Protein AF-0000000077545174 (afdb_homodimer)

Secondary structure (DSSP, 8-state):
------------------------S-GGGGSPBPPTTSTT-SSBS--S-PPPSSEEEEEEEEEEEBTTBPPPTT--HHHHHHHHHHHHHHHHHHHTTTSEEEEEEE--S-PEEPSS-TGGG-GGG---HHHHHHHHHHHHHHHHTTTTSPPPPPEEEEEEEE-GGGGGGT--S-EEE-SPEE-TT--EEEEEEEE--TIIIIITGGGTTHHHHHHHHHHTTPPP-S-SSSS-TTTTTTTS-TTT-TTSS--SPPHHHHHHTTSS-GGGEEEE-SSEEEEEEEPPTTS---TT-B-EEEEE-SSSEEEEEEEE-SBTTBTT--S-EEEEEEEETTSPTTS-SEEE--SSTTS--B-SS--BGGGG--B-PPGGGEEEEEE-SS-EEEEEEE--/------------------------S-GGGGSPBPPTTSTT-SSBS--S-PPPSSEEEEEEEEEEEBTTBPPPTT--HHHHHHHHHHHHHHHHHHHTTTSEEEEEEE--S-PEEPSS-TGGG-GGG---HHHHHHHHHHHHHHHHTTTTSPPPPPEEEEEEEE-GGGGGGT--S-EEE-SPEE-TTS-EEEEEEEE--TIIIIITGGGTTHHHHHHHHHHTTPPP-S-SSSS-TTTTTTTS-TTT-TTSS--SPPHHHHHHTTSS-GGGEEEE-SSEEEEEEEPPTTS---TT-B-EEEEE-SSSEEEEEEEE-S-GGGTT--S-EEEEEEEETTSPTTS-SEEEE-SSTTS--B-SS--BGGGG--B-PPGGGEEEEEE-SS-EEEEEEE--

Radius of gyration: 35.72 Å; Cα contacts (8 Å, |Δi|>4): 1935; chains: 2; bounding box: 97×108×103 Å

Foldseek 3Di:
DPPDPPPPPPPDPPPPPPPQPDFDPDCPLQQFAFDPPFALQLGAPDDQLFAALFDEFEEEEAEAEEPQGDADVPDFLVVVCVLAPVVLQVVSCQLLVNRYGYHYHYDRPHHQYFPHGLLVLPQQVHDDLVSVLVRLQSRQCSVQVNPVRDGPAAGQEYEYHYHQRSVVSRQAAKAKNSPFHDHPVGHGHHRIYIYDGNQCRPVQPSLSSLSVVLRSVVSRSHFAQAAPDPDDLCQFPAQQDCSRPSNRLHNRDDPSNSDSSVSDDSLQEREAEDDDDHDDDADASSDDDDPNHHAKYWYNPDNFKIKIWGWHDQHDSNVSQPATAIWIWMAGSNHHGNGRNIGTAACQAPPQADTDRDTDSRSNRHDDQDPQRKAFDDDDPVDTDIDGDHPD/DPPPPPPPPPPDPPPPPPPQPDQDPDCVLQQFAFDPPFQLQLGAPDDQLFAALFDEFEEEEEEAEEPQGDADVPDFLVVVCVLAPVVLQVVSCQLLVNRYGYHYHYDRPHHQYFPHGLLVLPQQVHDDLVSVLVRLQSRQCSVQVNPVRDGPAAGAEYEYHYHQRSVVSRQAAKAKNSPFHDHPVGHGHHRIYIYDGNQCRPVQPSLSSLSVVLRSVVSRSHFAQAAPDPDDLCQFPAQQDCSRPSNRLHNRHDPSNSPSSVSDDSLQEREAEDDDDHDDDADASSDDDDPNHHAKYWYNPDNFKIKIWGWHDQHDSNVSQPATAIWIWMAGSNHHGNGRNIGTAACQAPPQADTDRDTDSRSNRHDDQDPQQKAFDDDDPVDTDIDGDHPD

Nearest PDB structures (foldseek):
  4u6b-assembly1_C  TM=4.214E-01  e=2.962E+00  Zobellia galactanivorans
  4u6b-assembly1_D  TM=3.180E-01  e=1.945E+00  Zobellia galactanivorans
  3qlu-assembly1_C  TM=2.893E-01  e=2.193E+00  Rattus norvegicus
  7yth-assembly1_A  TM=4.571E-01  e=5.088E+00  Nostoc flagelliforme CCNUN1
  7vm2-assembly1_D  TM=3.150E-01  e=2.962E+00  Rattus norvegicus

Solvent-accessible surface area (backbone atoms only — not comparable to full-atom values): 40435 Å² total; per-residue (Å²): 135,84,78,77,79,77,77,78,76,72,79,77,77,76,75,75,70,75,75,70,78,70,70,67,80,72,52,64,66,48,58,35,48,31,36,86,96,31,54,46,15,76,23,43,85,56,91,63,78,50,36,61,55,45,54,64,34,40,29,34,35,43,32,31,31,22,85,75,15,56,64,52,92,89,61,42,46,56,58,57,46,64,62,30,50,61,62,36,32,52,48,44,27,58,73,23,71,62,38,23,42,63,44,71,48,67,56,59,85,50,65,34,59,34,88,54,44,47,53,74,69,42,47,74,81,56,68,52,73,66,56,46,49,48,54,54,33,38,48,45,30,37,68,7,61,72,68,78,39,74,71,69,74,73,26,43,29,34,35,44,36,56,30,66,45,26,28,86,36,32,40,40,65,59,46,64,41,75,55,65,41,46,42,90,89,63,49,74,34,18,42,21,32,37,42,48,25,33,30,34,65,54,70,56,50,95,51,8,27,40,47,53,45,38,41,51,39,42,42,50,50,48,45,44,28,22,48,75,53,103,54,58,55,36,70,29,40,11,20,50,17,29,48,31,24,56,66,25,27,22,27,39,71,46,62,68,54,33,36,69,44,62,46,41,55,72,79,26,44,45,35,42,74,60,63,48,78,49,77,48,61,26,27,33,63,65,50,82,84,52,92,82,38,20,38,30,41,32,33,34,72,52,81,45,32,31,43,37,39,31,26,46,44,57,31,80,74,15,55,49,38,70,38,60,26,38,39,39,29,38,40,29,12,78,31,29,48,22,66,46,24,40,32,52,49,48,73,42,74,79,25,58,22,40,54,85,80,43,68,26,43,46,37,41,14,34,46,57,62,40,80,79,40,45,40,51,77,42,73,58,100,69,34,40,28,33,37,40,40,39,86,110,136,87,78,78,78,77,77,78,78,70,77,77,77,76,75,77,70,74,74,69,79,69,67,68,78,71,51,64,69,48,58,35,47,32,36,86,95,29,56,46,16,75,23,42,86,56,90,63,80,52,37,63,55,46,55,65,33,40,30,33,34,42,33,31,30,22,84,76,16,53,63,53,91,89,61,43,44,56,57,59,46,64,62,30,50,62,63,37,30,52,47,43,26,59,73,24,71,61,37,24,41,62,44,70,49,67,55,59,87,50,65,34,59,35,89,54,42,48,52,75,69,41,47,74,80,54,68,52,74,66,56,48,50,48,53,54,32,39,48,45,28,39,67,8,60,70,68,77,38,76,71,70,73,72,26,42,29,34,35,43,36,57,30,64,45,25,29,84,37,35,41,40,65,58,47,63,40,75,55,65,40,45,40,91,88,64,49,73,34,18,44,19,32,38,41,48,24,33,29,34,65,54,70,55,50,94,51,8,27,40,46,54,46,37,42,53,39,42,43,49,50,49,44,41,27,22,48,75,54,102,54,57,56,38,68,30,40,11,20,50,17,28,48,30,24,56,65,24,27,21,27,40,72,47,62,69,54,33,37,69,44,61,46,40,58,72,79,26,45,44,38,44,73,61,62,47,77,50,78,47,62,26,29,33,63,64,49,83,81,53,93,81,39,21,37,31,40,32,35,34,72,53,80,44,33,32,42,38,40,32,26,45,45,56,31,82,73,16,56,49,38,71,40,57,25,38,38,38,30,37,41,29,12,77,31,30,48,22,65,46,24,41,34,53,48,48,74,41,74,79,25,57,22,41,56,86,81,44,69,26,44,45,38,41,15,33,47,58,64,40,80,80,40,44,39,52,78,42,71,58,98,70,33,39,28,33,38,39,43,39,85,111

Sequence (784 aa):
MKALFLSILWPAVASAAACKPEPPKSKTACKLAAVDNVDLSVGFNYNGDCAPSTGTLNGFMMFVDFSDAEPSQGETPQSLYDAVVPQTTEWYKQASQGALSFNVTADLSKFYRMPASAASYGWERGLTWAEHQDYIQDALDAYTAKGTRPPPPESDVLYVVPVNNAGARGISRSITFVTRANTRQGDYVARKTVTVATDAFTTWGPKSWIALAHETGHTMCLADFYPFEDLGLGYYVGGWSAMGDVSGVGPDFFAWDKWRLGWINDESIDCVSERGTTEHTLTPLELKTSDNDIKAVVVAVNQTSALVAEARIPGGLDSGVCAPGVLLYTVDTSVKSGYGPVRVLDVTPGSGGCGTDTVYDKNDGTLSLAPGGVTVVKQTEKSYTIQVDAEFMKALFLSILWPAVASAAACKPEPPKSKTACKLAAVDNVDLSVGFNYNGDCAPSTGTLNGFMMFVDFSDAEPSQGETPQSLYDAVVPQTTEWYKQASQGALSFNVTADLSKFYRMPASAASYGWERGLTWAEHQDYIQDALDAYTAKGTRPPPPESDVLYVVPVNNAGARGISRSITFVTRANTRQGDYVARKTVTVATDAFTTWGPKSWIALAHETGHTMCLADFYPFEDLGLGYYVGGWSAMGDVSGVGPDFFAWDKWRLGWINDESIDCVSERGTTEHTLTPLELKTSDNDIKAVVVAVNQTSALVAEARIPGGLDSGVCAPGVLLYTVDTSVKSGYGPVRVLDVTPGSGGCGTDTVYDKNDGTLSLAPGGVTVVKQTEKSYTIQVDAEF

Structure (mmCIF, N/CA/C/O backbone):
data_AF-0000000077545174-model_v1
#
loop_
_entity.id
_entity.type
_entity.pdbx_description
1 polymer 'Secreted protein'
#
loop_
_atom_site.group_PDB
_atom_site.id
_atom_site.type_symbol
_atom_site.label_atom_id
_atom_site.label_alt_id
_atom_site.label_comp_id
_atom_site.label_asym_id
_atom_site.label_entity_id
_atom_site.label_seq_id
_atom_site.pdbx_PDB_ins_code
_atom_site.Cartn_x
_atom_site.Cartn_y
_atom_site.Cartn_z
_atom_site.occupancy
_atom_site.B_iso_or_equiv
_atom_site.auth_seq_id
_atom_site.auth_comp_id
_atom_site.auth_asym_id
_atom_site.auth_atom_id
_atom_site.pdbx_PDB_model_num
ATOM 1 N N . MET A 1 1 ? -67.438 10.797 14.688 1 21.48 1 MET A N 1
ATOM 2 C CA . MET A 1 1 ? -67.062 11.281 13.359 1 21.48 1 MET A CA 1
ATOM 3 C C . MET A 1 1 ? -66 10.414 12.758 1 21.48 1 MET A C 1
ATOM 5 O O . MET A 1 1 ? -64.938 10.133 13.414 1 21.48 1 MET A O 1
ATOM 9 N N . LYS A 1 2 ? -66.438 9.609 11.664 1 24.25 2 LYS A N 1
ATOM 10 C CA . LYS A 1 2 ? -65.938 8.602 10.719 1 24.25 2 LYS A CA 1
ATOM 11 C C . LYS A 1 2 ? -64.812 9.148 9.844 1 24.25 2 LYS A C 1
ATOM 13 O O . LYS A 1 2 ? -65.125 9.82 8.844 1 24.25 2 LYS A O 1
ATOM 18 N N . ALA A 1 3 ? -63.812 9.875 10.508 1 27.67 3 ALA A N 1
ATOM 19 C CA . ALA A 1 3 ? -62.875 10.555 9.641 1 27.67 3 ALA A CA 1
ATOM 20 C C . ALA A 1 3 ? -62.344 9.609 8.555 1 27.67 3 ALA A C 1
ATOM 22 O O . ALA A 1 3 ? -61.938 8.492 8.852 1 27.67 3 ALA A O 1
ATOM 23 N N . LEU A 1 4 ? -62.812 9.773 7.305 1 24.48 4 LEU A N 1
ATOM 24 C CA . LEU A 1 4 ? -62.562 9.164 6.004 1 24.48 4 LEU A CA 1
ATOM 25 C C . LEU A 1 4 ? -61.094 9.328 5.621 1 24.48 4 LEU A C 1
ATOM 27 O O . LEU A 1 4 ? -60.594 10.453 5.523 1 24.48 4 LEU A O 1
ATOM 31 N N . PHE A 1 5 ? -60.188 8.312 5.934 1 27.28 5 PHE A N 1
ATOM 32 C CA . PHE A 1 5 ? -58.781 8.164 5.695 1 27.28 5 PHE A CA 1
ATOM 33 C C . PHE A 1 5 ? -58.469 8.109 4.199 1 27.28 5 PHE A C 1
ATOM 35 O O . PHE A 1 5 ? -58.844 7.148 3.523 1 27.28 5 PHE A O 1
ATOM 42 N N . LEU A 1 6 ? -58.656 9.305 3.506 1 27.78 6 LEU A N 1
ATOM 43 C CA . LEU A 1 6 ? -58.375 9.289 2.07 1 27.78 6 LEU A CA 1
ATOM 44 C C . LEU A 1 6 ? -56.969 8.836 1.784 1 27.78 6 LEU A C 1
ATOM 46 O O . LEU A 1 6 ? -56 9.453 2.256 1 27.78 6 LEU A O 1
ATOM 50 N N . SER A 1 7 ? -56.75 7.547 1.403 1 25.89 7 SER A N 1
ATOM 51 C CA . SER A 1 7 ? -55.562 6.812 1.034 1 25.89 7 SER A CA 1
ATOM 52 C C . SER A 1 7 ? -54.938 7.359 -0.251 1 25.89 7 SER A C 1
ATOM 54 O O . SER A 1 7 ? -55.562 7.324 -1.31 1 25.89 7 SER A O 1
ATOM 56 N N . ILE A 1 8 ? -54.281 8.578 -0.164 1 28.52 8 ILE A N 1
ATOM 57 C CA . ILE A 1 8 ? -53.719 9.078 -1.401 1 28.52 8 ILE A CA 1
ATOM 58 C C . ILE A 1 8 ? -52.75 8.031 -1.977 1 28.52 8 ILE A C 1
ATOM 60 O O . ILE A 1 8 ? -51.875 7.531 -1.271 1 28.52 8 ILE A O 1
ATOM 64 N N . LEU A 1 9 ? -53.125 7.367 -3.076 1 27.66 9 LEU A N 1
ATOM 65 C CA . LEU A 1 9 ? -52.438 6.398 -3.912 1 27.66 9 LEU A CA 1
ATOM 66 C C . LEU A 1 9 ? -51.188 7.016 -4.551 1 27.66 9 LEU A C 1
ATOM 68 O O . LEU A 1 9 ? -51.312 7.969 -5.324 1 27.66 9 LEU A O 1
ATOM 72 N N . TRP A 1 10 ? -50.125 7.168 -3.777 1 29.09 10 TRP A N 1
ATOM 73 C CA . TRP A 1 10 ? -48.938 7.699 -4.418 1 29.09 10 TRP A CA 1
ATOM 74 C C . TRP A 1 10 ? -48.531 6.832 -5.598 1 29.09 10 TRP A C 1
ATOM 76 O O . TRP A 1 10 ? -48.469 5.605 -5.48 1 29.09 10 TRP A O 1
ATOM 86 N N . PRO A 1 11 ? -48.719 7.402 -6.848 1 30.84 11 PRO A N 1
ATOM 87 C CA . PRO A 1 11 ? -48.281 6.586 -7.977 1 30.84 11 PRO A CA 1
ATOM 88 C C . PRO A 1 11 ? -46.812 6.125 -7.836 1 30.84 11 PRO A C 1
ATOM 90 O O . PRO A 1 11 ? -46 6.812 -7.211 1 30.84 11 PRO A O 1
ATOM 93 N N . ALA A 1 12 ? -46.594 4.812 -7.945 1 28.95 12 ALA A N 1
ATOM 94 C CA . ALA A 1 12 ? -45.375 4.035 -7.984 1 28.95 12 ALA A CA 1
ATOM 95 C C . ALA A 1 12 ? -44.469 4.504 -9.117 1 28.95 12 ALA A C 1
ATOM 97 O O . ALA A 1 12 ? -44.844 4.438 -10.289 1 28.95 12 ALA A O 1
ATOM 98 N N . VAL A 1 13 ? -43.75 5.609 -8.75 1 30.14 13 VAL A N 1
ATOM 99 C CA . VAL A 1 13 ? -42.75 5.977 -9.742 1 30.14 13 VAL A CA 1
ATOM 100 C C . VAL A 1 13 ? -41.938 4.75 -10.117 1 30.14 13 VAL A C 1
ATOM 102 O O . VAL A 1 13 ? -41.312 4.113 -9.258 1 30.14 13 VAL A O 1
ATOM 105 N N . ALA A 1 14 ? -42.219 4.109 -11.305 1 31.41 14 ALA A N 1
ATOM 106 C CA . ALA A 1 14 ? -41.469 3.033 -11.945 1 31.41 14 ALA A CA 1
ATOM 107 C C . ALA A 1 14 ? -39.969 3.383 -12.047 1 31.41 14 ALA A C 1
ATOM 109 O O . ALA A 1 14 ? -39.594 4.375 -12.68 1 31.41 14 ALA A O 1
ATOM 110 N N . SER A 1 15 ? -39.219 3.029 -11.039 1 27.44 15 SER A N 1
ATOM 111 C CA . SER A 1 15 ? -37.781 3.035 -11.125 1 27.44 15 SER A CA 1
ATOM 112 C C . SER A 1 15 ? -37.281 2.375 -12.414 1 27.44 15 SER A C 1
ATOM 114 O O . SER A 1 15 ? -37.469 1.173 -12.609 1 27.44 15 SER A O 1
ATOM 116 N N . ALA A 1 16 ? -37.25 3.135 -13.531 1 28.09 16 ALA A N 1
ATOM 117 C CA . ALA A 1 16 ? -36.562 2.533 -14.68 1 28.09 16 ALA A CA 1
ATOM 118 C C . ALA A 1 16 ? -35.219 1.949 -14.273 1 28.09 16 ALA A C 1
ATOM 120 O O . ALA A 1 16 ? -34.344 2.672 -13.805 1 28.09 16 ALA A O 1
ATOM 121 N N . ALA A 1 17 ? -35.219 0.747 -14.148 1 30.47 17 ALA A N 1
ATOM 122 C CA . ALA A 1 17 ? -34.031 -0.091 -13.984 1 30.47 17 ALA A CA 1
ATOM 123 C C . ALA A 1 17 ? -33 0.226 -15.055 1 30.47 17 ALA A C 1
ATOM 125 O O . ALA A 1 17 ? -33.219 -0.015 -16.25 1 30.47 17 ALA A O 1
ATOM 126 N N . ALA A 1 18 ? -32.188 1.284 -14.867 1 33.69 18 ALA A N 1
ATOM 127 C CA . ALA A 1 18 ? -31.094 1.415 -15.82 1 33.69 18 ALA A CA 1
ATOM 128 C C . ALA A 1 18 ? -30.562 0.046 -16.234 1 33.69 18 ALA A C 1
ATOM 130 O O . ALA A 1 18 ? -30.234 -0.782 -15.383 1 33.69 18 ALA A O 1
ATOM 131 N N . CYS A 1 19 ? -30.781 -0.408 -17.422 1 29.05 19 CYS A N 1
ATOM 132 C CA . CYS A 1 19 ? -30.344 -1.636 -18.062 1 29.05 19 CYS A CA 1
ATOM 133 C C . CYS A 1 19 ? -28.844 -1.839 -17.875 1 29.05 19 CYS A C 1
ATOM 135 O O . CYS A 1 19 ? -28.031 -0.993 -18.266 1 29.05 19 CYS A O 1
ATOM 137 N N . LYS A 1 20 ? -28.438 -2.557 -16.859 1 38.31 20 LYS A N 1
ATOM 138 C CA . LYS A 1 20 ? -27.078 -3.094 -16.734 1 38.31 20 LYS A CA 1
ATOM 139 C C . LYS A 1 20 ? -26.562 -3.588 -18.094 1 38.31 20 LYS A C 1
ATOM 141 O O . LYS A 1 20 ? -27.141 -4.5 -18.688 1 38.31 20 LYS A O 1
ATOM 146 N N . PRO A 1 21 ? -25.828 -2.709 -18.859 1 36.56 21 PRO A N 1
ATOM 147 C CA . PRO A 1 21 ? -25.406 -3.385 -20.094 1 36.56 21 PRO A CA 1
ATOM 148 C C . PRO A 1 21 ? -24.828 -4.773 -19.844 1 36.56 21 PRO A C 1
ATOM 150 O O . PRO A 1 21 ? -24.125 -4.98 -18.844 1 36.56 21 PRO A O 1
ATOM 153 N N . GLU A 1 22 ? -25.406 -5.77 -20.422 1 42.47 22 GLU A N 1
ATOM 154 C CA . GLU A 1 22 ? -24.938 -7.152 -20.422 1 42.47 22 GLU A CA 1
ATOM 155 C C . GLU A 1 22 ? -23.516 -7.254 -20.953 1 42.47 22 GLU A C 1
ATOM 157 O O . GLU A 1 22 ? -23.188 -6.656 -21.984 1 42.47 22 GLU A O 1
ATOM 162 N N . PRO A 1 23 ? -22.562 -7.613 -20.25 1 47.09 23 PRO A N 1
ATOM 163 C CA . PRO A 1 23 ? -21.234 -7.82 -20.797 1 47.09 23 PRO A CA 1
ATOM 164 C C . PRO A 1 23 ? -21.25 -8.5 -22.156 1 47.09 23 PRO A C 1
ATOM 166 O O . PRO A 1 23 ? -22.156 -9.305 -22.438 1 47.09 23 PRO A O 1
ATOM 169 N N . PRO A 1 24 ? -20.688 -7.902 -23.219 1 44.34 24 PRO A N 1
ATOM 170 C CA . PRO A 1 24 ? -20.719 -8.547 -24.531 1 44.34 24 PRO A CA 1
ATOM 171 C C . PRO A 1 24 ? -20.422 -10.047 -24.453 1 44.34 24 PRO A C 1
ATOM 173 O O . PRO A 1 24 ? -19.609 -10.484 -23.641 1 44.34 24 PRO A O 1
ATOM 176 N N . LYS A 1 25 ? -21.203 -10.875 -25.141 1 48.19 25 LYS A N 1
ATOM 177 C CA . LYS A 1 25 ? -21.375 -12.32 -25.156 1 48.19 25 LYS A CA 1
ATOM 178 C C . LYS A 1 25 ? -20.156 -13 -25.781 1 48.19 25 LYS A C 1
ATOM 180 O O . LYS A 1 25 ? -19.922 -14.188 -25.562 1 48.19 25 LYS A O 1
ATOM 185 N N . SER A 1 26 ? -19.453 -12.5 -26.734 1 58.91 26 SER A N 1
ATOM 186 C CA . SER A 1 26 ? -18.5 -13.43 -27.312 1 58.91 26 SER A CA 1
ATOM 187 C C . SER A 1 26 ? -17.172 -13.414 -26.562 1 58.91 26 SER A C 1
ATOM 189 O O . SER A 1 26 ? -16.484 -12.391 -26.531 1 58.91 26 SER A O 1
ATOM 191 N N . LYS A 1 27 ? -16.875 -14.32 -25.688 1 73 27 LYS A N 1
ATOM 192 C CA . LYS A 1 27 ? -15.672 -14.531 -24.875 1 73 27 LYS A CA 1
ATOM 193 C C . LYS A 1 27 ? -14.461 -14.82 -25.75 1 73 27 LYS A C 1
ATOM 195 O O . LYS A 1 27 ? -13.328 -14.852 -25.25 1 73 27 LYS A O 1
ATOM 200 N N . THR A 1 28 ? -14.641 -14.883 -27.047 1 80.06 28 THR A N 1
ATOM 201 C CA . THR A 1 28 ? -13.586 -15.273 -27.969 1 80.06 28 THR A CA 1
ATOM 202 C C . THR A 1 28 ? -12.5 -14.203 -28.031 1 80.06 28 THR A C 1
ATOM 204 O O . THR A 1 28 ? -11.305 -14.523 -28.125 1 80.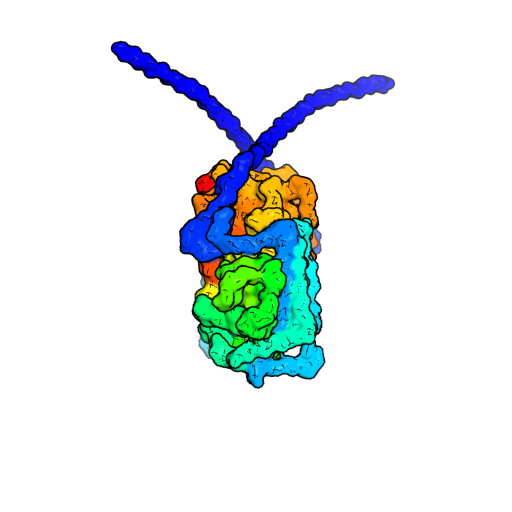06 28 THR A O 1
ATOM 207 N N . ALA A 1 29 ? -12.906 -12.938 -27.891 1 86.94 29 ALA A N 1
ATOM 208 C CA . ALA A 1 29 ? -11.938 -11.844 -27.969 1 86.94 29 ALA A CA 1
ATOM 209 C C . ALA A 1 29 ? -10.953 -11.891 -26.812 1 86.94 29 ALA A C 1
ATOM 211 O O . ALA A 1 29 ? -9.812 -11.438 -26.938 1 86.94 29 ALA A O 1
ATOM 212 N N . CYS A 1 30 ? -11.344 -12.547 -25.766 1 94.25 30 CYS A N 1
ATOM 213 C CA . CYS A 1 30 ? -10.516 -12.555 -24.562 1 94.25 30 CYS A CA 1
ATOM 214 C C . CYS A 1 30 ? -9.656 -13.805 -24.5 1 94.25 30 CYS A C 1
ATOM 216 O O . CYS A 1 30 ? -8.695 -13.867 -23.734 1 94.25 30 CYS A O 1
ATOM 218 N N . LYS A 1 31 ? -9.953 -14.773 -25.328 1 95.81 31 LYS A N 1
ATOM 219 C CA . LYS A 1 31 ? -9.148 -15.992 -25.375 1 95.81 31 LYS A CA 1
ATOM 220 C C . LYS A 1 31 ? -7.957 -15.82 -26.312 1 95.81 31 LYS A C 1
ATOM 222 O O . LYS A 1 31 ? -7.93 -16.391 -27.406 1 95.81 31 LYS A O 1
ATOM 227 N N . LEU A 1 32 ? -7.012 -15.125 -25.922 1 96.56 32 LEU A N 1
ATOM 228 C CA . LEU A 1 32 ? -5.844 -14.836 -26.75 1 96.56 32 LEU A CA 1
ATOM 229 C C . LEU A 1 32 ? -5.148 -16.125 -27.156 1 96.56 32 LEU A C 1
ATOM 231 O O . LEU A 1 32 ? -4.902 -17 -26.328 1 96.56 32 LEU A O 1
ATOM 235 N N . ALA A 1 33 ? -4.84 -16.203 -28.391 1 96.12 33 ALA A N 1
ATOM 236 C CA . ALA A 1 33 ? -4.188 -17.391 -28.938 1 96.12 33 ALA A CA 1
ATOM 237 C C . ALA A 1 33 ? -2.701 -17.406 -28.594 1 96.12 33 ALA A C 1
ATOM 239 O O . ALA A 1 33 ? -2.072 -16.344 -28.5 1 96.12 33 ALA A O 1
ATOM 240 N N . ALA A 1 34 ? -2.189 -18.625 -28.438 1 97.69 34 ALA A N 1
ATOM 241 C CA . ALA A 1 34 ? -0.739 -18.766 -28.344 1 97.69 34 ALA A CA 1
ATOM 242 C C . ALA A 1 34 ? -0.067 -18.328 -29.656 1 97.69 34 ALA A C 1
ATOM 244 O O . ALA A 1 34 ? -0.628 -18.5 -30.734 1 97.69 34 ALA A O 1
ATOM 245 N N . VAL A 1 35 ? 1.037 -17.734 -29.484 1 95.5 35 VAL A N 1
ATOM 246 C CA . VAL A 1 35 ? 1.809 -17.297 -30.641 1 95.5 35 VAL A CA 1
ATOM 247 C C . VAL A 1 35 ? 2.832 -18.359 -31.016 1 95.5 35 VAL A C 1
ATOM 249 O O . VAL A 1 35 ? 3.611 -18.812 -30.172 1 95.5 35 VAL A O 1
ATOM 252 N N . ASP A 1 36 ? 2.916 -18.656 -32.312 1 92.56 36 ASP A N 1
ATOM 253 C CA . ASP A 1 36 ? 3.846 -19.672 -32.781 1 92.56 36 ASP A CA 1
ATOM 254 C C . ASP A 1 36 ? 5.293 -19.234 -32.594 1 92.56 36 ASP A C 1
ATOM 256 O O . ASP A 1 36 ? 5.625 -18.062 -32.75 1 92.56 36 ASP A O 1
ATOM 260 N N . ASN A 1 37 ? 6.148 -20.172 -32.219 1 91.38 37 ASN A N 1
ATOM 261 C CA . ASN A 1 37 ? 7.586 -20 -32.094 1 91.38 37 ASN A CA 1
ATOM 262 C C . ASN A 1 37 ? 7.926 -19.172 -30.844 1 91.38 37 ASN A C 1
ATOM 264 O O . ASN A 1 37 ? 9.055 -18.688 -30.703 1 91.38 37 ASN A O 1
ATOM 268 N N . VAL A 1 38 ? 6.914 -18.797 -30.094 1 95.25 38 VAL A N 1
ATOM 269 C CA . VAL A 1 38 ? 7.172 -18.219 -28.766 1 95.25 38 VAL A CA 1
ATOM 270 C C . VAL A 1 38 ? 7.203 -19.328 -27.719 1 95.25 38 VAL A C 1
ATOM 272 O O . VAL A 1 38 ? 6.211 -20.031 -27.516 1 95.25 38 VAL A O 1
ATOM 275 N N . ASP A 1 39 ? 8.359 -19.484 -27.078 1 95.88 39 ASP A N 1
ATOM 276 C CA . ASP A 1 39 ? 8.57 -20.562 -26.109 1 95.88 39 ASP A CA 1
ATOM 277 C C . ASP A 1 39 ? 7.574 -20.484 -24.953 1 95.88 39 ASP A C 1
ATOM 279 O O . ASP A 1 39 ? 7.562 -19.5 -24.219 1 95.88 39 ASP A O 1
ATOM 283 N N . LEU A 1 40 ? 6.742 -21.484 -24.891 1 97.38 40 LEU A N 1
ATOM 284 C CA . LEU A 1 40 ? 5.715 -21.594 -23.859 1 97.38 40 LEU A CA 1
ATOM 285 C C . LEU A 1 40 ? 4.836 -20.359 -23.828 1 97.38 40 LEU A C 1
ATOM 287 O O . LEU A 1 40 ? 4.598 -19.781 -22.766 1 97.38 40 LEU A O 1
ATOM 291 N N . SER A 1 41 ? 4.402 -19.922 -25.016 1 98 41 SER A N 1
ATOM 292 C CA . SER A 1 41 ? 3.441 -18.844 -25.156 1 98 41 SER A CA 1
ATOM 293 C C . SER A 1 41 ? 2.234 -19.047 -24.25 1 98 41 SER A C 1
ATOM 295 O O . SER A 1 41 ? 1.647 -20.141 -24.234 1 98 41 SER A O 1
ATOM 297 N N . VAL A 1 42 ? 1.852 -18.016 -23.516 1 98.5 42 VAL A N 1
ATOM 298 C CA . VAL A 1 42 ? 0.82 -18.156 -22.484 1 98.5 42 VAL A CA 1
ATOM 299 C C . VAL A 1 42 ? -0.554 -17.906 -23.109 1 98.5 42 VAL A C 1
ATOM 301 O O . VAL A 1 42 ? -1.396 -17.234 -22.484 1 98.5 42 VAL A O 1
ATOM 304 N N . GLY A 1 43 ? -0.794 -18.359 -24.281 1 98 43 GLY A N 1
ATOM 305 C CA . GLY A 1 43 ? -2.084 -18.266 -24.953 1 98 43 GLY A CA 1
ATOM 306 C C . GLY A 1 43 ? -2.766 -19.609 -25.109 1 98 43 GLY A C 1
ATOM 307 O O . GLY A 1 43 ? -2.205 -20.656 -24.75 1 98 43 GLY A O 1
ATOM 308 N N . PHE A 1 44 ? -4.023 -19.609 -25.594 1 97.31 44 PHE A N 1
ATOM 309 C CA . PHE A 1 44 ? -4.816 -20.812 -25.828 1 97.31 44 PHE A CA 1
ATOM 310 C C . PHE A 1 44 ? -4.32 -21.562 -27.062 1 97.31 44 PHE A C 1
ATOM 312 O O . PHE A 1 44 ? -3.771 -20.953 -27.984 1 97.31 44 PHE A O 1
ATOM 319 N N . ASN A 1 45 ? -4.508 -22.859 -27.031 1 95 45 ASN A N 1
ATOM 320 C CA . ASN A 1 45 ? -4.172 -23.75 -28.125 1 95 45 ASN A CA 1
ATOM 321 C C . ASN A 1 45 ? -2.674 -23.75 -28.422 1 95 45 ASN A C 1
ATOM 323 O O . ASN A 1 45 ? -2.26 -23.688 -29.578 1 95 45 ASN A O 1
ATOM 327 N N . TYR A 1 46 ? -1.92 -23.688 -27.406 1 96.5 46 TYR A N 1
ATOM 328 C CA . TYR A 1 46 ? -0.475 -23.828 -27.562 1 96.5 46 TYR A CA 1
ATOM 329 C C . TYR A 1 46 ? -0.113 -25.203 -28.125 1 96.5 46 TYR A C 1
ATOM 331 O O . TYR A 1 46 ? -0.573 -26.219 -27.625 1 96.5 46 TYR A O 1
ATOM 339 N N . ASN A 1 47 ? 0.71 -25.172 -29.172 1 92.94 47 ASN A N 1
ATOM 340 C CA . ASN A 1 47 ? 1.104 -26.406 -29.828 1 92.94 47 ASN A CA 1
ATOM 341 C C . ASN A 1 47 ? 2.434 -26.938 -29.297 1 92.94 47 ASN A C 1
ATOM 343 O O . ASN A 1 47 ? 3.459 -26.844 -29.969 1 92.94 47 ASN A O 1
ATOM 347 N N . GLY A 1 48 ? 2.441 -27.625 -28.094 1 93.94 48 GLY A N 1
ATOM 348 C CA . GLY A 1 48 ? 3.686 -28.078 -27.484 1 93.94 48 GLY A CA 1
ATOM 349 C C . GLY A 1 48 ? 3.619 -29.5 -26.969 1 93.94 48 GLY A C 1
ATOM 350 O O . GLY A 1 48 ? 4.375 -29.875 -26.062 1 93.94 48 GLY A O 1
ATOM 351 N N . ASP A 1 49 ? 2.711 -30.359 -27.5 1 96.19 49 ASP A N 1
ATOM 352 C CA . ASP A 1 49 ? 2.533 -31.734 -27.047 1 96.19 49 ASP A CA 1
ATOM 353 C C . ASP A 1 49 ? 2.379 -31.781 -25.531 1 96.19 49 ASP A C 1
ATOM 355 O O . ASP A 1 49 ? 3.078 -32.562 -24.859 1 96.19 49 ASP A O 1
ATOM 359 N N . CYS A 1 50 ? 1.512 -30.984 -25 1 97.75 50 CYS A N 1
ATOM 360 C CA . CYS A 1 50 ? 1.318 -30.844 -23.562 1 97.75 50 CYS A CA 1
ATOM 361 C C . CYS A 1 50 ? 0.752 -32.125 -22.953 1 97.75 50 CYS A C 1
ATOM 363 O O . CYS A 1 50 ? -0.052 -32.812 -23.578 1 97.75 50 CYS A O 1
ATOM 365 N N . ALA A 1 51 ? 1.186 -32.438 -21.734 1 98.38 51 ALA A N 1
ATOM 366 C CA . ALA A 1 51 ? 0.52 -33.5 -20.953 1 98.38 51 ALA A CA 1
ATOM 367 C C . ALA A 1 51 ? -0.929 -33.125 -20.656 1 98.38 51 ALA A C 1
ATOM 369 O O . ALA A 1 51 ? -1.289 -31.938 -20.672 1 98.38 51 ALA A O 1
ATOM 370 N N . PRO A 1 52 ? -1.774 -34.125 -20.438 1 98.19 52 PRO A N 1
ATOM 371 C CA . PRO A 1 52 ? -3.17 -33.812 -20.125 1 98.19 52 PRO A CA 1
ATOM 372 C C . PRO A 1 52 ? -3.311 -32.938 -18.875 1 98.19 52 PRO A C 1
ATOM 374 O O . PRO A 1 52 ? -2.666 -33.219 -17.859 1 98.19 52 PRO A O 1
ATOM 377 N N . SER A 1 53 ? -4.145 -31.922 -19 1 98.25 53 SER A N 1
ATOM 378 C CA . SER A 1 53 ? -4.375 -31.047 -17.844 1 98.25 53 SER A CA 1
ATOM 379 C C . SER A 1 53 ? -5.75 -31.297 -17.234 1 98.25 53 SER A C 1
ATOM 381 O O . SER A 1 53 ? -6.094 -30.703 -16.219 1 98.25 53 SER A O 1
ATOM 383 N N . THR A 1 54 ? -6.637 -32.062 -17.797 1 98.31 54 THR A N 1
ATOM 384 C CA . THR A 1 54 ? -7.898 -32.562 -17.25 1 98.31 54 THR A CA 1
ATOM 385 C C . THR A 1 54 ? -7.969 -34.062 -17.312 1 98.31 54 THR A C 1
ATOM 387 O O . THR A 1 54 ? -7.176 -34.719 -18.016 1 98.31 54 THR A O 1
ATOM 390 N N . GLY A 1 55 ? -8.914 -34.594 -16.578 1 98.19 55 GLY A N 1
ATOM 391 C CA . GLY A 1 55 ? -8.898 -36.031 -16.469 1 98.19 55 GLY A CA 1
ATOM 392 C C . GLY A 1 55 ? -7.766 -36.562 -15.609 1 98.19 55 GLY A C 1
ATOM 393 O O . GLY A 1 55 ? -7.582 -36.094 -14.477 1 98.19 55 GLY A O 1
ATOM 394 N N . THR A 1 56 ? -7.027 -37.531 -16.141 1 98.44 56 THR A N 1
ATOM 395 C CA . THR A 1 56 ? -5.941 -38.125 -15.367 1 98.44 56 THR A CA 1
ATOM 396 C C . THR A 1 56 ? -4.598 -37.906 -16.047 1 98.44 56 THR A C 1
ATOM 398 O O . THR A 1 56 ? -4.445 -38.125 -17.25 1 98.44 56 THR A O 1
ATOM 401 N N . LEU A 1 57 ? -3.715 -37.344 -15.406 1 98.69 57 LEU A N 1
ATOM 402 C CA . LEU A 1 57 ? -2.312 -37.312 -15.805 1 98.69 57 LEU A CA 1
ATOM 403 C C . LEU A 1 57 ? -1.565 -38.5 -15.195 1 98.69 57 LEU A C 1
ATOM 405 O O . LEU A 1 57 ? -1.448 -38.625 -13.977 1 98.69 57 LEU A O 1
ATOM 409 N N . ASN A 1 58 ? -1.142 -39.406 -16.016 1 98.75 58 ASN A N 1
ATOM 410 C CA . ASN A 1 58 ? -0.438 -40.625 -15.578 1 98.75 58 ASN A CA 1
ATOM 411 C C . ASN A 1 58 ? 1.075 -40.438 -15.625 1 98.75 58 ASN A C 1
ATOM 413 O O . ASN A 1 58 ? 1.642 -40.156 -16.688 1 98.75 58 ASN A O 1
ATOM 417 N N . GLY A 1 59 ? 1.656 -40.562 -14.461 1 98.69 59 GLY A N 1
ATOM 418 C CA . GLY A 1 59 ? 3.105 -40.5 -14.352 1 98.69 59 GLY A CA 1
ATOM 419 C C . GLY A 1 59 ? 3.725 -41.812 -13.922 1 98.69 59 GLY A C 1
ATOM 420 O O . GLY A 1 59 ? 3.049 -42.656 -13.344 1 98.69 59 GLY A O 1
ATOM 421 N N . PHE A 1 60 ? 4.969 -42 -14.281 1 98.81 60 PHE A N 1
ATOM 422 C CA . PHE A 1 60 ? 5.781 -43.094 -13.773 1 98.81 60 PHE A CA 1
ATOM 423 C C . PHE A 1 60 ? 7.078 -42.562 -13.172 1 98.81 60 PHE A C 1
ATOM 425 O O . PHE A 1 60 ? 7.762 -41.75 -13.773 1 98.81 60 PHE A O 1
ATOM 432 N N . MET A 1 61 ? 7.355 -43.094 -11.977 1 98.81 61 MET A N 1
ATOM 433 C CA . MET A 1 61 ? 8.523 -42.594 -11.25 1 98.81 61 MET A CA 1
ATOM 434 C C . MET A 1 61 ? 9.547 -43.719 -11.062 1 98.81 61 MET A C 1
ATOM 436 O O . MET A 1 61 ? 9.195 -44.844 -10.695 1 98.81 61 MET A O 1
ATOM 440 N N . MET A 1 62 ? 10.797 -43.406 -11.398 1 98.81 62 MET A N 1
ATOM 441 C CA . MET A 1 62 ? 11.93 -44.281 -11.141 1 98.81 62 MET A CA 1
ATOM 442 C C . MET A 1 62 ? 13.016 -43.562 -10.352 1 98.81 62 MET A C 1
ATOM 444 O O . MET A 1 62 ? 13.055 -42.344 -10.328 1 98.81 62 MET A O 1
ATOM 448 N N . PHE A 1 63 ? 13.875 -44.344 -9.688 1 98.75 63 PHE A N 1
ATOM 449 C CA . PHE A 1 63 ? 14.867 -43.812 -8.766 1 98.75 63 PHE A CA 1
ATOM 450 C C . PHE A 1 63 ? 16.266 -44.25 -9.164 1 98.75 63 PHE A C 1
ATOM 452 O O . PHE A 1 63 ? 16.469 -45.406 -9.57 1 98.75 63 PHE A O 1
ATOM 459 N N . VAL A 1 64 ? 17.188 -43.281 -9.07 1 98.69 64 VAL A N 1
ATOM 460 C CA . VAL A 1 64 ? 18.531 -43.594 -9.555 1 98.69 64 VAL A CA 1
ATOM 461 C C . VAL A 1 64 ? 19.562 -43.219 -8.508 1 98.69 64 VAL A C 1
ATOM 463 O O . VAL A 1 64 ? 19.312 -42.312 -7.68 1 98.69 64 VAL A O 1
ATOM 466 N N . ASP A 1 65 ? 20.688 -43.844 -8.445 1 98.5 65 ASP A N 1
ATOM 467 C CA . ASP A 1 65 ? 21.875 -43.469 -7.703 1 98.5 65 ASP A CA 1
ATOM 468 C C . ASP A 1 65 ? 23.109 -43.469 -8.609 1 98.5 65 ASP A C 1
ATOM 470 O O . ASP A 1 65 ? 23 -43.625 -9.82 1 98.5 65 ASP A O 1
ATOM 474 N N . PHE A 1 66 ? 24.219 -43.062 -8.023 1 98.5 66 PHE A N 1
ATOM 475 C CA . PHE A 1 66 ? 25.469 -42.875 -8.758 1 98.5 66 PHE A CA 1
ATOM 476 C C . PHE A 1 66 ? 26.656 -43.438 -7.996 1 98.5 66 PHE A C 1
ATOM 478 O O . PHE A 1 66 ? 26.578 -43.625 -6.781 1 98.5 66 PHE A O 1
ATOM 485 N N . SER A 1 67 ? 27.734 -43.688 -8.75 1 98.25 67 SER A N 1
ATOM 486 C CA . SER A 1 67 ? 28.938 -44.188 -8.133 1 98.25 67 SER A CA 1
ATOM 487 C C . SER A 1 67 ? 29.484 -43.219 -7.078 1 98.25 67 SER A C 1
ATOM 489 O O . SER A 1 67 ? 30.094 -43.656 -6.094 1 98.25 67 SER A O 1
ATOM 491 N N . ASP A 1 68 ? 29.188 -41.969 -7.246 1 98.31 68 ASP A N 1
ATOM 492 C CA . ASP A 1 68 ? 29.719 -40.969 -6.332 1 98.31 68 ASP A CA 1
ATOM 493 C C . ASP A 1 68 ? 28.609 -40.375 -5.461 1 98.31 68 ASP A C 1
ATOM 495 O O . ASP A 1 68 ? 28.812 -39.344 -4.805 1 98.31 68 ASP A O 1
ATOM 499 N N . ALA A 1 69 ? 27.438 -40.906 -5.535 1 97.62 69 ALA A N 1
ATOM 500 C CA . ALA A 1 69 ? 26.297 -40.5 -4.723 1 97.62 69 ALA A CA 1
ATOM 501 C C . ALA A 1 69 ? 25.391 -41.688 -4.41 1 97.62 69 ALA A C 1
ATOM 503 O O . ALA A 1 69 ? 24.422 -41.938 -5.141 1 97.62 69 ALA A O 1
ATOM 504 N N . GLU A 1 70 ? 25.656 -42.281 -3.303 1 96.62 70 GLU A N 1
ATOM 505 C CA . GLU A 1 70 ? 24.859 -43.438 -2.852 1 96.62 70 GLU A CA 1
ATOM 506 C C . GLU A 1 70 ? 23.766 -43 -1.879 1 96.62 70 GLU A C 1
ATOM 508 O O . GLU A 1 70 ? 23.812 -41.906 -1.333 1 96.62 70 GLU A O 1
ATOM 513 N N . PRO A 1 71 ? 22.75 -43.844 -1.779 1 96.5 71 PRO A N 1
ATOM 514 C CA . PRO A 1 71 ? 21.688 -43.469 -0.844 1 96.5 71 PRO A CA 1
ATOM 515 C C . PRO A 1 71 ? 22.188 -43.312 0.591 1 96.5 71 PRO A C 1
ATOM 517 O O . PRO A 1 71 ? 23.047 -44.094 1.029 1 96.5 71 PRO A O 1
ATOM 520 N N . SER A 1 72 ? 21.672 -42.312 1.237 1 93.75 72 SER A N 1
ATOM 521 C CA . SER A 1 72 ? 21.953 -42.188 2.664 1 93.75 72 SER A CA 1
ATOM 522 C C . SER A 1 72 ? 21.297 -43.312 3.461 1 93.75 72 SER A C 1
ATOM 524 O O . SER A 1 72 ? 20.438 -44.031 2.941 1 93.75 72 SER A O 1
ATOM 526 N N . GLN A 1 73 ? 21.781 -43.344 4.75 1 92.62 73 GLN A N 1
ATOM 527 C CA . GLN A 1 73 ? 21.172 -44.344 5.625 1 92.62 73 GLN A CA 1
ATOM 528 C C . GLN A 1 73 ? 19.672 -44.125 5.758 1 92.62 73 GLN A C 1
ATOM 530 O O . GLN A 1 73 ? 19.219 -43.031 6.066 1 92.62 73 GLN A O 1
ATOM 535 N N . GLY A 1 74 ? 18.953 -45.156 5.492 1 94.12 74 GLY A N 1
ATOM 536 C CA . GLY A 1 74 ? 17.516 -45.125 5.648 1 94.12 74 GLY A CA 1
ATOM 537 C C . GLY A 1 74 ? 16.797 -44.562 4.43 1 94.12 74 GLY A C 1
ATOM 538 O O . GLY A 1 74 ? 15.57 -44.594 4.363 1 94.12 74 GLY A O 1
ATOM 539 N N . GLU A 1 75 ? 17.516 -44.062 3.436 1 96.44 75 GLU A N 1
ATOM 540 C CA . GLU A 1 75 ? 16.906 -43.531 2.209 1 96.44 75 GLU A CA 1
ATOM 541 C C . GLU A 1 75 ? 16.5 -44.688 1.275 1 96.44 75 GLU A C 1
ATOM 543 O O . GLU A 1 75 ? 17.297 -45.562 0.97 1 96.44 75 GLU A O 1
ATOM 548 N N . THR A 1 76 ? 15.203 -44.719 0.87 1 97.94 76 THR A N 1
ATOM 549 C CA . THR A 1 76 ? 14.648 -45.719 -0.048 1 97.94 76 THR A CA 1
ATOM 550 C C . THR A 1 76 ? 13.805 -45.031 -1.127 1 97.94 76 THR A C 1
ATOM 552 O O . THR A 1 76 ? 13.383 -43.875 -0.965 1 97.94 76 THR A O 1
ATOM 555 N N . PRO A 1 77 ? 13.625 -45.75 -2.252 1 98.06 77 PRO A N 1
ATOM 556 C CA . PRO A 1 77 ? 12.68 -45.219 -3.234 1 98.06 77 PRO A CA 1
ATOM 557 C C . PRO A 1 77 ? 11.328 -44.844 -2.623 1 98.06 77 PRO A C 1
ATOM 559 O O . PRO A 1 77 ? 10.758 -43.812 -2.941 1 98.06 77 PRO A O 1
ATOM 562 N N . GLN A 1 78 ? 10.891 -45.656 -1.673 1 98.19 78 GLN A N 1
ATOM 563 C CA . GLN A 1 78 ? 9.609 -45.406 -1.018 1 98.19 78 GLN A CA 1
ATOM 564 C C . GLN A 1 78 ? 9.633 -44.094 -0.249 1 98.19 78 GLN A C 1
ATOM 566 O O . GLN A 1 78 ? 8.672 -43.312 -0.302 1 98.19 78 GLN A O 1
ATOM 571 N N . SER A 1 79 ? 10.703 -43.875 0.474 1 96.94 79 SER A N 1
ATOM 572 C CA . SER A 1 79 ? 10.781 -42.656 1.266 1 96.94 79 SER A CA 1
ATOM 573 C C . SER A 1 79 ? 10.812 -41.438 0.373 1 96.94 79 SER A C 1
ATOM 575 O O . SER A 1 79 ? 10.234 -40.375 0.718 1 96.94 79 SER A O 1
ATOM 577 N N . LEU A 1 80 ? 11.508 -41.5 -0.747 1 97.31 80 LEU A N 1
ATOM 578 C CA . LEU A 1 80 ? 11.555 -40.375 -1.682 1 97.31 80 LEU A CA 1
ATOM 579 C C . LEU A 1 80 ? 10.195 -40.156 -2.33 1 97.31 80 LEU A C 1
ATOM 581 O O . LEU A 1 80 ? 9.75 -39 -2.479 1 97.31 80 LEU A O 1
ATOM 585 N N . TYR A 1 81 ? 9.531 -41.25 -2.705 1 98 81 TYR A N 1
ATOM 586 C CA . TYR A 1 81 ? 8.18 -41.188 -3.26 1 98 81 TYR A CA 1
ATOM 587 C C . TYR A 1 81 ? 7.227 -40.5 -2.283 1 98 81 TYR A C 1
ATOM 589 O O . TYR A 1 81 ? 6.5 -39.594 -2.656 1 98 81 TYR A O 1
ATOM 597 N N . ASP A 1 82 ? 7.293 -40.906 -1.027 1 97.12 82 ASP A N 1
ATOM 598 C CA . ASP A 1 82 ? 6.383 -40.406 0.01 1 97.12 82 ASP A CA 1
ATOM 599 C C . ASP A 1 82 ? 6.617 -38.938 0.313 1 97.12 82 ASP A C 1
ATOM 601 O O . ASP A 1 82 ? 5.707 -38.25 0.751 1 97.12 82 ASP A O 1
ATOM 605 N N . ALA A 1 83 ? 7.777 -38.5 0.019 1 95.69 83 ALA A N 1
ATOM 606 C CA . ALA A 1 83 ? 8.164 -37.125 0.368 1 95.69 83 ALA A CA 1
ATOM 607 C C . ALA A 1 83 ? 7.559 -36.125 -0.605 1 95.69 83 ALA A C 1
ATOM 609 O O . ALA A 1 83 ? 7.438 -34.938 -0.285 1 95.69 83 ALA A O 1
ATOM 610 N N . VAL A 1 84 ? 7.102 -36.562 -1.779 1 97.31 84 VAL A N 1
ATOM 611 C CA . VAL A 1 84 ? 6.746 -35.531 -2.748 1 97.31 84 VAL A CA 1
ATOM 612 C C . VAL A 1 84 ? 5.41 -35.875 -3.404 1 97.31 84 VAL A C 1
ATOM 614 O O . VAL A 1 84 ? 4.617 -35 -3.715 1 97.31 84 VAL A O 1
ATOM 617 N N . VAL A 1 85 ? 5.043 -37.125 -3.615 1 97.88 85 VAL A N 1
ATOM 618 C CA . VAL A 1 85 ? 3.959 -37.5 -4.523 1 97.88 85 VAL A CA 1
ATOM 619 C C . VAL A 1 85 ? 2.613 -37.281 -3.844 1 97.88 85 VAL A C 1
ATOM 621 O O . VAL A 1 85 ? 1.723 -36.625 -4.418 1 97.88 85 VAL A O 1
ATOM 624 N N . PRO A 1 86 ? 2.406 -37.75 -2.561 1 97.31 86 PRO A N 1
ATOM 625 C CA . PRO A 1 86 ? 1.089 -37.531 -1.952 1 97.31 86 PRO A CA 1
ATOM 626 C C . PRO A 1 86 ? 0.702 -36.062 -1.853 1 97.31 86 PRO A C 1
ATOM 628 O O . PRO A 1 86 ? -0.429 -35.688 -2.18 1 97.31 86 PRO A O 1
ATOM 631 N N . GLN A 1 87 ? 1.612 -35.219 -1.442 1 96.12 87 GLN A N 1
ATOM 632 C CA . GLN A 1 87 ? 1.329 -33.812 -1.315 1 96.12 87 GLN A CA 1
ATOM 633 C C . GLN A 1 87 ? 1.053 -33.188 -2.678 1 96.12 87 GLN A C 1
ATOM 635 O O . GLN A 1 87 ? 0.166 -32.312 -2.807 1 96.12 87 GLN A O 1
ATOM 640 N N . THR A 1 88 ? 1.812 -33.594 -3.66 1 97.88 88 THR A N 1
ATOM 641 C CA . THR A 1 88 ? 1.617 -33.062 -5.004 1 97.88 88 THR A CA 1
ATOM 642 C C . THR A 1 88 ? 0.262 -33.469 -5.562 1 97.88 88 THR A C 1
ATOM 644 O O . THR A 1 88 ? -0.413 -32.688 -6.234 1 97.88 88 THR A O 1
ATOM 647 N N . THR A 1 89 ? -0.115 -34.688 -5.301 1 98 89 THR A N 1
ATOM 648 C CA . THR A 1 89 ? -1.419 -35.219 -5.715 1 98 89 THR A CA 1
ATOM 649 C C . THR A 1 89 ? -2.541 -34.344 -5.125 1 98 89 THR A C 1
ATOM 651 O O . THR A 1 89 ? -3.445 -33.938 -5.848 1 98 89 THR A O 1
ATOM 654 N N . GLU A 1 90 ? -2.461 -34.125 -3.859 1 97.19 90 GLU A N 1
ATOM 655 C CA . GLU A 1 90 ? -3.473 -33.312 -3.199 1 97.19 90 GLU A CA 1
ATOM 656 C C . GLU A 1 90 ? -3.449 -31.875 -3.721 1 97.19 90 GLU A C 1
ATOM 658 O O . GLU A 1 90 ? -4.5 -31.25 -3.879 1 97.19 90 GLU A O 1
ATOM 663 N N . TRP A 1 91 ? -2.289 -31.328 -3.961 1 96.94 91 TRP A N 1
ATOM 664 C CA . TRP A 1 91 ? -2.125 -29.969 -4.477 1 96.94 91 TRP A CA 1
ATOM 665 C C . TRP A 1 91 ? -2.857 -29.797 -5.801 1 96.94 91 TRP A C 1
ATOM 667 O O . TRP A 1 91 ? -3.635 -28.859 -5.973 1 96.94 91 TRP A O 1
ATOM 677 N N . TYR A 1 92 ? -2.682 -30.703 -6.746 1 98.19 92 TYR A N 1
ATOM 678 C CA . TYR A 1 92 ? -3.305 -30.594 -8.062 1 98.19 92 TYR A CA 1
ATOM 679 C C . TYR A 1 92 ? -4.809 -30.828 -7.973 1 98.19 92 TYR A C 1
ATOM 681 O O . TYR A 1 92 ? -5.582 -30.219 -8.727 1 98.19 92 TYR A O 1
ATOM 689 N N . LYS A 1 93 ? -5.211 -31.703 -7.066 1 97.5 93 LYS A N 1
ATOM 690 C CA . LYS A 1 93 ? -6.645 -31.875 -6.84 1 97.5 93 LYS A CA 1
ATOM 691 C C . LYS A 1 93 ? -7.289 -30.547 -6.406 1 97.5 93 LYS A C 1
ATOM 693 O O . LYS A 1 93 ? -8.32 -30.156 -6.945 1 97.5 93 LYS A O 1
ATOM 698 N N . GLN A 1 94 ? -6.656 -29.875 -5.516 1 96 94 GLN A N 1
ATOM 699 C CA . GLN A 1 94 ? -7.172 -28.594 -5.02 1 96 94 GLN A CA 1
ATOM 700 C C . GLN A 1 94 ? -7.07 -27.516 -6.082 1 96 94 GLN A C 1
ATOM 702 O O . GLN A 1 94 ? -8.047 -26.812 -6.352 1 96 94 GLN A O 1
ATOM 707 N N . ALA A 1 95 ? -5.91 -27.391 -6.688 1 96.94 95 ALA A N 1
ATOM 708 C CA . ALA A 1 95 ? -5.66 -26.328 -7.668 1 96.94 95 ALA A CA 1
ATOM 709 C C . ALA A 1 95 ? -6.633 -26.422 -8.836 1 96.94 95 ALA A C 1
ATOM 711 O O . ALA A 1 95 ? -7.086 -25.406 -9.359 1 96.94 95 ALA A O 1
ATOM 712 N N . SER A 1 96 ? -7.023 -27.656 -9.227 1 97.25 96 SER A N 1
ATOM 713 C CA . SER A 1 96 ? -7.871 -27.875 -10.398 1 97.25 96 SER A CA 1
ATOM 714 C C . SER A 1 96 ? -9.336 -28.016 -10 1 97.25 96 SER A C 1
ATOM 716 O O . SER A 1 96 ? -10.195 -28.219 -10.859 1 97.25 96 SER A O 1
ATOM 718 N N . GLN A 1 97 ? -9.555 -27.969 -8.664 1 93.5 97 GLN A N 1
ATOM 719 C CA . GLN A 1 97 ? -10.883 -28.203 -8.117 1 93.5 97 GLN A CA 1
ATOM 720 C C . GLN A 1 97 ? -11.477 -29.516 -8.625 1 93.5 97 GLN A C 1
ATOM 722 O O . GLN A 1 97 ? -12.641 -29.562 -9.023 1 93.5 97 GLN A O 1
ATOM 727 N N . GLY A 1 98 ? -10.594 -30.484 -8.797 1 95.44 98 GLY A N 1
ATOM 728 C CA . GLY A 1 98 ? -11.008 -31.828 -9.133 1 95.44 98 GLY A CA 1
ATOM 729 C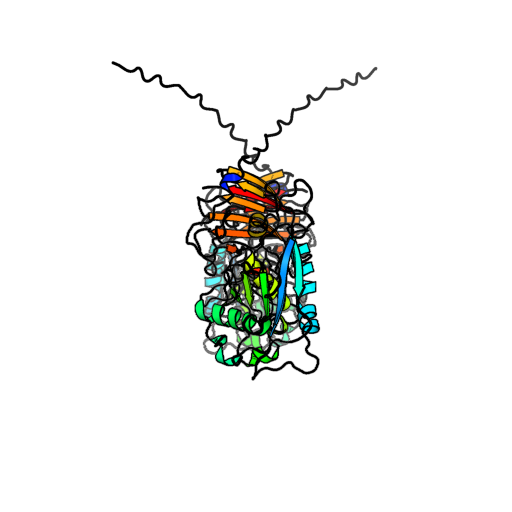 C . GLY A 1 98 ? -10.953 -32.125 -10.617 1 95.44 98 GLY A C 1
ATOM 730 O O . GLY A 1 98 ? -11.195 -33.25 -11.047 1 95.44 98 GLY A O 1
ATOM 731 N N . ALA A 1 99 ? -10.578 -31.156 -11.43 1 96.5 99 ALA A N 1
ATOM 732 C CA . ALA A 1 99 ? -10.555 -31.344 -12.875 1 96.5 99 ALA A CA 1
ATOM 733 C C . ALA A 1 99 ? -9.406 -32.25 -13.297 1 96.5 99 ALA A C 1
ATOM 735 O O . ALA A 1 99 ? -9.43 -32.844 -14.375 1 96.5 99 ALA A O 1
ATOM 736 N N . LEU A 1 100 ? -8.352 -32.312 -12.492 1 98.19 100 LEU A N 1
ATOM 737 C CA . LEU A 1 100 ? -7.18 -33.125 -12.805 1 98.19 100 LEU A CA 1
ATOM 738 C C . LEU A 1 100 ? -6.898 -34.125 -11.688 1 98.19 100 LEU A C 1
ATOM 740 O O . LEU A 1 100 ? -6.844 -33.75 -10.516 1 98.19 100 LEU A O 1
ATOM 744 N N . SER A 1 101 ? -6.82 -35.344 -12.031 1 98 101 SER A N 1
ATOM 745 C CA . SER A 1 101 ? -6.289 -36.375 -11.148 1 98 101 SER A CA 1
ATOM 746 C C . SER A 1 101 ? -4.828 -36.688 -11.469 1 98 101 SER A C 1
ATOM 748 O O . SER A 1 101 ? -4.5 -37.062 -12.594 1 98 101 SER A O 1
ATOM 750 N N . PHE A 1 102 ? -3.977 -36.469 -10.516 1 97.69 102 PHE A N 1
ATOM 751 C CA . PHE A 1 102 ? -2.547 -36.75 -10.633 1 97.69 102 PHE A CA 1
ATOM 752 C C . PHE A 1 102 ? -2.217 -38.125 -10.125 1 97.69 102 PHE A C 1
ATOM 754 O O . PHE A 1 102 ? -2.254 -38.406 -8.922 1 97.69 102 PHE A O 1
ATOM 761 N N . ASN A 1 103 ? -1.943 -39.031 -11.016 1 98.19 103 ASN A N 1
ATOM 762 C CA . ASN A 1 103 ? -1.67 -40.438 -10.703 1 98.19 103 ASN A CA 1
ATOM 763 C C . ASN A 1 103 ? -0.243 -40.812 -11.07 1 98.19 103 ASN A C 1
ATOM 765 O O . ASN A 1 103 ? 0.073 -41 -12.25 1 98.19 103 ASN A O 1
ATOM 769 N N . VAL A 1 104 ? 0.586 -41.062 -10.062 1 98.38 104 VAL A N 1
ATOM 770 C CA . VAL A 1 104 ? 1.977 -41.438 -10.32 1 98.38 104 VAL A CA 1
ATOM 771 C C . VAL A 1 104 ? 2.254 -42.844 -9.773 1 98.38 104 VAL A C 1
ATOM 773 O O . VAL A 1 104 ? 2.209 -43.062 -8.562 1 98.38 104 VAL A O 1
ATOM 776 N N . THR A 1 105 ? 2.488 -43.812 -10.656 1 98.38 105 THR A N 1
ATOM 777 C CA . THR A 1 105 ? 3.02 -45.125 -10.266 1 98.38 105 THR A CA 1
ATOM 778 C C . THR A 1 105 ? 4.547 -45.094 -10.227 1 98.38 105 THR A C 1
ATOM 780 O O . THR A 1 105 ? 5.164 -44.125 -10.688 1 98.38 105 THR A O 1
ATOM 783 N N . ALA A 1 106 ? 5.148 -46.125 -9.539 1 98.62 106 ALA A N 1
ATOM 784 C CA . ALA A 1 106 ? 6.602 -46.094 -9.383 1 98.62 106 ALA A CA 1
ATOM 785 C C . ALA A 1 106 ? 7.184 -47.5 -9.281 1 98.62 106 ALA A C 1
ATOM 787 O O . ALA A 1 106 ? 6.477 -48.438 -8.922 1 98.62 106 ALA A O 1
ATOM 788 N N . ASP A 1 107 ? 8.383 -47.594 -9.758 1 98.5 107 ASP A N 1
ATOM 789 C CA . ASP A 1 107 ? 9.195 -48.75 -9.352 1 98.5 107 ASP A CA 1
ATOM 790 C C . ASP A 1 107 ? 9.938 -48.469 -8.055 1 98.5 107 ASP A C 1
ATOM 792 O O . ASP A 1 107 ? 10.93 -47.719 -8.047 1 98.5 107 ASP A O 1
ATOM 796 N N . LEU A 1 108 ? 9.414 -49.094 -6.969 1 98.38 108 LEU A N 1
ATOM 797 C CA . LEU A 1 108 ? 9.945 -48.781 -5.645 1 98.38 108 LEU A CA 1
ATOM 798 C C . LEU A 1 108 ? 10.953 -49.844 -5.207 1 98.38 108 LEU A C 1
ATOM 800 O O . LEU A 1 108 ? 11.398 -49.844 -4.059 1 98.38 108 LEU A O 1
ATOM 804 N N . SER A 1 109 ? 11.359 -50.719 -6.082 1 97.5 109 SER A N 1
ATOM 805 C CA . SER A 1 109 ? 12.109 -51.906 -5.703 1 97.5 109 SER A CA 1
ATOM 806 C C . SER A 1 109 ? 13.578 -51.562 -5.43 1 97.5 109 SER A C 1
ATOM 808 O O . SER A 1 109 ? 14.227 -52.219 -4.617 1 97.5 109 SER A O 1
ATOM 810 N N . LYS A 1 110 ? 14.188 -50.594 -6.145 1 97.62 110 LYS A N 1
ATOM 811 C CA . LYS A 1 110 ? 15.602 -50.281 -5.977 1 97.62 110 LYS A CA 1
ATOM 812 C C . LYS A 1 110 ? 15.953 -48.938 -6.613 1 97.62 110 LYS A C 1
ATOM 814 O O . LYS A 1 110 ? 15.133 -48.344 -7.316 1 97.62 110 L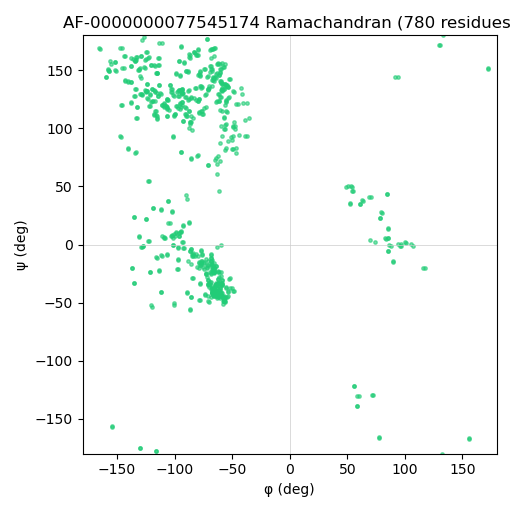YS A O 1
ATOM 819 N N . PHE A 1 111 ? 17.141 -48.5 -6.289 1 98.56 111 PHE A N 1
ATOM 820 C CA . PHE A 1 111 ? 17.781 -47.438 -7.066 1 98.56 111 PHE A CA 1
ATOM 821 C C . PHE A 1 111 ? 18.531 -48.031 -8.266 1 98.56 111 PHE A C 1
ATOM 823 O O . PHE A 1 111 ? 19.328 -48.938 -8.117 1 98.56 111 PHE A O 1
ATOM 830 N N . TYR A 1 112 ? 18.25 -47.531 -9.43 1 98.62 112 TYR A N 1
ATOM 831 C CA . TYR A 1 112 ? 18.984 -47.969 -10.609 1 98.62 112 TYR A CA 1
ATOM 832 C C . TYR A 1 112 ? 20.312 -47.25 -10.742 1 98.62 112 TYR A C 1
ATOM 834 O O . TYR A 1 112 ? 20.344 -46 -10.781 1 98.62 112 TYR A O 1
ATOM 842 N N . ARG A 1 113 ? 21.406 -47.938 -10.82 1 98.44 113 ARG A N 1
ATOM 843 C CA . ARG A 1 113 ? 22.734 -47.344 -10.883 1 98.44 113 ARG A CA 1
ATOM 844 C C . ARG A 1 113 ? 22.984 -46.719 -12.242 1 98.44 113 ARG A C 1
ATOM 846 O O . ARG A 1 113 ? 22.984 -47.406 -13.266 1 98.44 113 ARG A O 1
ATOM 853 N N . MET A 1 114 ? 23.203 -45.406 -12.227 1 98.56 114 MET A N 1
ATOM 854 C CA . MET A 1 114 ? 23.547 -44.688 -13.445 1 98.56 114 MET A CA 1
ATOM 855 C C . MET A 1 114 ? 24.938 -45.062 -13.93 1 98.56 114 MET A C 1
ATOM 857 O O . MET A 1 114 ? 25.812 -45.375 -13.125 1 98.56 114 MET A O 1
ATOM 861 N N . PRO A 1 115 ? 25.141 -45.031 -15.25 1 97.88 115 PRO A N 1
ATOM 862 C CA . PRO A 1 115 ? 26.438 -45.469 -15.781 1 97.88 115 PRO A CA 1
ATOM 863 C C . PRO A 1 115 ? 27.547 -44.438 -15.492 1 97.88 115 PRO A C 1
ATOM 865 O O . PRO A 1 115 ? 28.719 -44.812 -15.469 1 97.88 115 PRO A O 1
ATOM 868 N N . ALA A 1 116 ? 27.203 -43.188 -15.328 1 97.69 116 ALA A N 1
ATOM 869 C CA . ALA A 1 116 ? 28.188 -42.156 -15.055 1 97.69 116 ALA A CA 1
ATOM 870 C C . ALA A 1 116 ? 27.984 -41.562 -13.664 1 97.69 116 ALA A C 1
ATOM 872 O O . ALA A 1 116 ? 26.938 -41.75 -13.047 1 97.69 116 ALA A O 1
ATOM 873 N N . SER A 1 117 ? 29.078 -40.906 -13.141 1 98.06 117 SER A N 1
ATOM 874 C CA . SER A 1 117 ? 28.969 -40.25 -11.836 1 98.06 117 SER A CA 1
ATOM 875 C C . SER A 1 117 ? 28.031 -39.062 -11.898 1 98.06 117 SER A C 1
ATOM 877 O O . SER A 1 117 ? 27.797 -38.469 -12.969 1 98.06 117 SER A O 1
ATOM 879 N N . ALA A 1 118 ? 27.406 -38.781 -10.781 1 97.69 118 ALA A N 1
ATOM 880 C CA . ALA A 1 118 ? 26.5 -37.625 -10.719 1 97.69 118 ALA A CA 1
ATOM 881 C C . ALA A 1 118 ? 27.203 -36.344 -11.18 1 97.69 118 ALA A C 1
ATOM 883 O O . ALA A 1 118 ? 26.656 -35.594 -11.977 1 97.69 118 ALA A O 1
ATOM 884 N N . ALA A 1 119 ? 28.391 -36.125 -10.742 1 96.75 119 ALA A N 1
ATOM 885 C CA . ALA A 1 119 ? 29.156 -34.938 -11.039 1 96.75 119 ALA A CA 1
ATOM 886 C C . ALA A 1 119 ? 29.406 -34.781 -12.539 1 96.75 119 ALA A C 1
ATOM 888 O O . ALA A 1 119 ? 29.453 -33.688 -13.07 1 96.75 119 ALA A O 1
ATOM 889 N N . SER A 1 120 ? 29.547 -35.906 -13.18 1 96.62 120 SER A N 1
ATOM 890 C CA . SER A 1 120 ? 29.953 -35.906 -14.578 1 96.62 120 SER A CA 1
ATOM 891 C C . SER A 1 120 ? 28.828 -35.406 -15.477 1 96.62 120 SER A C 1
ATOM 893 O O . SER A 1 120 ? 29.062 -35.031 -16.625 1 96.62 120 SER A O 1
ATOM 895 N N . TYR A 1 121 ? 27.594 -35.375 -15.008 1 96.38 121 TYR A N 1
ATOM 896 C CA . TYR A 1 121 ? 26.469 -34.906 -15.82 1 96.38 121 TYR A CA 1
ATOM 897 C C . TYR A 1 121 ? 26.438 -33.375 -15.914 1 96.38 121 TYR A C 1
ATOM 899 O O . TYR A 1 121 ? 25.734 -32.812 -16.766 1 96.38 121 TYR A O 1
ATOM 907 N N . GLY A 1 122 ? 27.141 -32.656 -15.062 1 92.75 122 GLY A N 1
ATOM 908 C CA . GLY A 1 122 ? 27.359 -31.219 -15.211 1 92.75 122 GLY A CA 1
ATOM 909 C C . GLY A 1 122 ? 26.109 -30.406 -14.969 1 92.75 122 GLY A C 1
ATOM 910 O O . GLY A 1 122 ? 25.875 -29.391 -15.641 1 92.75 122 GLY A O 1
ATOM 911 N N . TRP A 1 123 ? 25.328 -30.703 -14.031 1 90.06 123 TRP A N 1
ATOM 912 C CA . TRP A 1 123 ? 24.031 -30.125 -13.742 1 90.06 123 TRP A CA 1
ATOM 913 C C . TRP A 1 123 ? 24.156 -28.656 -13.367 1 90.06 123 TRP A C 1
ATOM 915 O O . TRP A 1 123 ? 23.328 -27.828 -13.758 1 90.06 123 TRP A O 1
ATOM 925 N N . GLU A 1 124 ? 25.188 -28.203 -12.695 1 86.69 124 GLU A N 1
ATOM 926 C CA . GLU A 1 124 ? 25.359 -26.891 -12.102 1 86.69 124 GLU A CA 1
ATOM 927 C C . GLU A 1 124 ? 25.5 -25.812 -13.18 1 86.69 124 GLU A C 1
ATOM 929 O O . GLU A 1 124 ? 25.078 -24.672 -12.992 1 86.69 124 GLU A O 1
ATOM 934 N N . ARG A 1 125 ? 26.047 -26.141 -14.234 1 84.81 125 ARG A N 1
ATOM 935 C CA . ARG A 1 125 ? 26.281 -25.156 -15.289 1 84.81 125 ARG A CA 1
ATOM 936 C C . ARG A 1 125 ? 25.047 -24.984 -16.172 1 84.81 125 ARG A C 1
ATOM 938 O O . ARG A 1 125 ? 24.984 -24.078 -17 1 84.81 125 ARG A O 1
ATOM 945 N N . GLY A 1 126 ? 24.062 -25.812 -15.969 1 86.81 126 GLY A N 1
ATOM 946 C CA . GLY A 1 126 ? 22.953 -25.906 -16.906 1 86.81 126 GLY A CA 1
ATOM 947 C C . GLY A 1 126 ? 23.156 -26.953 -17.969 1 86.81 126 GLY A C 1
ATOM 948 O O . GLY A 1 126 ? 24.281 -27.203 -18.406 1 86.81 126 GLY A O 1
ATOM 949 N N . LEU A 1 127 ? 22.078 -27.609 -18.344 1 92.25 127 LEU A N 1
ATOM 950 C CA . LEU A 1 127 ? 22.156 -28.688 -19.312 1 92.25 127 LEU A CA 1
ATOM 951 C C . LEU A 1 127 ? 21.688 -28.219 -20.688 1 92.25 127 LEU A C 1
ATOM 953 O O . LEU A 1 127 ? 20.703 -27.5 -20.797 1 92.25 127 LEU A O 1
ATOM 957 N N . THR A 1 128 ? 22.484 -28.578 -21.688 1 91.81 128 THR A N 1
ATOM 958 C CA . THR A 1 128 ? 21.938 -28.484 -23.031 1 91.81 128 THR A CA 1
ATOM 959 C C . THR A 1 128 ? 20.828 -29.531 -23.234 1 91.81 128 THR A C 1
ATOM 961 O O . THR A 1 128 ? 20.672 -30.453 -22.422 1 91.81 128 THR A O 1
ATOM 964 N N . TRP A 1 129 ? 20.141 -29.328 -24.328 1 92.88 129 TRP A N 1
ATOM 965 C CA . TRP A 1 129 ? 19.109 -30.297 -24.688 1 92.88 129 TRP A CA 1
ATOM 966 C C . TRP A 1 129 ? 19.688 -31.703 -24.797 1 92.88 129 TRP A C 1
ATOM 968 O O . TRP A 1 129 ? 19.141 -32.656 -24.234 1 92.88 129 TRP A O 1
ATOM 978 N N . ALA A 1 130 ? 20.844 -31.844 -25.469 1 94.62 130 ALA A N 1
ATOM 979 C CA . ALA A 1 130 ? 21.469 -33.125 -25.719 1 94.62 130 ALA A CA 1
ATOM 980 C C . ALA A 1 130 ? 21.938 -33.781 -24.422 1 94.62 130 ALA A C 1
ATOM 982 O O . ALA A 1 130 ? 21.797 -34.969 -24.219 1 94.62 130 ALA A O 1
ATOM 983 N N . GLU A 1 131 ? 22.484 -32.938 -23.562 1 94.69 131 GLU A N 1
ATOM 984 C CA . GLU A 1 131 ? 22.969 -33.438 -22.297 1 94.69 131 GLU A CA 1
ATOM 985 C C . GLU A 1 131 ? 21.828 -33.938 -21.406 1 94.69 131 GLU A C 1
ATOM 987 O O . GLU A 1 131 ? 21.969 -34.938 -20.719 1 94.69 131 GLU A O 1
ATOM 992 N N . HIS A 1 132 ? 20.75 -33.219 -21.469 1 96.94 132 HIS A N 1
ATOM 993 C CA . HIS A 1 132 ? 19.578 -33.625 -20.719 1 96.94 132 HIS A CA 1
ATOM 994 C C . HIS A 1 132 ? 19 -34.938 -21.25 1 96.94 132 HIS A C 1
ATOM 996 O O . HIS A 1 132 ? 18.656 -35.844 -20.484 1 96.94 132 HIS A O 1
ATOM 1002 N N . GLN A 1 133 ? 18.938 -35.031 -22.531 1 96.5 133 GLN A N 1
ATOM 1003 C CA . GLN A 1 133 ? 18.484 -36.281 -23.156 1 96.5 133 GLN A CA 1
ATOM 1004 C C . GLN A 1 133 ? 19.375 -37.438 -22.781 1 96.5 133 GLN A C 1
ATOM 1006 O O . GLN A 1 133 ? 18.891 -38.531 -22.5 1 96.5 133 GLN A O 1
ATOM 1011 N N . ASP A 1 134 ? 20.719 -37.188 -22.75 1 96.94 134 ASP A N 1
ATOM 1012 C CA . ASP A 1 134 ? 21.672 -38.219 -22.359 1 96.94 134 ASP A CA 1
ATOM 1013 C C . ASP A 1 134 ? 21.406 -38.719 -20.938 1 96.94 134 ASP A C 1
ATOM 1015 O O . ASP A 1 134 ? 21.453 -39.906 -20.672 1 96.94 134 ASP A O 1
ATOM 1019 N N . TYR A 1 135 ? 21.172 -37.844 -20.047 1 97.94 135 TYR A N 1
ATOM 1020 C CA . TYR A 1 135 ? 20.859 -38.188 -18.656 1 97.94 135 TYR A CA 1
ATOM 1021 C C . TYR A 1 135 ? 19.641 -39.094 -18.594 1 97.94 135 TYR A C 1
ATOM 1023 O O . TYR A 1 135 ? 19.656 -40.125 -17.906 1 97.94 135 TYR A O 1
ATOM 1031 N N . ILE A 1 136 ? 18.578 -38.75 -19.328 1 98.5 136 ILE A N 1
ATOM 1032 C CA . ILE A 1 136 ? 17.312 -39.469 -19.328 1 98.5 136 ILE A CA 1
ATOM 1033 C C . ILE A 1 136 ? 17.531 -40.844 -19.953 1 98.5 136 ILE A C 1
ATOM 1035 O O . ILE A 1 136 ? 17.078 -41.875 -19.406 1 98.5 136 ILE A O 1
ATOM 1039 N N . GLN A 1 137 ? 18.297 -40.906 -21.031 1 98.12 137 GLN A N 1
ATOM 1040 C CA . GLN A 1 137 ? 18.547 -42.156 -21.719 1 98.12 137 GLN A CA 1
ATOM 1041 C C . GLN A 1 137 ? 19.438 -43.062 -20.875 1 98.12 137 GLN A C 1
ATOM 1043 O O . GLN A 1 137 ? 19.297 -44.281 -20.906 1 98.12 137 GLN A O 1
ATOM 1048 N N . ASP A 1 138 ? 20.375 -42.469 -20.172 1 98.56 138 ASP A N 1
ATOM 1049 C CA . ASP A 1 138 ? 21.188 -43.25 -19.234 1 98.56 138 ASP A CA 1
ATOM 1050 C C . ASP A 1 138 ? 20.328 -43.875 -18.141 1 98.56 138 ASP A C 1
ATOM 1052 O O . ASP A 1 138 ? 20.531 -45.031 -17.766 1 98.56 138 ASP A O 1
ATOM 1056 N N . ALA A 1 139 ? 19.406 -43.125 -17.609 1 98.69 139 ALA A N 1
ATOM 1057 C CA . ALA A 1 139 ? 18.484 -43.656 -16.609 1 98.69 139 ALA A CA 1
ATOM 1058 C C . ALA A 1 139 ? 17.672 -44.812 -17.172 1 98.69 139 ALA A C 1
ATOM 1060 O O . ALA A 1 139 ? 17.5 -45.844 -16.5 1 98.69 139 ALA A O 1
ATOM 1061 N N . LEU A 1 140 ? 17.188 -44.656 -18.391 1 98.62 140 LEU A N 1
ATOM 1062 C CA . LEU A 1 140 ? 16.391 -45.688 -19.031 1 98.62 140 LEU A CA 1
ATOM 1063 C C . LEU A 1 140 ? 17.234 -46.906 -19.328 1 98.62 140 LEU A C 1
ATOM 1065 O O . LEU A 1 140 ? 16.766 -48.062 -19.234 1 98.62 140 LEU A O 1
ATOM 1069 N N . ASP A 1 141 ? 18.531 -46.688 -19.734 1 98.38 141 ASP A N 1
ATOM 1070 C CA . ASP A 1 141 ? 19.453 -47.812 -19.922 1 98.38 141 ASP A CA 1
ATOM 1071 C C . ASP A 1 141 ? 19.641 -48.562 -18.625 1 98.38 141 ASP A C 1
ATOM 1073 O O . ASP A 1 141 ? 19.672 -49.812 -18.625 1 98.38 141 ASP A O 1
ATOM 1077 N N . ALA A 1 142 ? 19.781 -47.844 -17.578 1 98.44 142 ALA A N 1
ATOM 1078 C CA . ALA A 1 142 ? 19.922 -48.5 -16.281 1 98.44 142 ALA A CA 1
ATOM 1079 C C . ALA A 1 142 ? 18.672 -49.312 -15.93 1 98.44 142 ALA A C 1
ATOM 1081 O O . ALA A 1 142 ? 18.766 -50.438 -15.477 1 98.44 142 ALA A O 1
ATOM 1082 N N . TYR A 1 143 ? 17.516 -48.75 -16.156 1 98.31 143 TYR A N 1
ATOM 1083 C CA . TYR A 1 143 ? 16.234 -49.375 -15.844 1 98.31 143 TYR A CA 1
ATOM 1084 C C . TYR A 1 143 ? 16.031 -50.625 -16.672 1 98.31 143 TYR A C 1
ATOM 1086 O O . TYR A 1 143 ? 15.555 -51.656 -16.172 1 98.31 143 TYR A O 1
ATOM 1094 N N . THR A 1 144 ? 16.5 -50.625 -17.938 1 97.81 144 THR A N 1
ATOM 1095 C CA . THR A 1 144 ? 16.219 -51.719 -18.875 1 97.81 144 THR A CA 1
ATOM 1096 C C . THR A 1 144 ? 17.406 -52.656 -19 1 97.81 144 THR A C 1
ATOM 1098 O O . THR A 1 144 ? 17.359 -53.625 -19.766 1 97.81 144 THR A O 1
ATOM 1101 N N . ALA A 1 145 ? 18.406 -52.375 -18.328 1 95.69 145 ALA A N 1
ATOM 1102 C CA . ALA A 1 145 ? 19.641 -53.094 -18.516 1 95.69 145 ALA A CA 1
ATOM 1103 C C . ALA A 1 145 ? 20.078 -53.094 -19.984 1 95.69 145 ALA A C 1
ATOM 1105 O O . ALA A 1 145 ? 20.312 -54.156 -20.578 1 95.69 145 ALA A O 1
ATOM 1106 N N . LYS A 1 146 ? 20.062 -51.938 -20.469 1 94.56 146 LYS A N 1
ATOM 1107 C CA . LYS A 1 146 ? 20.484 -51.656 -21.828 1 94.56 146 LYS A CA 1
ATOM 1108 C C . LYS A 1 146 ? 19.609 -52.406 -22.844 1 94.56 146 LYS A C 1
ATOM 1110 O O . LYS A 1 146 ? 20.125 -53 -23.781 1 94.56 146 LYS A O 1
ATOM 1115 N N . GLY A 1 147 ? 18.375 -52.531 -22.5 1 90.5 147 GLY A N 1
ATOM 1116 C CA . GLY A 1 147 ? 17.406 -53.031 -23.453 1 90.5 147 GLY A CA 1
ATOM 1117 C C . GLY A 1 147 ? 17.078 -54.5 -23.219 1 90.5 147 GLY A C 1
ATOM 1118 O O . GLY A 1 147 ? 16.25 -55.062 -23.938 1 90.5 147 GLY A O 1
ATOM 1119 N N . THR A 1 148 ? 17.641 -55.094 -22.234 1 94.44 148 THR A N 1
ATOM 1120 C CA . THR A 1 148 ? 17.391 -56.5 -22 1 94.44 148 THR A CA 1
ATOM 1121 C C . THR A 1 148 ? 16.125 -56.688 -21.172 1 94.44 148 THR A C 1
ATOM 1123 O O . THR A 1 148 ? 15.609 -57.812 -21.078 1 94.44 148 THR A O 1
ATOM 1126 N N . ARG A 1 149 ? 15.672 -55.656 -20.547 1 95.44 149 ARG A N 1
ATOM 1127 C CA . ARG A 1 149 ? 14.398 -55.625 -19.812 1 95.44 149 ARG A CA 1
ATOM 1128 C C . ARG A 1 149 ? 13.43 -54.625 -20.438 1 95.44 149 ARG A C 1
ATOM 1130 O O . ARG A 1 149 ? 13.852 -53.719 -21.141 1 95.44 149 ARG A O 1
ATOM 1137 N N . PRO A 1 150 ? 12.148 -54.875 -20.25 1 95.94 150 PRO A N 1
ATOM 1138 C CA . PRO A 1 150 ? 11.172 -53.938 -20.812 1 95.94 150 PRO A CA 1
ATOM 1139 C C . PRO A 1 150 ? 11.32 -52.531 -20.25 1 95.94 150 PRO A C 1
ATOM 1141 O O . PRO A 1 150 ? 11.766 -52.375 -19.109 1 95.94 150 PRO A O 1
ATOM 1144 N N . PRO A 1 151 ? 11.008 -51.562 -21.078 1 96.94 151 PRO A N 1
ATOM 1145 C CA . PRO A 1 151 ? 10.984 -50.188 -20.562 1 96.94 151 PRO A CA 1
ATOM 1146 C C . PRO A 1 151 ? 9.891 -49.969 -19.516 1 96.94 151 PRO A C 1
ATOM 1148 O O . PRO A 1 151 ? 9.031 -50.844 -19.328 1 96.94 151 PRO A O 1
ATOM 1151 N N . PRO A 1 152 ? 9.945 -48.781 -18.812 1 97.25 152 PRO A N 1
ATOM 1152 C CA . PRO A 1 152 ? 8.82 -48.469 -17.938 1 97.25 152 PRO A CA 1
ATOM 1153 C C . PRO A 1 152 ? 7.484 -48.406 -18.672 1 97.25 152 PRO A C 1
ATOM 1155 O O . PRO A 1 152 ? 7.461 -48.25 -19.906 1 97.25 152 PRO A O 1
ATOM 1158 N N . PRO A 1 153 ? 6.387 -48.625 -17.906 1 96.88 153 PRO A N 1
ATOM 1159 C CA . PRO A 1 153 ? 5.094 -48.438 -18.562 1 96.88 153 PRO A CA 1
ATOM 1160 C C . PRO A 1 153 ? 4.961 -47.031 -19.188 1 96.88 153 PRO A C 1
ATOM 1162 O O . PRO A 1 153 ? 5.43 -46.062 -18.625 1 96.88 153 PRO A O 1
ATOM 1165 N N . GLU A 1 154 ? 4.383 -47.031 -20.438 1 97.81 154 GLU A N 1
ATOM 1166 C CA . GLU A 1 154 ? 4.141 -45.75 -21.078 1 97.81 154 GLU A CA 1
ATOM 1167 C C . GLU A 1 154 ? 3.34 -44.812 -20.172 1 97.81 154 GLU A C 1
ATOM 1169 O O . GLU A 1 154 ? 2.4 -45.25 -19.5 1 97.81 154 GLU A O 1
ATOM 1174 N N . SER A 1 155 ? 3.729 -43.594 -20.078 1 98.5 155 SER A N 1
ATOM 1175 C CA . SER A 1 155 ? 3.098 -42.594 -19.219 1 98.5 155 SER A CA 1
ATOM 1176 C C . SER A 1 155 ? 3.098 -41.219 -19.875 1 98.5 155 SER A C 1
ATOM 1178 O O . SER A 1 155 ? 3.727 -41.031 -20.922 1 98.5 155 SER A O 1
ATOM 1180 N N . ASP A 1 156 ? 2.281 -40.344 -19.406 1 98.75 156 ASP A N 1
ATOM 1181 C CA . ASP A 1 156 ? 2.332 -38.938 -19.844 1 98.75 156 ASP A CA 1
ATOM 1182 C C . ASP A 1 156 ? 3.641 -38.281 -19.422 1 98.75 156 ASP A C 1
ATOM 1184 O O . ASP A 1 156 ? 4.227 -37.531 -20.188 1 98.75 156 ASP A O 1
ATOM 1188 N N . VAL A 1 157 ? 4.043 -38.594 -18.188 1 98.88 157 VAL A N 1
ATOM 1189 C CA . VAL A 1 157 ? 5.25 -37.969 -17.656 1 98.88 157 VAL A CA 1
ATOM 1190 C C . VAL A 1 157 ? 6.117 -39 -16.969 1 98.88 157 VAL A C 1
ATOM 1192 O O . VAL A 1 157 ? 5.625 -39.781 -16.141 1 98.88 157 VAL A O 1
ATOM 1195 N N . LEU A 1 158 ? 7.402 -39.062 -17.359 1 98.88 158 LEU A N 1
ATOM 1196 C CA . LEU A 1 158 ? 8.414 -39.812 -16.641 1 98.88 158 LEU A CA 1
ATOM 1197 C C . LEU A 1 158 ? 9.109 -38.969 -15.586 1 98.88 158 LEU A C 1
ATOM 1199 O O . LEU A 1 158 ? 9.508 -37.844 -15.867 1 98.88 158 LEU A O 1
ATOM 1203 N N . TYR A 1 159 ? 9.148 -39.438 -14.344 1 98.81 159 TYR A N 1
ATOM 1204 C CA . TYR A 1 159 ? 9.898 -38.781 -13.273 1 98.81 159 TYR A CA 1
ATOM 1205 C C . TYR A 1 159 ? 11.148 -39.594 -12.922 1 98.81 159 TYR A C 1
ATOM 1207 O O . TYR A 1 159 ? 11.07 -40.781 -12.578 1 98.81 159 TYR A O 1
ATOM 1215 N N . VAL A 1 160 ? 12.312 -38.969 -13.094 1 98.81 160 VAL A N 1
ATOM 1216 C CA . VAL A 1 160 ? 13.578 -39.562 -12.688 1 98.81 160 VAL A CA 1
ATOM 1217 C C . VAL A 1 160 ? 14.094 -38.906 -11.422 1 98.81 160 VAL A C 1
ATOM 1219 O O . VAL A 1 160 ? 14.422 -37.719 -11.43 1 98.81 160 VAL A O 1
ATOM 1222 N N . VAL A 1 161 ? 14.195 -39.656 -10.305 1 98.56 161 VAL A N 1
ATOM 1223 C CA . VAL A 1 161 ? 14.508 -39.094 -8.992 1 98.56 161 VAL A CA 1
ATOM 1224 C C . VAL A 1 161 ? 15.836 -39.656 -8.492 1 98.56 161 VAL A C 1
ATOM 1226 O O . VAL A 1 161 ? 15.953 -40.875 -8.258 1 98.56 161 VAL A O 1
ATOM 1229 N N . PRO A 1 162 ? 16.828 -38.812 -8.344 1 98.12 162 PRO A N 1
ATOM 1230 C CA . PRO A 1 162 ? 18.094 -39.281 -7.785 1 98.12 162 PRO A CA 1
ATOM 1231 C C . PRO A 1 162 ? 18.078 -39.344 -6.258 1 98.12 162 PRO A C 1
ATOM 1233 O O . PRO A 1 162 ? 17.203 -38.75 -5.625 1 98.12 162 PRO A O 1
ATOM 1236 N N . VAL A 1 163 ? 19.031 -40.031 -5.727 1 97.25 163 VAL A N 1
ATOM 1237 C CA . VAL A 1 163 ? 19.281 -40.031 -4.289 1 97.25 163 VAL A CA 1
ATOM 1238 C C . VAL A 1 163 ? 19.641 -38.594 -3.852 1 97.25 163 VAL A C 1
ATOM 1240 O O . VAL A 1 163 ? 20.141 -37.812 -4.648 1 97.25 163 VAL A O 1
ATOM 1243 N N . ASN A 1 164 ? 19.391 -38.375 -2.547 1 95.12 164 ASN A N 1
ATOM 1244 C CA . ASN A 1 164 ? 19.609 -37.031 -2.004 1 95.12 164 ASN A CA 1
ATOM 1245 C C . ASN A 1 164 ? 21.078 -36.625 -2.121 1 95.12 164 ASN A C 1
ATOM 1247 O O . ASN A 1 164 ? 21.359 -35.438 -2.35 1 95.12 164 ASN A O 1
ATOM 1251 N N . ASN A 1 165 ? 22.016 -37.531 -2.01 1 95.81 165 ASN A N 1
ATOM 1252 C CA . ASN A 1 165 ? 23.453 -37.219 -2.037 1 95.81 165 ASN A CA 1
ATOM 1253 C C . ASN A 1 165 ? 23.891 -36.719 -3.404 1 95.81 165 ASN A C 1
ATOM 1255 O O . ASN A 1 165 ? 24.984 -36.156 -3.543 1 95.81 165 ASN A O 1
ATOM 1259 N N . ALA A 1 166 ? 23.016 -36.906 -4.414 1 96.62 166 ALA A N 1
ATOM 1260 C CA . ALA A 1 166 ? 23.344 -36.406 -5.75 1 96.62 166 ALA A CA 1
ATOM 1261 C C . ALA A 1 166 ? 23.375 -34.875 -5.766 1 96.62 166 ALA A C 1
ATOM 1263 O O . ALA A 1 166 ? 24.016 -34.281 -6.625 1 96.62 166 ALA A O 1
ATOM 1264 N N . GLY A 1 167 ? 22.656 -34.281 -4.797 1 95.38 167 GLY A N 1
ATOM 1265 C CA . GLY A 1 167 ? 22.656 -32.844 -4.703 1 95.38 167 GLY A CA 1
ATOM 1266 C C . GLY A 1 167 ? 24.031 -32.25 -4.48 1 95.38 167 GLY A C 1
ATOM 1267 O O . GLY A 1 167 ? 24.391 -31.25 -5.109 1 95.38 167 GLY A O 1
ATOM 1268 N N . ALA A 1 168 ? 24.781 -32.844 -3.641 1 94.06 168 ALA A N 1
ATOM 1269 C CA . ALA A 1 168 ? 26.125 -32.375 -3.328 1 94.06 168 ALA A CA 1
ATOM 1270 C C . ALA A 1 168 ? 27.062 -32.562 -4.523 1 94.06 168 ALA A C 1
ATOM 1272 O O . ALA A 1 168 ? 28.156 -32 -4.559 1 94.06 168 ALA A O 1
ATOM 1273 N N . ARG A 1 169 ? 26.578 -33.344 -5.457 1 95.38 169 ARG A N 1
ATOM 1274 C CA . ARG A 1 169 ? 27.391 -33.594 -6.656 1 95.38 169 ARG A CA 1
ATOM 1275 C C . ARG A 1 169 ? 26.875 -32.75 -7.824 1 95.38 169 ARG A C 1
ATOM 1277 O O . ARG A 1 169 ? 27.281 -32.969 -8.969 1 95.38 169 ARG A O 1
ATOM 1284 N N . GLY A 1 170 ? 25.953 -31.875 -7.551 1 94.31 170 GLY A N 1
ATOM 1285 C CA . GLY A 1 170 ? 25.562 -30.906 -8.555 1 94.31 170 GLY A CA 1
ATOM 1286 C C . GLY A 1 170 ? 24.125 -31.062 -9.008 1 94.31 170 GLY A C 1
ATOM 1287 O O . GLY A 1 170 ? 23.547 -30.141 -9.586 1 94.31 170 GLY A O 1
ATOM 1288 N N . ILE A 1 171 ? 23.438 -32.188 -8.844 1 95.81 171 ILE A N 1
ATOM 1289 C CA . ILE A 1 171 ? 22.062 -32.375 -9.266 1 95.81 171 ILE A CA 1
ATOM 1290 C C . ILE A 1 171 ? 21.109 -31.75 -8.242 1 95.81 171 ILE A C 1
ATOM 1292 O O . ILE A 1 171 ? 20.5 -32.469 -7.438 1 95.81 171 ILE A O 1
ATOM 1296 N N . SER A 1 172 ? 21 -30.391 -8.281 1 93.69 172 SER A N 1
ATOM 1297 C CA . SER A 1 172 ? 20.391 -29.656 -7.188 1 93.69 172 SER A CA 1
ATOM 1298 C C . SER A 1 172 ? 19.109 -28.938 -7.648 1 93.69 172 SER A C 1
ATOM 1300 O O . SER A 1 172 ? 18.328 -28.469 -6.828 1 93.69 172 SER A O 1
ATOM 1302 N N . ARG A 1 173 ? 18.859 -28.891 -8.953 1 94 173 ARG A N 1
ATOM 1303 C CA . ARG A 1 173 ? 17.672 -28.203 -9.477 1 94 173 ARG A CA 1
ATOM 1304 C C . ARG A 1 173 ? 16.891 -29.125 -10.414 1 94 173 ARG A C 1
ATOM 1306 O O . ARG A 1 173 ? 17.453 -29.719 -11.328 1 94 173 ARG A O 1
ATOM 1313 N N . SER A 1 174 ? 15.625 -29.219 -10.172 1 96.38 174 SER A N 1
ATOM 1314 C CA . SER A 1 174 ? 14.742 -30 -11.031 1 96.38 174 SER A CA 1
ATOM 1315 C C . SER A 1 174 ? 14.531 -29.297 -12.375 1 96.38 174 SER A C 1
ATOM 1317 O O . SER A 1 174 ? 14.492 -28.078 -12.445 1 96.38 174 SER A O 1
ATOM 1319 N N . ILE A 1 175 ? 14.43 -30.094 -13.406 1 96.06 175 ILE A N 1
ATOM 1320 C CA . ILE A 1 175 ? 14.266 -29.562 -14.758 1 96.06 175 ILE A CA 1
ATOM 1321 C C . ILE A 1 175 ? 13.266 -30.422 -15.531 1 96.06 175 ILE A C 1
ATOM 1323 O O . ILE A 1 175 ? 13.273 -31.656 -15.414 1 96.06 175 ILE A O 1
ATOM 1327 N N . THR A 1 176 ? 12.43 -29.781 -16.312 1 97.31 176 THR A N 1
ATOM 1328 C CA . THR A 1 176 ? 11.508 -30.484 -17.188 1 97.31 176 THR A CA 1
ATOM 1329 C C . THR A 1 176 ? 12.07 -30.609 -18.609 1 97.31 176 THR A C 1
ATOM 1331 O O . THR A 1 176 ? 12.578 -29.625 -19.156 1 97.31 176 THR A O 1
ATOM 1334 N N . PHE A 1 177 ? 12.078 -31.781 -19.109 1 96.94 177 PHE A N 1
ATOM 1335 C CA . PHE A 1 177 ? 12.422 -32.062 -20.5 1 96.94 177 PHE A CA 1
ATOM 1336 C C . PHE A 1 177 ? 11.164 -32.188 -21.344 1 96.94 177 PHE A C 1
ATOM 1338 O O . PHE A 1 177 ? 10.367 -33.125 -21.172 1 96.94 177 PHE A O 1
ATOM 1345 N N . VAL A 1 178 ? 11 -31.312 -22.328 1 94.31 178 VAL A N 1
ATOM 1346 C CA . VAL A 1 178 ? 9.703 -31.141 -22.969 1 94.31 178 VAL A CA 1
ATOM 1347 C C . VAL A 1 178 ? 9.633 -32.031 -24.219 1 94.31 178 VAL A C 1
ATOM 1349 O O . VAL A 1 178 ? 8.609 -32.062 -24.906 1 94.31 178 VAL A O 1
ATOM 1352 N N . THR A 1 179 ? 10.672 -32.781 -24.453 1 94.5 179 THR A N 1
ATOM 1353 C CA . THR A 1 179 ? 10.711 -33.719 -25.594 1 94.5 179 THR A CA 1
ATOM 1354 C C . THR A 1 179 ? 10.297 -35.125 -25.156 1 94.5 179 THR A C 1
ATOM 1356 O O . THR A 1 179 ? 10.57 -35.531 -24.031 1 94.5 179 THR A O 1
ATOM 1359 N N . ARG A 1 180 ? 9.617 -35.844 -26.047 1 97.31 180 ARG A N 1
ATOM 1360 C CA . ARG A 1 180 ? 9.203 -37.188 -25.75 1 97.31 180 ARG A CA 1
ATOM 1361 C C . ARG A 1 180 ? 10.398 -38.062 -25.406 1 97.31 180 ARG A C 1
ATOM 1363 O O . ARG A 1 180 ? 11.453 -37.969 -26.047 1 97.31 180 ARG A O 1
ATOM 1370 N N . ALA A 1 181 ? 10.266 -38.875 -24.438 1 97.62 181 ALA A N 1
ATOM 1371 C CA . ALA A 1 181 ? 11.32 -39.781 -23.984 1 97.62 181 ALA A CA 1
ATOM 1372 C C . ALA A 1 181 ? 11.211 -41.125 -24.641 1 97.62 181 ALA A C 1
ATOM 1374 O O . ALA A 1 181 ? 10.141 -41.75 -24.656 1 97.62 181 ALA A O 1
ATOM 1375 N N . ASN A 1 182 ? 12.297 -41.594 -25.172 1 97.31 182 ASN A N 1
ATOM 1376 C CA . ASN A 1 182 ? 12.461 -42.938 -25.75 1 97.31 182 ASN A CA 1
ATOM 1377 C C . ASN A 1 182 ? 13.719 -43.625 -25.234 1 97.31 182 ASN A C 1
ATOM 1379 O O . ASN A 1 182 ? 14.695 -42.938 -24.875 1 97.31 182 ASN A O 1
ATOM 1383 N N . THR A 1 183 ? 13.68 -44.938 -25.156 1 97.31 183 THR A N 1
ATOM 1384 C CA . THR A 1 183 ? 14.93 -45.656 -24.953 1 97.31 183 THR A CA 1
ATOM 1385 C C . THR A 1 183 ? 15.844 -45.5 -26.156 1 97.31 183 THR A C 1
ATOM 1387 O O . THR A 1 183 ? 15.406 -45.094 -27.234 1 97.31 183 THR A O 1
ATOM 1390 N N . ARG A 1 184 ? 17.094 -45.781 -25.922 1 96.44 184 ARG A N 1
ATOM 1391 C CA . ARG A 1 184 ? 18.031 -45.719 -27.031 1 96.44 184 ARG A CA 1
ATOM 1392 C C . ARG A 1 184 ? 17.641 -46.75 -28.109 1 96.44 184 ARG A C 1
ATOM 1394 O O . ARG A 1 184 ? 18 -46.594 -29.281 1 96.44 184 ARG A O 1
ATOM 1401 N N . GLN A 1 185 ? 16.906 -47.781 -27.766 1 94.81 185 GLN A N 1
ATOM 1402 C CA . GLN A 1 185 ? 16.453 -48.812 -28.703 1 94.81 185 GLN A CA 1
ATOM 1403 C C . GLN A 1 185 ? 15.227 -48.375 -29.469 1 94.81 185 GLN A C 1
ATOM 1405 O O . GLN A 1 185 ? 14.766 -49.062 -30.391 1 94.81 185 GLN A O 1
ATOM 1410 N N . GLY A 1 186 ? 14.633 -47.219 -29.078 1 95.06 186 GLY A N 1
ATOM 1411 C CA . GLY A 1 186 ? 13.562 -46.625 -29.875 1 95.06 186 GLY A CA 1
ATOM 1412 C C . GLY A 1 186 ? 12.195 -46.812 -29.25 1 95.06 186 GLY A C 1
ATOM 1413 O O . GLY A 1 186 ? 11.188 -46.375 -29.812 1 95.06 186 GLY A O 1
ATOM 1414 N N . ASP A 1 187 ? 12.117 -47.469 -28.062 1 96.81 187 ASP A N 1
ATOM 1415 C CA . ASP A 1 187 ? 10.828 -47.656 -27.406 1 96.81 187 ASP A CA 1
ATOM 1416 C C . ASP A 1 187 ? 10.328 -46.344 -26.781 1 96.81 187 ASP A C 1
ATOM 1418 O O . ASP A 1 187 ? 11.07 -45.656 -26.078 1 96.81 187 ASP A O 1
ATOM 1422 N N . TYR A 1 188 ? 9.062 -46 -27.125 1 97.69 188 TYR A N 1
ATOM 1423 C CA . TYR A 1 188 ? 8.438 -44.844 -26.531 1 97.69 188 TYR A CA 1
ATOM 1424 C C . TYR A 1 188 ? 8.18 -45.031 -25.047 1 97.69 188 TYR A C 1
ATOM 1426 O O . TYR A 1 188 ? 7.727 -46.125 -24.625 1 97.69 188 TYR A O 1
ATOM 1434 N N . VAL A 1 189 ? 8.469 -44 -24.188 1 98.31 189 VAL A N 1
ATOM 1435 C CA . VAL A 1 189 ? 8.32 -44.156 -22.75 1 98.31 189 VAL A CA 1
ATOM 1436 C C . VAL A 1 189 ? 7.324 -43.125 -22.219 1 98.31 189 VAL A C 1
ATOM 1438 O O . VAL A 1 189 ? 6.348 -43.469 -21.562 1 98.31 189 VAL A O 1
ATOM 1441 N N . ALA A 1 190 ? 7.508 -41.844 -22.531 1 98.56 190 ALA A N 1
ATOM 1442 C CA . ALA A 1 190 ? 6.66 -40.781 -21.969 1 98.56 190 ALA A CA 1
ATOM 1443 C C . ALA A 1 190 ? 6.652 -39.562 -22.859 1 98.56 190 ALA A C 1
ATOM 1445 O O . ALA A 1 190 ? 7.582 -39.344 -23.625 1 98.56 190 ALA A O 1
ATOM 1446 N N . ARG A 1 191 ? 5.609 -38.75 -22.719 1 97.94 191 ARG A N 1
ATOM 1447 C CA . ARG A 1 191 ? 5.469 -37.531 -23.484 1 97.94 191 ARG A CA 1
ATOM 1448 C C . ARG A 1 191 ? 6.477 -36.469 -23.031 1 97.94 191 ARG A C 1
ATOM 1450 O O . ARG A 1 191 ? 7.012 -35.719 -23.844 1 97.94 191 ARG A O 1
ATOM 1457 N N . LYS A 1 192 ? 6.656 -36.281 -21.766 1 98.5 192 LYS A N 1
ATOM 1458 C CA . LYS A 1 192 ? 7.594 -35.375 -21.109 1 98.5 192 LYS A CA 1
ATOM 1459 C C . LYS A 1 192 ? 8.336 -36.094 -19.984 1 98.5 192 LYS A C 1
ATOM 1461 O O . LYS A 1 192 ? 7.938 -37.156 -19.547 1 98.5 192 LYS A O 1
ATOM 1466 N N . THR A 1 193 ? 9.484 -35.5 -19.562 1 98.75 193 THR A N 1
ATOM 1467 C CA . THR A 1 193 ? 10.234 -36.031 -18.422 1 98.75 193 THR A CA 1
ATOM 1468 C C . THR A 1 193 ? 10.555 -34.906 -17.422 1 98.75 193 THR A C 1
ATOM 1470 O O . THR A 1 193 ? 10.938 -33.812 -17.828 1 98.75 193 THR A O 1
ATOM 1473 N N . VAL A 1 194 ? 10.25 -35.156 -16.188 1 98.75 194 VAL A N 1
ATOM 1474 C CA . VAL A 1 194 ? 10.758 -34.312 -15.102 1 98.75 194 VAL A CA 1
ATOM 1475 C C . VAL A 1 194 ? 11.953 -35 -14.43 1 98.75 194 VAL A C 1
ATOM 1477 O O . VAL A 1 194 ? 11.797 -36.062 -13.82 1 98.75 194 VAL A O 1
ATOM 1480 N N . THR A 1 195 ? 13.125 -34.406 -14.641 1 98.5 195 THR A N 1
ATOM 1481 C CA . THR A 1 195 ? 14.273 -34.844 -13.852 1 98.5 195 THR A CA 1
ATOM 1482 C C . THR A 1 195 ? 14.32 -34.094 -12.516 1 98.5 195 THR A C 1
ATOM 1484 O O . THR A 1 195 ? 14.664 -32.906 -12.477 1 98.5 195 THR A O 1
ATOM 1487 N N . VAL A 1 196 ? 13.953 -34.812 -11.484 1 97.69 196 VAL A N 1
ATOM 1488 C CA . VAL A 1 196 ? 13.844 -34.25 -10.141 1 97.69 196 VAL A CA 1
ATOM 1489 C C . VAL A 1 196 ? 15.234 -34.125 -9.523 1 97.69 196 VAL A C 1
ATOM 1491 O O . VAL A 1 196 ? 16.125 -34.906 -9.82 1 97.69 196 VAL A O 1
ATOM 1494 N N . ALA A 1 197 ? 15.406 -33.094 -8.742 1 95.56 197 ALA A N 1
ATOM 1495 C CA . ALA A 1 197 ? 16.656 -32.906 -8.016 1 95.56 197 ALA A CA 1
ATOM 1496 C C . ALA A 1 197 ? 16.391 -32.625 -6.539 1 95.56 197 ALA A C 1
ATOM 1498 O O . ALA A 1 197 ? 15.266 -32.812 -6.059 1 95.56 197 ALA A O 1
ATOM 1499 N N . THR A 1 198 ? 17.438 -32.344 -5.855 1 91.06 198 THR A N 1
ATOM 1500 C CA . THR A 1 198 ? 17.328 -32.281 -4.398 1 91.06 198 THR A CA 1
ATOM 1501 C C . THR A 1 198 ? 16.547 -31.062 -3.953 1 91.06 198 THR A C 1
ATOM 1503 O O . THR A 1 198 ? 16.094 -30.984 -2.809 1 91.06 198 THR A O 1
ATOM 1506 N N . ASP A 1 199 ? 16.312 -30.078 -4.805 1 92.62 199 ASP A N 1
ATOM 1507 C CA . ASP A 1 199 ? 15.492 -28.922 -4.461 1 92.62 199 ASP A CA 1
ATOM 1508 C C . ASP A 1 199 ? 14.078 -29.359 -4.055 1 92.62 199 ASP A C 1
ATOM 1510 O O . ASP A 1 199 ? 13.484 -28.766 -3.148 1 92.62 199 ASP A O 1
ATOM 1514 N N . ALA A 1 200 ? 13.578 -30.406 -4.637 1 94.5 200 ALA A N 1
ATOM 1515 C CA . ALA A 1 200 ? 12.234 -30.906 -4.355 1 94.5 200 ALA A CA 1
ATOM 1516 C C . ALA A 1 200 ? 12.141 -31.484 -2.945 1 94.5 200 ALA A C 1
ATOM 1518 O O . ALA A 1 200 ? 11.047 -31.734 -2.441 1 94.5 200 ALA A O 1
ATOM 1519 N N . PHE A 1 201 ? 13.336 -31.594 -2.295 1 92.75 201 PHE A N 1
ATOM 1520 C CA . PHE A 1 201 ? 13.336 -32.281 -1.001 1 92.75 201 PHE A CA 1
ATOM 1521 C C . PHE A 1 201 ? 13.859 -31.344 0.09 1 92.75 201 PHE A C 1
ATOM 1523 O O . PHE A 1 201 ? 13.5 -31.484 1.26 1 92.75 201 PHE A O 1
ATOM 1530 N N . THR A 1 202 ? 14.68 -30.297 -0.274 1 86.75 202 THR A N 1
ATOM 1531 C CA . THR A 1 202 ? 15.383 -29.656 0.83 1 86.75 202 THR A CA 1
ATOM 1532 C C . THR A 1 202 ? 15.359 -28.141 0.68 1 86.75 202 THR A C 1
ATOM 1534 O O . THR A 1 202 ? 15.5 -27.406 1.664 1 86.75 202 THR A O 1
ATOM 1537 N N . THR A 1 203 ? 15.148 -27.594 -0.419 1 83 203 THR A N 1
ATOM 1538 C CA . THR A 1 203 ? 15.5 -26.203 -0.69 1 83 203 THR A CA 1
ATOM 1539 C C . THR A 1 203 ? 14.539 -25.25 0.028 1 83 203 THR A C 1
ATOM 1541 O O . THR A 1 203 ? 14.961 -24.234 0.577 1 83 203 THR A O 1
ATOM 1544 N N . TRP A 1 204 ? 13.258 -25.516 0.034 1 82.56 204 TRP A N 1
ATOM 1545 C CA . TRP A 1 204 ? 12.266 -24.609 0.602 1 82.56 204 TRP A CA 1
ATOM 1546 C C . TRP A 1 204 ? 11.641 -25.203 1.858 1 82.56 204 TRP A C 1
ATOM 1548 O O . TRP A 1 204 ? 10.445 -25.016 2.111 1 82.56 204 TRP A O 1
ATOM 1558 N N . GLY A 1 205 ? 12.469 -26 2.527 1 83.06 205 GLY A N 1
ATOM 1559 C CA . GLY A 1 205 ? 11.969 -26.625 3.746 1 83.06 205 GLY A CA 1
ATOM 1560 C C . GLY A 1 205 ? 10.742 -27.484 3.516 1 83.06 205 GLY A C 1
ATOM 1561 O O . GLY A 1 205 ? 10.742 -28.344 2.623 1 83.06 205 GLY A O 1
ATOM 1562 N N . PRO A 1 206 ? 9.75 -27.219 4.355 1 84.06 206 PRO A N 1
ATOM 1563 C CA . PRO A 1 206 ? 8.578 -28.094 4.273 1 84.06 206 PRO A CA 1
ATOM 1564 C C . PRO A 1 206 ? 7.801 -27.906 2.971 1 84.06 206 PRO A C 1
ATOM 1566 O O . PRO A 1 206 ? 6.938 -28.734 2.641 1 84.06 206 PRO A O 1
ATOM 1569 N N . LYS A 1 207 ? 8.094 -26.844 2.184 1 86.31 207 LYS A N 1
ATOM 1570 C CA . LYS A 1 207 ? 7.363 -26.562 0.953 1 86.31 207 LYS A CA 1
ATOM 1571 C C . LYS A 1 207 ? 8.141 -27.047 -0.271 1 86.31 207 LYS A C 1
ATOM 1573 O O . LYS A 1 207 ? 7.719 -26.828 -1.407 1 86.31 207 LYS A O 1
ATOM 1578 N N . SER A 1 208 ? 9.266 -27.781 -0.05 1 90.56 208 SER A N 1
ATOM 1579 C CA . SER A 1 208 ? 10.164 -28.141 -1.145 1 90.56 208 SER A CA 1
ATOM 1580 C C . SER A 1 208 ? 9.445 -29.016 -2.18 1 90.56 208 SER A C 1
ATOM 1582 O O . SER A 1 208 ? 9.727 -28.906 -3.377 1 90.56 208 SER A O 1
ATOM 1584 N N . TRP A 1 209 ? 8.461 -29.781 -1.705 1 93.5 209 TRP A N 1
ATOM 1585 C CA . TRP A 1 209 ? 7.746 -30.688 -2.596 1 93.5 209 TRP A CA 1
ATOM 1586 C C . TRP A 1 209 ? 6.996 -29.906 -3.674 1 93.5 209 TRP A C 1
ATOM 1588 O O . TRP A 1 209 ? 6.684 -30.453 -4.734 1 93.5 209 TRP A O 1
ATOM 1598 N N . ILE A 1 210 ? 6.754 -28.641 -3.516 1 94.88 210 ILE A N 1
ATOM 1599 C CA . ILE A 1 210 ? 6.016 -27.828 -4.484 1 94.88 210 ILE A CA 1
ATOM 1600 C C . ILE A 1 210 ? 6.844 -27.672 -5.758 1 94.88 210 ILE A C 1
ATOM 1602 O O . ILE A 1 210 ? 6.305 -27.359 -6.824 1 94.88 210 ILE A O 1
ATOM 1606 N N . ALA A 1 211 ? 8.125 -27.969 -5.641 1 95.62 211 ALA A N 1
ATOM 1607 C CA . ALA A 1 211 ? 8.969 -28 -6.836 1 95.62 211 ALA A CA 1
ATOM 1608 C C . ALA A 1 211 ? 8.477 -29.047 -7.832 1 95.62 211 ALA A C 1
ATOM 1610 O O . ALA A 1 211 ? 8.539 -28.828 -9.047 1 95.62 211 ALA A O 1
ATOM 1611 N N . LEU A 1 212 ? 8.039 -30.203 -7.312 1 97.62 212 LEU A N 1
ATOM 1612 C CA . LEU A 1 212 ? 7.488 -31.203 -8.211 1 97.62 212 LEU A CA 1
ATOM 1613 C C . LEU A 1 212 ? 6.227 -30.703 -8.898 1 97.62 212 LEU A C 1
ATOM 1615 O O . LEU A 1 212 ? 6.023 -30.938 -10.086 1 97.62 212 LEU A O 1
ATOM 1619 N N . ALA A 1 213 ? 5.387 -29.984 -8.141 1 97.44 213 ALA A N 1
ATOM 1620 C CA . ALA A 1 213 ? 4.184 -29.406 -8.734 1 97.44 213 ALA A CA 1
ATOM 1621 C C . ALA A 1 213 ? 4.547 -28.391 -9.812 1 97.44 213 ALA A C 1
ATOM 1623 O O . ALA A 1 213 ? 3.953 -28.391 -10.898 1 97.44 213 ALA A O 1
ATOM 1624 N N . HIS A 1 214 ? 5.535 -27.531 -9.531 1 97.81 214 HIS A N 1
ATOM 1625 C CA . HIS A 1 214 ? 6.035 -26.562 -10.492 1 97.81 214 HIS A CA 1
ATOM 1626 C C . HIS A 1 214 ? 6.5 -27.234 -11.773 1 97.81 214 HIS A C 1
ATOM 1628 O O . HIS A 1 214 ? 6.047 -26.875 -12.867 1 97.81 214 HIS A O 1
ATOM 1634 N N . GLU A 1 215 ? 7.332 -28.297 -11.656 1 98.38 215 GLU A N 1
ATOM 1635 C CA . GLU A 1 215 ? 7.867 -28.984 -12.82 1 98.38 215 GLU A CA 1
ATOM 1636 C C . GLU A 1 215 ? 6.766 -29.703 -13.586 1 98.38 215 GLU A C 1
ATOM 1638 O O . GLU A 1 215 ? 6.785 -29.766 -14.82 1 98.38 215 GLU A O 1
ATOM 1643 N N . THR A 1 216 ? 5.863 -30.281 -12.852 1 98.62 216 THR A N 1
ATOM 1644 C CA . THR A 1 216 ? 4.738 -30.938 -13.516 1 98.62 216 THR A CA 1
ATOM 1645 C C . THR A 1 216 ? 3.914 -29.922 -14.297 1 98.62 216 THR A C 1
ATOM 1647 O O . THR A 1 216 ? 3.395 -30.219 -15.375 1 98.62 216 THR A O 1
ATOM 1650 N N . GLY A 1 217 ? 3.779 -28.672 -13.773 1 98.56 217 GLY A N 1
ATOM 1651 C CA . GLY A 1 217 ? 3.137 -27.594 -14.508 1 98.56 217 GLY A CA 1
ATOM 1652 C C . GLY A 1 217 ? 3.744 -27.375 -15.883 1 98.56 217 GLY A C 1
ATOM 1653 O O . GLY A 1 217 ? 3.021 -27.156 -16.859 1 98.56 217 GLY A O 1
ATOM 1654 N N . HIS A 1 218 ? 5.043 -27.453 -15.969 1 98.38 218 HIS A N 1
ATOM 1655 C CA . HIS A 1 218 ? 5.719 -27.297 -17.25 1 98.38 218 HIS A CA 1
ATOM 1656 C C . HIS A 1 218 ? 5.312 -28.406 -18.219 1 98.38 218 HIS A C 1
ATOM 1658 O O . HIS A 1 218 ? 5.23 -28.172 -19.438 1 98.38 218 HIS A O 1
ATOM 1664 N N . THR A 1 219 ? 5.055 -29.609 -17.75 1 98.69 219 THR A N 1
ATOM 1665 C CA . THR A 1 219 ? 4.656 -30.688 -18.625 1 98.69 219 THR A CA 1
ATOM 1666 C C . THR A 1 219 ? 3.289 -30.406 -19.25 1 98.69 219 THR A C 1
ATOM 1668 O O . THR A 1 219 ? 2.953 -30.969 -20.297 1 98.69 219 THR A O 1
ATOM 1671 N N . MET A 1 220 ? 2.547 -29.594 -18.578 1 98.5 220 MET A N 1
ATOM 1672 C CA . MET A 1 220 ? 1.256 -29.156 -19.094 1 98.5 220 MET A CA 1
ATOM 1673 C C . MET A 1 220 ? 1.393 -27.828 -19.844 1 98.5 220 MET A C 1
ATOM 1675 O O . MET A 1 220 ? 0.397 -27.156 -20.109 1 98.5 220 MET A O 1
ATOM 1679 N N . CYS A 1 221 ? 2.596 -27.391 -20.109 1 98.12 221 CYS A N 1
ATOM 1680 C CA . CYS A 1 221 ? 2.965 -26.297 -21 1 98.12 221 CYS A CA 1
ATOM 1681 C C . CYS A 1 221 ? 2.771 -24.953 -20.312 1 98.12 221 CYS A C 1
ATOM 1683 O O . CYS A 1 221 ? 2.482 -23.953 -20.969 1 98.12 221 CYS A O 1
ATOM 1685 N N . LEU A 1 222 ? 2.855 -24.906 -19 1 98.56 222 LEU A N 1
ATOM 1686 C CA . LEU A 1 222 ? 2.887 -23.625 -18.281 1 98.56 222 LEU A CA 1
ATOM 1687 C C . LEU A 1 222 ? 4.277 -23 -18.359 1 98.56 222 LEU A C 1
ATOM 1689 O O . LEU A 1 222 ? 5.285 -23.703 -18.344 1 98.56 222 LEU A O 1
ATOM 1693 N N . ALA A 1 223 ? 4.301 -21.719 -18.422 1 98.5 223 ALA A N 1
ATOM 1694 C CA . ALA A 1 223 ? 5.547 -20.953 -18.5 1 98.5 223 ALA A CA 1
ATOM 1695 C C . ALA A 1 223 ? 6.094 -20.672 -17.094 1 98.5 223 ALA A C 1
ATOM 1697 O O . ALA A 1 223 ? 5.359 -20.734 -16.109 1 98.5 223 ALA A O 1
ATOM 1698 N N . ASP A 1 224 ? 7.398 -20.359 -17.078 1 98.12 224 ASP A N 1
ATOM 1699 C CA . ASP A 1 224 ? 7.996 -19.75 -15.898 1 98.12 224 ASP A CA 1
ATOM 1700 C C . ASP A 1 224 ? 7.637 -18.266 -15.797 1 98.12 224 ASP A C 1
ATOM 1702 O O . ASP A 1 224 ? 7.695 -17.547 -16.781 1 98.12 224 ASP A O 1
ATOM 1706 N N . PHE A 1 225 ? 7.293 -17.875 -14.562 1 98.06 225 PHE A N 1
ATOM 1707 C CA . PHE A 1 225 ? 6.957 -16.469 -14.359 1 98.06 225 PHE A CA 1
ATOM 1708 C C . PHE A 1 225 ? 8.047 -15.773 -13.555 1 98.06 225 PHE A C 1
ATOM 1710 O O . PHE A 1 225 ? 7.871 -14.625 -13.133 1 98.06 225 PHE A O 1
ATOM 1717 N N . TYR A 1 226 ? 9.211 -16.422 -13.211 1 95.5 226 TYR A N 1
ATOM 1718 C CA . TYR A 1 226 ? 10.398 -15.758 -12.672 1 95.5 226 TYR A CA 1
ATOM 1719 C C . TYR A 1 226 ? 11.359 -15.367 -13.789 1 95.5 226 TYR A C 1
ATOM 1721 O O . TYR A 1 226 ? 11.359 -15.984 -14.859 1 95.5 226 TYR A O 1
ATOM 1729 N N . PRO A 1 227 ? 12.18 -14.398 -13.555 1 95.25 227 PRO A N 1
ATOM 1730 C CA . PRO A 1 227 ? 13.07 -13.914 -14.617 1 95.25 227 PRO A CA 1
ATOM 1731 C C . PRO A 1 227 ? 14.25 -14.844 -14.867 1 95.25 227 PRO A C 1
ATOM 1733 O O . PRO A 1 227 ? 14.852 -15.359 -13.922 1 95.25 227 PRO A O 1
ATOM 1736 N N . PHE A 1 228 ? 14.5 -15.07 -16.109 1 93.06 228 PHE A N 1
ATOM 1737 C CA . PHE A 1 228 ? 15.734 -15.75 -16.484 1 93.06 228 PHE A CA 1
ATOM 1738 C C . PHE A 1 228 ? 16.906 -14.773 -16.484 1 93.06 228 PHE A C 1
ATOM 1740 O O . PHE A 1 228 ? 18.062 -15.18 -16.375 1 93.06 228 PHE A O 1
ATOM 1747 N N . GLU A 1 229 ? 16.516 -13.531 -16.547 1 88.81 229 GLU A N 1
ATOM 1748 C CA . GLU A 1 229 ? 17.516 -12.477 -16.406 1 88.81 229 GLU A CA 1
ATOM 1749 C C . GLU A 1 229 ? 17.859 -12.234 -14.938 1 88.81 229 GLU A C 1
ATOM 1751 O O . GLU A 1 229 ? 17.219 -12.781 -14.047 1 88.81 229 GLU A O 1
ATOM 1756 N N . ASP A 1 230 ? 18.969 -11.57 -14.727 1 90.62 230 ASP A N 1
ATOM 1757 C CA . ASP A 1 230 ? 19.438 -11.273 -13.375 1 90.62 230 ASP A CA 1
ATOM 1758 C C . ASP A 1 230 ? 18.562 -10.219 -12.711 1 90.62 230 ASP A C 1
ATOM 1760 O O . ASP A 1 230 ? 18.969 -9.078 -12.531 1 90.62 230 ASP A O 1
ATOM 1764 N N . LEU A 1 231 ? 17.359 -10.664 -12.453 1 87.31 231 LEU A N 1
ATOM 1765 C CA . LEU A 1 231 ? 16.375 -9.883 -11.711 1 87.31 231 LEU A CA 1
ATOM 1766 C C . LEU A 1 231 ? 15.906 -10.641 -10.477 1 87.31 231 LEU A C 1
ATOM 1768 O O . LEU A 1 231 ? 16.188 -11.828 -10.328 1 87.31 231 LEU A O 1
ATOM 1772 N N . GLY A 1 232 ? 15.359 -10.078 -9.547 1 89.5 232 GLY A N 1
ATOM 1773 C CA . GLY A 1 232 ? 14.82 -10.75 -8.375 1 89.5 232 GLY A CA 1
ATOM 1774 C C . GLY A 1 232 ? 13.734 -11.75 -8.711 1 89.5 232 GLY A C 1
ATOM 1775 O O . GLY A 1 232 ? 12.93 -11.523 -9.617 1 89.5 232 GLY A O 1
ATOM 1776 N N . LEU A 1 233 ? 13.633 -12.922 -8.086 1 89.94 233 LEU A N 1
ATOM 1777 C CA . LEU A 1 233 ? 12.727 -14.031 -8.336 1 89.94 233 LEU A CA 1
ATOM 1778 C C . LEU A 1 233 ? 11.289 -13.539 -8.445 1 89.94 233 LEU A C 1
ATOM 1780 O O . LEU A 1 233 ? 10.547 -13.977 -9.328 1 89.94 233 LEU A O 1
ATOM 1784 N N . GLY A 1 234 ? 10.914 -12.594 -7.602 1 92.44 234 GLY A N 1
ATOM 1785 C CA . GLY A 1 234 ? 9.547 -12.102 -7.551 1 92.44 234 GLY A CA 1
ATOM 1786 C C . GLY A 1 234 ? 9.312 -10.891 -8.438 1 92.44 234 GLY A C 1
ATOM 1787 O O . GLY A 1 234 ? 8.266 -10.25 -8.352 1 92.44 234 GLY A O 1
ATOM 1788 N N . TYR A 1 235 ? 10.195 -10.609 -9.375 1 91.44 235 TYR A N 1
ATOM 1789 C CA . TYR A 1 235 ? 10.195 -9.367 -10.148 1 91.44 235 TYR A CA 1
ATOM 1790 C C . TYR A 1 235 ? 8.914 -9.227 -10.961 1 91.44 235 TYR A C 1
ATOM 1792 O O . TYR A 1 235 ? 8.297 -8.164 -10.984 1 91.44 235 TYR A O 1
ATOM 1800 N N . TYR A 1 236 ? 8.43 -10.305 -11.641 1 94.06 236 TYR A N 1
ATOM 1801 C CA . TYR A 1 236 ? 7.293 -10.188 -12.539 1 94.06 236 TYR A CA 1
ATOM 1802 C C . TYR A 1 236 ? 5.98 -10.414 -11.797 1 94.06 236 TYR A C 1
ATOM 1804 O O . TYR A 1 236 ? 5.004 -9.695 -12.016 1 94.06 236 TYR A O 1
ATOM 1812 N N . VAL A 1 237 ? 5.949 -11.461 -10.844 1 96.69 237 VAL A N 1
ATOM 1813 C CA . VAL A 1 237 ? 4.625 -11.844 -10.375 1 96.69 237 VAL A CA 1
ATOM 1814 C C . VAL A 1 237 ? 4.621 -11.906 -8.844 1 96.69 237 VAL A C 1
ATOM 1816 O O . VAL A 1 237 ? 3.625 -12.305 -8.234 1 96.69 237 VAL A O 1
ATOM 1819 N N . GLY A 1 238 ? 5.695 -11.492 -8.148 1 94.62 238 GLY A N 1
ATOM 1820 C CA . GLY A 1 238 ? 5.77 -11.656 -6.707 1 94.62 238 GLY A CA 1
ATOM 1821 C C . GLY A 1 238 ? 5.637 -13.102 -6.262 1 94.62 238 GLY A C 1
ATOM 1822 O O . GLY A 1 238 ? 6.289 -13.992 -6.816 1 94.62 238 GLY A O 1
ATOM 1823 N N . GLY A 1 239 ? 4.922 -13.352 -5.23 1 95 239 GLY A N 1
ATOM 1824 C CA . GLY A 1 239 ? 4.707 -14.695 -4.719 1 95 239 GLY A CA 1
ATOM 1825 C C . GLY A 1 239 ? 3.348 -15.266 -5.082 1 95 239 GLY A C 1
ATOM 1826 O O . GLY A 1 239 ? 2.82 -16.125 -4.375 1 95 239 GLY A O 1
ATOM 1827 N N . TRP A 1 240 ? 2.77 -14.812 -6.254 1 97 240 TRP A N 1
ATOM 1828 C CA . TRP A 1 240 ? 1.35 -15.039 -6.5 1 97 240 TRP A CA 1
ATOM 1829 C C . TRP A 1 240 ? 1.138 -16.281 -7.363 1 97 240 TRP A C 1
ATOM 1831 O O . TRP A 1 240 ? 0.024 -16.531 -7.828 1 97 240 TRP A O 1
ATOM 1841 N N . SER A 1 241 ? 2.197 -17.078 -7.648 1 97.75 241 SER A N 1
ATOM 1842 C CA . SER A 1 241 ? 2.082 -18.328 -8.391 1 97.75 241 SER A CA 1
ATOM 1843 C C . SER A 1 241 ? 3.287 -19.234 -8.148 1 97.75 241 SER A C 1
ATOM 1845 O O . SER A 1 241 ? 4.426 -18.75 -8.117 1 97.75 241 SER A O 1
ATOM 1847 N N . ALA A 1 242 ? 3.033 -20.469 -8.109 1 96.62 242 ALA A N 1
ATOM 1848 C CA . ALA A 1 242 ? 4.113 -21.453 -7.973 1 96.62 242 ALA A CA 1
ATOM 1849 C C . ALA A 1 242 ? 5.004 -21.453 -9.211 1 96.62 242 ALA A C 1
ATOM 1851 O O . ALA A 1 242 ? 6.145 -21.922 -9.164 1 96.62 242 ALA A O 1
ATOM 1852 N N . MET A 1 243 ? 4.496 -20.922 -10.367 1 98.06 243 MET A N 1
ATOM 1853 C CA . MET A 1 243 ? 5.32 -20.859 -11.57 1 98.06 243 MET A CA 1
ATOM 1854 C C . MET A 1 243 ? 6.324 -19.719 -11.477 1 98.06 243 MET A C 1
ATOM 1856 O O . MET A 1 243 ? 7.262 -19.641 -12.273 1 98.06 243 MET A O 1
ATOM 1860 N N . GLY A 1 244 ? 6.098 -18.844 -10.531 1 96.19 244 GLY A N 1
ATOM 1861 C CA . GLY A 1 244 ? 7.043 -17.781 -10.234 1 96.19 244 GLY A CA 1
ATOM 1862 C C . GLY A 1 244 ? 7.906 -18.062 -9.023 1 96.19 244 GLY A C 1
ATOM 1863 O O . GLY A 1 244 ? 9.133 -17.984 -9.102 1 96.19 244 GLY A O 1
ATOM 1864 N N . ASP A 1 245 ? 7.234 -18.422 -7.949 1 92.94 245 ASP A N 1
ATOM 1865 C CA . ASP A 1 245 ? 7.906 -18.75 -6.695 1 92.94 245 ASP A CA 1
ATOM 1866 C C . ASP A 1 245 ? 7.145 -19.844 -5.938 1 92.94 245 ASP A C 1
ATOM 1868 O O . ASP A 1 245 ? 6.051 -19.594 -5.422 1 92.94 245 ASP A O 1
ATOM 1872 N N . VAL A 1 246 ? 7.801 -20.891 -5.727 1 90.88 246 VAL A N 1
ATOM 1873 C CA . VAL A 1 246 ? 7.191 -22.062 -5.098 1 90.88 246 VAL A CA 1
ATOM 1874 C C . VAL A 1 246 ? 6.875 -21.75 -3.635 1 90.88 246 VAL A C 1
ATOM 1876 O O . VAL A 1 246 ? 5.938 -22.312 -3.062 1 90.88 246 VAL A O 1
ATOM 1879 N N . SER A 1 247 ? 7.555 -20.844 -3.053 1 87.62 247 SER A N 1
ATOM 1880 C CA . SER A 1 247 ? 7.395 -20.531 -1.639 1 87.62 247 SER A CA 1
ATOM 1881 C C . SER A 1 247 ? 6.641 -19.219 -1.449 1 87.62 247 SER A C 1
ATOM 1883 O O . SER A 1 247 ? 6.707 -18.609 -0.379 1 87.62 247 SER A O 1
ATOM 1885 N N . GLY A 1 248 ? 5.953 -18.797 -2.467 1 90.62 248 GLY A N 1
ATOM 1886 C CA . GLY A 1 248 ? 5.293 -17.5 -2.434 1 90.62 248 GLY A CA 1
ATOM 1887 C C . GLY A 1 248 ? 4.09 -17.469 -1.509 1 90.62 248 GLY A C 1
ATOM 1888 O O . GLY A 1 248 ? 3.709 -18.484 -0.939 1 90.62 248 GLY A O 1
ATOM 1889 N N . VAL A 1 249 ? 3.451 -16.281 -1.36 1 91.5 249 VAL A N 1
ATOM 1890 C CA . VAL A 1 249 ? 2.326 -16.047 -0.462 1 91.5 249 VAL A CA 1
ATOM 1891 C C . VAL A 1 249 ? 1.081 -16.75 -0.997 1 91.5 249 VAL A C 1
ATOM 1893 O O . VAL A 1 249 ? 0.199 -17.125 -0.227 1 91.5 249 VAL A O 1
ATOM 1896 N N . GLY A 1 250 ? 0.932 -16.906 -2.248 1 94.31 250 GLY A N 1
ATOM 1897 C CA . GLY A 1 250 ? -0.172 -17.547 -2.945 1 94.31 250 GLY A CA 1
ATOM 1898 C C . GLY A 1 250 ? 0.276 -18.391 -4.121 1 94.31 250 GLY A C 1
ATOM 1899 O O . GLY A 1 250 ? 0.19 -17.969 -5.273 1 94.31 250 GLY A O 1
ATOM 1900 N N . PRO A 1 251 ? 0.689 -19.578 -3.838 1 95.06 251 PRO A N 1
ATOM 1901 C CA . PRO A 1 251 ? 1.325 -20.391 -4.875 1 95.06 251 PRO A CA 1
ATOM 1902 C C . PRO A 1 251 ? 0.318 -21 -5.848 1 95.06 251 PRO A C 1
ATOM 1904 O O . PRO A 1 251 ? 0.709 -21.625 -6.84 1 95.06 251 PRO A O 1
ATOM 1907 N N . ASP A 1 252 ? -1.013 -20.844 -5.633 1 96.81 252 ASP A N 1
ATOM 1908 C CA . ASP A 1 252 ? -1.966 -21.328 -6.629 1 96.81 252 ASP A CA 1
ATOM 1909 C C . ASP A 1 252 ? -1.704 -20.688 -7.992 1 96.81 252 ASP A C 1
ATOM 1911 O O . ASP A 1 252 ? -1.107 -19.609 -8.07 1 96.81 252 ASP A O 1
ATOM 1915 N N . PHE A 1 253 ? -2.064 -21.375 -9.086 1 98.31 253 PHE A N 1
ATOM 1916 C CA . PHE A 1 253 ? -1.888 -20.812 -10.422 1 98.31 253 PHE A CA 1
ATOM 1917 C C . PHE A 1 253 ? -2.838 -19.641 -10.656 1 98.31 253 PHE A C 1
ATOM 1919 O O . PHE A 1 253 ? -3.889 -19.562 -10.016 1 98.31 253 PHE A O 1
ATOM 1926 N N . PHE A 1 254 ? -2.49 -18.75 -11.492 1 98.44 254 PHE A N 1
ATOM 1927 C CA . PHE A 1 254 ? -3.361 -17.656 -11.883 1 98.44 254 PHE A CA 1
ATOM 1928 C C . PHE A 1 254 ? -4.645 -18.172 -12.516 1 98.44 254 PHE A C 1
ATOM 1930 O O . PHE A 1 254 ? -4.641 -19.234 -13.148 1 98.44 254 PHE A O 1
ATOM 1937 N N . ALA A 1 255 ? -5.727 -17.406 -12.383 1 98.25 255 ALA A N 1
ATOM 1938 C CA . ALA A 1 255 ? -6.977 -17.75 -13.047 1 98.25 255 ALA A CA 1
ATOM 1939 C C . ALA A 1 255 ? -6.766 -17.922 -14.547 1 98.25 255 ALA A C 1
ATOM 1941 O O . ALA A 1 255 ? -7.371 -18.812 -15.164 1 98.25 255 ALA A O 1
ATOM 1942 N N . TRP A 1 256 ? -5.922 -17.109 -15.156 1 98.5 256 TRP A N 1
ATOM 1943 C CA . TRP A 1 256 ? -5.609 -17.219 -16.578 1 98.5 256 TRP A CA 1
ATOM 1944 C C . TRP A 1 256 ? -5.086 -18.609 -16.906 1 98.5 256 TRP A C 1
ATOM 1946 O O . TRP A 1 256 ? -5.551 -19.25 -17.859 1 98.5 256 TRP A O 1
ATOM 1956 N N . ASP A 1 257 ? -4.148 -19.078 -16.125 1 98.69 257 ASP A N 1
ATOM 1957 C CA . ASP A 1 257 ? -3.57 -20.391 -16.359 1 98.69 257 ASP A CA 1
ATOM 1958 C C . ASP A 1 257 ? -4.609 -21.484 -16.125 1 98.69 257 ASP A C 1
ATOM 1960 O O . ASP A 1 257 ? -4.688 -22.438 -16.906 1 98.69 257 ASP A O 1
ATOM 1964 N N . LYS A 1 258 ? -5.355 -21.344 -15.07 1 98.12 258 LYS A N 1
ATOM 1965 C CA . LYS A 1 258 ? -6.387 -22.328 -14.781 1 98.12 258 LYS A CA 1
ATOM 1966 C C . LYS A 1 258 ? -7.418 -22.391 -15.906 1 98.12 258 LYS A C 1
ATOM 1968 O O . LYS A 1 258 ? -7.949 -23.469 -16.203 1 98.12 258 LYS A O 1
ATOM 1973 N N . TRP A 1 259 ? -7.711 -21.234 -16.453 1 97.44 259 TRP A N 1
ATOM 1974 C CA . TRP A 1 259 ? -8.594 -21.188 -17.609 1 97.44 259 TRP A CA 1
ATOM 1975 C C . TRP A 1 259 ? -7.988 -21.906 -18.797 1 97.44 259 TRP A C 1
ATOM 1977 O O . TRP A 1 259 ? -8.641 -22.75 -19.422 1 97.44 259 TRP A O 1
ATOM 1987 N N . ARG A 1 260 ? -6.75 -21.719 -19.094 1 97.88 260 ARG A N 1
ATOM 1988 C CA . ARG A 1 260 ? -6.051 -22.359 -20.203 1 97.88 260 ARG A CA 1
ATOM 1989 C C . ARG A 1 260 ? -5.988 -23.875 -20 1 97.88 260 ARG A C 1
ATOM 1991 O O . ARG A 1 260 ? -6.039 -24.641 -20.984 1 97.88 260 ARG A O 1
ATOM 1998 N N . LEU A 1 261 ? -5.895 -24.297 -18.766 1 98.25 261 LEU A N 1
ATOM 1999 C CA . LEU A 1 261 ? -5.746 -25.703 -18.438 1 98.25 261 LEU A CA 1
ATOM 2000 C C . LEU A 1 261 ? -7.102 -26.406 -18.406 1 98.25 261 LEU A C 1
ATOM 2002 O O . LEU A 1 261 ? -7.176 -27.625 -18.281 1 98.25 261 LEU A O 1
ATOM 2006 N N . GLY A 1 262 ? -8.195 -25.609 -18.484 1 96.62 262 GLY A N 1
ATOM 2007 C CA . GLY A 1 262 ? -9.539 -26.188 -18.438 1 96.62 262 GLY A CA 1
ATOM 2008 C C . GLY A 1 262 ? -10.039 -26.406 -17.016 1 96.62 262 GLY A C 1
ATOM 2009 O O . GLY A 1 262 ? -11.008 -27.141 -16.797 1 96.62 262 GLY A O 1
ATOM 2010 N N . TRP A 1 263 ? -9.367 -25.812 -16.062 1 97.12 263 TRP A N 1
ATOM 2011 C CA . TRP A 1 263 ? -9.766 -25.953 -14.664 1 97.12 263 TRP A CA 1
ATOM 2012 C C . TRP A 1 263 ? -10.844 -24.938 -14.305 1 97.12 263 TRP A C 1
ATOM 2014 O O . TRP A 1 263 ? -11.609 -25.141 -13.359 1 97.12 263 TRP A O 1
ATOM 2024 N N . ILE A 1 264 ? -10.859 -23.766 -14.984 1 95.56 264 ILE A N 1
ATOM 2025 C CA . ILE A 1 264 ? -11.93 -22.781 -14.945 1 95.56 264 ILE A CA 1
ATOM 2026 C C . ILE A 1 264 ? -12.625 -22.719 -16.312 1 95.56 264 ILE A C 1
ATOM 2028 O O . ILE A 1 264 ? -11.969 -22.656 -17.344 1 95.56 264 ILE A O 1
ATOM 2032 N N . ASN A 1 265 ? -13.961 -22.797 -16.312 1 93.81 265 ASN A N 1
ATOM 2033 C CA . ASN A 1 265 ? -14.719 -22.812 -17.547 1 93.81 265 ASN A CA 1
ATOM 2034 C C . ASN A 1 265 ? -14.961 -21.406 -18.078 1 93.81 265 ASN A C 1
ATOM 2036 O O . ASN A 1 265 ? -14.859 -20.438 -17.328 1 93.81 265 ASN A O 1
ATOM 2040 N N . ASP A 1 266 ? -15.375 -21.344 -19.312 1 93.94 266 ASP A N 1
ATOM 2041 C CA . ASP A 1 266 ? -15.641 -20.062 -19.969 1 93.94 266 ASP A CA 1
ATOM 2042 C C . ASP A 1 266 ? -16.719 -19.281 -19.219 1 93.94 266 ASP A C 1
ATOM 2044 O O . ASP A 1 266 ? -16.656 -18.047 -19.172 1 93.94 266 ASP A O 1
ATOM 2048 N N . GLU A 1 267 ? -17.656 -19.953 -18.656 1 92.94 267 GLU A N 1
ATOM 2049 C CA . GLU A 1 267 ? -18.797 -19.312 -18 1 92.94 267 GLU A CA 1
ATOM 2050 C C . GLU A 1 267 ? -18.344 -18.562 -16.75 1 92.94 267 GLU A C 1
ATOM 2052 O O . GLU A 1 267 ? -19.031 -17.656 -16.281 1 92.94 267 GLU A O 1
ATOM 2057 N N . SER A 1 268 ? -17.156 -18.969 -16.234 1 94.88 268 SER A N 1
ATOM 2058 C CA . SER A 1 268 ? -16.656 -18.359 -15 1 94.88 268 SER A CA 1
ATOM 2059 C C . SER A 1 268 ? -15.68 -17.219 -15.305 1 94.88 268 SER A C 1
ATOM 2061 O O . SER A 1 268 ? -14.969 -16.75 -14.414 1 94.88 268 SER A O 1
ATOM 2063 N N . ILE A 1 269 ? -15.625 -16.844 -16.562 1 95.81 269 ILE A N 1
ATOM 2064 C CA . ILE A 1 269 ? -14.773 -15.742 -17 1 95.81 269 ILE A CA 1
ATOM 2065 C C . ILE A 1 269 ? -15.641 -14.656 -17.641 1 95.81 269 ILE A C 1
ATOM 2067 O O . ILE A 1 269 ? -16.422 -14.922 -18.547 1 95.81 269 ILE A O 1
ATOM 2071 N N . ASP A 1 270 ? -15.555 -13.414 -17.094 1 95.19 270 ASP A N 1
ATOM 2072 C CA . ASP A 1 270 ? -16.125 -12.273 -17.797 1 95.19 270 ASP A CA 1
ATOM 2073 C C . ASP A 1 270 ? -15.133 -11.664 -18.766 1 95.19 270 ASP A C 1
ATOM 2075 O O . ASP A 1 270 ? -13.961 -11.461 -18.422 1 95.19 270 ASP A O 1
ATOM 2079 N N . CYS A 1 271 ? -15.648 -11.422 -20 1 94.69 271 CYS A N 1
ATOM 2080 C CA . CYS A 1 271 ? -14.82 -10.852 -21.062 1 94.69 271 CYS A CA 1
ATOM 2081 C C . CYS A 1 271 ? -15.227 -9.414 -21.359 1 94.69 271 CYS A C 1
ATOM 2083 O O . CYS A 1 271 ? -16.406 -9.141 -21.625 1 94.69 271 CYS A O 1
ATOM 2085 N N . VAL A 1 272 ? -14.273 -8.477 -21.203 1 91.38 272 VAL A N 1
ATOM 2086 C CA . VAL A 1 272 ? -14.445 -7.082 -21.609 1 91.38 272 VAL A CA 1
ATOM 2087 C C . VAL A 1 272 ? -13.625 -6.812 -22.875 1 91.38 272 VAL A C 1
ATOM 2089 O O . VAL A 1 272 ? -12.391 -6.785 -22.828 1 91.38 272 VAL A O 1
ATOM 2092 N N . SER A 1 273 ? -14.289 -6.605 -24 1 89.12 273 SER A N 1
ATOM 2093 C CA . SER A 1 273 ? -13.586 -6.422 -25.25 1 89.12 273 SER A CA 1
ATOM 2094 C C . SER A 1 273 ? -14.039 -5.148 -25.969 1 89.12 273 SER A C 1
ATOM 2096 O O . SER A 1 273 ? -13.562 -4.836 -27.062 1 89.12 273 SER A O 1
ATOM 2098 N N . GLU A 1 274 ? -14.953 -4.496 -25.359 1 86.25 274 GLU A N 1
ATOM 2099 C CA . GLU A 1 274 ? -15.461 -3.252 -25.938 1 86.25 274 GLU A CA 1
ATOM 2100 C C . GLU A 1 274 ? -15.234 -2.076 -24.984 1 86.25 274 GLU A C 1
ATOM 2102 O O . GLU A 1 274 ? -15.109 -2.262 -23.766 1 86.25 274 GLU A O 1
ATOM 2107 N N . ARG A 1 275 ? -15.172 -0.941 -25.609 1 82.75 275 ARG A N 1
ATOM 2108 C CA . ARG A 1 275 ? -15.047 0.286 -24.828 1 82.75 275 ARG A CA 1
ATOM 2109 C C . ARG A 1 275 ? -16.281 0.508 -23.969 1 82.75 275 ARG A C 1
ATOM 2111 O O . ARG A 1 275 ? -17.406 0.17 -24.375 1 82.75 275 ARG A O 1
ATOM 2118 N N . GLY A 1 276 ? -16.109 1.129 -22.734 1 82.62 276 GLY A N 1
ATOM 2119 C CA . GLY A 1 276 ? -17.203 1.434 -21.828 1 82.62 276 GLY A CA 1
ATOM 2120 C C . GLY A 1 276 ? -16.922 1.033 -20.391 1 82.62 276 GLY A C 1
ATOM 2121 O O . GLY A 1 276 ? -15.797 0.627 -20.078 1 82.62 276 GLY A O 1
ATOM 2122 N N . THR A 1 277 ? -17.891 1.295 -19.531 1 82.81 277 THR A N 1
ATOM 2123 C CA . THR A 1 277 ? -17.812 0.925 -18.125 1 82.81 277 THR A CA 1
ATOM 2124 C C . THR A 1 277 ? -18.703 -0.268 -17.828 1 82.81 277 THR A C 1
ATOM 2126 O O . THR A 1 277 ? -19.875 -0.282 -18.203 1 82.81 277 THR A O 1
ATOM 2129 N N . THR A 1 278 ? -18.156 -1.321 -17.281 1 86.62 278 THR A N 1
ATOM 2130 C CA . THR A 1 278 ? -18.906 -2.521 -16.906 1 86.62 278 THR A CA 1
ATOM 2131 C C . THR A 1 278 ? -18.656 -2.879 -15.445 1 86.62 278 THR A C 1
ATOM 2133 O O . THR A 1 278 ? -17.641 -2.49 -14.867 1 86.62 278 THR A O 1
ATOM 2136 N N . GLU A 1 279 ? -19.625 -3.541 -14.805 1 87.75 279 GLU A N 1
ATOM 2137 C CA . GLU A 1 279 ? -19.5 -4.004 -13.43 1 87.75 279 GLU A CA 1
ATOM 2138 C C . GLU A 1 279 ? -19.484 -5.527 -13.359 1 87.75 279 GLU A C 1
ATOM 2140 O O . GLU A 1 279 ? -20.219 -6.199 -14.078 1 87.75 279 GLU A O 1
ATOM 2145 N N . HIS A 1 280 ? -18.609 -6.094 -12.555 1 90.62 280 HIS A N 1
ATOM 2146 C CA . HIS A 1 280 ? -18.422 -7.531 -12.414 1 90.62 280 HIS A CA 1
ATOM 2147 C C . HIS A 1 280 ? -18.25 -7.926 -10.953 1 90.62 280 HIS A C 1
ATOM 2149 O O . HIS A 1 280 ? -17.578 -7.223 -10.195 1 90.62 280 HIS A O 1
ATOM 2155 N N . THR A 1 281 ? -18.828 -9.008 -10.539 1 91.5 281 THR A N 1
ATOM 2156 C CA . THR A 1 281 ? -18.641 -9.539 -9.188 1 91.5 281 THR A CA 1
ATOM 2157 C C . THR A 1 281 ? -17.75 -10.781 -9.219 1 91.5 281 THR A C 1
ATOM 2159 O O . THR A 1 281 ? -18.094 -11.789 -9.82 1 91.5 281 THR A O 1
ATOM 2162 N N . LEU A 1 282 ? -16.609 -10.68 -8.555 1 93.62 282 LEU A N 1
ATOM 2163 C CA . LEU A 1 282 ? -15.617 -11.742 -8.531 1 93.62 282 LEU A CA 1
ATOM 2164 C C . LEU A 1 282 ? -15.773 -12.617 -7.293 1 93.62 282 LEU A C 1
ATOM 2166 O O . LEU A 1 282 ? -15.961 -12.102 -6.191 1 93.62 282 LEU A O 1
ATOM 2170 N N . THR A 1 283 ? -15.75 -13.852 -7.504 1 93.56 283 THR A N 1
ATOM 2171 C CA . THR A 1 283 ? -15.578 -14.82 -6.43 1 93.56 283 THR A CA 1
ATOM 2172 C C . THR A 1 283 ? -14.102 -15.188 -6.27 1 93.56 283 THR A C 1
ATOM 2174 O O . THR A 1 283 ? -13.422 -15.492 -7.254 1 93.56 283 THR A O 1
ATOM 2177 N N . PRO A 1 284 ? -13.602 -15.125 -5 1 93.94 284 PRO A N 1
ATOM 2178 C CA . PRO A 1 284 ? -12.188 -15.445 -4.793 1 93.94 284 PRO A CA 1
ATOM 2179 C C . PRO A 1 284 ? -11.797 -16.797 -5.383 1 93.94 284 PRO A C 1
ATOM 2181 O O . PRO A 1 284 ? -12.578 -17.75 -5.312 1 93.94 284 PRO A O 1
ATOM 2184 N N . LEU A 1 285 ? -10.602 -16.844 -5.93 1 94.69 285 LEU A N 1
ATOM 2185 C CA . LEU A 1 285 ? -10.086 -18.016 -6.621 1 94.69 285 LEU A CA 1
ATOM 2186 C C . LEU A 1 285 ? -10.062 -19.234 -5.699 1 94.69 285 LEU A C 1
ATOM 2188 O O . LEU A 1 285 ? -10.266 -20.359 -6.148 1 94.69 285 LEU A O 1
ATOM 2192 N N . GLU A 1 286 ? -9.875 -19.031 -4.391 1 92.25 286 GLU A N 1
ATOM 2193 C CA . GLU A 1 286 ? -9.648 -20.062 -3.396 1 92.25 286 GLU A CA 1
ATOM 2194 C C . GLU A 1 286 ? -10.961 -20.75 -3.002 1 92.25 286 GLU A C 1
ATOM 2196 O O . GLU A 1 286 ? -10.953 -21.828 -2.402 1 92.25 286 GLU A O 1
ATOM 2201 N N . LEU A 1 287 ? -12.031 -20.094 -3.35 1 90.06 287 LEU A N 1
ATOM 2202 C CA . LEU A 1 287 ? -13.336 -20.656 -2.99 1 90.06 287 LEU A CA 1
ATOM 2203 C C . LEU A 1 287 ? -13.852 -21.578 -4.09 1 90.06 287 LEU A C 1
ATOM 2205 O O . LEU A 1 287 ? -13.523 -21.391 -5.266 1 90.06 287 LEU A O 1
ATOM 2209 N N . LYS A 1 288 ? -14.602 -22.562 -3.662 1 86.12 288 LYS A N 1
ATOM 2210 C CA . LYS A 1 288 ? -15.195 -23.484 -4.625 1 86.12 288 LYS A CA 1
ATOM 2211 C C . LYS A 1 288 ? -16.078 -22.75 -5.625 1 86.12 288 LYS A C 1
ATOM 2213 O O . LYS A 1 288 ? -16.844 -21.859 -5.25 1 86.12 288 LYS A O 1
ATOM 2218 N N . THR A 1 289 ? -15.844 -23.078 -6.777 1 80.56 289 THR A N 1
ATOM 2219 C CA . THR A 1 289 ? -16.641 -22.453 -7.836 1 80.56 289 THR A CA 1
ATOM 2220 C C . THR A 1 289 ? -18.031 -23.062 -7.891 1 80.56 289 THR A C 1
ATOM 2222 O O . THR A 1 289 ? -18.188 -24.281 -7.973 1 80.56 289 THR A O 1
ATOM 2225 N N . SER A 1 290 ? -19 -22.234 -7.586 1 77.25 290 SER A N 1
ATOM 2226 C CA . SER A 1 290 ? -20.375 -22.609 -7.832 1 77.25 290 SER A CA 1
ATOM 2227 C C . SER A 1 290 ? -20.875 -22.094 -9.18 1 77.25 290 SER A C 1
ATOM 2229 O O . SER A 1 290 ? -20.203 -21.266 -9.812 1 77.25 290 SER A O 1
ATOM 2231 N N . ASP A 1 291 ? -22.031 -22.562 -9.539 1 73.31 291 ASP A N 1
ATOM 2232 C CA . ASP A 1 291 ? -22.609 -22.172 -10.82 1 73.31 291 ASP A CA 1
ATOM 2233 C C . ASP A 1 291 ? -22.719 -20.641 -10.922 1 73.31 291 ASP A C 1
ATOM 2235 O O . ASP A 1 291 ? -23.047 -19.969 -9.945 1 73.31 291 ASP A O 1
ATOM 2239 N N . ASN A 1 292 ? -22.125 -19.938 -11.844 1 79.62 292 ASN A N 1
ATOM 2240 C CA . ASN A 1 292 ? -22.281 -18.531 -12.219 1 79.62 292 ASN A CA 1
ATOM 2241 C C . ASN A 1 292 ? -21.219 -17.656 -11.555 1 79.62 292 ASN A C 1
ATOM 2243 O O . ASN A 1 292 ? -21.281 -16.438 -11.641 1 79.62 292 ASN A O 1
ATOM 2247 N N . ASP A 1 293 ? -20.344 -18.406 -10.766 1 91.38 293 ASP A N 1
ATOM 2248 C CA . ASP A 1 293 ? -19.297 -17.594 -10.141 1 91.38 293 ASP A CA 1
ATOM 2249 C C . ASP A 1 293 ? -18.281 -17.109 -11.172 1 91.38 293 ASP A C 1
ATOM 2251 O O . ASP A 1 293 ? -17.906 -17.859 -12.078 1 91.38 293 ASP A O 1
ATOM 2255 N N . ILE A 1 294 ? -17.969 -15.906 -11.102 1 94.56 294 ILE A N 1
ATOM 2256 C CA . ILE A 1 294 ? -16.922 -15.336 -11.953 1 94.56 294 ILE A CA 1
ATOM 2257 C C . ILE A 1 294 ? -15.602 -15.328 -11.195 1 94.56 294 ILE A C 1
ATOM 2259 O O . ILE A 1 294 ? -15.5 -14.75 -10.109 1 94.56 294 ILE A O 1
ATOM 2263 N N . LYS A 1 295 ? -14.633 -16 -11.773 1 96.12 295 LYS A N 1
ATOM 2264 C CA . LYS A 1 295 ? -13.336 -16.141 -11.125 1 96.12 295 LYS A CA 1
ATOM 2265 C C . LYS A 1 295 ? -12.336 -15.109 -11.633 1 96.12 295 LYS A C 1
ATOM 2267 O O . LYS A 1 295 ? -11.352 -14.805 -10.961 1 96.12 295 LYS A O 1
ATOM 2272 N N . ALA A 1 296 ? -12.586 -14.57 -12.805 1 96.69 296 ALA A N 1
ATOM 2273 C CA . ALA A 1 296 ? -11.711 -13.531 -13.344 1 96.69 296 ALA A CA 1
ATOM 2274 C C . ALA A 1 296 ? -12.438 -12.68 -14.375 1 96.69 296 ALA A C 1
ATOM 2276 O O . ALA A 1 296 ? -13.391 -13.141 -15.016 1 96.69 296 ALA A O 1
ATOM 2277 N N . VAL A 1 297 ? -12.062 -11.477 -14.461 1 95.19 297 VAL A N 1
ATOM 2278 C CA . VAL A 1 297 ? -12.422 -10.578 -15.555 1 95.19 297 VAL A CA 1
ATOM 2279 C C . VAL A 1 297 ? -11.211 -10.359 -16.469 1 95.19 297 VAL A C 1
ATOM 2281 O O . VAL A 1 297 ? -10.133 -10 -15.984 1 95.19 297 VAL A O 1
ATOM 2284 N N . VAL A 1 298 ? -11.406 -10.633 -17.75 1 95.75 298 VAL A N 1
ATOM 2285 C CA . VAL A 1 298 ? -10.344 -10.445 -18.734 1 95.75 298 VAL A CA 1
ATOM 2286 C C . VAL A 1 298 ? -10.695 -9.289 -19.656 1 95.75 298 VAL A C 1
ATOM 2288 O O . VAL A 1 298 ? -11.75 -9.289 -20.297 1 95.75 298 VAL A O 1
ATOM 2291 N N . VAL A 1 299 ? -9.82 -8.273 -19.656 1 92.69 299 VAL A N 1
ATOM 2292 C CA . VAL A 1 299 ? -9.945 -7.145 -20.562 1 92.69 299 VAL A CA 1
ATOM 2293 C C . VAL A 1 299 ? -8.984 -7.328 -21.75 1 92.69 299 VAL A C 1
ATOM 2295 O O . VAL A 1 299 ? -7.77 -7.246 -21.578 1 92.69 299 VAL A O 1
ATOM 2298 N N . ALA A 1 300 ? -9.555 -7.543 -22.906 1 91.25 300 ALA A N 1
ATOM 2299 C CA . ALA A 1 300 ? -8.719 -7.699 -24.094 1 91.25 300 ALA A CA 1
ATOM 2300 C C . ALA A 1 300 ? -8.188 -6.352 -24.578 1 91.25 300 ALA A C 1
ATOM 2302 O O . ALA A 1 300 ? -8.945 -5.504 -25.047 1 91.25 300 ALA A O 1
ATOM 2303 N N . VAL A 1 301 ? -6.898 -6.141 -24.469 1 86.06 301 VAL A N 1
ATOM 2304 C CA . VAL A 1 301 ? -6.281 -4.867 -24.828 1 86.06 301 VAL A CA 1
ATOM 2305 C C . VAL A 1 301 ? -5.965 -4.852 -26.328 1 86.06 301 VAL A C 1
ATOM 2307 O O . VAL A 1 301 ? -6.215 -3.859 -27 1 86.06 301 VAL A O 1
ATOM 2310 N N . ASN A 1 302 ? -5.395 -5.945 -26.859 1 88.19 302 ASN A N 1
ATOM 2311 C CA . ASN A 1 302 ? -5.145 -6.168 -28.266 1 88.19 302 ASN A CA 1
ATOM 2312 C C . ASN A 1 302 ? -5.09 -7.656 -28.609 1 88.19 302 ASN A C 1
ATOM 2314 O O . ASN A 1 302 ? -5.633 -8.484 -27.875 1 88.19 302 ASN A O 1
ATOM 2318 N N . GLN A 1 303 ? -4.438 -7.996 -29.688 1 89.69 303 GLN A N 1
ATOM 2319 C CA . GLN A 1 303 ? -4.496 -9.367 -30.172 1 89.69 303 GLN A CA 1
ATOM 2320 C C . GLN A 1 303 ? -3.648 -10.297 -29.297 1 89.69 303 GLN A C 1
ATOM 2322 O O . GLN A 1 303 ? -3.869 -11.508 -29.281 1 89.69 303 GLN A O 1
ATOM 2327 N N . THR A 1 304 ? -2.707 -9.758 -28.562 1 94.25 304 THR A N 1
ATOM 2328 C CA . THR A 1 304 ? -1.797 -10.641 -27.844 1 94.25 304 THR A CA 1
ATOM 2329 C C . THR A 1 304 ? -1.724 -10.25 -26.375 1 94.25 304 THR A C 1
ATOM 2331 O O . THR A 1 304 ? -1.037 -10.906 -25.578 1 94.25 304 THR A O 1
ATOM 2334 N N . SER A 1 305 ? -2.428 -9.188 -26 1 94.06 305 SER A N 1
ATOM 2335 C CA . SER A 1 305 ? -2.277 -8.695 -24.641 1 94.06 305 SER A CA 1
ATOM 2336 C C . SER A 1 305 ? -3.633 -8.508 -23.969 1 94.06 305 SER A C 1
ATOM 2338 O O . SER A 1 305 ? -4.605 -8.117 -24.609 1 94.06 305 SER A O 1
ATOM 2340 N N . ALA A 1 306 ? -3.65 -8.805 -22.688 1 94.81 306 ALA A N 1
ATOM 2341 C CA . ALA A 1 306 ? -4.859 -8.633 -21.891 1 94.81 306 ALA A CA 1
ATOM 2342 C C . ALA A 1 306 ? -4.52 -8.18 -20.469 1 94.81 306 ALA A C 1
ATOM 2344 O O . ALA A 1 306 ? -3.391 -8.367 -20 1 94.81 306 ALA A O 1
ATOM 2345 N N . LEU A 1 307 ? -5.418 -7.457 -19.812 1 94.75 307 LEU A N 1
ATOM 2346 C CA . LEU A 1 307 ? -5.441 -7.227 -18.375 1 94.75 307 LEU A CA 1
ATOM 2347 C C . LEU A 1 307 ? -6.402 -8.195 -17.688 1 94.75 307 LEU A C 1
ATOM 2349 O O . LEU A 1 307 ? -7.52 -8.406 -18.156 1 94.75 307 LEU A O 1
ATOM 2353 N N . VAL A 1 308 ? -5.945 -8.805 -16.641 1 96.56 308 VAL A N 1
ATOM 2354 C CA . VAL A 1 308 ? -6.773 -9.758 -15.914 1 96.56 308 VAL A CA 1
ATOM 2355 C C . VAL A 1 308 ? -6.961 -9.297 -14.477 1 96.56 308 VAL A C 1
ATOM 2357 O O . VAL A 1 308 ? -6.012 -8.828 -13.836 1 96.56 308 VAL A O 1
ATOM 2360 N N . ALA A 1 309 ? -8.18 -9.344 -13.977 1 94.56 309 ALA A N 1
ATOM 2361 C CA . ALA A 1 309 ? -8.523 -9.102 -12.578 1 94.56 309 ALA A CA 1
ATOM 2362 C C . ALA A 1 309 ? -9.07 -10.367 -11.914 1 94.56 309 ALA A C 1
ATOM 2364 O O . ALA A 1 309 ? -9.961 -11.023 -12.453 1 94.56 309 ALA A O 1
ATOM 2365 N N . GLU A 1 310 ? -8.539 -10.758 -10.82 1 96.56 310 GLU A N 1
ATOM 2366 C CA . GLU A 1 310 ? -9.062 -11.859 -10.023 1 96.56 310 GLU A CA 1
ATOM 2367 C C . GLU A 1 310 ? -9.031 -11.531 -8.531 1 96.56 310 GLU A C 1
ATOM 2369 O O . GLU A 1 310 ? -8.234 -10.695 -8.094 1 96.56 310 GLU A O 1
ATOM 2374 N N . ALA A 1 311 ? -9.922 -12.141 -7.762 1 94.44 311 ALA A N 1
ATOM 2375 C CA . ALA A 1 311 ? -9.93 -11.945 -6.312 1 94.44 311 ALA A CA 1
ATOM 2376 C C . ALA A 1 311 ? -9.141 -13.047 -5.609 1 94.44 311 ALA A C 1
ATOM 2378 O O . ALA A 1 311 ? -9.273 -14.227 -5.949 1 94.44 311 ALA A O 1
ATOM 2379 N N . ARG A 1 312 ? -8.258 -12.688 -4.715 1 94.81 312 ARG A N 1
ATOM 2380 C CA . ARG A 1 312 ? -7.441 -13.617 -3.939 1 94.81 312 ARG A CA 1
ATOM 2381 C C . ARG A 1 312 ? -7.613 -13.383 -2.441 1 94.81 312 ARG A C 1
ATOM 2383 O O . ARG A 1 312 ? -7.652 -12.234 -1.989 1 94.81 312 ARG A O 1
ATOM 2390 N N . ILE A 1 313 ? -7.816 -14.367 -1.703 1 91.56 313 ILE A N 1
ATOM 2391 C CA . ILE A 1 313 ? -7.926 -14.328 -0.249 1 91.56 313 ILE A CA 1
ATOM 2392 C C . ILE A 1 313 ? -7.105 -15.461 0.359 1 91.56 313 ILE A C 1
ATOM 2394 O O . ILE A 1 313 ? -6.758 -16.422 -0.331 1 91.56 313 ILE A O 1
ATOM 2398 N N . PRO A 1 314 ? -6.715 -15.328 1.654 1 91.69 314 PRO A N 1
ATOM 2399 C CA . PRO A 1 314 ? -6.039 -16.469 2.283 1 91.69 314 PRO A CA 1
ATOM 2400 C C . PRO A 1 314 ? -6.938 -17.703 2.395 1 91.69 314 PRO A C 1
ATOM 2402 O O . PRO A 1 314 ? -8.078 -17.594 2.855 1 91.69 314 PRO A O 1
ATOM 2405 N N . GLY A 1 315 ? -6.523 -18.812 1.842 1 91.75 315 GLY A N 1
ATOM 2406 C CA . GLY A 1 315 ? -7.254 -20.078 1.911 1 91.75 315 GLY A CA 1
ATOM 2407 C C . GLY A 1 315 ? -6.66 -21.156 1.031 1 91.75 315 GLY A C 1
ATOM 2408 O O . GLY A 1 315 ? -6.062 -20.859 -0.006 1 91.75 315 GLY A O 1
ATOM 2409 N N . GLY A 1 316 ? -6.848 -22.406 1.437 1 92.5 316 GLY A N 1
ATOM 2410 C CA . GLY A 1 316 ? -6.352 -23.516 0.649 1 92.5 316 GLY A CA 1
ATOM 2411 C C . GLY A 1 316 ? -4.863 -23.438 0.369 1 92.5 316 GLY A C 1
ATOM 2412 O O . GLY A 1 316 ? -4.059 -23.281 1.291 1 92.5 316 GLY A O 1
ATOM 2413 N N . LEU A 1 317 ? -4.539 -23.422 -0.963 1 94.62 317 LEU A N 1
ATOM 2414 C CA . LEU A 1 317 ? -3.148 -23.375 -1.405 1 94.62 317 LEU A CA 1
ATOM 2415 C C . LEU A 1 317 ? -2.537 -22.016 -1.149 1 94.62 317 LEU A C 1
ATOM 2417 O O . LEU A 1 317 ? -1.313 -21.859 -1.144 1 94.62 317 LEU A O 1
ATOM 2421 N N . ASP A 1 318 ? -3.43 -21.047 -0.984 1 94.75 318 ASP A N 1
ATOM 2422 C CA . ASP A 1 318 ? -3.027 -19.656 -0.847 1 94.75 318 ASP A CA 1
ATOM 2423 C C . ASP A 1 318 ? -3.174 -19.188 0.597 1 94.75 318 ASP A C 1
ATOM 2425 O O . ASP A 1 318 ? -3.568 -18.047 0.843 1 94.75 318 ASP A O 1
ATOM 2429 N N . SER A 1 319 ? -2.889 -20.031 1.564 1 92.25 319 SER A N 1
ATOM 2430 C CA . SER A 1 319 ? -3.07 -19.703 2.975 1 92.25 319 SER A CA 1
ATOM 2431 C C . SER A 1 319 ? -2.121 -18.594 3.408 1 92.25 319 SER A C 1
ATOM 2433 O O . SER A 1 319 ? -2.355 -17.922 4.418 1 92.25 319 SER A O 1
ATOM 2435 N N . GLY A 1 320 ? -1.039 -18.344 2.672 1 90 320 GLY A N 1
ATOM 2436 C CA . GLY A 1 320 ? -0.049 -17.344 3.025 1 90 320 GLY A CA 1
ATOM 2437 C C . GLY A 1 320 ? -0.404 -15.945 2.527 1 90 320 GLY A C 1
ATOM 2438 O O . GLY A 1 320 ? 0.322 -14.984 2.787 1 90 320 GLY A O 1
ATOM 2439 N N . VAL A 1 321 ? -1.52 -15.805 1.766 1 90.62 321 VAL A N 1
ATOM 2440 C CA . VAL A 1 321 ? -1.923 -14.492 1.254 1 90.62 321 VAL A CA 1
ATOM 2441 C C . VAL A 1 321 ? -2.064 -13.508 2.41 1 90.62 321 VAL A C 1
ATOM 2443 O O . VAL A 1 321 ? -2.812 -13.758 3.357 1 90.62 321 VAL A O 1
ATOM 2446 N N . CYS A 1 322 ? -1.338 -12.406 2.324 1 87.19 322 CYS A N 1
ATOM 2447 C CA . CYS A 1 322 ? -1.249 -11.445 3.418 1 87.19 322 CYS A CA 1
ATOM 2448 C C . CYS A 1 322 ? -1.945 -10.141 3.055 1 87.19 322 CYS A C 1
ATOM 2450 O O . CYS A 1 322 ? -2.08 -9.25 3.895 1 87.19 322 CYS A O 1
ATOM 2452 N N . ALA A 1 323 ? -2.334 -9.961 1.842 1 82.81 323 ALA A N 1
ATOM 2453 C CA . ALA A 1 323 ? -3.104 -8.812 1.365 1 82.81 323 ALA A CA 1
ATOM 2454 C C . ALA A 1 323 ? -4.27 -9.266 0.489 1 82.81 323 ALA A C 1
ATOM 2456 O O . ALA A 1 323 ? -4.172 -9.242 -0.74 1 82.81 323 ALA A O 1
ATOM 2457 N N . PRO A 1 324 ? -5.355 -9.711 1.122 1 87.31 324 PRO A N 1
ATOM 2458 C CA . PRO A 1 324 ? -6.52 -10.125 0.336 1 87.31 324 PRO A CA 1
ATOM 2459 C C . PRO A 1 324 ? -7.098 -8.984 -0.5 1 87.31 324 PRO A C 1
ATOM 2461 O O . PRO A 1 324 ? -7.043 -7.82 -0.086 1 87.31 324 PRO A O 1
ATOM 2464 N N . GLY A 1 325 ? -7.637 -9.227 -1.699 1 89.31 325 GLY A N 1
ATOM 2465 C CA . GLY A 1 325 ? -8.203 -8.211 -2.58 1 89.31 325 GLY A CA 1
ATOM 2466 C C . GLY A 1 325 ? -8.195 -8.625 -4.039 1 89.31 325 GLY A C 1
ATOM 2467 O O . GLY A 1 325 ? -8.086 -9.812 -4.355 1 89.31 325 GLY A O 1
ATOM 2468 N N . VAL A 1 326 ? -8.438 -7.676 -4.898 1 90.06 326 VAL A N 1
ATOM 2469 C CA . VAL A 1 326 ? -8.453 -7.91 -6.336 1 90.06 326 VAL A CA 1
ATOM 2470 C C . VAL A 1 326 ? -7.039 -7.758 -6.898 1 90.06 326 VAL A C 1
ATOM 2472 O O . VAL A 1 326 ? -6.445 -6.68 -6.812 1 90.06 326 VAL A O 1
ATOM 2475 N N . LEU A 1 327 ? -6.477 -8.812 -7.402 1 93.75 327 LEU A N 1
ATOM 2476 C CA . LEU A 1 327 ? -5.156 -8.844 -8.023 1 93.75 327 LEU A CA 1
ATOM 2477 C C . LEU A 1 327 ? -5.254 -8.531 -9.516 1 93.75 327 LEU A C 1
ATOM 2479 O O . LEU A 1 327 ? -6.055 -9.141 -10.227 1 93.75 327 LEU A O 1
ATOM 2483 N N . LEU A 1 328 ? -4.504 -7.512 -9.977 1 92.31 328 LEU A N 1
ATOM 2484 C CA . LEU A 1 328 ? -4.426 -7.16 -11.391 1 92.31 328 LEU A CA 1
ATOM 2485 C C . LEU A 1 328 ? -3.104 -7.625 -11.992 1 92.31 328 LEU A C 1
ATOM 2487 O O . LEU A 1 328 ? -2.051 -7.5 -11.367 1 92.31 328 LEU A O 1
ATOM 2491 N N . TYR A 1 329 ? -3.143 -8.203 -13.211 1 95.62 329 TYR A N 1
ATOM 2492 C CA . TYR A 1 329 ? -1.916 -8.539 -13.922 1 95.62 329 TYR A CA 1
ATOM 2493 C C . TYR A 1 329 ? -2.137 -8.5 -15.43 1 95.62 329 TYR A C 1
ATOM 2495 O O . TYR A 1 329 ? -3.271 -8.617 -15.898 1 95.62 329 TYR A O 1
ATOM 2503 N N . THR A 1 330 ? -1.049 -8.32 -16.172 1 95.81 330 THR A N 1
ATOM 2504 C CA . THR A 1 330 ? -1.087 -8.359 -17.625 1 95.81 330 THR A CA 1
ATOM 2505 C C . THR A 1 330 ? -0.63 -9.719 -18.141 1 95.81 330 THR A C 1
ATOM 2507 O O . THR A 1 330 ? 0.166 -10.398 -17.5 1 95.81 330 THR A O 1
ATOM 2510 N N . VAL A 1 331 ? -1.216 -10.102 -19.234 1 97.5 331 VAL A N 1
ATOM 2511 C CA . VAL A 1 331 ? -0.822 -11.273 -20.016 1 97.5 331 VAL A CA 1
ATOM 2512 C C . VAL A 1 331 ? -0.37 -10.836 -21.406 1 97.5 331 VAL A C 1
ATOM 2514 O O . VAL A 1 331 ? -1.015 -10 -22.031 1 97.5 331 VAL A O 1
ATOM 2517 N N . ASP A 1 332 ? 0.744 -11.336 -21.828 1 96.81 332 ASP A N 1
ATOM 2518 C CA . ASP A 1 332 ? 1.248 -11.094 -23.188 1 96.81 332 ASP A CA 1
ATOM 2519 C C . ASP A 1 332 ? 1.699 -12.391 -23.844 1 96.81 332 ASP A C 1
ATOM 2521 O O . ASP A 1 332 ? 2.748 -12.938 -23.5 1 96.81 332 ASP A O 1
ATOM 2525 N N . THR A 1 333 ? 0.948 -12.852 -24.828 1 97.94 333 THR A N 1
ATOM 2526 C CA . THR A 1 333 ? 1.192 -14.156 -25.438 1 97.94 333 THR A CA 1
ATOM 2527 C C . THR A 1 333 ? 2.393 -14.102 -26.375 1 97.94 333 THR A C 1
ATOM 2529 O O . THR A 1 333 ? 2.896 -15.141 -26.812 1 97.94 333 THR A O 1
ATOM 2532 N N . SER A 1 334 ? 2.902 -12.898 -26.641 1 96.81 334 SER A N 1
ATOM 2533 C CA . SER A 1 334 ? 4.051 -12.742 -27.516 1 96.81 334 SER A CA 1
ATOM 2534 C C . SER A 1 334 ? 5.359 -12.766 -26.734 1 96.81 334 SER A C 1
ATOM 2536 O O . SER A 1 334 ? 6.441 -12.672 -27.328 1 96.81 334 SER A O 1
ATOM 2538 N N . VAL A 1 335 ? 5.273 -12.852 -25.469 1 97.31 335 VAL A N 1
ATOM 2539 C CA . VAL A 1 335 ? 6.457 -12.859 -24.609 1 97.31 335 VAL A CA 1
ATOM 2540 C C . VAL A 1 335 ? 6.746 -14.289 -24.141 1 97.31 335 VAL A C 1
ATOM 2542 O O . VAL A 1 335 ? 5.844 -15 -23.688 1 97.31 335 VAL A O 1
ATOM 2545 N N . LYS A 1 336 ? 7.93 -14.727 -24.25 1 97.44 336 LYS A N 1
ATOM 2546 C CA . LYS A 1 336 ? 8.305 -16.109 -23.953 1 97.44 336 LYS A CA 1
ATOM 2547 C C . LYS A 1 336 ? 8.461 -16.312 -22.453 1 97.44 336 LYS A C 1
ATOM 2549 O O . LYS A 1 336 ? 8.555 -15.352 -21.688 1 97.44 336 LYS A O 1
ATOM 2554 N N . SER A 1 337 ? 8.547 -17.547 -22.078 1 97.88 337 SER A N 1
ATOM 2555 C CA . SER A 1 337 ? 8.758 -17.984 -20.703 1 97.88 337 SER A CA 1
ATOM 2556 C C . SER A 1 337 ? 10.008 -17.328 -20.109 1 97.88 337 SER A C 1
ATOM 2558 O O . SER A 1 337 ? 11.023 -17.203 -20.781 1 97.88 337 SER A O 1
ATOM 2560 N N . GLY A 1 338 ? 9.922 -16.844 -18.859 1 97.12 338 GLY A N 1
ATOM 2561 C CA . GLY A 1 338 ? 11.07 -16.297 -18.141 1 97.12 338 GLY A CA 1
ATOM 2562 C C . GLY A 1 338 ? 11.305 -14.828 -18.422 1 97.12 338 GLY A C 1
ATOM 2563 O O . GLY A 1 338 ? 12.203 -14.219 -17.844 1 97.12 338 GLY A O 1
ATOM 2564 N N . TYR A 1 339 ? 10.414 -14.25 -19.312 1 96.31 339 TYR A N 1
ATOM 2565 C CA . TYR A 1 339 ? 10.633 -12.852 -19.688 1 96.31 339 TYR A CA 1
ATOM 2566 C C . TYR A 1 339 ? 9.383 -12.016 -19.422 1 96.31 339 TYR A C 1
ATOM 2568 O O . TYR A 1 339 ? 9.164 -10.992 -20.062 1 96.31 339 TYR A O 1
ATOM 2576 N N . GLY A 1 340 ? 8.555 -12.516 -18.547 1 97.38 340 GLY A N 1
ATOM 2577 C CA . GLY A 1 340 ? 7.434 -11.742 -18.016 1 97.38 340 GLY A CA 1
ATOM 2578 C C . GLY A 1 340 ? 6.207 -11.797 -18.906 1 97.38 340 GLY A C 1
ATOM 2579 O O . GLY A 1 340 ? 5.625 -10.758 -19.234 1 97.38 340 GLY A O 1
ATOM 2580 N N . PRO A 1 341 ? 5.863 -12.961 -19.422 1 98.44 341 PRO A N 1
ATOM 2581 C CA . PRO A 1 341 ? 4.602 -13.062 -20.156 1 98.44 341 PRO A CA 1
ATOM 2582 C C . PRO A 1 341 ? 3.385 -12.742 -19.297 1 98.44 341 PRO A C 1
ATOM 2584 O O . PRO A 1 341 ? 2.324 -12.391 -19.812 1 98.44 341 PRO A O 1
ATOM 2587 N N . VAL A 1 342 ? 3.539 -12.906 -17.984 1 98.25 342 VAL A N 1
ATOM 2588 C CA . VAL A 1 342 ? 2.578 -12.461 -16.969 1 98.25 342 VAL A CA 1
ATOM 2589 C C . VAL A 1 342 ? 3.254 -11.492 -16 1 98.25 342 VAL A C 1
ATOM 2591 O O . VAL A 1 342 ? 4.352 -11.758 -15.516 1 98.25 342 VAL A O 1
ATOM 2594 N N . ARG A 1 343 ? 2.654 -10.32 -15.781 1 96 343 ARG A N 1
ATOM 2595 C CA . ARG A 1 343 ? 3.188 -9.312 -14.875 1 96 343 ARG A CA 1
ATOM 2596 C C . ARG A 1 343 ? 2.104 -8.781 -13.938 1 96 343 ARG A C 1
ATOM 2598 O O . ARG A 1 343 ? 1.092 -8.25 -14.398 1 96 343 ARG A O 1
ATOM 2605 N N . VAL A 1 344 ? 2.285 -8.977 -12.633 1 95.31 344 VAL A N 1
ATOM 2606 C CA . VAL A 1 344 ? 1.37 -8.43 -11.633 1 95.31 344 VAL A CA 1
ATOM 2607 C C . VAL A 1 344 ? 1.53 -6.918 -11.555 1 95.31 344 VAL A C 1
ATOM 2609 O O . VAL A 1 344 ? 2.65 -6.402 -11.578 1 95.31 344 VAL A O 1
ATOM 2612 N N . LEU A 1 345 ? 0.411 -6.176 -11.555 1 89.88 345 LEU A N 1
ATOM 2613 C CA . LEU A 1 345 ? 0.395 -4.727 -11.383 1 89.88 345 LEU A CA 1
ATOM 2614 C C . LEU A 1 345 ? 0.289 -4.355 -9.906 1 89.88 345 LEU A C 1
ATOM 2616 O O . LEU A 1 345 ? -0.74 -4.598 -9.273 1 89.88 345 LEU A O 1
ATOM 2620 N N . ASP A 1 346 ? 1.375 -3.814 -9.414 1 84.94 346 ASP A N 1
ATOM 2621 C CA . ASP A 1 346 ? 1.471 -3.434 -8.008 1 84.94 346 ASP A CA 1
ATOM 2622 C C . ASP A 1 346 ? 0.755 -2.111 -7.746 1 84.94 346 ASP A C 1
ATOM 2624 O O . ASP A 1 346 ? 1.228 -1.051 -8.164 1 84.94 346 ASP A O 1
ATOM 2628 N N . VAL A 1 347 ? -0.335 -2.146 -6.984 1 76.75 347 VAL A N 1
ATOM 2629 C CA . VAL A 1 347 ? -1.103 -0.929 -6.746 1 76.75 347 VAL A CA 1
ATOM 2630 C C . VAL A 1 347 ? -0.486 -0.147 -5.59 1 76.75 347 VAL A C 1
ATOM 2632 O O . VAL A 1 347 ? -0.886 0.986 -5.316 1 76.75 347 VAL A O 1
ATOM 2635 N N . THR A 1 348 ? 0.445 -0.729 -4.883 1 75.5 348 THR A N 1
ATOM 2636 C CA . THR A 1 348 ? 1.174 -0.064 -3.809 1 75.5 348 THR A CA 1
ATOM 2637 C C . THR A 1 348 ? 2.676 -0.098 -4.07 1 75.5 348 THR A C 1
ATOM 2639 O O . THR A 1 348 ? 3.449 -0.57 -3.234 1 75.5 348 THR A O 1
ATOM 2642 N N . PRO A 1 349 ? 3.062 0.387 -5.211 1 73.5 349 PRO A N 1
ATOM 2643 C CA . PRO A 1 349 ? 4.484 0.283 -5.547 1 73.5 349 PRO A CA 1
ATOM 2644 C C . PRO A 1 349 ? 5.387 0.934 -4.5 1 73.5 349 PRO A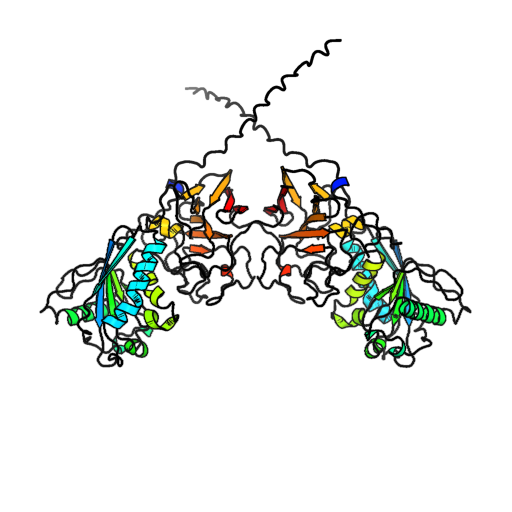 C 1
ATOM 2646 O O . PRO A 1 349 ? 5.078 2.018 -4 1 73.5 349 PRO A O 1
ATOM 2649 N N . GLY A 1 350 ? 6.488 0.194 -4.098 1 72.38 350 GLY A N 1
ATOM 2650 C CA . GLY A 1 350 ? 7.477 0.722 -3.17 1 72.38 350 GLY A CA 1
ATOM 2651 C C . GLY A 1 350 ? 7.098 0.521 -1.715 1 72.38 350 GLY A C 1
ATOM 2652 O O . GLY A 1 350 ? 7.789 1.001 -0.815 1 72.38 350 GLY A O 1
ATOM 2653 N N . SER A 1 351 ? 6.02 -0.177 -1.388 1 72.62 351 SER A N 1
ATOM 2654 C CA . SER A 1 351 ? 5.523 -0.389 -0.031 1 72.62 351 SER A CA 1
ATOM 2655 C C . SER A 1 351 ? 6.383 -1.401 0.719 1 72.62 351 SER A C 1
ATOM 2657 O O . SER A 1 351 ? 6.301 -1.507 1.944 1 72.62 351 SER A O 1
ATOM 2659 N N . GLY A 1 352 ? 7.234 -2.186 -0.012 1 74.38 352 GLY A N 1
ATOM 2660 C CA . GLY A 1 352 ? 8.023 -3.24 0.607 1 74.38 352 GLY A CA 1
ATOM 2661 C C . GLY A 1 352 ? 7.309 -4.578 0.646 1 74.38 352 GLY A C 1
ATOM 2662 O O . GLY A 1 352 ? 7.934 -5.617 0.869 1 74.38 352 GLY A O 1
ATOM 2663 N N . GLY A 1 353 ? 6.023 -4.617 0.423 1 78 353 GLY A N 1
ATOM 2664 C CA . GLY A 1 353 ? 5.254 -5.848 0.328 1 78 353 GLY A CA 1
ATOM 2665 C C . GLY A 1 353 ? 4.953 -6.469 1.679 1 78 353 GLY A C 1
ATOM 2666 O O . GLY A 1 353 ? 4.957 -5.777 2.701 1 78 353 GLY A O 1
ATOM 2667 N N . CYS A 1 354 ? 4.465 -7.809 1.722 1 78.56 354 CYS A N 1
ATOM 2668 C CA . CYS A 1 354 ? 4.125 -8.555 2.93 1 78.56 354 CYS A CA 1
ATOM 2669 C C . CYS A 1 354 ? 4.441 -10.031 2.766 1 78.56 354 CYS A C 1
ATOM 2671 O O . CYS A 1 354 ? 4.828 -10.477 1.682 1 78.56 354 CYS A O 1
ATOM 2673 N N . GLY A 1 355 ? 4.406 -10.828 3.82 1 82.38 355 GLY A N 1
ATOM 2674 C CA . GLY A 1 355 ? 4.633 -12.266 3.801 1 82.38 355 GLY A CA 1
ATOM 2675 C C . GLY A 1 355 ? 5.641 -12.727 4.836 1 82.38 355 GLY A C 1
ATOM 2676 O O . GLY A 1 355 ? 6.336 -11.906 5.441 1 82.38 355 GLY A O 1
ATOM 2677 N N . THR A 1 356 ? 5.754 -14.062 4.973 1 71.75 356 THR A N 1
ATOM 2678 C CA . THR A 1 356 ? 6.633 -14.617 6 1 71.75 356 THR A CA 1
ATOM 2679 C C . THR A 1 356 ? 7.824 -15.32 5.363 1 71.75 356 THR A C 1
ATOM 2681 O O . THR A 1 356 ? 8.961 -15.18 5.828 1 71.75 356 THR A O 1
ATOM 2684 N N . ASP A 1 357 ? 7.609 -16.031 4.332 1 73.88 357 ASP A N 1
ATOM 2685 C CA . ASP A 1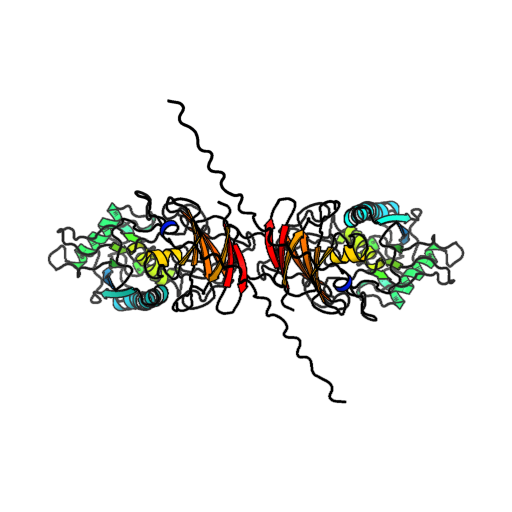 357 ? 8.672 -16.812 3.697 1 73.88 357 ASP A CA 1
ATOM 2686 C C . ASP A 1 357 ? 9.43 -15.961 2.68 1 73.88 357 ASP A C 1
ATOM 2688 O O . ASP A 1 357 ? 10.656 -15.844 2.752 1 73.88 357 ASP A O 1
ATOM 2692 N N . THR A 1 358 ? 8.742 -15.453 1.789 1 78.38 358 THR A N 1
ATOM 2693 C CA . THR A 1 358 ? 9.289 -14.523 0.811 1 78.38 358 THR A CA 1
ATOM 2694 C C . THR A 1 358 ? 8.523 -13.203 0.825 1 78.38 358 THR A C 1
ATOM 2696 O O . THR A 1 358 ? 7.289 -13.203 0.829 1 78.38 358 THR A O 1
ATOM 2699 N N . VAL A 1 359 ? 9.328 -12.141 0.871 1 79.12 359 VAL A N 1
ATOM 2700 C CA . VAL A 1 359 ? 8.75 -10.797 0.893 1 79.12 359 VAL A CA 1
ATOM 2701 C C . VAL A 1 359 ? 9.141 -10.039 -0.374 1 79.12 359 VAL A C 1
ATOM 2703 O O . VAL A 1 359 ? 10.328 -9.805 -0.617 1 79.12 359 VAL A O 1
ATOM 2706 N N . TYR A 1 360 ? 8.07 -9.867 -1.271 1 82.62 360 TYR A N 1
ATOM 2707 C CA . TYR A 1 360 ? 8.234 -9.07 -2.48 1 82.62 360 TYR A CA 1
ATOM 2708 C C . TYR A 1 360 ? 7.344 -7.832 -2.441 1 82.62 360 TYR A C 1
ATOM 2710 O O . TYR A 1 360 ? 6.238 -7.871 -1.896 1 82.62 360 TYR A O 1
ATOM 2718 N N . ASP A 1 361 ? 7.781 -6.719 -3.035 1 82.19 361 ASP A N 1
ATOM 2719 C CA . ASP A 1 361 ? 7.004 -5.484 -3.104 1 82.19 361 ASP A CA 1
ATOM 2720 C C . ASP A 1 361 ? 5.605 -5.742 -3.65 1 82.19 361 ASP A C 1
ATOM 2722 O O . ASP A 1 361 ? 4.629 -5.148 -3.186 1 82.19 361 ASP A O 1
ATOM 2726 N N . LYS A 1 362 ? 5.426 -6.773 -4.512 1 84.44 362 LYS A N 1
ATOM 2727 C CA . LYS A 1 362 ? 4.164 -7.043 -5.191 1 84.44 362 LYS A CA 1
ATOM 2728 C C . LYS A 1 362 ? 3.252 -7.914 -4.336 1 84.44 362 LYS A C 1
ATOM 2730 O O . LYS A 1 362 ? 2.068 -8.078 -4.641 1 84.44 362 LYS A O 1
ATOM 2735 N N . ASN A 1 363 ? 3.697 -8.438 -3.146 1 86.25 363 ASN A N 1
ATOM 2736 C CA . ASN A 1 363 ? 2.918 -9.367 -2.332 1 86.25 363 ASN A CA 1
ATOM 2737 C C . ASN A 1 363 ? 1.69 -8.688 -1.73 1 86.25 363 ASN A C 1
ATOM 2739 O O . ASN A 1 363 ? 0.766 -9.359 -1.271 1 86.25 363 ASN A O 1
ATOM 2743 N N . ASP A 1 364 ? 1.664 -7.309 -1.678 1 78.75 364 ASP A N 1
ATOM 2744 C CA . ASP A 1 364 ? 0.515 -6.559 -1.177 1 78.75 364 ASP A CA 1
ATOM 2745 C C . ASP A 1 364 ? -0.072 -5.66 -2.264 1 78.75 364 ASP A C 1
ATOM 2747 O O . ASP A 1 364 ? -0.647 -4.613 -1.966 1 78.75 364 ASP A O 1
ATOM 2751 N N . GLY A 1 365 ? 0.04 -6.121 -3.508 1 77 365 GLY A N 1
ATOM 2752 C CA . GLY A 1 365 ? -0.331 -5.297 -4.645 1 77 365 GLY A CA 1
ATOM 2753 C C . GLY A 1 365 ? -1.799 -5.406 -5.012 1 77 365 GLY A C 1
ATOM 2754 O O . GLY A 1 365 ? -2.211 -4.965 -6.086 1 77 365 GLY A O 1
ATOM 2755 N N . THR A 1 366 ? -2.688 -5.879 -4.109 1 84.06 366 THR A N 1
ATOM 2756 C CA . THR A 1 366 ? -4.094 -6.086 -4.434 1 84.06 366 THR A CA 1
ATOM 2757 C C . THR A 1 366 ? -4.898 -4.816 -4.184 1 84.06 366 THR A C 1
ATOM 2759 O O . THR A 1 366 ? -4.543 -4.008 -3.324 1 84.06 366 THR A O 1
ATOM 2762 N N . LEU A 1 367 ? -5.91 -4.652 -4.953 1 80.25 367 LEU A N 1
ATOM 2763 C CA . LEU A 1 367 ? -6.887 -3.59 -4.754 1 80.25 367 LEU A CA 1
ATOM 2764 C C . LEU A 1 367 ? -7.922 -3.992 -3.705 1 80.25 367 LEU A C 1
ATOM 2766 O O . LEU A 1 367 ? -8.375 -5.141 -3.68 1 80.25 367 LEU A O 1
ATOM 2770 N N . SER A 1 368 ? -8.266 -3.145 -2.773 1 76.94 368 SER A N 1
ATOM 2771 C CA . SER A 1 368 ? -9.359 -3.322 -1.824 1 76.94 368 SER A CA 1
ATOM 2772 C C . SER A 1 368 ? -10.273 -2.102 -1.797 1 76.94 368 SER A C 1
ATOM 2774 O O . SER A 1 368 ? -9.961 -1.073 -2.402 1 76.94 368 SER A O 1
ATOM 2776 N N . LEU A 1 369 ? -11.469 -2.393 -1.229 1 74.12 369 LEU A N 1
ATOM 2777 C CA . LEU A 1 369 ? -12.414 -1.288 -1.091 1 74.12 369 LEU A CA 1
ATOM 2778 C C . LEU A 1 369 ? -11.836 -0.193 -0.198 1 74.12 369 LEU A C 1
ATOM 2780 O O . LEU A 1 369 ? -11.383 -0.467 0.916 1 74.12 369 LEU A O 1
ATOM 2784 N N . ALA A 1 370 ? -11.797 0.999 -0.796 1 76.62 370 ALA A N 1
ATOM 2785 C CA . ALA A 1 370 ? -11.344 2.131 0.008 1 76.62 370 ALA A CA 1
ATOM 2786 C C . ALA A 1 370 ? -12.336 2.439 1.129 1 76.62 370 ALA A C 1
ATOM 2788 O O . ALA A 1 370 ? -13.547 2.357 0.933 1 76.62 370 ALA A O 1
ATOM 2789 N N . PRO A 1 371 ? -11.812 2.787 2.25 1 70.94 371 PRO A N 1
ATOM 2790 C CA . PRO A 1 371 ? -12.719 3.133 3.346 1 70.94 371 PRO A CA 1
ATOM 2791 C C . PRO A 1 371 ? -13.695 4.25 2.975 1 70.94 371 PRO A C 1
ATOM 2793 O O . PRO A 1 371 ? -13.328 5.176 2.248 1 70.94 371 PRO A O 1
ATOM 2796 N N . GLY A 1 372 ? -14.977 4.113 3.385 1 74.06 372 GLY A N 1
ATOM 2797 C CA . GLY A 1 372 ? -15.984 5.148 3.223 1 74.06 372 GLY A CA 1
ATOM 2798 C C . GLY A 1 372 ? -16.609 5.16 1.84 1 74.06 372 GLY A C 1
ATOM 2799 O O . GLY A 1 372 ? -17.375 6.066 1.508 1 74.06 372 GLY A O 1
ATOM 2800 N N . GLY A 1 373 ? -16.234 4.16 1.02 1 75.88 373 GLY A N 1
ATOM 2801 C CA . GLY A 1 373 ? -16.844 4.07 -0.292 1 75.88 373 GLY A CA 1
ATOM 2802 C C . GLY A 1 373 ? -16.266 5.051 -1.295 1 75.88 373 GLY A C 1
ATOM 2803 O O . GLY A 1 373 ? -16.984 5.539 -2.176 1 75.88 373 GLY A O 1
ATOM 2804 N N . VAL A 1 374 ? -15.07 5.531 -1.095 1 81.69 374 VAL A N 1
ATOM 2805 C CA . VAL A 1 374 ? -14.438 6.469 -2.016 1 81.69 374 VAL A CA 1
ATOM 2806 C C . VAL A 1 374 ? -13.578 5.707 -3.02 1 81.69 374 VAL A C 1
ATOM 2808 O O . VAL A 1 374 ? -12.859 4.773 -2.65 1 81.69 374 VAL A O 1
ATOM 2811 N N . THR A 1 375 ? -13.703 6.027 -4.293 1 83.12 375 THR A N 1
ATOM 2812 C CA . THR A 1 375 ? -12.914 5.422 -5.355 1 83.12 375 THR A CA 1
ATOM 2813 C C . THR A 1 375 ? -12.375 6.488 -6.309 1 83.12 375 THR A C 1
ATOM 2815 O O . THR A 1 375 ? -13.094 7.43 -6.652 1 83.12 375 THR A O 1
ATOM 2818 N N . VAL A 1 376 ? -11.086 6.41 -6.66 1 79.44 376 VAL A N 1
ATOM 2819 C CA . VAL A 1 376 ? -10.555 7.27 -7.711 1 79.44 376 VAL A CA 1
ATOM 2820 C C . VAL A 1 376 ? -10.922 6.695 -9.078 1 79.44 376 VAL A C 1
ATOM 2822 O O . VAL A 1 376 ? -10.633 5.531 -9.367 1 79.44 376 VAL A O 1
ATOM 2825 N N . VAL A 1 377 ? -11.578 7.449 -9.906 1 79.62 377 VAL A N 1
ATOM 2826 C CA . VAL A 1 377 ? -12.062 6.902 -11.164 1 79.62 377 VAL A CA 1
ATOM 2827 C C . VAL A 1 377 ? -11.336 7.566 -12.328 1 79.62 377 VAL A C 1
ATOM 2829 O O . VAL A 1 377 ? -11.375 7.07 -13.461 1 79.62 377 VAL A O 1
ATOM 2832 N N . LYS A 1 378 ? -10.797 8.719 -12.148 1 79 378 LYS A N 1
ATOM 2833 C CA . LYS A 1 378 ? -9.961 9.414 -13.125 1 79 378 LYS A CA 1
ATOM 2834 C C . LYS A 1 378 ? -8.828 10.164 -12.453 1 79 378 LYS A C 1
ATOM 2836 O O . LYS A 1 378 ? -9 10.711 -11.359 1 79 378 LYS A O 1
ATOM 2841 N N . GLN A 1 379 ? -7.586 10.164 -13.07 1 81.88 379 GLN A N 1
ATOM 2842 C CA . GLN A 1 379 ? -6.414 10.844 -12.539 1 81.88 379 GLN A CA 1
ATOM 2843 C C . GLN A 1 379 ? -5.641 11.562 -13.648 1 81.88 379 GLN A C 1
ATOM 2845 O O . GLN A 1 379 ? -5.387 10.984 -14.703 1 81.88 379 GLN A O 1
ATOM 2850 N N . THR A 1 380 ? -5.492 12.82 -13.5 1 81.62 380 THR A N 1
ATOM 2851 C CA . THR A 1 380 ? -4.574 13.594 -14.336 1 81.62 380 THR A CA 1
ATOM 2852 C C . THR A 1 380 ? -3.453 14.195 -13.492 1 81.62 380 THR A C 1
ATOM 2854 O O . THR A 1 380 ? -3.354 13.914 -12.297 1 81.62 380 THR A O 1
ATOM 2857 N N . GLU A 1 381 ? -2.572 14.969 -14.148 1 77.06 381 GLU A N 1
ATOM 2858 C CA . GLU A 1 381 ? -1.495 15.625 -13.422 1 77.06 381 GLU A CA 1
ATOM 2859 C C . GLU A 1 381 ? -2.043 16.672 -12.453 1 77.06 381 GLU A C 1
ATOM 2861 O O . GLU A 1 381 ? -1.43 16.953 -11.422 1 77.06 381 GLU A O 1
ATOM 2866 N N . LYS A 1 382 ? -3.273 17.172 -12.781 1 80.38 382 LYS A N 1
ATOM 2867 C CA . LYS A 1 382 ? -3.748 18.344 -12.039 1 80.38 382 LYS A CA 1
ATOM 2868 C C . LYS A 1 382 ? -5.078 18.047 -11.344 1 80.38 382 LYS A C 1
ATOM 2870 O O . LYS A 1 382 ? -5.672 18.938 -10.734 1 80.38 382 LYS A O 1
ATOM 2875 N N . SER A 1 383 ? -5.523 16.734 -11.508 1 86.31 383 SER A N 1
ATOM 2876 C CA . SER A 1 383 ? -6.832 16.5 -10.906 1 86.31 383 SER A CA 1
ATOM 2877 C C . SER A 1 383 ? -7.051 15.023 -10.617 1 86.31 383 SER A C 1
ATOM 2879 O O . SER A 1 383 ? -6.434 14.164 -11.258 1 86.31 383 SER A O 1
ATOM 2881 N N . TYR A 1 384 ? -7.832 14.742 -9.609 1 87.62 384 TYR A N 1
ATOM 2882 C CA . TYR A 1 384 ? -8.344 13.422 -9.273 1 87.62 384 TYR A CA 1
ATOM 2883 C C . TYR A 1 384 ? -9.867 13.414 -9.25 1 87.62 384 TYR A C 1
ATOM 2885 O O . TYR A 1 384 ? -10.484 14.211 -8.547 1 87.62 384 TYR A O 1
ATOM 2893 N N . THR A 1 385 ? -10.492 12.641 -10.07 1 88.31 385 THR A N 1
ATOM 2894 C CA . THR A 1 385 ? -11.93 12.445 -9.992 1 88.31 385 THR A CA 1
ATOM 2895 C C . THR A 1 385 ? -12.266 11.227 -9.148 1 88.31 385 THR A C 1
ATOM 2897 O O . THR A 1 385 ? -11.719 10.141 -9.359 1 88.31 385 THR A O 1
ATOM 2900 N N . ILE A 1 386 ? -13.07 11.422 -8.078 1 87.56 386 ILE A N 1
ATOM 2901 C CA . ILE A 1 386 ? -13.43 10.344 -7.168 1 87.56 386 ILE A CA 1
ATOM 2902 C C . ILE A 1 386 ? -14.938 10.086 -7.234 1 87.56 386 ILE A C 1
ATOM 2904 O O . ILE A 1 386 ? -15.703 10.977 -7.602 1 87.56 386 ILE A O 1
ATOM 2908 N N . GLN A 1 387 ? -15.383 8.875 -7.047 1 84.44 387 GLN A N 1
ATOM 2909 C CA . GLN A 1 387 ? -16.766 8.5 -6.75 1 84.44 387 GLN A CA 1
ATOM 2910 C C . GLN A 1 387 ? -16.938 8.203 -5.266 1 84.44 387 GLN A C 1
ATOM 2912 O O . GLN A 1 387 ? -16.094 7.562 -4.645 1 84.44 387 GLN A O 1
ATOM 2917 N N . VAL A 1 388 ? -17.922 8.836 -4.664 1 84.5 388 VAL A N 1
ATOM 2918 C CA . VAL A 1 388 ? -18.266 8.625 -3.264 1 84.5 388 VAL A CA 1
ATOM 2919 C C . VAL A 1 388 ? -19.594 7.875 -3.164 1 84.5 388 VAL A C 1
ATOM 2921 O O . VAL A 1 388 ? -20.625 8.344 -3.67 1 84.5 388 VAL A O 1
ATOM 2924 N N . ASP A 1 389 ? -19.578 6.691 -2.574 1 80.81 389 ASP A N 1
ATOM 2925 C CA . ASP A 1 389 ? -20.781 5.918 -2.289 1 80.81 389 ASP A CA 1
ATOM 2926 C C . ASP A 1 389 ? -21.172 6.047 -0.821 1 80.81 389 ASP A C 1
ATOM 2928 O O . ASP A 1 389 ? -20.703 5.277 0.023 1 80.81 389 ASP A O 1
ATOM 2932 N N . ALA A 1 390 ? -22.031 6.984 -0.564 1 76.31 390 ALA A N 1
ATOM 2933 C CA . ALA A 1 390 ? -22.469 7.238 0.801 1 76.31 390 ALA A CA 1
ATOM 2934 C C . ALA A 1 390 ? -23.641 6.32 1.172 1 76.31 390 ALA A C 1
ATOM 2936 O O . ALA A 1 390 ? -24.719 6.426 0.6 1 76.31 390 ALA A O 1
ATOM 2937 N N . GLU A 1 391 ? -23.453 5.242 2.148 1 69.81 391 GLU A N 1
ATOM 2938 C CA . GLU A 1 391 ? -24.469 4.266 2.516 1 69.81 391 GLU A CA 1
ATOM 2939 C C . GLU A 1 391 ? -25.094 4.602 3.869 1 69.81 391 GLU A C 1
ATOM 2941 O O . GLU A 1 391 ? -25.922 3.846 4.379 1 69.81 391 GLU A O 1
ATOM 2946 N N . PHE A 1 392 ? -24.859 5.691 4.531 1 62.84 392 PHE A N 1
ATOM 2947 C CA . PHE A 1 392 ? -25.438 5.957 5.848 1 62.84 392 PHE A CA 1
ATOM 2948 C C . PHE A 1 392 ? -26.781 6.656 5.723 1 62.84 392 PHE A C 1
ATOM 2950 O O . PHE A 1 392 ? -27.078 7.277 4.699 1 62.84 392 PHE A O 1
ATOM 2957 N N . MET B 1 1 ? -28.75 7.363 -65.938 1 22.02 1 MET B N 1
ATOM 2958 C CA . MET B 1 1 ? -29.609 7.059 -64.75 1 22.02 1 MET B CA 1
ATOM 2959 C C . MET B 1 1 ? -29.109 7.738 -63.5 1 22.02 1 MET B C 1
ATOM 2961 O O . MET B 1 1 ? -27.938 7.578 -63.156 1 22.02 1 MET B O 1
ATOM 2965 N N . LYS B 1 2 ? -29.844 8.859 -63.188 1 25.77 2 LYS B N 1
ATOM 2966 C CA . LYS B 1 2 ? -29.797 9.875 -62.156 1 25.77 2 LYS B CA 1
ATOM 2967 C C . LYS B 1 2 ? -29.969 9.25 -60.75 1 25.77 2 LYS B C 1
ATOM 2969 O O . LYS B 1 2 ? -31.031 8.695 -60.438 1 25.77 2 LYS B O 1
ATOM 2974 N N . ALA B 1 3 ? -28.922 8.516 -60.25 1 24.22 3 ALA B N 1
ATOM 2975 C CA . ALA B 1 3 ? -28.875 7.785 -59 1 24.22 3 ALA B CA 1
ATOM 2976 C C . ALA B 1 3 ? -29.25 8.688 -57.844 1 24.22 3 ALA B C 1
ATOM 2978 O O . ALA B 1 3 ? -28.641 9.734 -57.625 1 24.22 3 ALA B O 1
ATOM 2979 N N . LEU B 1 4 ? -30.562 8.758 -57.531 1 25.16 4 LEU B N 1
ATOM 2980 C CA . LEU B 1 4 ? -31.188 9.516 -56.438 1 25.16 4 LEU B CA 1
ATOM 2981 C C . LEU B 1 4 ? -30.609 9.125 -55.094 1 25.16 4 LEU B C 1
ATOM 2983 O O . LEU B 1 4 ? -30.625 7.945 -54.719 1 25.16 4 LEU B O 1
ATOM 2987 N N . PHE B 1 5 ? -29.656 9.914 -54.531 1 26.34 5 PHE B N 1
ATOM 2988 C CA . PHE B 1 5 ? -28.938 9.891 -53.281 1 26.34 5 PHE B CA 1
ATOM 2989 C C . PHE B 1 5 ? -29.891 10.062 -52.094 1 26.34 5 PHE B C 1
ATOM 2991 O O . PHE B 1 5 ? -30.391 11.164 -51.875 1 26.34 5 PHE B O 1
ATOM 2998 N N . LEU B 1 6 ? -30.859 9.102 -51.938 1 27.23 6 LEU B N 1
ATOM 2999 C CA . LEU B 1 6 ? -31.766 9.367 -50.812 1 27.23 6 LEU B CA 1
ATOM 3000 C C . LEU B 1 6 ? -31.016 9.445 -49.5 1 27.23 6 LEU B C 1
ATOM 3002 O O . LEU B 1 6 ? -30.312 8.508 -49.125 1 27.23 6 LEU B O 1
ATOM 3006 N N . SER B 1 7 ? -30.781 10.648 -49 1 25.45 7 SER B N 1
ATOM 3007 C CA . SER B 1 7 ? -30.156 11.07 -47.75 1 25.45 7 SER B CA 1
ATOM 3008 C C . SER B 1 7 ? -30.969 10.609 -46.531 1 25.45 7 SER B C 1
ATOM 3010 O O . SER B 1 7 ? -32.125 10.992 -46.375 1 25.45 7 SER B O 1
ATOM 3012 N N . ILE B 1 8 ? -30.891 9.305 -46.219 1 27.47 8 ILE B N 1
ATOM 3013 C CA . ILE B 1 8 ? -31.641 8.875 -45.031 1 27.47 8 ILE B CA 1
ATOM 3014 C C . ILE B 1 8 ? -31.219 9.711 -43.812 1 27.47 8 ILE B C 1
ATOM 3016 O O . ILE B 1 8 ? -30.031 9.828 -43.5 1 27.47 8 ILE B O 1
ATOM 3020 N N . LEU B 1 9 ? -32.125 10.68 -43.438 1 27.64 9 LEU B N 1
ATOM 3021 C CA . LEU B 1 9 ? -32.031 11.531 -42.25 1 27.64 9 LEU B CA 1
ATOM 3022 C C . LEU B 1 9 ? -32.031 10.688 -41 1 27.64 9 LEU B C 1
ATOM 3024 O O . LEU B 1 9 ? -33 9.938 -40.75 1 27.64 9 LEU B O 1
ATOM 3028 N N . TRP B 1 10 ? -30.844 10.219 -40.562 1 27.97 10 TRP B N 1
ATOM 3029 C CA . TRP B 1 10 ? -30.734 9.484 -39.312 1 27.97 10 TRP B CA 1
ATOM 3030 C C . TRP B 1 10 ? -31.281 10.312 -38.156 1 27.97 10 TRP B C 1
ATOM 3032 O O . TRP B 1 10 ? -30.875 11.461 -37.969 1 27.97 10 TRP B O 1
ATOM 3042 N N . PRO B 1 11 ? -32.531 9.953 -37.719 1 30.52 11 PRO B N 1
ATOM 3043 C CA . PRO B 1 11 ? -32.938 10.766 -36.562 1 30.52 11 PRO B CA 1
ATOM 3044 C C . PRO B 1 11 ? -31.922 10.758 -35.438 1 30.52 11 PRO B C 1
ATOM 3046 O O . PRO B 1 11 ? -31.188 9.781 -35.281 1 30.52 11 PRO B O 1
ATOM 3049 N N . ALA B 1 12 ? -31.531 11.93 -35 1 29.09 12 ALA B N 1
ATOM 3050 C CA . ALA B 1 12 ? -30.688 12.281 -33.875 1 29.09 12 ALA B CA 1
ATOM 3051 C C . ALA B 1 12 ? -31.219 11.695 -32.562 1 29.09 12 ALA B C 1
ATOM 3053 O O . ALA B 1 12 ? -32.344 12 -32.156 1 29.09 12 ALA B O 1
ATOM 3054 N N . VAL B 1 13 ? -30.828 10.422 -32.406 1 29.72 13 VAL B N 1
ATOM 3055 C CA . VAL B 1 13 ? -31.172 9.875 -31.078 1 29.72 13 VAL B CA 1
ATOM 3056 C C . VAL B 1 13 ? -30.719 10.852 -29.984 1 29.72 13 VAL B C 1
ATOM 3058 O O . VAL B 1 13 ? -29.531 11.18 -29.906 1 29.72 13 VAL B O 1
ATOM 3061 N N . ALA B 1 14 ? -31.641 11.656 -29.422 1 30.23 14 ALA B N 1
ATOM 3062 C CA . ALA B 1 14 ? -31.453 12.5 -28.25 1 30.23 14 ALA B CA 1
ATOM 3063 C C . ALA B 1 14 ? -30.859 11.703 -27.094 1 30.23 14 ALA B C 1
ATOM 3065 O O . ALA B 1 14 ? -31.453 10.734 -26.625 1 30.23 14 ALA B O 1
ATOM 3066 N N . SER B 1 15 ? -29.562 11.727 -27.016 1 27.02 15 SER B N 1
ATOM 3067 C CA . SER B 1 15 ? -28.844 11.297 -25.828 1 27.02 15 SER B CA 1
ATOM 3068 C C . SER B 1 15 ? -29.453 11.898 -24.562 1 27.02 15 SER B C 1
ATOM 3070 O O . SER B 1 15 ? -29.391 13.109 -24.344 1 27.02 15 SER B O 1
ATOM 3072 N N . ALA B 1 16 ? -30.578 11.32 -24.078 1 28.53 16 ALA B N 1
ATOM 3073 C CA . ALA B 1 16 ? -30.969 11.812 -22.766 1 28.53 16 ALA B CA 1
ATOM 3074 C C . ALA B 1 16 ? -29.766 11.836 -21.812 1 28.53 16 ALA B C 1
ATOM 3076 O O . ALA B 1 16 ? -29.203 10.789 -21.5 1 28.53 16 ALA B O 1
ATOM 3077 N N . ALA B 1 17 ? -29.234 12.93 -21.672 1 28.52 17 ALA B N 1
ATOM 3078 C CA . ALA B 1 17 ? -28.281 13.328 -20.641 1 28.52 17 ALA B CA 1
ATOM 3079 C C . ALA B 1 17 ? -28.797 12.945 -19.25 1 28.52 17 ALA B C 1
ATOM 3081 O O . ALA B 1 17 ? -29.812 13.477 -18.797 1 28.52 17 ALA B O 1
ATOM 3082 N N . ALA B 1 18 ? -28.594 11.664 -18.859 1 32.94 18 ALA B N 1
ATOM 3083 C CA . ALA B 1 18 ? -28.891 11.414 -17.453 1 32.94 18 ALA B CA 1
ATOM 3084 C C . ALA B 1 18 ? -28.438 12.578 -16.578 1 32.94 18 ALA B C 1
ATOM 3086 O O . ALA B 1 18 ? -27.297 13.047 -16.688 1 32.94 18 ALA B O 1
ATOM 3087 N N . CYS B 1 19 ? -29.297 13.32 -16.094 1 29.92 19 CYS B N 1
ATOM 3088 C CA . CYS B 1 19 ? -29.125 14.414 -15.148 1 29.92 19 CYS B CA 1
ATOM 3089 C C . CYS B 1 19 ? -28.172 14.031 -14.031 1 29.92 19 CYS B C 1
ATOM 3091 O O . CYS B 1 19 ? -28.375 13.023 -13.344 1 29.92 19 CYS B O 1
ATOM 3093 N N . LYS B 1 20 ? -26.938 14.344 -14.148 1 37.16 20 LYS B N 1
ATOM 3094 C CA . LYS B 1 20 ? -26 14.344 -13.031 1 37.16 20 LYS B CA 1
ATOM 3095 C C . LYS B 1 20 ? -26.672 14.828 -11.75 1 37.16 20 LYS B C 1
ATOM 3097 O O . LYS B 1 20 ? -27.141 15.969 -11.68 1 37.16 20 LYS B O 1
ATOM 3102 N N . PRO B 1 21 ? -27.219 13.922 -10.898 1 35.03 21 PRO B N 1
ATOM 3103 C CA . PRO B 1 21 ? -27.781 14.633 -9.742 1 35.03 21 PRO B CA 1
ATOM 3104 C C . PRO B 1 21 ? -26.844 15.703 -9.195 1 35.03 21 PRO B C 1
ATOM 3106 O O . PRO B 1 21 ? -25.625 15.508 -9.18 1 35.03 21 PRO B O 1
ATOM 3109 N N . GLU B 1 22 ? -27.266 16.922 -9.164 1 40.72 22 GLU B N 1
ATOM 3110 C CA . GLU B 1 22 ? -26.578 18.062 -8.547 1 40.72 22 GLU B CA 1
ATOM 3111 C C . GLU B 1 22 ? -26.25 17.781 -7.086 1 40.72 22 GLU B C 1
ATOM 3113 O O . GLU B 1 22 ? -27.094 17.281 -6.34 1 40.72 22 GLU B O 1
ATOM 3118 N N . PRO B 1 23 ? -25.094 17.672 -6.688 1 45.38 23 PRO B N 1
ATOM 3119 C CA . PRO B 1 23 ? -24.797 17.516 -5.262 1 45.38 23 PRO B CA 1
ATOM 3120 C C . PRO B 1 23 ? -25.719 18.344 -4.375 1 45.38 23 PRO B C 1
ATOM 3122 O O . PRO B 1 23 ? -26.172 19.422 -4.785 1 45.38 23 PRO B O 1
ATOM 3125 N N . PRO B 1 24 ? -26.453 17.797 -3.459 1 42.5 24 PRO B N 1
ATOM 3126 C CA . PRO B 1 24 ? -27.312 18.625 -2.611 1 42.5 24 PRO B CA 1
ATOM 3127 C C . PRO B 1 24 ? -26.656 19.906 -2.158 1 42.5 24 PRO B C 1
ATOM 3129 O O . PRO B 1 24 ? -25.453 19.938 -1.896 1 42.5 24 PRO B O 1
ATOM 3132 N N . LYS B 1 25 ? -27.25 21.062 -2.301 1 46.66 25 LYS B N 1
ATOM 3133 C CA . LYS B 1 25 ? -26.859 22.469 -2.174 1 46.66 25 LYS B CA 1
ATOM 3134 C C . LYS B 1 25 ? -26.516 22.812 -0.728 1 46.66 25 LYS B C 1
ATOM 3136 O O . LYS B 1 25 ? -25.844 23.812 -0.466 1 46.66 25 LYS B O 1
ATOM 3141 N N . SER B 1 26 ? -27.156 22.328 0.281 1 58.34 26 SER B N 1
ATOM 3142 C CA . SER B 1 26 ? -26.844 23.016 1.529 1 58.34 26 SER B CA 1
ATOM 3143 C C . SER B 1 26 ? -25.578 22.438 2.176 1 58.34 26 SER B C 1
ATOM 3145 O O . SER B 1 26 ? -25.547 21.266 2.549 1 58.34 26 SER B O 1
ATOM 3147 N N . LYS B 1 27 ? -24.438 23 2.031 1 72.31 27 LYS B N 1
ATOM 3148 C CA . LYS B 1 27 ? -23.125 22.672 2.59 1 72.31 27 LYS B CA 1
ATOM 3149 C C . LYS B 1 27 ? -23.156 22.719 4.113 1 72.31 27 LYS B C 1
ATOM 3151 O O . LYS B 1 27 ? -22.188 22.312 4.77 1 72.31 27 LYS B O 1
ATOM 3156 N N . THR B 1 28 ? -24.297 23.047 4.68 1 79.94 28 THR B N 1
ATOM 3157 C CA . THR B 1 28 ? -24.422 23.25 6.121 1 79.94 28 THR B CA 1
ATOM 3158 C C . THR B 1 28 ? -24.266 21.922 6.863 1 79.94 28 THR B C 1
ATOM 3160 O O . THR B 1 28 ? -23.672 21.875 7.938 1 79.94 28 THR B O 1
ATOM 3163 N N . ALA B 1 29 ? -24.75 20.844 6.234 1 86.62 29 ALA B N 1
ATOM 3164 C CA . ALA B 1 29 ? -24.688 19.531 6.891 1 86.62 29 ALA B CA 1
ATOM 3165 C C . ALA B 1 29 ? -23.234 19.078 7.07 1 86.62 29 ALA B C 1
ATOM 3167 O O . ALA B 1 29 ? -22.922 18.328 8 1 86.62 29 ALA B O 1
ATOM 3168 N N . CYS B 1 30 ? -22.359 19.625 6.289 1 94.25 30 CYS B N 1
ATOM 3169 C CA . CYS B 1 30 ? -20.984 19.172 6.309 1 94.25 30 CYS B CA 1
ATOM 3170 C C . CYS B 1 30 ? -20.125 20.078 7.188 1 94.25 30 CYS B C 1
ATOM 3172 O O . CYS B 1 30 ? -19 19.703 7.559 1 94.25 30 CYS B O 1
ATOM 3174 N N . LYS B 1 31 ? -20.641 21.203 7.566 1 95.75 31 LYS B N 1
ATOM 3175 C CA . LYS B 1 31 ? -19.922 22.109 8.461 1 95.75 31 LYS B CA 1
ATOM 3176 C C . LYS B 1 31 ? -20.156 21.75 9.922 1 95.75 31 LYS B C 1
ATOM 3178 O O . LYS B 1 31 ? -20.859 22.469 10.641 1 95.75 31 LYS B O 1
ATOM 3183 N N . LEU B 1 32 ? -19.578 20.734 10.359 1 96.5 32 LEU B N 1
ATOM 3184 C CA . LEU B 1 32 ? -19.781 20.266 11.719 1 96.5 32 LEU B CA 1
ATOM 3185 C C . LEU B 1 32 ? -19.391 21.328 12.742 1 96.5 32 LEU B C 1
ATOM 3187 O O . LEU B 1 32 ? -18.328 21.938 12.633 1 96.5 32 LEU B O 1
ATOM 3191 N N . ALA B 1 33 ? -20.234 21.516 13.672 1 96.19 33 ALA B N 1
ATOM 3192 C CA . ALA B 1 33 ? -19.984 22.516 14.695 1 96.19 33 ALA B CA 1
ATOM 3193 C C . ALA B 1 33 ? -18.984 22.016 15.734 1 96.19 33 ALA B C 1
ATOM 3195 O O . ALA B 1 33 ? -18.938 20.812 16.016 1 96.19 33 ALA B O 1
ATOM 3196 N N . ALA B 1 34 ? -18.234 22.984 16.281 1 97.69 34 ALA B N 1
ATOM 3197 C CA . ALA B 1 34 ? -17.422 22.641 17.438 1 97.69 34 ALA B CA 1
ATOM 3198 C C . ALA B 1 34 ? -18.297 22.266 18.641 1 97.69 34 ALA B C 1
ATOM 3200 O O . ALA B 1 34 ? -19.406 22.781 18.797 1 97.69 34 ALA B O 1
ATOM 3201 N N . VAL B 1 35 ? -17.812 21.344 19.359 1 95.44 35 VAL B N 1
ATOM 3202 C CA . VAL B 1 35 ? -18.516 20.891 20.547 1 95.44 35 VAL B CA 1
ATOM 3203 C C . VAL B 1 35 ? -18 21.641 21.766 1 95.44 35 VAL B C 1
ATOM 3205 O O . VAL B 1 35 ? -16.797 21.688 22.016 1 95.44 35 VAL B O 1
ATOM 3208 N N . ASP B 1 36 ? -18.938 22.109 22.594 1 92.69 36 ASP B N 1
ATOM 3209 C CA . ASP B 1 36 ? -18.562 22.859 23.797 1 92.69 36 ASP B CA 1
ATOM 3210 C C . ASP B 1 36 ? -17.812 21.969 24.781 1 92.69 36 ASP B C 1
ATOM 3212 O O . ASP B 1 36 ? -18.141 20.797 24.938 1 92.69 36 ASP B O 1
ATOM 3216 N N . ASN B 1 37 ? -16.844 22.531 25.453 1 91.38 37 ASN B N 1
ATOM 3217 C CA . ASN B 1 37 ? -16.062 21.906 26.516 1 91.38 37 ASN B CA 1
ATOM 3218 C C . ASN B 1 37 ? -15.148 20.812 25.984 1 91.38 37 ASN B C 1
ATOM 3220 O O . ASN B 1 37 ? -14.625 20 26.75 1 91.38 37 ASN B O 1
ATOM 3224 N N . VAL B 1 38 ? -15.133 20.656 24.672 1 95.25 38 VAL B N 1
ATOM 3225 C CA . VAL B 1 38 ? -14.102 19.812 24.062 1 95.25 38 VAL B CA 1
ATOM 3226 C C . VAL B 1 38 ? -12.891 20.672 23.703 1 95.25 38 VAL B C 1
ATOM 3228 O O . VAL B 1 38 ? -12.992 21.594 22.891 1 95.25 38 VAL B O 1
ATOM 3231 N N . ASP B 1 39 ? -11.75 20.359 24.312 1 95.94 39 ASP B N 1
ATOM 3232 C CA . ASP B 1 39 ? -10.531 21.141 24.141 1 95.94 39 ASP B CA 1
ATOM 3233 C C . ASP B 1 39 ? -10.094 21.156 22.688 1 95.94 39 ASP B C 1
ATOM 3235 O O . ASP B 1 39 ? -9.781 20.109 22.109 1 95.94 39 ASP B O 1
ATOM 3239 N N . LEU B 1 40 ? -10.125 22.344 22.125 1 97.44 40 LEU B N 1
ATOM 3240 C CA . LEU B 1 40 ? -9.742 22.578 20.734 1 97.44 40 LEU B CA 1
ATOM 3241 C C . LEU B 1 40 ? -10.523 21.672 19.797 1 97.44 40 LEU B C 1
ATOM 3243 O O . LEU B 1 40 ? -9.945 21.031 18.922 1 97.44 40 LEU B O 1
ATOM 3247 N N . SER B 1 41 ? -11.844 21.609 20.031 1 98 41 SER B N 1
ATOM 3248 C CA . SER B 1 41 ? -12.75 20.906 19.125 1 98 41 SER B CA 1
ATOM 3249 C C . SER B 1 41 ? -12.531 21.328 17.672 1 98 41 SER B C 1
ATOM 3251 O O . SER B 1 41 ? -12.477 22.516 17.375 1 98 41 SER B O 1
ATOM 3253 N N . VAL B 1 42 ? -12.438 20.328 16.797 1 98.5 42 VAL B N 1
ATOM 3254 C CA . VAL B 1 42 ? -12.055 20.609 15.414 1 98.5 42 VAL B CA 1
ATOM 3255 C C . VAL B 1 42 ? -13.305 20.875 14.578 1 98.5 42 VAL B C 1
ATOM 3257 O O . VAL B 1 42 ? -13.43 20.375 13.461 1 98.5 42 VAL B O 1
ATOM 3260 N N . GLY B 1 43 ? -14.234 21.609 15.094 1 98 43 GLY B N 1
ATOM 3261 C CA . GLY B 1 43 ? -15.43 22.031 14.391 1 98 43 GLY B CA 1
ATOM 3262 C C . GLY B 1 43 ? -15.492 23.531 14.156 1 98 43 GLY B C 1
ATOM 3263 O O . GLY B 1 43 ? -14.609 24.266 14.602 1 98 43 GLY B O 1
ATOM 3264 N N . PHE B 1 44 ? -16.5 23.984 13.383 1 97.25 44 PHE B N 1
ATOM 3265 C CA . PHE B 1 44 ? -16.688 25.391 13.062 1 97.25 44 PHE B CA 1
ATOM 3266 C C . PHE B 1 44 ? -17.234 26.141 14.273 1 97.25 44 PHE B C 1
ATOM 3268 O O . PHE B 1 44 ? -17.906 25.562 15.125 1 97.25 44 PHE B O 1
ATOM 3275 N N . ASN B 1 45 ? -16.891 27.422 14.32 1 95 45 ASN B N 1
ATOM 3276 C CA . ASN B 1 45 ? -17.359 28.344 15.352 1 95 45 ASN B CA 1
ATOM 3277 C C . ASN B 1 45 ? -16.859 27.922 16.734 1 95 45 ASN B C 1
ATOM 3279 O O . ASN B 1 45 ? -17.641 27.922 17.703 1 95 45 ASN B O 1
ATOM 3283 N N . TYR B 1 46 ? -15.688 27.453 16.797 1 96.5 46 TYR B N 1
ATOM 3284 C CA . TYR B 1 46 ? -15.07 27.172 18.078 1 96.5 46 TYR B CA 1
ATOM 3285 C C . TYR B 1 46 ? -14.938 28.438 18.922 1 96.5 46 TYR B C 1
ATOM 3287 O O . TYR B 1 46 ? -14.438 29.453 18.438 1 96.5 46 TYR B O 1
ATOM 3295 N N . ASN B 1 47 ? -15.406 28.344 20.156 1 93.06 47 ASN B N 1
ATOM 3296 C CA . ASN B 1 47 ? -15.375 29.5 21.047 1 93.06 47 ASN B CA 1
ATOM 3297 C C . ASN B 1 47 ? -14.125 29.5 21.922 1 93.06 47 ASN B C 1
ATOM 3299 O O . ASN B 1 47 ? -14.203 29.219 23.125 1 93.06 47 ASN B O 1
ATOM 3303 N N . GLY B 1 48 ? -12.922 29.938 21.391 1 94.06 48 GLY B N 1
ATOM 3304 C CA . GLY B 1 48 ? -11.688 29.875 22.141 1 94.06 48 GLY B CA 1
ATOM 3305 C C . GLY B 1 48 ? -10.867 31.141 22.047 1 94.06 48 GLY B C 1
ATOM 3306 O O . GLY B 1 48 ? -9.648 31.125 22.25 1 94.06 48 GLY B O 1
ATOM 3307 N N . ASP B 1 49 ? -11.508 32.312 21.75 1 96.31 49 ASP B N 1
ATOM 3308 C CA . ASP B 1 49 ? -10.797 33.594 21.578 1 96.31 49 ASP B CA 1
ATOM 3309 C C . ASP B 1 49 ? -9.609 33.438 20.641 1 96.31 49 ASP B C 1
ATOM 3311 O O . ASP B 1 49 ? -8.484 33.812 20.969 1 96.31 49 ASP B O 1
ATOM 3315 N N . CYS B 1 50 ? -9.836 32.844 19.5 1 97.75 50 CYS B N 1
ATOM 3316 C CA . CYS B 1 50 ? -8.789 32.531 18.531 1 97.75 50 CYS B CA 1
ATOM 3317 C C . CYS B 1 50 ? -8.172 33.781 17.938 1 97.75 50 CYS B C 1
ATOM 3319 O O . CYS B 1 50 ? -8.867 34.781 17.75 1 97.75 50 CYS B O 1
ATOM 3321 N N . ALA B 1 51 ? -6.859 33.75 17.688 1 98.38 51 ALA B N 1
ATOM 3322 C CA . ALA B 1 51 ? -6.23 34.812 16.891 1 98.38 51 ALA B CA 1
ATOM 3323 C C . ALA B 1 51 ? -6.801 34.844 15.484 1 98.38 51 ALA B C 1
ATOM 3325 O O . ALA B 1 51 ? -7.352 33.875 15 1 98.38 51 ALA B O 1
ATOM 3326 N N . PRO B 1 52 ? -6.727 36 14.844 1 98.19 52 PRO B N 1
ATOM 3327 C CA . PRO B 1 52 ? -7.242 36.094 13.477 1 98.19 52 PRO B CA 1
ATOM 3328 C C . PRO B 1 52 ? -6.547 35.125 12.531 1 98.19 52 PRO B C 1
ATOM 3330 O O . PRO B 1 52 ? -5.316 35 12.547 1 98.19 52 PRO B O 1
ATOM 3333 N N . SER B 1 53 ? -7.359 34.438 11.727 1 98.25 53 SER B N 1
ATOM 3334 C CA . SER B 1 53 ? -6.801 33.469 10.758 1 98.25 53 SER B CA 1
ATOM 3335 C C . SER B 1 53 ? -6.891 34.031 9.344 1 98.25 53 SER B C 1
ATOM 3337 O O . SER B 1 53 ? -6.406 33.406 8.398 1 98.25 53 SER B O 1
ATOM 3339 N N . THR B 1 54 ? -7.539 35.125 9.055 1 98.31 54 THR B N 1
ATOM 3340 C CA . THR B 1 54 ? -7.559 35.875 7.797 1 98.31 54 THR B CA 1
ATOM 3341 C C . THR B 1 54 ? -7.176 37.312 8.031 1 98.31 54 THR B C 1
ATOM 3343 O O . THR B 1 54 ? -7.16 37.781 9.164 1 98.31 54 THR B O 1
ATOM 3346 N N . GLY B 1 55 ? -6.891 37.969 6.945 1 98.19 55 GLY B N 1
ATOM 3347 C CA . GLY B 1 55 ? -6.348 39.312 7.137 1 98.19 55 GLY B CA 1
ATOM 3348 C C . GLY B 1 55 ? -4.93 39.312 7.68 1 98.19 55 GLY B C 1
ATOM 3349 O O . GLY B 1 55 ? -4.055 38.625 7.129 1 98.19 55 GLY B O 1
ATOM 3350 N N . THR B 1 56 ? -4.707 40.094 8.75 1 98.44 56 THR B N 1
ATOM 3351 C CA . THR B 1 56 ? -3.361 40.188 9.312 1 98.44 56 THR B CA 1
ATOM 3352 C C . THR B 1 56 ? -3.338 39.656 10.742 1 98.44 56 THR B C 1
ATOM 3354 O O . THR B 1 56 ? -4.164 40.062 11.57 1 98.44 56 THR B O 1
ATOM 3357 N N . LEU B 1 57 ? -2.562 38.75 11.016 1 98.69 57 LEU B N 1
ATOM 3358 C CA . LEU B 1 57 ? -2.209 38.375 12.383 1 98.69 57 LEU B CA 1
ATOM 3359 C C . LEU B 1 57 ? -0.986 39.156 12.852 1 98.69 57 LEU B C 1
ATOM 3361 O O . LEU B 1 57 ? 0.102 39.031 12.297 1 98.69 57 LEU B O 1
ATOM 3365 N N . ASN B 1 58 ? -1.184 40.031 13.812 1 98.75 58 ASN B N 1
ATOM 3366 C CA . ASN B 1 58 ? -0.106 40.844 14.344 1 98.75 58 ASN B CA 1
ATOM 3367 C C . ASN B 1 58 ? 0.534 40.219 15.57 1 98.75 58 ASN B C 1
ATOM 3369 O O . ASN B 1 58 ? -0.139 40 16.578 1 98.75 58 ASN B O 1
ATOM 3373 N N . GLY B 1 59 ? 1.813 39.969 15.43 1 98.69 59 GLY B N 1
ATOM 3374 C CA . GLY B 1 59 ? 2.588 39.438 16.547 1 98.69 59 GLY B CA 1
ATOM 3375 C C . GLY B 1 59 ? 3.641 40.406 17.047 1 98.69 59 GLY B C 1
ATOM 3376 O O . GLY B 1 59 ? 4.047 41.312 16.312 1 98.69 59 GLY B O 1
ATOM 3377 N N . PHE B 1 60 ? 4.012 40.281 18.297 1 98.81 60 PHE B N 1
ATOM 3378 C CA . PHE B 1 60 ? 5.156 40.969 18.875 1 98.81 60 PHE B CA 1
ATOM 3379 C C . PHE B 1 60 ? 6.125 40 19.516 1 98.81 60 PHE B C 1
ATOM 3381 O O . PHE B 1 60 ? 5.707 39.094 20.266 1 98.81 60 PHE B O 1
ATOM 3388 N N . MET B 1 61 ? 7.387 40.188 19.156 1 98.81 61 MET B N 1
ATOM 3389 C CA . MET B 1 61 ? 8.398 39.25 19.641 1 98.81 61 MET B CA 1
ATOM 3390 C C . MET B 1 61 ? 9.391 39.938 20.562 1 98.81 61 MET B C 1
ATOM 3392 O O . MET B 1 61 ? 9.867 41.031 20.25 1 98.81 61 MET B O 1
ATOM 3396 N N . MET B 1 62 ? 9.625 39.344 21.719 1 98.81 62 MET B N 1
ATOM 3397 C CA . MET B 1 62 ? 10.664 39.781 22.641 1 98.81 62 MET B CA 1
ATOM 3398 C C . MET B 1 62 ? 11.609 38.625 22.984 1 98.81 62 MET B C 1
ATOM 3400 O O . MET B 1 62 ? 11.273 37.469 22.797 1 98.81 62 MET B O 1
ATOM 3404 N N . PHE B 1 63 ? 12.805 38.969 23.453 1 98.75 63 PHE B N 1
ATOM 3405 C CA . PHE B 1 63 ? 13.875 38 23.672 1 98.75 63 PHE B CA 1
ATOM 3406 C C . PHE B 1 63 ? 14.375 38.062 25.125 1 98.75 63 PHE B C 1
ATOM 3408 O O . PHE B 1 63 ? 14.492 39.156 25.703 1 98.75 63 PHE B O 1
ATOM 3415 N N . VAL B 1 64 ? 14.594 36.875 25.656 1 98.69 64 VAL B N 1
ATOM 3416 C CA . VAL B 1 64 ? 14.945 36.844 27.062 1 98.69 64 VAL B CA 1
ATOM 3417 C C . VAL B 1 64 ? 16.188 35.969 27.281 1 98.69 64 VAL B C 1
ATOM 3419 O O . VAL B 1 64 ? 16.484 35.094 26.484 1 98.69 64 VAL B O 1
ATOM 3422 N N . ASP B 1 65 ? 16.984 36.219 28.266 1 98.5 65 ASP B N 1
ATOM 3423 C CA . ASP B 1 65 ? 18.047 35.375 28.781 1 98.5 65 ASP B CA 1
ATOM 3424 C C . ASP B 1 65 ? 17.906 35.156 30.281 1 98.5 65 ASP B C 1
ATOM 3426 O O . ASP B 1 65 ? 16.906 35.562 30.875 1 98.5 65 ASP B O 1
ATOM 3430 N N . PHE B 1 66 ? 18.812 34.375 30.797 1 98.5 66 PHE B N 1
ATOM 3431 C CA . PHE B 1 66 ? 18.75 33.906 32.188 1 98.5 66 PHE B CA 1
ATOM 3432 C C . PHE B 1 66 ? 20.125 33.969 32.844 1 98.5 66 PHE B C 1
ATOM 3434 O O . PHE B 1 66 ? 21.141 33.969 32.156 1 98.5 66 PHE B O 1
ATOM 3441 N N . SER B 1 67 ? 20.094 33.969 34.188 1 98.25 67 SER B N 1
ATOM 3442 C CA . SER B 1 67 ? 21.344 34 34.938 1 98.25 67 SER B CA 1
ATOM 3443 C C . SER B 1 67 ? 22.172 32.75 34.625 1 98.25 67 SER B C 1
ATOM 3445 O O . SER B 1 67 ? 23.406 32.812 34.656 1 98.25 67 SER B O 1
ATOM 3447 N N . ASP B 1 68 ? 21.516 31.688 34.281 1 98.31 68 ASP B N 1
ATOM 3448 C CA . ASP B 1 68 ? 22.219 30.422 34.031 1 98.31 68 ASP B CA 1
ATOM 3449 C C . ASP B 1 68 ? 22.219 30.062 32.562 1 98.31 68 ASP B C 1
ATOM 3451 O O . ASP B 1 68 ? 22.531 28.938 32.188 1 98.31 68 ASP B O 1
ATOM 3455 N N . ALA B 1 69 ? 21.75 30.938 31.734 1 97.62 69 ALA B N 1
ATOM 3456 C CA . ALA B 1 69 ? 21.734 30.75 30.281 1 97.62 69 ALA B CA 1
ATOM 3457 C C . ALA B 1 69 ? 21.906 32.094 29.547 1 97.62 69 ALA B C 1
ATOM 3459 O O . ALA B 1 69 ? 20.922 32.719 29.188 1 97.62 69 ALA B O 1
ATOM 3460 N N . GLU B 1 70 ? 23.125 32.375 29.25 1 96.56 70 GLU B N 1
ATOM 3461 C CA . GLU B 1 70 ? 23.469 33.625 28.547 1 96.56 70 GLU B CA 1
ATOM 3462 C C . GLU B 1 70 ? 23.594 33.375 27.047 1 96.56 70 GLU B C 1
ATOM 3464 O O . GLU B 1 70 ? 23.734 32.25 26.609 1 96.56 70 GLU B O 1
ATOM 3469 N N . PRO B 1 71 ? 23.438 34.469 26.297 1 96.44 71 PRO B N 1
ATOM 3470 C CA . PRO B 1 71 ? 23.578 34.281 24.859 1 96.44 71 PRO B CA 1
ATOM 3471 C C . PRO B 1 71 ? 24.953 33.75 24.453 1 96.44 71 PRO B C 1
ATOM 3473 O O . PRO B 1 71 ? 25.969 34.125 25.047 1 96.44 71 PRO B O 1
ATOM 3476 N N . SER B 1 72 ? 24.922 32.844 23.516 1 93.69 72 SER B N 1
ATOM 3477 C CA . SER B 1 72 ? 26.188 32.406 22.938 1 93.69 72 SER B CA 1
ATOM 3478 C C . SER B 1 72 ? 26.859 33.5 22.156 1 93.69 72 SER B C 1
ATOM 3480 O O . SER B 1 72 ? 26.25 34.531 21.859 1 93.69 72 SER B O 1
ATOM 3482 N N . GLN B 1 73 ? 28.156 33.188 21.828 1 92.5 73 GLN B N 1
ATOM 3483 C CA . GLN B 1 73 ? 28.891 34.156 21.031 1 92.5 73 GLN B CA 1
ATOM 3484 C C . GLN B 1 73 ? 28.203 34.375 19.688 1 92.5 73 GLN B C 1
ATOM 3486 O O . GLN B 1 73 ? 27.891 33.438 18.969 1 92.5 73 GLN B O 1
ATOM 3491 N N . GLY B 1 74 ? 27.953 35.594 19.406 1 94.19 74 GLY B N 1
ATOM 3492 C CA . GLY B 1 74 ? 27.359 35.969 18.125 1 94.19 74 GLY B CA 1
ATOM 3493 C C . GLY B 1 74 ? 25.844 35.875 18.125 1 94.19 74 GLY B C 1
ATOM 3494 O O . GLY B 1 74 ? 25.203 36.312 17.156 1 94.19 74 GLY B O 1
ATOM 3495 N N . GLU B 1 75 ? 25.219 35.375 19.172 1 96.44 75 GLU B N 1
ATOM 3496 C CA . GLU B 1 75 ? 23.766 35.281 19.266 1 96.44 75 GLU B CA 1
ATOM 3497 C C . GLU B 1 75 ? 23.156 36.625 19.625 1 96.44 75 GLU B C 1
ATOM 3499 O O . GLU B 1 75 ? 23.562 37.25 20.609 1 96.44 75 GLU B O 1
ATOM 3504 N N . THR B 1 76 ? 22.203 37.125 18.812 1 97.94 76 THR B N 1
ATOM 3505 C CA . THR B 1 76 ? 21.5 38.375 19.031 1 97.94 76 THR B CA 1
ATOM 3506 C C . THR B 1 76 ? 20 38.188 18.812 1 97.94 76 THR B C 1
ATOM 3508 O O . THR B 1 76 ? 19.562 37.219 18.203 1 97.94 76 THR B O 1
ATOM 3511 N N . PRO B 1 77 ? 19.203 39.125 19.406 1 98.06 77 PRO B N 1
ATOM 3512 C CA . PRO B 1 77 ? 17.781 39.062 19.078 1 98.06 77 PRO B CA 1
ATOM 3513 C C . PRO B 1 77 ? 17.516 39.031 17.578 1 98.06 77 PRO B C 1
ATOM 3515 O O . PRO B 1 77 ? 16.656 38.281 17.109 1 98.06 77 PRO B O 1
ATOM 3518 N N . GLN B 1 78 ? 18.328 39.781 16.844 1 98.25 78 GLN B N 1
ATOM 3519 C CA . GLN B 1 78 ? 18.172 39.812 15.391 1 98.25 78 GLN B CA 1
ATOM 3520 C C . GLN B 1 78 ? 18.406 38.438 14.766 1 98.25 78 GLN B C 1
ATOM 3522 O O . GLN B 1 78 ? 17.656 38 13.883 1 98.25 78 GLN B O 1
ATOM 3527 N N . SER B 1 79 ? 19.453 37.781 15.211 1 96.94 79 SER B N 1
ATOM 3528 C CA . SER B 1 79 ? 19.766 36.469 14.641 1 96.94 79 SER B CA 1
ATOM 3529 C C . SER B 1 79 ? 18.656 35.469 14.945 1 96.94 79 SER B C 1
ATOM 3531 O O . SER B 1 79 ? 18.344 34.625 14.109 1 96.94 79 SER B O 1
ATOM 3533 N N . LEU B 1 80 ? 18.109 35.5 16.141 1 97.31 80 LEU B N 1
ATOM 3534 C CA . LEU B 1 80 ? 17.016 34.594 16.5 1 97.31 80 LEU B CA 1
ATOM 3535 C C . LEU B 1 80 ? 15.758 34.938 15.703 1 97.31 80 LEU B C 1
ATOM 3537 O O . LEU B 1 80 ? 15.07 34 15.234 1 97.31 80 LEU B O 1
ATOM 3541 N N . TYR B 1 81 ? 15.469 36.219 15.555 1 97.94 81 TYR B N 1
ATOM 3542 C CA . TYR B 1 81 ? 14.344 36.656 14.742 1 97.94 81 TYR B CA 1
ATOM 3543 C C . TYR B 1 81 ? 14.469 36.156 13.312 1 97.94 81 TYR B C 1
ATOM 3545 O O . TYR B 1 81 ? 13.523 35.562 12.766 1 97.94 81 TYR B O 1
ATOM 3553 N N . ASP B 1 82 ? 15.656 36.281 12.742 1 97.12 82 ASP B N 1
ATOM 3554 C CA . ASP B 1 82 ? 15.914 35.938 11.352 1 97.12 82 ASP B CA 1
ATOM 3555 C C . ASP B 1 82 ? 15.828 34.438 11.141 1 97.12 82 ASP B C 1
ATOM 3557 O O . ASP B 1 82 ? 15.516 33.969 10.031 1 97.12 82 ASP B O 1
ATOM 3561 N N . ALA B 1 83 ? 16.016 33.719 12.172 1 95.69 83 ALA B N 1
ATOM 3562 C CA . ALA B 1 83 ? 16.062 32.25 12.078 1 95.69 83 ALA B CA 1
ATOM 3563 C C . ALA B 1 83 ? 14.664 31.656 11.945 1 95.69 83 ALA B C 1
ATOM 3565 O O . ALA B 1 83 ? 14.508 30.531 11.469 1 95.69 83 ALA B O 1
ATOM 3566 N N . VAL B 1 84 ? 13.617 32.406 12.281 1 97.31 84 VAL B N 1
ATOM 3567 C CA . VAL B 1 84 ? 12.336 31.719 12.344 1 97.31 84 VAL B CA 1
ATOM 3568 C C . VAL B 1 84 ? 11.25 32.562 11.664 1 97.31 84 VAL B C 1
ATOM 3570 O O . VAL B 1 84 ? 10.344 32.031 11.039 1 97.31 84 VAL B O 1
ATOM 3573 N N . VAL B 1 85 ? 11.289 33.906 11.703 1 97.88 85 VAL B N 1
ATOM 3574 C CA . VAL B 1 85 ? 10.133 34.719 11.375 1 97.88 85 VAL B CA 1
ATOM 3575 C C . VAL B 1 85 ? 9.961 34.781 9.859 1 97.88 85 VAL B C 1
ATOM 3577 O O . VAL B 1 85 ? 8.867 34.562 9.336 1 97.88 85 VAL B O 1
ATOM 3580 N N . PRO B 1 86 ? 11.055 35.062 9.055 1 97.25 86 PRO B N 1
ATOM 3581 C CA . PRO B 1 86 ? 10.852 35.188 7.609 1 97.25 86 PRO B CA 1
ATOM 35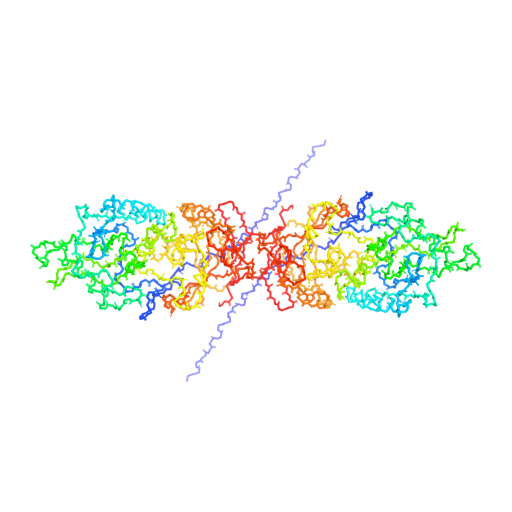82 C C . PRO B 1 86 ? 10.297 33.906 6.996 1 97.25 86 PRO B C 1
ATOM 3584 O O . PRO B 1 86 ? 9.359 33.969 6.188 1 97.25 86 PRO B O 1
ATOM 3587 N N . GLN B 1 87 ? 10.82 32.781 7.383 1 96.12 87 GLN B N 1
ATOM 3588 C CA . GLN B 1 87 ? 10.352 31.5 6.84 1 96.12 87 GLN B CA 1
ATOM 3589 C C . GLN B 1 87 ? 8.906 31.219 7.258 1 96.12 87 GLN B C 1
ATOM 3591 O O . GLN B 1 87 ? 8.109 30.719 6.465 1 96.12 87 GLN B O 1
ATOM 3596 N N . THR B 1 88 ? 8.594 31.547 8.477 1 97.81 88 THR B N 1
ATOM 3597 C CA . THR B 1 88 ? 7.23 31.344 8.969 1 97.81 88 THR B CA 1
ATOM 3598 C C . THR B 1 88 ? 6.246 32.25 8.242 1 97.81 88 THR B C 1
ATOM 3600 O O . THR B 1 88 ? 5.125 31.844 7.93 1 97.81 88 THR B O 1
ATOM 3603 N N . THR B 1 89 ? 6.652 33.469 8.008 1 97.94 89 THR B N 1
ATOM 3604 C CA . THR B 1 89 ? 5.836 34.406 7.246 1 97.94 89 THR B CA 1
ATOM 3605 C C . THR B 1 89 ? 5.512 33.844 5.863 1 97.94 89 THR B C 1
ATOM 3607 O O . THR B 1 89 ? 4.355 33.844 5.445 1 97.94 89 THR B O 1
ATOM 3610 N N . GLU B 1 90 ? 6.516 33.375 5.191 1 97.12 90 GLU B N 1
ATOM 3611 C CA . GLU B 1 90 ? 6.316 32.812 3.863 1 97.12 90 GLU B CA 1
ATOM 3612 C C . GLU B 1 90 ? 5.461 31.547 3.93 1 97.12 90 GLU B C 1
ATOM 3614 O O . GLU B 1 90 ? 4.645 31.297 3.039 1 97.12 90 GLU B O 1
ATOM 3619 N N . TRP B 1 91 ? 5.66 30.734 4.914 1 96.94 91 TRP B N 1
ATOM 3620 C CA . TRP B 1 91 ? 4.902 29.5 5.105 1 96.94 91 TRP B CA 1
ATOM 3621 C C . TRP B 1 91 ? 3.406 29.797 5.203 1 96.94 91 TRP B C 1
ATOM 3623 O O . TRP B 1 91 ? 2.602 29.172 4.5 1 96.94 91 TRP B O 1
ATOM 3633 N N . TYR B 1 92 ? 2.994 30.75 6.02 1 98.19 92 TYR B N 1
ATOM 3634 C CA . TYR B 1 92 ? 1.582 31.062 6.211 1 98.19 92 TYR B CA 1
ATOM 3635 C C . TYR B 1 92 ? 0.994 31.719 4.965 1 98.19 92 TYR B C 1
ATOM 3637 O O . TYR B 1 92 ? -0.18 31.516 4.648 1 98.19 92 TYR B O 1
ATOM 3645 N N . LYS B 1 93 ? 1.815 32.5 4.281 1 97.5 93 LYS B N 1
ATOM 3646 C CA . LYS B 1 93 ? 1.354 33.062 3.012 1 97.5 93 LYS B CA 1
ATOM 3647 C C . LYS B 1 93 ? 0.993 31.953 2.025 1 97.5 93 LYS B C 1
ATOM 3649 O O . LYS B 1 93 ? -0.066 32 1.397 1 97.5 93 LYS B O 1
ATOM 3654 N N . GLN B 1 94 ? 1.824 30.969 1.944 1 96 94 GLN B N 1
ATOM 3655 C CA . GLN B 1 94 ? 1.591 29.859 1.036 1 96 94 GLN B CA 1
ATOM 3656 C C . GLN B 1 94 ? 0.433 28.984 1.52 1 96 94 GLN B C 1
ATOM 3658 O O . GLN B 1 94 ? -0.476 28.672 0.75 1 96 94 GLN B O 1
ATOM 3663 N N . ALA B 1 95 ? 0.462 28.609 2.783 1 96.94 95 ALA B N 1
ATOM 3664 C CA . ALA B 1 95 ? -0.542 27.719 3.348 1 96.94 95 ALA B CA 1
ATOM 3665 C C . ALA B 1 95 ? -1.943 28.312 3.205 1 96.94 95 ALA B C 1
ATOM 3667 O O . ALA B 1 95 ? -2.906 27.578 2.953 1 96.94 95 ALA B O 1
ATOM 3668 N N . SER B 1 96 ? -2.08 29.641 3.307 1 97.19 96 SER B N 1
ATOM 3669 C CA . SER B 1 96 ? -3.381 30.297 3.289 1 97.19 96 SER B CA 1
ATOM 3670 C C . SER B 1 96 ? -3.727 30.812 1.893 1 97.19 96 SER B C 1
ATOM 3672 O O . SER B 1 96 ? -4.777 31.422 1.689 1 97.19 96 SER B O 1
ATOM 3674 N N . GLN B 1 97 ? -2.748 30.609 0.974 1 93.5 97 GLN B N 1
ATOM 3675 C CA . GLN B 1 97 ? -2.869 31.141 -0.381 1 93.5 97 GLN B CA 1
ATOM 3676 C C . GLN B 1 97 ? -3.172 32.625 -0.363 1 93.5 97 GLN B C 1
ATOM 3678 O O . GLN B 1 97 ? -4.051 33.094 -1.088 1 93.5 97 GLN B O 1
ATOM 3683 N N . GLY B 1 98 ? -2.582 33.312 0.618 1 95.31 98 GLY B N 1
ATOM 3684 C CA . GLY B 1 98 ? -2.646 34.75 0.686 1 95.31 98 GLY B CA 1
ATOM 3685 C C . GLY B 1 98 ? -3.75 35.281 1.596 1 95.31 98 GLY B C 1
ATOM 3686 O O . GLY B 1 98 ? -3.871 36.469 1.824 1 95.31 98 GLY B O 1
ATOM 3687 N N . ALA B 1 99 ? -4.527 34.375 2.186 1 96.44 99 ALA B N 1
ATOM 3688 C CA . ALA B 1 99 ? -5.648 34.781 3.029 1 96.44 99 ALA B CA 1
ATOM 3689 C C . ALA B 1 99 ? -5.152 35.344 4.355 1 96.44 99 ALA B C 1
ATOM 3691 O O . ALA B 1 99 ? -5.871 36.125 5.02 1 96.44 99 ALA B O 1
ATOM 3692 N N . LEU B 1 100 ? -3.969 34.969 4.789 1 98.19 100 LEU B N 1
ATOM 3693 C CA . LEU B 1 100 ? -3.406 35.438 6.051 1 98.19 100 LEU B CA 1
ATOM 3694 C C . LEU B 1 100 ? -2.047 36.094 5.832 1 98.19 100 LEU B C 1
ATOM 3696 O O . LEU B 1 100 ? -1.177 35.531 5.172 1 98.19 100 LEU B O 1
ATOM 3700 N N . SER B 1 101 ? -1.928 37.281 6.305 1 98 101 SER B N 1
ATOM 3701 C CA . SER B 1 101 ? -0.631 37.938 6.43 1 98 101 SER B CA 1
ATOM 3702 C C . SER B 1 101 ? -0.091 37.812 7.852 1 98 101 SER B C 1
ATOM 3704 O O . SER B 1 101 ? -0.737 38.281 8.805 1 98 101 SER B O 1
ATOM 3706 N N . PHE B 1 102 ? 1.041 37.188 7.977 1 97.56 102 PHE B N 1
ATOM 3707 C CA . PHE B 1 102 ? 1.724 37.031 9.258 1 97.56 102 PHE B CA 1
ATOM 3708 C C . PHE B 1 102 ? 2.727 38.156 9.484 1 97.56 102 PHE B C 1
ATOM 3710 O O . PHE B 1 102 ? 3.773 38.188 8.836 1 97.56 102 PHE B O 1
ATOM 3717 N N . ASN B 1 103 ? 2.4 39.062 10.344 1 98.19 103 ASN B N 1
ATOM 3718 C CA . ASN B 1 103 ? 3.227 40.219 10.625 1 98.19 103 ASN B CA 1
ATOM 3719 C C . ASN B 1 103 ? 3.738 40.219 12.062 1 98.19 103 ASN B C 1
ATOM 3721 O O . ASN B 1 103 ? 2.982 40.5 12.992 1 98.19 103 ASN B O 1
ATOM 3725 N N . VAL B 1 104 ? 5.051 40.031 12.227 1 98.38 104 VAL B N 1
ATOM 3726 C CA . VAL B 1 104 ? 5.629 39.969 13.57 1 98.38 104 VAL B CA 1
ATOM 3727 C C . VAL B 1 104 ? 6.633 41.125 13.734 1 98.38 104 VAL B C 1
ATOM 3729 O O . VAL B 1 104 ? 7.676 41.125 13.078 1 98.38 104 VAL B O 1
ATOM 3732 N N . THR B 1 105 ? 6.32 42.094 14.57 1 98.38 105 THR B N 1
ATOM 3733 C CA . THR B 1 105 ? 7.293 43.094 15.008 1 98.38 105 THR B CA 1
ATOM 3734 C C . THR B 1 105 ? 8.062 42.594 16.234 1 98.38 105 THR B C 1
ATOM 3736 O O . THR B 1 105 ? 7.691 41.594 16.828 1 98.38 105 THR B O 1
ATOM 3739 N N . ALA B 1 106 ? 9.242 43.281 16.531 1 98.62 106 ALA B N 1
ATOM 3740 C CA . ALA B 1 106 ? 10.062 42.781 17.625 1 98.62 106 ALA B CA 1
ATOM 3741 C C . ALA B 1 106 ? 10.859 43.906 18.281 1 98.62 106 ALA B C 1
ATOM 3743 O O . ALA B 1 106 ? 11.102 44.938 17.656 1 98.62 106 ALA B O 1
ATOM 3744 N N . ASP B 1 107 ? 11.094 43.719 19.531 1 98.5 107 ASP B N 1
ATOM 3745 C CA . ASP B 1 107 ? 12.164 44.469 20.172 1 98.5 107 ASP B CA 1
ATOM 3746 C C . ASP B 1 107 ? 13.5 43.781 20.016 1 98.5 107 ASP B C 1
ATOM 3748 O O . ASP B 1 107 ? 13.773 42.781 20.719 1 98.5 107 ASP B O 1
ATOM 3752 N N . LEU B 1 108 ? 14.328 44.312 19.109 1 98.38 108 LEU B N 1
ATOM 3753 C CA . LEU B 1 108 ? 15.586 43.656 18.766 1 98.38 108 LEU B CA 1
ATOM 3754 C C . LEU B 1 108 ? 16.75 44.281 19.516 1 98.38 108 LEU B C 1
ATOM 3756 O O . LEU B 1 108 ? 17.906 43.938 19.266 1 98.38 108 LEU B O 1
ATOM 3760 N N . SER B 1 109 ? 16.484 45.125 20.469 1 97.44 109 SER B N 1
ATOM 3761 C CA . SER B 1 109 ? 17.531 45.938 21.078 1 97.44 109 SER B CA 1
ATOM 3762 C C . SER B 1 109 ? 18.359 45.125 22.078 1 97.44 109 SER B C 1
ATOM 3764 O O . SER B 1 109 ? 19.547 45.406 22.266 1 97.44 109 SER B O 1
ATOM 3766 N N . LYS B 1 110 ? 17.781 44.125 22.812 1 97.62 110 LYS B N 1
ATOM 3767 C CA . LYS B 1 110 ? 18.516 43.375 23.828 1 97.62 110 LYS B CA 1
ATOM 3768 C C . LYS B 1 110 ? 17.75 42.125 24.234 1 97.62 110 LYS B C 1
ATOM 3770 O O . LYS B 1 110 ? 16.594 41.938 23.859 1 97.62 110 LYS B O 1
ATOM 3775 N N . PHE B 1 111 ? 18.453 41.312 24.969 1 98.56 111 PHE B N 1
ATOM 3776 C CA . PHE B 1 111 ? 17.812 40.25 25.75 1 98.56 111 PHE B CA 1
ATOM 3777 C C . PHE B 1 111 ? 17.359 40.781 27.109 1 98.56 111 PHE B C 1
ATOM 3779 O O . PHE B 1 111 ? 18.156 41.375 27.844 1 98.56 111 PHE B O 1
ATOM 3786 N N . TYR B 1 112 ? 16.125 40.594 27.422 1 98.62 112 TYR B N 1
ATOM 3787 C CA . TYR B 1 112 ? 15.656 41 28.75 1 98.62 112 TYR B CA 1
ATOM 3788 C C . TYR B 1 112 ? 15.969 39.906 29.781 1 98.62 112 TYR B C 1
ATOM 3790 O O . TYR B 1 112 ? 15.57 38.75 29.625 1 98.62 112 TYR B O 1
ATOM 3798 N N . ARG B 1 113 ? 16.641 40.281 30.828 1 98.44 113 ARG B N 1
ATOM 3799 C CA . ARG B 1 113 ? 17.062 39.312 31.859 1 98.44 113 ARG B CA 1
ATOM 3800 C C . ARG B 1 113 ? 15.875 38.875 32.719 1 98.44 113 ARG B C 1
ATOM 3802 O O . ARG B 1 113 ? 15.242 39.688 33.375 1 98.44 113 ARG B O 1
ATOM 3809 N N . MET B 1 114 ? 15.578 37.562 32.656 1 98.56 114 MET B N 1
ATOM 3810 C CA . MET B 1 114 ? 14.531 37 33.5 1 98.56 114 MET B CA 1
ATOM 3811 C C . MET B 1 114 ? 14.938 37.031 34.969 1 98.56 114 MET B C 1
ATOM 3813 O O . MET B 1 114 ? 16.125 36.906 35.312 1 98.56 114 MET B O 1
ATOM 3817 N N . PRO B 1 115 ? 13.93 37.156 35.844 1 97.81 115 PRO B N 1
ATOM 3818 C CA . PRO B 1 115 ? 14.258 37.25 37.281 1 97.81 115 PRO B CA 1
ATOM 3819 C C . PRO B 1 115 ? 14.734 35.906 37.844 1 97.81 115 PRO B C 1
ATOM 3821 O O . PRO B 1 115 ? 15.438 35.906 38.875 1 97.81 115 PRO B O 1
ATOM 3824 N N . ALA B 1 116 ? 14.312 34.812 37.281 1 97.62 116 ALA B N 1
ATOM 3825 C CA . ALA B 1 116 ? 14.688 33.5 37.75 1 97.62 116 ALA B CA 1
ATOM 3826 C C . ALA B 1 116 ? 15.555 32.75 36.719 1 97.62 116 ALA B C 1
ATOM 3828 O O . ALA B 1 116 ? 15.609 33.156 35.562 1 97.62 116 ALA B O 1
ATOM 3829 N N . SER B 1 117 ? 16.297 31.703 37.219 1 98 117 SER B N 1
ATOM 3830 C CA . SER B 1 117 ? 17.109 30.906 36.312 1 98 117 SER B CA 1
ATOM 3831 C C . SER B 1 117 ? 16.234 30.078 35.375 1 98 117 SER B C 1
ATOM 3833 O O . SER B 1 117 ? 15.078 29.797 35.688 1 98 117 SER B O 1
ATOM 3835 N N . ALA B 1 118 ? 16.766 29.812 34.219 1 97.69 118 ALA B N 1
ATOM 3836 C CA . ALA B 1 118 ? 16.031 29 33.25 1 97.69 118 ALA B CA 1
ATOM 3837 C C . ALA B 1 118 ? 15.609 27.672 33.875 1 97.69 118 ALA B C 1
ATOM 3839 O O . ALA B 1 118 ? 14.461 27.25 33.719 1 97.69 118 ALA B O 1
ATOM 3840 N N . ALA B 1 119 ? 16.469 27.031 34.562 1 96.75 119 ALA B N 1
ATOM 3841 C CA . ALA B 1 119 ? 16.234 25.719 35.156 1 96.75 119 ALA B CA 1
ATOM 3842 C C . ALA B 1 119 ? 15.086 25.781 36.156 1 96.75 119 ALA B C 1
ATOM 3844 O O . ALA B 1 119 ? 14.328 24.812 36.312 1 96.75 119 ALA B O 1
ATOM 3845 N N . SER B 1 120 ? 14.969 26.891 36.812 1 96.62 120 SER B N 1
ATOM 3846 C CA . SER B 1 120 ? 14.008 27 37.906 1 96.62 120 SER B CA 1
ATOM 3847 C C . SER B 1 120 ? 12.578 27.016 37.406 1 96.62 120 SER B C 1
ATOM 3849 O O . SER B 1 120 ? 11.633 26.797 38.156 1 96.62 120 SER B O 1
ATOM 3851 N N . TYR B 1 121 ? 12.352 27.281 36.125 1 96.44 121 TYR B N 1
ATOM 3852 C CA . TYR B 1 121 ? 11 27.344 35.562 1 96.44 121 TYR B CA 1
ATOM 3853 C C . TYR B 1 121 ? 10.445 25.953 35.344 1 96.44 121 TYR B C 1
ATOM 3855 O O . TYR B 1 121 ? 9.234 25.781 35.125 1 96.44 121 TYR B O 1
ATOM 3863 N N . GLY B 1 122 ? 11.258 24.906 35.344 1 92.75 122 GLY B N 1
ATOM 3864 C CA . GLY B 1 122 ? 10.797 23.516 35.344 1 92.75 122 GLY B CA 1
ATOM 3865 C C . GLY B 1 122 ? 10.141 23.094 34.062 1 92.75 122 GLY B C 1
ATOM 3866 O O . GLY B 1 122 ? 9.164 22.344 34.062 1 92.75 122 GLY B O 1
ATOM 3867 N N . TRP B 1 123 ? 10.625 23.453 32.969 1 89.88 123 TRP B N 1
ATOM 3868 C CA . TRP B 1 123 ? 10.047 23.25 31.625 1 89.88 123 TRP B CA 1
ATOM 3869 C C . TRP B 1 123 ? 9.969 21.781 31.281 1 89.88 123 TRP B C 1
ATOM 3871 O O . TRP B 1 123 ? 9 21.328 30.656 1 89.88 123 TRP B O 1
ATOM 3881 N N . GLU B 1 124 ? 10.883 20.922 31.688 1 86.62 124 GLU B N 1
ATOM 3882 C CA . GLU B 1 124 ? 11.047 19.531 31.281 1 86.62 124 GLU B CA 1
ATOM 3883 C C . GLU B 1 124 ? 9.906 18.672 31.812 1 86.62 124 GLU B C 1
ATOM 3885 O O . GLU B 1 124 ? 9.5 17.703 31.156 1 86.62 124 GLU B O 1
ATOM 3890 N N . ARG B 1 125 ? 9.414 18.984 32.875 1 84.62 125 ARG B N 1
ATOM 3891 C CA . ARG B 1 125 ? 8.359 18.156 33.469 1 84.62 125 ARG B CA 1
ATOM 3892 C C . ARG B 1 125 ? 6.992 18.531 32.906 1 84.62 125 ARG B C 1
ATOM 3894 O O . ARG B 1 125 ? 6 17.844 33.156 1 84.62 125 ARG B O 1
ATOM 3901 N N . GLY B 1 126 ? 6.926 19.562 32.156 1 86.75 126 GLY B N 1
ATOM 3902 C CA . GLY B 1 126 ? 5.648 20.141 31.766 1 86.75 126 GLY B CA 1
ATOM 3903 C C . GLY B 1 126 ? 5.199 21.266 32.688 1 86.75 126 GLY B C 1
ATOM 3904 O O . GLY B 1 126 ? 5.484 21.234 33.875 1 86.75 126 GLY B O 1
ATOM 3905 N N . LEU B 1 127 ? 4.562 22.266 32.125 1 92.25 127 LEU B N 1
ATOM 3906 C CA . LEU B 1 127 ? 4.137 23.438 32.906 1 92.25 127 LEU B CA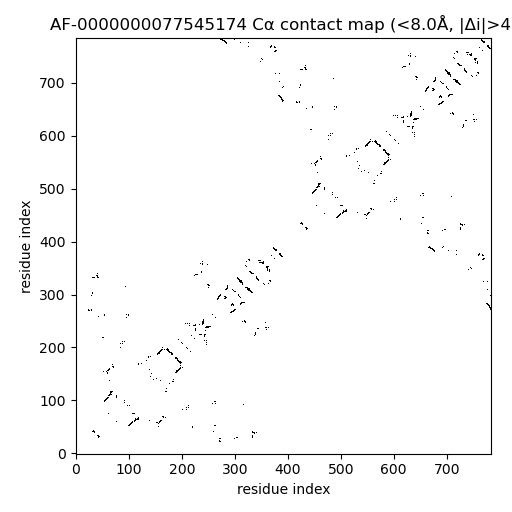 1
ATOM 3907 C C . LEU B 1 127 ? 2.645 23.359 33.188 1 92.25 127 LEU B C 1
ATOM 3909 O O . LEU B 1 127 ? 1.847 23.016 32.312 1 92.25 127 LEU B O 1
ATOM 3913 N N . THR B 1 128 ? 2.326 23.625 34.438 1 91.81 128 THR B N 1
ATOM 3914 C CA . THR B 1 128 ? 0.931 23.938 34.719 1 91.81 128 THR B CA 1
ATOM 3915 C C . THR B 1 128 ? 0.548 25.281 34.125 1 91.81 128 THR B C 1
ATOM 3917 O O . THR B 1 128 ? 1.418 26.047 33.688 1 91.81 128 THR B O 1
ATOM 3920 N N . TRP B 1 129 ? -0.744 25.484 34.125 1 92.81 129 TRP B N 1
ATOM 3921 C CA . TRP B 1 129 ? -1.25 26.766 33.625 1 92.81 129 TRP B CA 1
ATOM 3922 C C . TRP B 1 129 ? -0.635 27.938 34.406 1 92.81 129 TRP B C 1
ATOM 3924 O O . TRP B 1 129 ? -0.155 28.891 33.812 1 92.81 129 TRP B O 1
ATOM 3934 N N . ALA B 1 130 ? -0.567 27.828 35.719 1 94.62 130 ALA B N 1
ATOM 3935 C CA . ALA B 1 130 ? -0.071 28.891 36.594 1 94.62 130 ALA B CA 1
ATOM 3936 C C . ALA B 1 130 ? 1.423 29.125 36.375 1 94.62 130 ALA B C 1
ATOM 3938 O O . ALA B 1 130 ? 1.886 30.266 36.375 1 94.62 130 ALA B O 1
ATOM 3939 N N . GLU B 1 131 ? 2.117 28.031 36.219 1 94.69 131 GLU B N 1
ATOM 3940 C CA . GLU B 1 131 ? 3.559 28.141 36 1 94.69 131 GLU B CA 1
ATOM 3941 C C . GLU B 1 131 ? 3.875 28.797 34.688 1 94.69 131 GLU B C 1
ATOM 3943 O O . GLU B 1 131 ? 4.82 29.578 34.562 1 94.69 131 GLU B O 1
ATOM 3948 N N . HIS B 1 132 ? 3.084 28.469 33.688 1 96.94 132 HIS B N 1
ATOM 3949 C CA . HIS B 1 132 ? 3.262 29.094 32.375 1 96.94 132 HIS B CA 1
ATOM 3950 C C . HIS B 1 132 ? 2.949 30.578 32.438 1 96.94 132 HIS B C 1
ATOM 3952 O O . HIS B 1 132 ? 3.688 31.391 31.875 1 96.94 132 HIS B O 1
ATOM 3958 N N . GLN B 1 133 ? 1.886 30.906 33.094 1 96.5 133 GLN B N 1
ATOM 3959 C CA . GLN B 1 133 ? 1.532 32.312 33.281 1 96.5 133 GLN B CA 1
ATOM 3960 C C . GLN B 1 133 ? 2.645 33.062 34 1 96.5 133 GLN B C 1
ATOM 3962 O O . GLN B 1 133 ? 2.965 34.219 33.625 1 96.5 133 GLN B O 1
ATOM 3967 N N . ASP B 1 134 ? 3.238 32.406 35.031 1 96.88 134 ASP B N 1
ATOM 3968 C CA . ASP B 1 134 ? 4.328 33.031 35.781 1 96.88 134 ASP B CA 1
ATOM 3969 C C . ASP B 1 134 ? 5.516 33.344 34.844 1 96.88 134 ASP B C 1
ATOM 3971 O O . ASP B 1 134 ? 6.133 34.406 34.938 1 96.88 134 ASP B O 1
ATOM 3975 N N . TYR B 1 135 ? 5.879 32.438 34.031 1 98 135 TYR B N 1
ATOM 3976 C CA . TYR B 1 135 ? 6.969 32.625 33.062 1 98 135 TYR B CA 1
ATOM 3977 C C . TYR B 1 135 ? 6.707 33.812 32.188 1 98 135 TYR B C 1
ATOM 3979 O O . TYR B 1 135 ? 7.594 34.656 31.984 1 98 135 TYR B O 1
ATOM 3987 N N . ILE B 1 136 ? 5.473 33.938 31.656 1 98.5 136 ILE B N 1
ATOM 3988 C CA . ILE B 1 136 ? 5.09 35 30.734 1 98.5 136 ILE B CA 1
ATOM 3989 C C . ILE B 1 136 ? 5.098 36.344 31.484 1 98.5 136 ILE B C 1
ATOM 3991 O O . ILE B 1 136 ? 5.629 37.344 30.984 1 98.5 136 ILE B O 1
ATOM 3995 N N . GLN B 1 137 ? 4.598 36.344 32.719 1 98.12 137 GLN B N 1
ATOM 3996 C CA . GLN B 1 137 ? 4.547 37.562 33.5 1 98.12 137 GLN B CA 1
ATOM 3997 C C . GLN B 1 137 ? 5.945 38 33.938 1 98.12 137 GLN B C 1
ATOM 3999 O O . GLN B 1 137 ? 6.223 39.188 34.031 1 98.12 137 GLN B O 1
ATOM 4004 N N . ASP B 1 138 ? 6.812 37.062 34.219 1 98.56 138 ASP B N 1
ATOM 4005 C CA . ASP B 1 138 ? 8.203 37.375 34.5 1 98.56 138 ASP B CA 1
ATOM 4006 C C . ASP B 1 138 ? 8.875 38.031 33.312 1 98.56 138 ASP B C 1
ATOM 4008 O O . ASP B 1 138 ? 9.641 39 33.469 1 98.56 138 ASP B O 1
ATOM 4012 N N . ALA B 1 139 ? 8.633 37.5 32.125 1 98.69 139 ALA B N 1
ATOM 4013 C CA . ALA B 1 139 ? 9.172 38.125 30.922 1 98.69 139 ALA B CA 1
ATOM 4014 C C . ALA B 1 139 ? 8.664 39.531 30.75 1 98.69 139 ALA B C 1
ATOM 4016 O O . ALA B 1 139 ? 9.438 40.438 30.406 1 98.69 139 ALA B O 1
ATOM 4017 N N . LEU B 1 140 ? 7.387 39.75 31 1 98.62 140 LEU B N 1
ATOM 4018 C CA . LEU B 1 140 ? 6.789 41.094 30.875 1 98.62 140 LEU B CA 1
ATOM 4019 C C . LEU B 1 140 ? 7.332 42.031 31.938 1 98.62 140 LEU B C 1
ATOM 4021 O O . LEU B 1 140 ? 7.527 43.219 31.672 1 98.62 140 LEU B O 1
ATOM 4025 N N . ASP B 1 141 ? 7.555 41.469 33.156 1 98.38 141 ASP B N 1
ATOM 4026 C CA . ASP B 1 141 ? 8.188 42.281 34.219 1 98.38 141 ASP B CA 1
ATOM 4027 C C . ASP B 1 141 ? 9.586 42.719 33.781 1 98.38 141 ASP B C 1
ATOM 4029 O O . ASP B 1 141 ? 9.984 43.875 34.031 1 98.38 141 ASP B O 1
ATOM 4033 N N . ALA B 1 142 ? 10.297 41.812 33.219 1 98.38 142 ALA B N 1
ATOM 4034 C CA . ALA B 1 142 ? 11.633 42.188 32.719 1 98.38 142 ALA B CA 1
ATOM 4035 C C . ALA B 1 142 ? 11.555 43.25 31.641 1 98.38 142 ALA B C 1
ATOM 4037 O O . ALA B 1 142 ? 12.328 44.219 31.656 1 98.38 142 ALA B O 1
ATOM 4038 N N . TYR B 1 143 ? 10.633 43.125 30.734 1 98.25 143 TYR B N 1
ATOM 4039 C CA . TYR B 1 143 ? 10.461 44.031 29.609 1 98.25 143 TYR B CA 1
ATOM 4040 C C . TYR B 1 143 ? 10.07 45.438 30.109 1 98.25 143 TYR B C 1
ATOM 4042 O O . TYR B 1 143 ? 10.555 46.438 29.609 1 98.25 143 TYR B O 1
ATOM 4050 N N . THR B 1 144 ? 9.266 45.5 31.188 1 97.75 144 THR B N 1
ATOM 4051 C CA . THR B 1 144 ? 8.688 46.75 31.641 1 97.75 144 THR B CA 1
ATOM 4052 C C . THR B 1 144 ? 9.453 47.312 32.844 1 97.75 144 THR B C 1
ATOM 4054 O O . THR B 1 144 ? 9.109 48.344 33.375 1 97.75 144 THR B O 1
ATOM 4057 N N . ALA B 1 145 ? 10.398 46.625 33.219 1 95.5 145 ALA B N 1
ATOM 4058 C CA . ALA B 1 145 ? 11.07 46.969 34.469 1 95.5 145 ALA B CA 1
ATOM 4059 C C . ALA B 1 145 ? 10.078 47.062 35.625 1 95.5 145 ALA B C 1
ATOM 4061 O O . ALA B 1 145 ? 10.023 48.094 36.312 1 95.5 145 ALA B O 1
ATOM 4062 N N . LYS B 1 146 ? 9.328 46.062 35.688 1 94.19 146 LYS B N 1
ATOM 4063 C CA . LYS B 1 146 ? 8.32 45.906 36.75 1 94.19 146 LYS B CA 1
ATOM 4064 C C . LYS B 1 146 ? 7.309 47.031 36.688 1 94.19 146 LYS B C 1
ATOM 4066 O O . LYS B 1 146 ? 6.953 47.594 37.75 1 94.19 146 LYS B O 1
ATOM 4071 N N . GLY B 1 147 ? 7.031 47.438 35.531 1 89.94 147 GLY B N 1
ATOM 4072 C CA . GLY B 1 147 ? 5.938 48.375 35.344 1 89.94 147 GLY B CA 1
ATOM 4073 C C . GLY B 1 147 ? 6.402 49.812 35.188 1 89.94 147 GLY B C 1
ATOM 4074 O O . GLY B 1 147 ? 5.59 50.719 34.969 1 89.94 147 GLY B O 1
ATOM 4075 N N . THR B 1 148 ? 7.66 50.062 35.188 1 94.19 148 THR B N 1
ATOM 4076 C CA . THR B 1 148 ? 8.156 51.406 35.125 1 94.19 148 THR B CA 1
ATOM 4077 C C . THR B 1 148 ? 8.305 51.844 33.656 1 94.19 148 THR B C 1
ATOM 4079 O O . THR B 1 148 ? 8.469 53.031 33.375 1 94.19 148 THR B O 1
ATOM 4082 N N . ARG B 1 149 ? 8.258 50.906 32.75 1 95.31 149 ARG B N 1
ATOM 4083 C CA . ARG B 1 149 ? 8.234 51.156 31.328 1 95.31 149 ARG B CA 1
ATOM 4084 C C . ARG B 1 149 ? 6.949 50.625 30.703 1 95.31 149 ARG B C 1
ATOM 4086 O O . ARG B 1 149 ? 6.297 49.75 31.266 1 95.31 149 ARG B O 1
ATOM 4093 N N . PRO B 1 150 ? 6.562 51.219 29.594 1 95.75 150 PRO B N 1
ATOM 4094 C CA . PRO B 1 150 ? 5.348 50.719 28.938 1 95.75 150 PRO B CA 1
ATOM 4095 C C . PRO B 1 150 ? 5.449 49.25 28.516 1 95.75 150 PRO B C 1
ATOM 4097 O O . PRO B 1 150 ? 6.547 48.75 28.234 1 95.75 150 PRO B O 1
ATOM 4100 N N . PRO B 1 151 ? 4.312 48.562 28.547 1 96.81 151 PRO B N 1
ATOM 4101 C CA . PRO B 1 151 ? 4.309 47.188 28.016 1 96.81 151 PRO B CA 1
ATOM 4102 C C . PRO B 1 151 ? 4.555 47.156 26.516 1 96.81 151 PRO B C 1
ATOM 4104 O O . PRO B 1 151 ? 4.559 48.188 25.859 1 96.81 151 PRO B O 1
ATOM 4107 N N . PRO B 1 152 ? 4.801 45.906 25.969 1 97.19 152 PRO B N 1
ATOM 4108 C CA . PRO B 1 152 ? 4.871 45.781 24.516 1 97.19 152 PRO B CA 1
ATOM 4109 C C . PRO B 1 152 ? 3.602 46.281 23.828 1 97.19 152 PRO B C 1
ATOM 4111 O O . PRO B 1 152 ? 2.539 46.344 24.453 1 97.19 152 PRO B O 1
ATOM 4114 N N . PRO B 1 153 ? 3.762 46.688 22.547 1 96.81 153 PRO B N 1
ATOM 4115 C CA . PRO B 1 153 ? 2.533 47 21.812 1 96.81 153 PRO B CA 1
ATOM 4116 C C . PRO B 1 153 ? 1.529 45.844 21.812 1 96.81 153 PRO B C 1
ATOM 4118 O O . PRO B 1 153 ? 1.921 44.688 21.719 1 96.81 153 PRO B O 1
ATOM 4121 N N . GLU B 1 154 ? 0.231 46.219 22.016 1 97.81 154 GLU B N 1
ATOM 4122 C CA . GLU B 1 154 ? -0.809 45.188 21.953 1 97.81 154 GLU B CA 1
ATOM 4123 C C . GLU B 1 154 ? -0.741 44.406 20.656 1 97.81 154 GLU B C 1
ATOM 4125 O O . GLU B 1 154 ? -0.507 45 19.594 1 97.81 154 GLU B O 1
ATOM 4130 N N . SER B 1 155 ? -0.849 43.156 20.719 1 98.5 155 SER B N 1
ATOM 4131 C CA . SER B 1 155 ? -0.757 42.25 19.578 1 98.5 155 SER B CA 1
ATOM 4132 C C . SER B 1 155 ? -1.719 41.094 19.703 1 98.5 155 SER B C 1
ATOM 4134 O O . SER B 1 155 ? -2.326 40.875 20.75 1 98.5 155 SER B O 1
ATOM 4136 N N . ASP B 1 156 ? -2 40.406 18.609 1 98.75 156 ASP B N 1
ATOM 4137 C CA . ASP B 1 156 ? -2.766 39.188 18.672 1 98.75 156 ASP B CA 1
ATOM 4138 C C . ASP B 1 156 ? -1.99 38.094 19.406 1 98.75 156 ASP B C 1
ATOM 4140 O O . ASP B 1 156 ? -2.568 37.312 20.172 1 98.75 156 ASP B O 1
ATOM 4144 N N . VAL B 1 157 ? -0.691 38.031 19.109 1 98.88 157 VAL B N 1
ATOM 4145 C CA . VAL B 1 157 ? 0.138 36.969 19.688 1 98.88 157 VAL B CA 1
ATOM 4146 C C . VAL B 1 157 ? 1.446 37.594 20.203 1 98.88 157 VAL B C 1
ATOM 4148 O O . VAL B 1 157 ? 2.123 38.312 19.469 1 98.88 157 VAL B O 1
ATOM 4151 N N . LEU B 1 158 ? 1.766 37.312 21.469 1 98.88 158 LEU B N 1
ATOM 4152 C CA . LEU B 1 158 ? 3.078 37.594 22.047 1 98.88 158 LEU B CA 1
ATOM 4153 C C . LEU B 1 158 ? 4.016 36.406 21.891 1 98.88 158 LEU B C 1
ATOM 4155 O O . LEU B 1 158 ? 3.631 35.281 22.188 1 98.88 158 LEU B O 1
ATOM 4159 N N . TYR B 1 159 ? 5.211 36.625 21.328 1 98.81 159 TYR B N 1
ATOM 4160 C CA . TYR B 1 159 ? 6.25 35.594 21.25 1 98.81 159 TYR B CA 1
ATOM 4161 C C . TYR B 1 159 ? 7.387 35.906 22.219 1 98.81 159 TYR B C 1
ATOM 4163 O O . TYR B 1 159 ? 7.992 36.969 22.156 1 98.81 159 TYR B O 1
ATOM 4171 N N . VAL B 1 160 ? 7.617 35 23.156 1 98.81 160 VAL B N 1
ATOM 4172 C CA . VAL B 1 160 ? 8.742 35.125 24.078 1 98.81 160 VAL B CA 1
ATOM 4173 C C . VAL B 1 160 ? 9.828 34.094 23.688 1 98.81 160 VAL B C 1
ATOM 4175 O O . VAL B 1 160 ? 9.617 32.906 23.766 1 98.81 160 VAL B O 1
ATOM 4178 N N . VAL B 1 161 ? 11.023 34.594 23.281 1 98.56 161 VAL B N 1
ATOM 4179 C CA . VAL B 1 161 ? 12.078 33.75 22.719 1 98.56 161 VAL B CA 1
ATOM 4180 C C . VAL B 1 161 ? 13.305 33.781 23.641 1 98.56 161 VAL B C 1
ATOM 4182 O O . VAL B 1 161 ? 13.922 34.844 23.812 1 98.56 161 VAL B O 1
ATOM 4185 N N . PRO B 1 162 ? 13.648 32.688 24.219 1 98.12 162 PRO B N 1
ATOM 4186 C CA . PRO B 1 162 ? 14.867 32.625 25.031 1 98.12 162 PRO B CA 1
ATOM 4187 C C . PRO B 1 162 ? 16.125 32.438 24.188 1 98.12 162 PRO B C 1
ATOM 4189 O O . PRO B 1 162 ? 16.047 32.031 23.016 1 98.12 162 PRO B O 1
ATOM 4192 N N . VAL B 1 163 ? 17.234 32.719 24.781 1 97.31 163 VAL B N 1
ATOM 4193 C CA . VAL B 1 163 ? 18.531 32.375 24.203 1 97.31 163 VAL B CA 1
ATOM 4194 C C . VAL B 1 163 ? 18.641 30.844 24.031 1 97.31 163 VAL B C 1
ATOM 4196 O O . VAL B 1 163 ? 17.984 30.094 24.75 1 97.31 163 VAL B O 1
ATOM 4199 N N . ASN B 1 164 ? 19.516 30.5 23.078 1 95.06 164 ASN B N 1
ATOM 4200 C CA . ASN B 1 164 ? 19.641 29.078 22.734 1 95.06 164 ASN B CA 1
ATOM 4201 C C . ASN B 1 164 ? 20.125 28.266 23.922 1 95.06 164 ASN B C 1
ATOM 4203 O O . ASN B 1 164 ? 19.734 27.109 24.078 1 95.06 164 ASN B O 1
ATOM 4207 N N . ASN B 1 165 ? 20.953 28.797 24.781 1 95.88 165 ASN B N 1
ATOM 4208 C CA . ASN B 1 165 ? 21.531 28.094 25.906 1 95.88 165 ASN B CA 1
ATOM 4209 C C . ASN B 1 165 ? 20.469 27.703 26.922 1 95.88 165 ASN B C 1
ATOM 4211 O O . ASN B 1 165 ? 20.719 26.875 27.812 1 95.88 165 ASN B O 1
ATOM 4215 N N . ALA B 1 166 ? 19.281 28.328 26.812 1 96.69 166 ALA B N 1
ATOM 4216 C CA . ALA B 1 166 ? 18.203 27.984 27.734 1 96.69 166 ALA B CA 1
ATOM 4217 C C . ALA B 1 166 ? 17.734 26.547 27.516 1 96.69 166 ALA B C 1
ATOM 4219 O O . ALA B 1 166 ? 17.172 25.938 28.422 1 96.69 166 ALA B O 1
ATOM 4220 N N . GLY B 1 167 ? 18 26.047 26.312 1 95.38 167 GLY B N 1
ATOM 4221 C CA . GLY B 1 167 ? 17.625 24.672 26 1 95.38 167 GLY B CA 1
ATOM 4222 C C . GLY B 1 167 ? 18.297 23.656 26.906 1 95.38 167 GLY B C 1
ATOM 4223 O O . GLY B 1 167 ? 17.656 22.719 27.391 1 95.38 167 GLY B O 1
ATOM 4224 N N . ALA B 1 168 ? 19.547 23.859 27.156 1 94.06 168 ALA B N 1
ATOM 4225 C CA . ALA B 1 168 ? 20.312 22.969 28 1 94.06 168 ALA B CA 1
ATOM 4226 C C . ALA B 1 168 ? 19.844 23.047 29.453 1 94.06 168 ALA B C 1
ATOM 4228 O O . ALA B 1 168 ? 20.172 22.188 30.266 1 94.06 168 ALA B O 1
ATOM 4229 N N . ARG B 1 169 ? 19.078 24.078 29.719 1 95.38 169 ARG B N 1
ATOM 4230 C CA . ARG B 1 169 ? 18.547 24.266 31.078 1 95.38 169 ARG B CA 1
ATOM 4231 C C . ARG B 1 169 ? 17.094 23.828 31.156 1 95.38 169 ARG B C 1
ATOM 4233 O O . ARG B 1 169 ? 16.406 24.109 32.156 1 95.38 169 ARG B O 1
ATOM 4240 N N . GLY B 1 170 ? 16.594 23.266 30.094 1 94.25 170 GLY B N 1
ATOM 4241 C CA . GLY B 1 170 ? 15.281 22.641 30.172 1 94.25 170 GLY B CA 1
ATOM 4242 C C . GLY B 1 170 ? 14.258 23.297 29.266 1 94.25 170 GLY B C 1
ATOM 4243 O O . GLY B 1 170 ? 13.219 22.719 28.969 1 94.25 170 GLY B O 1
ATOM 4244 N N . ILE B 1 171 ? 14.406 24.516 28.797 1 95.81 171 ILE B N 1
ATOM 4245 C CA . ILE B 1 171 ? 13.445 25.188 27.938 1 95.81 171 ILE B CA 1
ATOM 4246 C C . ILE B 1 171 ? 13.633 24.719 26.5 1 95.81 171 ILE B C 1
ATOM 4248 O O . ILE B 1 171 ? 14.211 25.438 25.672 1 95.81 171 ILE B O 1
ATOM 4252 N N . SER B 1 172 ? 13.148 23.5 26.203 1 93.62 172 SER B N 1
ATOM 4253 C CA . SER B 1 172 ? 13.516 22.797 24.969 1 93.62 172 SER B CA 1
ATOM 4254 C C . SER B 1 172 ? 12.305 22.609 24.062 1 93.62 172 SER B C 1
ATOM 4256 O O . SER B 1 172 ? 12.453 22.266 22.891 1 93.62 172 SER B O 1
ATOM 4258 N N . ARG B 1 173 ? 11.086 22.859 24.547 1 93.94 173 ARG B N 1
ATOM 4259 C CA . ARG B 1 173 ? 9.875 22.656 23.75 1 93.94 173 ARG B CA 1
ATOM 4260 C C . ARG B 1 173 ? 9.008 23.906 23.781 1 93.94 173 ARG B C 1
ATOM 4262 O O . ARG B 1 173 ? 8.711 24.453 24.844 1 93.94 173 ARG B O 1
ATOM 4269 N N . SER B 1 174 ? 8.625 24.359 22.625 1 96.38 174 SER B N 1
ATOM 4270 C CA . SER B 1 174 ? 7.73 25.5 22.516 1 96.38 174 SER B CA 1
ATOM 4271 C C . SER B 1 174 ? 6.316 25.156 22.953 1 96.38 174 SER B C 1
ATOM 4273 O O . SER B 1 174 ? 5.863 24.016 22.766 1 96.38 174 SER B O 1
ATOM 4275 N N . ILE B 1 175 ? 5.66 26.094 23.562 1 96 175 ILE B N 1
ATOM 4276 C CA . ILE B 1 175 ? 4.312 25.875 24.094 1 96 175 ILE B CA 1
ATOM 4277 C C . ILE B 1 175 ? 3.461 27.125 23.844 1 96 175 ILE B C 1
ATOM 4279 O O . ILE B 1 175 ? 3.938 28.25 24 1 96 175 ILE B O 1
ATOM 4283 N N . THR B 1 176 ? 2.213 26.906 23.484 1 97.31 176 THR B N 1
ATOM 4284 C CA . THR B 1 176 ? 1.268 28.016 23.312 1 97.31 176 THR B CA 1
ATOM 4285 C C . THR B 1 176 ? 0.415 28.188 24.578 1 97.31 176 THR B C 1
ATOM 4287 O O . THR B 1 176 ? -0.089 27.203 25.125 1 97.31 176 THR B O 1
ATOM 4290 N N . PHE B 1 177 ? 0.381 29.375 25.062 1 96.94 177 PHE B N 1
ATOM 4291 C CA . PHE B 1 177 ? -0.505 29.781 26.156 1 96.94 177 PHE B CA 1
ATOM 4292 C C . PHE B 1 177 ? -1.777 30.406 25.609 1 96.94 177 PHE B C 1
ATOM 4294 O O . PHE B 1 177 ? -1.732 31.5 25.016 1 96.94 177 PHE B O 1
ATOM 4301 N N . VAL B 1 178 ? -2.936 29.797 25.844 1 94.25 178 VAL B N 1
ATOM 4302 C CA . VAL B 1 178 ? -4.145 30.141 25.109 1 94.25 178 VAL B CA 1
ATOM 4303 C C . VAL B 1 178 ? -4.934 31.203 25.875 1 94.25 178 VAL B C 1
ATOM 4305 O O . VAL B 1 178 ? -5.988 31.656 25.422 1 94.25 178 VAL B O 1
ATOM 4308 N N . THR B 1 179 ? -4.391 31.641 27 1 94.5 179 THR B N 1
ATOM 4309 C CA . THR B 1 179 ? -5.016 32.688 27.797 1 94.5 179 THR B CA 1
ATOM 4310 C C . THR B 1 179 ? -4.426 34.062 27.453 1 94.5 179 THR B C 1
ATOM 4312 O O . THR B 1 179 ? -3.246 34.156 27.125 1 94.5 179 THR B O 1
ATOM 4315 N N . ARG B 1 180 ? -5.266 35.094 27.516 1 97.31 180 ARG B N 1
ATOM 4316 C CA . ARG B 1 180 ? -4.805 36.438 27.234 1 97.31 180 ARG B CA 1
ATOM 4317 C C . ARG B 1 180 ? -3.67 36.844 28.172 1 97.31 180 ARG B C 1
ATOM 4319 O O . ARG B 1 180 ? -3.705 36.531 29.359 1 97.31 180 ARG B O 1
ATOM 4326 N N . ALA B 1 181 ? -2.691 37.469 27.672 1 97.62 181 ALA B N 1
ATOM 4327 C CA . ALA B 1 181 ? -1.527 37.906 28.438 1 97.62 181 ALA B CA 1
ATOM 4328 C C . ALA B 1 181 ? -1.711 39.344 28.938 1 97.62 181 ALA B C 1
ATOM 4330 O O . ALA B 1 181 ? -2.061 40.25 28.172 1 97.62 181 ALA B O 1
ATOM 4331 N N . ASN B 1 182 ? -1.479 39.531 30.188 1 97.25 182 ASN B N 1
ATOM 4332 C CA . ASN B 1 182 ? -1.467 40.812 30.859 1 97.25 182 ASN B CA 1
ATOM 4333 C C . ASN B 1 182 ? -0.221 41 31.719 1 97.25 182 ASN B C 1
ATOM 4335 O O . ASN B 1 182 ? 0.337 40 32.219 1 97.25 182 ASN B O 1
ATOM 4339 N N . THR B 1 183 ? 0.221 42.219 31.875 1 97.25 183 THR B N 1
ATOM 4340 C CA . THR B 1 183 ? 1.224 42.469 32.906 1 97.25 183 THR B CA 1
ATOM 4341 C C . THR B 1 183 ? 0.632 42.281 34.281 1 97.25 183 THR B C 1
ATOM 4343 O O . THR B 1 183 ? -0.589 42.219 34.438 1 97.25 183 THR B O 1
ATOM 4346 N N . ARG B 1 184 ? 1.518 42.094 35.219 1 96.38 184 ARG B N 1
ATOM 4347 C CA . ARG B 1 184 ? 1.039 41.969 36.594 1 96.38 184 ARG B CA 1
ATOM 4348 C C . ARG B 1 184 ? 0.29 43.219 37.031 1 96.38 184 ARG B C 1
ATOM 4350 O O . ARG B 1 184 ? -0.547 43.156 37.938 1 96.38 184 ARG B O 1
ATOM 4357 N N . GLN B 1 185 ? 0.525 44.375 36.438 1 94.75 185 GLN B N 1
ATOM 4358 C CA . GLN B 1 185 ? -0.133 45.656 36.75 1 94.75 185 GLN B CA 1
ATOM 4359 C C . GLN B 1 185 ? -1.507 45.719 36.094 1 94.75 185 GLN B C 1
ATOM 4361 O O . GLN B 1 185 ? -2.26 46.656 36.312 1 94.75 185 GLN B O 1
ATOM 4366 N N . GLY B 1 186 ? -1.826 44.75 35.188 1 94.94 186 GLY B N 1
ATOM 4367 C CA . GLY B 1 186 ? -3.172 44.688 34.656 1 94.94 186 GLY B CA 1
ATOM 4368 C C . GLY B 1 186 ? -3.268 45.156 33.219 1 94.94 186 GLY B C 1
ATOM 4369 O O . GLY B 1 186 ? -4.352 45.156 32.625 1 94.94 186 GLY B O 1
ATOM 4370 N N . ASP B 1 187 ? -2.133 45.594 32.625 1 96.75 187 ASP B N 1
ATOM 4371 C CA . ASP B 1 187 ? -2.158 46.031 31.219 1 96.75 187 ASP B CA 1
ATOM 4372 C C . ASP B 1 187 ? -2.303 44.844 30.266 1 96.75 187 ASP B C 1
ATOM 4374 O O . ASP B 1 187 ? -1.582 43.875 30.375 1 96.75 187 ASP B O 1
ATOM 4378 N N . TYR B 1 188 ? -3.301 45 29.344 1 97.62 188 TYR B N 1
ATOM 4379 C CA . TYR B 1 188 ? -3.482 43.969 28.312 1 97.62 188 TYR B CA 1
ATOM 4380 C C . TYR B 1 188 ? -2.328 44 27.312 1 97.62 188 TYR B C 1
ATOM 4382 O O . TYR B 1 188 ? -1.876 45.062 26.906 1 97.62 188 TYR B O 1
ATOM 4390 N N . VAL B 1 189 ? -1.799 42.812 26.922 1 98.31 189 VAL B N 1
ATOM 4391 C CA . VAL B 1 189 ? -0.645 42.719 26.031 1 98.31 189 VAL B CA 1
ATOM 4392 C C . VAL B 1 189 ? -1.019 41.969 24.766 1 98.31 189 VAL B C 1
ATOM 4394 O O . VAL B 1 189 ? -0.834 42.469 23.656 1 98.31 189 VAL B O 1
ATOM 4397 N N . ALA B 1 190 ? -1.56 40.781 24.859 1 98.62 190 ALA B N 1
ATOM 4398 C CA . ALA B 1 190 ? -1.829 39.938 23.688 1 98.62 190 ALA B CA 1
ATOM 4399 C C . ALA B 1 190 ? -2.945 38.938 23.953 1 98.62 190 ALA B C 1
ATOM 4401 O O . ALA B 1 190 ? -3.205 38.594 25.109 1 98.62 190 ALA B O 1
ATOM 4402 N N . ARG B 1 191 ? -3.59 38.5 22.891 1 97.94 191 ARG B N 1
ATOM 4403 C CA . ARG B 1 191 ? -4.664 37.5 22.984 1 97.94 191 ARG B CA 1
ATOM 4404 C C . ARG B 1 191 ? -4.121 36.125 23.391 1 97.94 191 ARG B C 1
ATOM 4406 O O . ARG B 1 191 ? -4.766 35.406 24.141 1 97.94 191 ARG B O 1
ATOM 4413 N N . LYS B 1 192 ? -3.059 35.688 22.812 1 98.5 192 LYS B N 1
ATOM 4414 C CA . LYS B 1 192 ? -2.344 34.438 23.062 1 98.5 192 LYS B CA 1
ATOM 4415 C C . LYS B 1 192 ? -0.842 34.688 23.188 1 98.5 192 LYS B C 1
ATOM 4417 O O . LYS B 1 192 ? -0.346 35.75 22.797 1 98.5 192 LYS B O 1
ATOM 4422 N N . THR B 1 193 ? -0.119 33.719 23.797 1 98.75 193 THR B N 1
ATOM 4423 C CA . THR B 1 193 ? 1.335 33.781 23.875 1 98.75 193 THR B CA 1
ATOM 4424 C C . THR B 1 193 ? 1.969 32.5 23.406 1 98.75 193 THR B C 1
ATOM 4426 O O . THR B 1 193 ? 1.493 31.406 23.75 1 98.75 193 THR B O 1
ATOM 4429 N N . VAL B 1 194 ? 2.914 32.594 22.531 1 98.75 194 VAL B N 1
ATOM 4430 C CA . VAL B 1 194 ? 3.787 31.469 22.203 1 98.75 194 VAL B CA 1
ATOM 4431 C C . VAL B 1 194 ? 5.125 31.625 22.938 1 98.75 194 VAL B C 1
ATOM 4433 O O . VAL B 1 194 ? 5.879 32.562 22.656 1 98.75 194 VAL B O 1
ATOM 4436 N N . THR B 1 195 ? 5.344 30.75 23.891 1 98.5 195 THR B N 1
ATOM 4437 C CA . THR B 1 195 ? 6.68 30.656 24.469 1 98.5 195 THR B CA 1
ATOM 4438 C C . THR B 1 195 ? 7.559 29.719 23.656 1 98.5 195 THR B C 1
ATOM 4440 O O . THR B 1 195 ? 7.395 28.5 23.719 1 98.5 195 THR B O 1
ATOM 4443 N N . VAL B 1 196 ? 8.453 30.328 22.922 1 97.69 196 VAL B N 1
ATOM 4444 C CA . VAL B 1 196 ? 9.32 29.594 22 1 97.69 196 VAL B CA 1
ATOM 4445 C C . VAL B 1 196 ? 10.461 28.938 22.781 1 97.69 196 VAL B C 1
ATOM 4447 O O . VAL B 1 196 ? 10.891 29.453 23.812 1 97.69 196 VAL B O 1
ATOM 4450 N N . ALA B 1 197 ? 10.875 27.812 22.312 1 95.62 197 ALA B N 1
ATOM 4451 C CA . ALA B 1 197 ? 12.016 27.109 22.906 1 95.62 197 ALA B CA 1
ATOM 4452 C C . ALA B 1 197 ? 13.016 26.703 21.828 1 95.62 197 ALA B C 1
ATOM 4454 O O . ALA B 1 197 ? 12.914 27.125 20.688 1 95.62 197 ALA B O 1
ATOM 4455 N N . THR B 1 198 ? 14 25.984 22.281 1 91 198 THR B N 1
ATOM 4456 C CA . THR B 1 198 ? 15.125 25.734 21.391 1 91 198 THR B CA 1
ATOM 4457 C C . THR B 1 198 ? 14.734 24.734 20.297 1 91 198 THR B C 1
ATOM 4459 O O . THR B 1 198 ? 15.438 24.609 19.281 1 91 198 THR B O 1
ATOM 4462 N N . ASP B 1 199 ? 13.617 24.047 20.406 1 92.62 199 ASP B N 1
ATOM 4463 C CA . ASP B 1 199 ? 13.141 23.156 19.344 1 92.62 199 ASP B CA 1
ATOM 4464 C C . ASP B 1 199 ? 12.93 23.922 18.047 1 92.62 199 ASP B C 1
ATOM 4466 O O . ASP B 1 199 ? 13.195 23.391 16.969 1 92.62 199 ASP B O 1
ATOM 4470 N N . ALA B 1 200 ? 12.523 25.156 18.125 1 94.56 200 ALA B N 1
ATOM 4471 C CA . ALA B 1 200 ? 12.25 25.984 16.953 1 94.56 200 ALA B CA 1
ATOM 4472 C C . ALA B 1 200 ? 13.539 26.297 16.203 1 94.56 200 ALA B C 1
ATOM 4474 O O . ALA B 1 200 ? 13.5 26.781 15.062 1 94.56 200 ALA B O 1
ATOM 4475 N N . PHE B 1 201 ? 14.695 25.938 16.844 1 92.69 201 PHE B N 1
ATOM 4476 C CA . PHE B 1 201 ? 15.961 26.359 16.25 1 92.69 201 PHE B CA 1
ATOM 4477 C C . PHE B 1 201 ? 16.828 25.141 15.93 1 92.69 201 PHE B C 1
ATOM 4479 O O . PHE B 1 201 ? 17.656 25.188 15.023 1 92.69 201 PHE B O 1
ATOM 4486 N N . THR B 1 202 ? 16.609 23.984 16.625 1 86.81 202 THR B N 1
ATOM 4487 C CA . THR B 1 202 ? 17.656 22.969 16.484 1 86.81 202 THR B CA 1
ATOM 4488 C C . THR B 1 202 ? 17.047 21.594 16.297 1 86.81 202 THR B C 1
ATOM 4490 O O . THR B 1 202 ? 17.703 20.688 15.758 1 86.81 202 THR B O 1
ATOM 4493 N N . THR B 1 203 ? 15.883 21.312 16.625 1 82.69 203 THR B N 1
ATOM 4494 C CA . THR B 1 203 ? 15.398 19.953 16.828 1 82.69 203 THR B CA 1
ATOM 4495 C C . THR B 1 203 ? 15.234 19.234 15.5 1 82.69 203 THR B C 1
ATOM 4497 O O . THR B 1 203 ? 15.57 18.062 15.375 1 82.69 203 THR B O 1
ATOM 4500 N N . TRP B 1 204 ? 14.695 19.859 14.5 1 82.62 204 TRP B N 1
ATOM 4501 C CA . TRP B 1 204 ? 14.398 19.219 13.227 1 82.62 204 TRP B CA 1
ATOM 4502 C C . TRP B 1 204 ? 15.297 19.75 12.125 1 82.62 204 TRP B C 1
ATOM 4504 O O . TRP B 1 204 ? 14.867 19.891 10.977 1 82.62 204 TRP B O 1
ATOM 4514 N N . GLY B 1 205 ? 16.484 20.141 12.562 1 83.19 205 GLY B N 1
ATOM 4515 C CA . GLY B 1 205 ? 17.438 20.656 11.586 1 83.19 205 GLY B CA 1
ATOM 4516 C C . GLY B 1 205 ? 16.922 21.875 10.852 1 83.19 205 GLY B C 1
ATOM 4517 O O . GLY B 1 205 ? 16.438 22.828 11.477 1 83.19 205 GLY B O 1
ATOM 4518 N N . PRO B 1 206 ? 17.047 21.797 9.531 1 84 206 PRO B N 1
ATOM 4519 C CA . PRO B 1 206 ? 16.672 22.984 8.758 1 84 206 PRO B CA 1
ATOM 4520 C C . PRO B 1 206 ? 15.172 23.266 8.805 1 84 206 PRO B C 1
ATOM 4522 O O . PRO B 1 206 ? 14.742 24.359 8.414 1 84 206 PRO B O 1
ATOM 4525 N N . LYS B 1 207 ? 14.352 22.312 9.305 1 86.19 207 LYS B N 1
ATOM 4526 C CA . LYS B 1 207 ? 12.898 22.484 9.336 1 86.19 207 LYS B CA 1
ATOM 4527 C C . LYS B 1 207 ? 12.422 22.906 10.727 1 86.19 207 LYS B C 1
ATOM 4529 O O . LYS B 1 207 ? 11.219 23.016 10.961 1 86.19 207 LYS B O 1
ATOM 4534 N N . SER B 1 208 ? 13.375 23.234 11.641 1 90.31 208 SER B N 1
ATOM 4535 C CA . SER B 1 208 ? 13.031 23.484 13.031 1 90.31 208 SER B CA 1
ATOM 4536 C C . SER B 1 208 ? 12.102 24.688 13.156 1 90.31 208 SER B C 1
ATOM 4538 O O . SER B 1 208 ? 11.227 24.719 14.031 1 90.31 208 SER B O 1
ATOM 4540 N N . TRP B 1 209 ? 12.242 25.625 12.219 1 93.31 209 TRP B N 1
ATOM 4541 C CA . TRP B 1 209 ? 11.445 26.844 12.273 1 93.31 209 TRP B CA 1
ATOM 4542 C C . TRP B 1 209 ? 9.961 26.531 12.117 1 93.31 209 TRP B C 1
ATOM 4544 O O . TRP B 1 209 ? 9.109 27.312 12.539 1 93.31 209 TRP B O 1
ATOM 4554 N N . ILE B 1 210 ? 9.586 25.375 11.609 1 94.88 210 ILE B N 1
ATOM 4555 C CA . ILE B 1 210 ? 8.188 25 11.406 1 94.88 210 ILE B CA 1
ATOM 4556 C C . ILE B 1 210 ? 7.5 24.828 12.758 1 94.88 210 ILE B C 1
ATOM 4558 O O . ILE B 1 210 ? 6.27 24.875 12.852 1 94.88 210 ILE B O 1
ATOM 4562 N N . ALA B 1 211 ? 8.305 24.703 13.797 1 95.56 211 ALA B N 1
ATOM 4563 C CA . ALA B 1 211 ? 7.746 24.672 15.148 1 95.56 211 ALA B CA 1
ATOM 4564 C C . ALA B 1 211 ? 7.008 25.969 15.469 1 95.56 211 ALA B C 1
ATOM 4566 O O . ALA B 1 211 ? 5.98 25.953 16.141 1 95.56 211 ALA B O 1
ATOM 4567 N N . LEU B 1 212 ? 7.574 27.094 15.016 1 97.62 212 LEU B N 1
ATOM 4568 C CA . LEU B 1 212 ? 6.883 28.359 15.234 1 97.62 212 LEU B CA 1
ATOM 4569 C C . LEU B 1 212 ? 5.551 28.391 14.492 1 97.62 212 LEU B C 1
ATOM 4571 O O . LEU B 1 212 ? 4.551 28.891 15.016 1 97.62 212 LEU B O 1
ATOM 4575 N N . ALA B 1 213 ? 5.547 27.844 13.266 1 97.38 213 ALA B N 1
ATOM 4576 C CA . ALA B 1 213 ? 4.305 27.766 12.508 1 97.38 213 ALA B CA 1
ATOM 4577 C C . ALA B 1 213 ? 3.279 26.891 13.227 1 97.38 213 ALA B C 1
ATOM 4579 O O . ALA B 1 213 ? 2.107 27.25 13.336 1 97.38 213 ALA B O 1
ATOM 4580 N N . HIS B 1 214 ? 3.723 25.75 13.742 1 97.81 214 HIS B N 1
ATOM 4581 C CA . HIS B 1 214 ? 2.881 24.844 14.516 1 97.81 214 HIS B CA 1
ATOM 4582 C C . HIS B 1 214 ? 2.262 25.547 15.719 1 97.81 214 HIS B C 1
ATOM 4584 O O . HIS B 1 214 ? 1.04 25.531 15.883 1 97.81 214 HIS B O 1
ATOM 4590 N N . GLU B 1 215 ? 3.094 26.266 16.5 1 98.38 215 GLU B N 1
ATOM 4591 C CA . GLU B 1 215 ? 2.609 26.938 17.703 1 98.38 215 GLU B CA 1
ATOM 4592 C C . GLU B 1 215 ? 1.671 28.094 17.344 1 98.38 215 GLU B C 1
ATOM 4594 O O . GLU B 1 215 ? 0.69 28.344 18.047 1 98.38 215 GLU B O 1
ATOM 4599 N N . THR B 1 216 ? 2.01 28.781 16.297 1 98.69 216 THR B N 1
ATOM 4600 C CA . THR B 1 216 ? 1.119 29.859 15.844 1 98.69 216 THR B CA 1
ATOM 4601 C C . THR B 1 216 ? -0.234 29.281 15.422 1 98.69 216 THR B C 1
ATOM 4603 O O . THR B 1 216 ? -1.271 29.922 15.641 1 98.69 216 THR B O 1
ATOM 4606 N N . GLY B 1 217 ? -0.246 28.062 14.812 1 98.56 217 GLY B N 1
ATOM 4607 C CA . GLY B 1 217 ? -1.491 27.375 14.508 1 98.56 217 GLY B CA 1
ATOM 4608 C C . GLY B 1 217 ? -2.393 27.219 15.719 1 98.56 217 GLY B C 1
ATOM 4609 O O . GLY B 1 217 ? -3.607 27.391 15.625 1 98.56 217 GLY B O 1
ATOM 4610 N N . HIS B 1 218 ? -1.807 26.922 16.844 1 98.44 218 HIS B N 1
ATOM 4611 C CA . HIS B 1 218 ? -2.576 26.781 18.078 1 98.44 218 HIS B CA 1
ATOM 4612 C C . HIS B 1 218 ? -3.234 28.109 18.469 1 98.44 218 HIS B C 1
ATOM 4614 O O . HIS B 1 218 ? -4.332 28.125 19.016 1 98.44 218 HIS B O 1
ATOM 4620 N N . THR B 1 219 ? -2.596 29.234 18.203 1 98.69 219 THR B N 1
ATOM 4621 C CA . THR B 1 219 ? -3.18 30.531 18.531 1 98.69 219 THR B CA 1
ATOM 4622 C C . THR B 1 219 ? -4.434 30.781 17.703 1 98.69 219 THR B C 1
ATOM 4624 O O . THR B 1 219 ? -5.289 31.578 18.094 1 98.69 219 THR B O 1
ATOM 4627 N N . MET B 1 220 ? -4.5 30.125 16.594 1 98.5 220 MET B N 1
ATOM 4628 C CA . MET B 1 220 ? -5.691 30.203 15.75 1 98.5 220 MET B CA 1
ATOM 4629 C C . MET B 1 220 ? -6.641 29.047 16.047 1 98.5 220 MET B C 1
ATOM 4631 O O . MET B 1 220 ? -7.547 28.766 15.266 1 98.5 220 MET B O 1
ATOM 4635 N N . CYS B 1 221 ? -6.406 28.328 17.109 1 98.19 221 CYS B N 1
ATOM 4636 C CA . CYS B 1 221 ? -7.293 27.328 17.719 1 98.19 221 CYS B CA 1
ATOM 4637 C C . CYS B 1 221 ? -7.238 26.016 16.953 1 98.19 221 CYS B C 1
ATOM 4639 O O . CYS B 1 221 ? -8.227 25.281 16.906 1 98.19 221 CYS B O 1
ATOM 4641 N N . LEU B 1 222 ? -6.137 25.703 16.297 1 98.56 222 LEU B N 1
ATOM 4642 C CA . LEU B 1 222 ? -5.938 24.375 15.719 1 98.56 222 LEU B CA 1
ATOM 4643 C C . LEU B 1 222 ? -5.512 23.375 16.781 1 98.56 222 LEU B C 1
ATOM 4645 O O . LEU B 1 222 ? -4.797 23.734 17.719 1 98.56 222 LEU B O 1
ATOM 4649 N N . ALA B 1 223 ? -5.941 22.188 16.609 1 98.5 223 ALA B N 1
ATOM 4650 C CA . ALA B 1 223 ? -5.629 21.109 17.547 1 98.5 223 ALA B CA 1
ATOM 4651 C C . ALA B 1 223 ? -4.312 20.438 17.188 1 98.5 223 ALA B C 1
ATOM 4653 O O . ALA B 1 223 ? -3.834 20.562 16.062 1 98.5 223 ALA B O 1
ATOM 4654 N N . ASP B 1 224 ? -3.768 19.734 18.203 1 98.12 224 ASP B N 1
ATOM 4655 C CA . ASP B 1 224 ? -2.691 18.781 17.938 1 98.12 224 ASP B CA 1
ATOM 4656 C C . ASP B 1 224 ? -3.234 17.484 17.344 1 98.12 224 ASP B C 1
ATOM 4658 O O . ASP B 1 224 ? -4.242 16.953 17.812 1 98.12 224 ASP B O 1
ATOM 4662 N N . PHE B 1 225 ? -2.514 17.016 16.312 1 98 225 PHE B N 1
ATOM 4663 C CA . PHE B 1 225 ? -2.934 15.766 15.695 1 98 225 PHE B CA 1
ATOM 4664 C C . PHE B 1 225 ? -1.961 14.641 16.031 1 98 225 PHE B C 1
ATOM 4666 O O . PHE B 1 225 ? -2.043 13.547 15.453 1 98 225 PHE B O 1
ATOM 4673 N N . TYR B 1 226 ? -0.924 14.836 16.906 1 95.44 226 TYR B N 1
ATOM 4674 C CA . TYR B 1 226 ? -0.112 13.766 17.469 1 95.44 226 TYR B CA 1
ATOM 4675 C C . TYR B 1 226 ? -0.679 13.289 18.797 1 95.44 226 TYR B C 1
ATOM 4677 O O . TYR B 1 226 ? -1.363 14.047 19.5 1 95.44 226 TYR B O 1
ATOM 4685 N N . PRO B 1 227 ? -0.38 12.094 19.203 1 95.31 227 PRO B N 1
ATOM 4686 C CA . PRO B 1 227 ? -0.966 11.547 20.422 1 95.31 227 PRO B CA 1
ATOM 4687 C C . PRO B 1 227 ? -0.309 12.102 21.688 1 95.31 227 PRO B C 1
ATOM 4689 O O . PRO B 1 227 ? 0.916 12.242 21.734 1 95.31 227 PRO B O 1
ATOM 4692 N N . PHE B 1 228 ? -1.141 12.453 22.594 1 93 228 PHE B N 1
ATOM 4693 C CA . PHE B 1 228 ? -0.636 12.766 23.938 1 93 228 PHE B CA 1
ATOM 4694 C C . PHE B 1 228 ? -0.362 11.492 24.719 1 93 228 PHE B C 1
ATOM 4696 O O . PHE B 1 228 ? 0.417 11.5 25.672 1 93 228 PHE B O 1
ATOM 4703 N N . GLU B 1 229 ? -0.988 10.469 24.234 1 88.94 229 GLU B N 1
ATOM 4704 C CA . GLU B 1 229 ? -0.717 9.156 24.797 1 88.94 229 GLU B CA 1
ATOM 4705 C C . GLU B 1 229 ? 0.578 8.57 24.234 1 88.94 229 GLU B C 1
ATOM 4707 O O . GLU B 1 229 ? 1.167 9.125 23.312 1 88.94 229 GLU B O 1
ATOM 4712 N N . ASP B 1 230 ? 1.082 7.562 24.922 1 90.5 230 ASP B N 1
ATOM 4713 C CA . ASP B 1 230 ? 2.318 6.906 24.516 1 90.5 230 ASP B CA 1
ATOM 4714 C C . ASP B 1 230 ? 2.109 6.082 23.25 1 90.5 230 ASP B C 1
ATOM 4716 O O . ASP B 1 230 ? 2.117 4.848 23.297 1 90.5 230 ASP B O 1
ATOM 4720 N N . LEU B 1 231 ? 1.88 6.832 22.203 1 87.25 231 LEU B N 1
ATOM 4721 C CA . LEU B 1 231 ? 1.771 6.27 20.859 1 87.25 231 LEU B CA 1
ATOM 4722 C C . LEU B 1 231 ? 2.783 6.914 19.922 1 87.25 231 LEU B C 1
ATOM 4724 O O . LEU B 1 231 ? 3.412 7.914 20.266 1 87.25 231 LEU B O 1
ATOM 4728 N N . GLY B 1 232 ? 3.117 6.395 18.875 1 89.5 232 GLY B N 1
ATOM 4729 C CA . GLY B 1 232 ? 4.023 6.992 17.906 1 89.5 232 GLY B CA 1
ATOM 4730 C C . GLY B 1 232 ? 3.525 8.32 17.359 1 89.5 232 GLY B C 1
ATOM 4731 O O . GLY B 1 232 ? 2.322 8.5 17.172 1 89.5 232 GLY B O 1
ATOM 4732 N N . LEU B 1 233 ? 4.34 9.336 17.141 1 89.88 233 LEU B N 1
ATOM 4733 C CA . LEU B 1 233 ? 4.035 10.703 16.719 1 89.88 233 LEU B CA 1
ATOM 4734 C C . LEU B 1 233 ? 3.092 10.703 15.516 1 89.88 233 LEU B C 1
ATOM 4736 O O . LEU B 1 233 ? 2.143 11.484 15.469 1 89.88 233 LEU B O 1
ATOM 4740 N N . GLY B 1 234 ? 3.324 9.773 14.578 1 92.31 234 GLY B N 1
ATOM 4741 C CA . GLY B 1 234 ? 2.549 9.727 13.352 1 92.31 234 GLY B CA 1
ATOM 4742 C C . GLY B 1 234 ? 1.338 8.812 13.445 1 92.31 234 GLY B C 1
ATOM 4743 O O . GLY B 1 234 ? 0.696 8.523 12.43 1 92.31 234 GLY B O 1
ATOM 4744 N N . TYR B 1 235 ? 0.91 8.445 14.641 1 91.31 235 TYR B N 1
ATOM 4745 C CA . TYR B 1 235 ? -0.1 7.418 14.852 1 91.31 235 TYR B CA 1
ATOM 4746 C C . TYR B 1 235 ? -1.43 7.82 14.227 1 91.31 235 TYR B C 1
ATOM 4748 O O . TYR B 1 235 ? -2.08 7.008 13.562 1 91.31 235 TYR B O 1
ATOM 4756 N N . TYR B 1 236 ? -1.892 9.078 14.383 1 93.94 236 TYR B N 1
ATOM 4757 C CA . TYR B 1 236 ? -3.221 9.469 13.93 1 93.94 236 TYR B CA 1
ATOM 4758 C C . TYR B 1 236 ? -3.178 9.961 12.484 1 93.94 236 TYR B C 1
ATOM 4760 O O . TYR B 1 236 ? -4.047 9.609 11.68 1 93.94 236 TYR B O 1
ATOM 4768 N N . VAL B 1 237 ? -2.09 10.789 12.109 1 96.62 237 VAL B N 1
ATOM 4769 C CA . VAL B 1 237 ? -2.227 11.469 10.828 1 96.62 237 VAL B CA 1
ATOM 4770 C C . VAL B 1 237 ? -0.962 11.258 10 1 96.62 237 VAL B C 1
ATOM 4772 O O . VAL B 1 237 ? -0.824 11.836 8.914 1 96.62 237 VAL B O 1
ATOM 4775 N N . GLY B 1 238 ? 0.005 10.43 10.438 1 94.69 238 GLY B N 1
ATOM 4776 C CA . GLY B 1 238 ? 1.272 10.312 9.734 1 94.69 238 GLY B CA 1
ATOM 4777 C C . GLY B 1 238 ? 2.014 11.633 9.617 1 94.69 238 GLY B C 1
ATOM 4778 O O . GLY B 1 238 ? 2.146 12.367 10.602 1 94.69 238 GLY B O 1
ATOM 4779 N N . GLY B 1 239 ? 2.59 11.914 8.516 1 94.94 239 GLY B N 1
ATOM 4780 C CA . GLY B 1 239 ? 3.316 13.148 8.281 1 94.94 239 GLY B CA 1
ATOM 4781 C C . GLY B 1 239 ? 2.533 14.156 7.461 1 94.94 239 GLY B C 1
ATOM 4782 O O . GLY B 1 239 ? 3.119 15.016 6.793 1 94.94 239 GLY B O 1
ATOM 4783 N N . TRP B 1 240 ? 1.16 14.109 7.543 1 97.06 240 TRP B N 1
ATOM 4784 C CA . TRP B 1 240 ? 0.34 14.797 6.551 1 97.06 240 TRP B CA 1
ATOM 4785 C C . TRP B 1 240 ? -0.091 16.172 7.059 1 97.06 240 TRP B C 1
ATOM 4787 O O . TRP B 1 240 ? -0.931 16.828 6.445 1 97.06 240 TRP B O 1
ATOM 4797 N N . SER B 1 241 ? 0.435 16.641 8.227 1 97.75 241 SER B N 1
ATOM 4798 C CA . SER B 1 241 ? 0.152 17.984 8.75 1 97.75 241 SER B CA 1
ATOM 4799 C C . SER B 1 241 ? 1.213 18.422 9.758 1 97.75 241 SER B C 1
ATOM 4801 O O . SER B 1 241 ? 1.641 17.625 10.602 1 97.75 241 SER B O 1
ATOM 4803 N N . ALA B 1 242 ? 1.508 19.656 9.727 1 96.62 242 ALA B N 1
ATOM 4804 C CA . ALA B 1 242 ? 2.441 20.219 10.703 1 96.62 242 ALA B CA 1
ATOM 4805 C C . ALA B 1 242 ? 1.857 20.156 12.109 1 96.62 242 ALA B C 1
ATOM 4807 O O . ALA B 1 242 ? 2.594 20.25 13.094 1 96.62 242 ALA B O 1
ATOM 4808 N N . MET B 1 243 ? 0.502 20.016 12.234 1 98.06 243 MET B N 1
ATOM 4809 C CA . MET B 1 243 ? -0.105 19.906 13.555 1 98.06 243 MET B CA 1
ATOM 4810 C C . MET B 1 243 ? 0.105 18.516 14.141 1 98.06 243 MET B C 1
ATOM 4812 O O . MET B 1 243 ? -0.124 18.281 15.328 1 98.06 243 MET B O 1
ATOM 4816 N N . GLY B 1 244 ? 0.502 17.609 13.297 1 96.12 244 GLY B N 1
ATOM 4817 C CA . GLY B 1 244 ? 0.876 16.266 13.734 1 96.12 244 GLY B CA 1
ATOM 4818 C C . GLY B 1 244 ? 2.377 16.078 13.828 1 96.12 244 GLY B C 1
ATOM 4819 O O . GLY B 1 244 ? 2.887 15.633 14.859 1 96.12 244 GLY B O 1
ATOM 4820 N N . ASP B 1 245 ? 3.045 16.422 12.734 1 92.81 245 ASP B N 1
ATOM 4821 C CA . ASP B 1 245 ? 4.5 16.312 12.656 1 92.81 245 ASP B CA 1
ATOM 4822 C C . ASP B 1 245 ? 5.082 17.438 11.797 1 92.81 245 ASP B C 1
ATOM 4824 O O . ASP B 1 245 ? 4.898 17.453 10.578 1 92.81 245 ASP B O 1
ATOM 4828 N N . VAL B 1 246 ? 5.895 18.188 12.398 1 90.81 246 VAL B N 1
ATOM 4829 C CA . VAL B 1 246 ? 6.473 19.359 11.742 1 90.81 246 VAL B CA 1
ATOM 4830 C C . VAL B 1 246 ? 7.422 18.906 10.633 1 90.81 246 VAL B C 1
ATOM 4832 O O . VAL B 1 246 ? 7.602 19.625 9.633 1 90.81 246 VAL B O 1
ATOM 4835 N N . SER B 1 247 ? 7.957 17.766 10.727 1 87.56 247 SER B N 1
ATOM 4836 C CA . SER B 1 247 ? 8.945 17.266 9.766 1 87.56 247 SER B CA 1
ATOM 4837 C C . SER B 1 247 ? 8.328 16.234 8.82 1 87.56 247 SER B C 1
ATOM 4839 O O . SER B 1 247 ? 9.055 15.469 8.18 1 87.56 247 SER B O 1
ATOM 4841 N N . GLY B 1 248 ? 7.031 16.234 8.75 1 90.56 248 GLY B N 1
ATOM 4842 C CA . GLY B 1 248 ? 6.348 15.211 7.973 1 90.56 248 GLY B CA 1
ATOM 4843 C C . GLY B 1 248 ? 6.512 15.391 6.473 1 90.56 248 GLY B C 1
ATOM 4844 O O . GLY B 1 248 ? 7.105 16.375 6.023 1 90.56 248 GLY B O 1
ATOM 4845 N N . VAL B 1 249 ? 5.961 14.453 5.672 1 91.38 249 VAL B N 1
ATOM 4846 C CA . VAL B 1 249 ? 6.078 14.422 4.219 1 91.38 249 VAL B CA 1
ATOM 4847 C C . VAL B 1 249 ? 5.25 15.555 3.609 1 91.38 249 VAL B C 1
ATOM 4849 O O . VAL B 1 249 ? 5.574 16.047 2.529 1 91.38 249 VAL B O 1
ATOM 4852 N N . GLY B 1 250 ? 4.207 15.953 4.191 1 94.31 250 GLY B N 1
ATOM 4853 C CA . GLY B 1 250 ? 3.295 17.016 3.775 1 94.31 250 GLY B CA 1
ATOM 4854 C C . GLY B 1 250 ? 2.805 17.859 4.93 1 94.31 250 GLY B C 1
ATOM 4855 O O . GLY B 1 250 ? 1.685 17.688 5.414 1 94.31 250 GLY B O 1
ATOM 4856 N N . PRO B 1 251 ? 3.604 18.812 5.309 1 95.06 251 PRO B N 1
ATOM 4857 C CA . PRO B 1 251 ? 3.312 19.562 6.535 1 95.06 251 PRO B CA 1
ATOM 4858 C C . PRO B 1 251 ? 2.211 20.594 6.348 1 95.06 251 PRO B C 1
ATOM 4860 O O . PRO B 1 251 ? 1.774 21.219 7.316 1 95.06 251 PRO B O 1
ATOM 4863 N N . ASP B 1 252 ? 1.687 20.812 5.113 1 96.81 252 ASP B N 1
ATOM 4864 C CA . ASP B 1 252 ? 0.556 21.734 4.957 1 96.81 252 ASP B CA 1
ATOM 4865 C C . ASP B 1 252 ? -0.628 21.281 5.812 1 96.81 252 ASP B C 1
ATOM 4867 O O . ASP B 1 252 ? -0.738 20.109 6.168 1 96.81 252 ASP B O 1
ATOM 4871 N N . PHE B 1 253 ? -1.486 22.219 6.234 1 98.38 253 PHE B N 1
ATOM 4872 C CA . PHE B 1 253 ? -2.666 21.875 7.02 1 98.38 253 PHE B CA 1
ATOM 4873 C C . PHE B 1 253 ? -3.674 21.109 6.172 1 98.38 253 PHE B C 1
ATOM 4875 O O . PHE B 1 253 ? -3.686 21.234 4.945 1 98.38 253 PHE B O 1
ATOM 4882 N N . PHE B 1 254 ? -4.465 20.312 6.77 1 98.44 254 PHE B N 1
ATOM 4883 C CA . PHE B 1 254 ? -5.547 19.609 6.086 1 98.44 254 PHE B CA 1
ATOM 4884 C C . PHE B 1 254 ? -6.535 20.594 5.473 1 98.44 254 PHE B C 1
ATOM 4886 O O . PHE B 1 254 ? -6.727 21.688 6 1 98.44 254 PHE B O 1
ATOM 4893 N N . ALA B 1 255 ? -7.18 20.172 4.383 1 98.25 255 ALA B N 1
ATOM 4894 C CA . ALA B 1 255 ? -8.234 21 3.777 1 98.25 255 ALA B CA 1
ATOM 4895 C C . ALA B 1 255 ? -9.305 21.344 4.801 1 98.25 255 ALA B C 1
ATOM 4897 O O . ALA B 1 255 ? -9.836 22.469 4.793 1 98.25 255 ALA B O 1
ATOM 4898 N N . TRP B 1 256 ? -9.641 20.438 5.695 1 98.5 256 TRP B N 1
ATOM 4899 C CA . TRP B 1 256 ? -10.617 20.688 6.75 1 98.5 256 TRP B CA 1
ATOM 4900 C C . TRP B 1 256 ? -10.211 21.891 7.594 1 98.5 256 TRP B C 1
ATOM 4902 O O . TRP B 1 256 ? -11.023 22.781 7.848 1 98.5 256 TRP B O 1
ATOM 4912 N N . ASP B 1 257 ? -8.977 21.891 8.008 1 98.69 257 ASP B N 1
ATOM 4913 C CA . ASP B 1 257 ? -8.477 22.984 8.828 1 98.69 257 ASP B CA 1
ATOM 4914 C C . ASP B 1 257 ? -8.461 24.297 8.039 1 98.69 257 ASP B C 1
ATOM 4916 O O . ASP B 1 257 ? -8.844 25.344 8.562 1 98.69 257 ASP B O 1
ATOM 4920 N N . LYS B 1 258 ? -7.996 24.219 6.824 1 98.12 258 LYS B N 1
ATOM 4921 C CA . LYS B 1 258 ? -7.953 25.406 5.988 1 98.12 258 LYS B CA 1
ATOM 4922 C C . LYS B 1 258 ? -9.352 25.969 5.766 1 98.12 258 LYS B C 1
ATOM 4924 O O . LYS B 1 258 ? -9.531 27.188 5.672 1 98.12 258 LYS B O 1
ATOM 4929 N N . TRP B 1 259 ? -10.297 25.078 5.633 1 97.44 259 TRP B N 1
ATOM 4930 C CA . TRP B 1 259 ? -11.695 25.484 5.531 1 97.44 259 TRP B CA 1
ATOM 4931 C C . TRP B 1 259 ? -12.148 26.188 6.805 1 97.44 259 TRP B C 1
ATOM 4933 O O . TRP B 1 259 ? -12.727 27.281 6.75 1 97.44 259 TRP B O 1
ATOM 4943 N N . ARG B 1 260 ? -11.852 25.688 7.945 1 97.94 260 ARG B N 1
ATOM 4944 C CA . ARG B 1 260 ? -12.219 26.266 9.234 1 97.94 260 ARG B CA 1
ATOM 4945 C C . ARG B 1 260 ? -11.562 27.625 9.43 1 97.94 260 ARG B C 1
ATOM 4947 O O . ARG B 1 260 ? -12.148 28.516 10.047 1 97.94 260 ARG B O 1
ATOM 4954 N N . LEU B 1 261 ? -10.375 27.766 8.906 1 98.25 261 LEU B N 1
ATOM 4955 C CA . LEU B 1 261 ? -9.602 29 9.078 1 98.25 261 LEU B CA 1
ATOM 4956 C C . LEU B 1 261 ? -10.023 30.062 8.07 1 98.25 261 LEU B C 1
ATOM 4958 O O . LEU B 1 261 ? -9.57 31.203 8.141 1 98.25 261 LEU B O 1
ATOM 4962 N N . GLY B 1 262 ? -10.859 29.656 7.074 1 96.62 262 GLY B N 1
ATOM 4963 C CA . GLY B 1 262 ? -11.289 30.594 6.047 1 96.62 262 GLY B CA 1
ATOM 4964 C C . GLY B 1 262 ? -10.305 30.719 4.895 1 96.62 262 GLY B C 1
ATOM 4965 O O . GLY B 1 262 ? -10.375 31.656 4.105 1 96.62 262 GLY B O 1
ATOM 4966 N N . TRP B 1 263 ? -9.367 29.797 4.828 1 97.12 263 TRP B N 1
ATOM 4967 C CA . TRP B 1 263 ? -8.375 29.812 3.756 1 97.12 263 TRP B CA 1
ATOM 4968 C C . TRP B 1 263 ? -8.922 29.125 2.502 1 97.12 263 TRP B C 1
ATOM 4970 O O . TRP B 1 263 ? -8.453 29.391 1.393 1 97.12 263 TRP B O 1
ATOM 4980 N N . ILE B 1 264 ? -9.836 28.156 2.664 1 95.56 264 ILE B N 1
ATOM 4981 C CA . ILE B 1 264 ? -10.633 27.547 1.606 1 95.56 264 ILE B CA 1
ATOM 4982 C C . ILE B 1 264 ? -12.102 27.938 1.772 1 95.56 264 ILE B C 1
ATOM 4984 O O . ILE B 1 264 ? -12.656 27.844 2.871 1 95.56 264 ILE B O 1
ATOM 4988 N N . ASN B 1 265 ? -12.742 28.438 0.687 1 93.75 265 ASN B N 1
ATOM 4989 C CA . ASN B 1 265 ? -14.125 28.891 0.751 1 93.75 265 ASN B CA 1
ATOM 4990 C C . ASN B 1 265 ? -15.102 27.734 0.596 1 93.75 265 ASN B C 1
ATOM 4992 O O . ASN B 1 265 ? -14.734 26.656 0.106 1 93.75 265 ASN B O 1
ATOM 4996 N N . ASP B 1 266 ? -16.328 28 0.923 1 93.94 266 ASP B N 1
ATOM 4997 C CA . ASP B 1 266 ? -17.391 27 0.851 1 93.94 266 ASP B CA 1
ATOM 4998 C C . ASP B 1 266 ? -17.531 26.453 -0.571 1 93.94 266 ASP B C 1
ATOM 5000 O O . ASP B 1 266 ? -17.844 25.281 -0.766 1 93.94 266 ASP B O 1
ATOM 5004 N N . GLU B 1 267 ? -17.312 27.297 -1.548 1 93 267 GLU B N 1
ATOM 5005 C CA . GLU B 1 267 ? -17.516 26.938 -2.945 1 93 267 GLU B CA 1
ATOM 5006 C C . GLU B 1 267 ? -16.516 25.875 -3.391 1 93 267 GLU B C 1
ATOM 5008 O O . GLU B 1 267 ? -16.734 25.156 -4.367 1 93 267 GLU B O 1
ATOM 5013 N N . SER B 1 268 ? -15.391 25.797 -2.631 1 94.88 268 SER B N 1
ATOM 5014 C CA . SER B 1 268 ? -14.328 24.859 -2.994 1 94.88 268 SER B CA 1
ATOM 5015 C C . SER B 1 268 ? -14.453 23.547 -2.219 1 94.88 268 SER B C 1
ATOM 5017 O O . SER B 1 268 ? -13.523 22.75 -2.203 1 94.88 268 SER B O 1
ATOM 5019 N N . ILE B 1 269 ? -15.57 23.391 -1.534 1 95.88 269 ILE B N 1
ATOM 5020 C CA . ILE B 1 269 ? -15.859 22.172 -0.789 1 95.88 269 ILE B CA 1
ATOM 5021 C C . ILE B 1 269 ? -17.125 21.531 -1.335 1 95.88 269 ILE B C 1
ATOM 5023 O O . ILE B 1 269 ? -18.172 22.172 -1.423 1 95.88 269 ILE B O 1
ATOM 5027 N N . ASP B 1 270 ? -17.016 20.25 -1.765 1 95.25 270 ASP B N 1
ATOM 5028 C CA . ASP B 1 270 ? -18.219 19.484 -2.049 1 95.25 270 ASP B CA 1
ATOM 5029 C C . ASP B 1 270 ? -18.734 18.766 -0.794 1 95.25 270 ASP B C 1
ATOM 5031 O O . ASP B 1 270 ? -17.953 18.156 -0.064 1 95.25 270 ASP B O 1
ATOM 5035 N N . CYS B 1 271 ? -20.062 18.922 -0.584 1 94.69 271 CYS B N 1
ATOM 5036 C CA . CYS B 1 271 ? -20.703 18.297 0.576 1 94.69 271 CYS B CA 1
ATOM 5037 C C . CYS B 1 271 ? -21.594 17.141 0.158 1 94.69 271 CYS B C 1
ATOM 5039 O O . CYS B 1 271 ? -22.469 17.281 -0.7 1 94.69 271 CYS B O 1
ATOM 5041 N N . VAL B 1 272 ? -21.297 15.93 0.696 1 91.38 272 VAL B N 1
ATOM 5042 C CA . VAL B 1 272 ? -22.141 14.75 0.551 1 91.38 272 VAL B CA 1
ATOM 5043 C C . VAL B 1 272 ? -22.859 14.461 1.866 1 91.38 272 VAL B C 1
ATOM 5045 O O . VAL B 1 272 ? -22.234 14.055 2.848 1 91.38 272 VAL B O 1
ATOM 5048 N N . SER B 1 273 ? -24.156 14.664 1.891 1 89 273 SER B N 1
ATOM 5049 C CA . SER B 1 273 ? -24.906 14.492 3.131 1 89 273 SER B CA 1
ATOM 5050 C C . SER B 1 273 ? -26.094 13.555 2.934 1 89 273 SER B C 1
ATOM 5052 O O . SER B 1 273 ? -26.859 13.305 3.869 1 89 273 SER B O 1
ATOM 5054 N N . GLU B 1 274 ? -26.25 13.109 1.748 1 86.19 274 GLU B N 1
ATOM 5055 C CA . GLU B 1 274 ? -27.344 12.195 1.439 1 86.19 274 GLU B CA 1
ATOM 5056 C C . GLU B 1 274 ? -26.828 10.867 0.906 1 86.19 274 GLU B C 1
ATOM 5058 O O . GLU B 1 274 ? -25.719 10.797 0.37 1 86.19 274 GLU B O 1
ATOM 5063 N N . ARG B 1 275 ? -27.641 9.891 1.115 1 82.81 275 ARG B N 1
ATOM 5064 C CA . ARG B 1 275 ? -27.328 8.57 0.576 1 82.81 275 ARG B CA 1
ATOM 5065 C C . ARG B 1 275 ? -27.281 8.602 -0.948 1 82.81 275 ARG B C 1
ATOM 5067 O O . ARG B 1 275 ? -28.062 9.328 -1.582 1 82.81 275 ARG B O 1
ATOM 5074 N N . GLY B 1 276 ? -26.391 7.742 -1.583 1 82.75 276 GLY B N 1
ATOM 5075 C CA . GLY B 1 276 ? -26.266 7.641 -3.027 1 82.75 276 GLY B CA 1
ATOM 5076 C C . GLY B 1 276 ? -24.828 7.688 -3.514 1 82.75 276 GLY B C 1
ATOM 5077 O O . GLY B 1 276 ? -23.891 7.668 -2.709 1 82.75 276 GLY B O 1
ATOM 5078 N N . THR B 1 277 ? -24.672 7.598 -4.836 1 82.88 277 THR B N 1
ATOM 5079 C CA . THR B 1 277 ? -23.359 7.68 -5.473 1 82.88 277 THR B CA 1
ATOM 5080 C C . THR B 1 277 ? -23.188 9.023 -6.176 1 82.88 277 THR B C 1
ATOM 5082 O O . THR B 1 277 ? -24.062 9.461 -6.922 1 82.88 277 THR B O 1
ATOM 5085 N N . THR B 1 278 ? -22.172 9.758 -5.852 1 86.75 278 THR B N 1
ATOM 5086 C CA . THR B 1 278 ? -21.859 11.047 -6.457 1 86.75 278 THR B CA 1
ATOM 5087 C C . THR B 1 278 ? -20.422 11.055 -6.996 1 86.75 278 THR B C 1
ATOM 5089 O O . THR B 1 278 ? -19.578 10.281 -6.547 1 86.75 278 THR B O 1
ATOM 5092 N N . GLU B 1 279 ? -20.172 11.859 -8.023 1 87.81 279 GLU B N 1
ATOM 5093 C CA . GLU B 1 279 ? -18.828 12.023 -8.602 1 87.81 279 GLU B CA 1
ATOM 5094 C C . GLU B 1 279 ? -18.297 13.43 -8.367 1 87.81 279 GLU B C 1
ATOM 5096 O O . GLU B 1 279 ? -19.031 14.406 -8.477 1 87.81 279 GLU B O 1
ATOM 5101 N N . HIS B 1 280 ? -17.047 13.555 -7.996 1 90.56 280 HIS B N 1
ATOM 5102 C CA . HIS B 1 280 ? -16.406 14.82 -7.68 1 90.56 280 HIS B CA 1
ATOM 5103 C C . HIS B 1 280 ? -14.992 14.883 -8.266 1 90.56 280 HIS B C 1
ATOM 5105 O O . HIS B 1 280 ? -14.266 13.891 -8.242 1 90.56 280 HIS B O 1
ATOM 5111 N N . THR B 1 281 ? -14.594 16.016 -8.789 1 91.69 281 THR B N 1
ATOM 5112 C CA . THR B 1 281 ? -13.242 16.219 -9.281 1 91.69 281 THR B CA 1
ATOM 5113 C C . THR B 1 281 ? -12.445 17.109 -8.328 1 91.69 281 THR B C 1
ATOM 5115 O O . THR B 1 281 ? -12.805 18.266 -8.125 1 91.69 281 THR B O 1
ATOM 5118 N N . LEU B 1 282 ? -11.383 16.562 -7.773 1 93.62 282 LEU B N 1
ATOM 5119 C CA . LEU B 1 282 ? -10.562 17.25 -6.785 1 93.62 282 LEU B CA 1
ATOM 5120 C C . LEU B 1 282 ? -9.359 17.906 -7.445 1 93.62 282 LEU B C 1
ATOM 5122 O O . LEU B 1 282 ? -8.703 17.297 -8.297 1 93.62 282 LEU B O 1
ATOM 5126 N N . THR B 1 283 ? -9.141 19.094 -7.113 1 93.56 283 THR B N 1
ATOM 5127 C CA . THR B 1 283 ? -7.875 19.766 -7.391 1 93.56 283 THR B CA 1
ATOM 5128 C C . THR B 1 283 ? -6.918 19.641 -6.207 1 93.56 283 THR B C 1
ATOM 5130 O O . THR B 1 283 ? -7.301 19.875 -5.062 1 93.56 283 THR B O 1
ATOM 5133 N N . PRO B 1 284 ? -5.656 19.203 -6.504 1 93.94 284 PRO B N 1
ATOM 5134 C CA . PRO B 1 284 ? -4.707 19.047 -5.402 1 93.94 284 PRO B CA 1
ATOM 5135 C C . PRO B 1 284 ? -4.586 20.281 -4.531 1 93.94 284 PRO B C 1
ATOM 5137 O O . PRO B 1 284 ? -4.613 21.406 -5.043 1 93.94 284 PRO B O 1
ATOM 5140 N N . LEU B 1 285 ? -4.438 20.062 -3.252 1 94.75 285 LEU B N 1
ATOM 5141 C CA . LEU B 1 285 ? -4.391 21.125 -2.25 1 94.75 285 LEU B CA 1
ATOM 5142 C C . LEU B 1 285 ? -3.256 22.094 -2.541 1 94.75 285 LEU B C 1
ATOM 5144 O O . LEU B 1 285 ? -3.371 23.297 -2.268 1 94.75 285 LEU B O 1
ATOM 5148 N N . GLU B 1 286 ? -2.154 21.609 -3.145 1 92.31 286 GLU B N 1
ATOM 5149 C CA . GLU B 1 286 ? -0.912 22.359 -3.334 1 92.31 286 GLU B CA 1
ATOM 5150 C C . GLU B 1 286 ? -1.021 23.328 -4.512 1 92.31 286 GLU B C 1
ATOM 5152 O O . GLU B 1 286 ? -0.196 24.234 -4.656 1 92.31 286 GLU B O 1
ATOM 5157 N N . LEU B 1 287 ? -2.018 23.109 -5.301 1 90.12 287 LEU B N 1
ATOM 5158 C CA . LEU B 1 287 ? -2.188 23.969 -6.469 1 90.12 287 LEU B CA 1
ATOM 5159 C C . LEU B 1 287 ? -3.055 25.172 -6.133 1 90.12 287 LEU B C 1
ATOM 5161 O O . LEU B 1 287 ? -3.92 25.094 -5.258 1 90.12 287 LEU B O 1
ATOM 5165 N N . LYS B 1 288 ? -2.768 26.25 -6.816 1 86.06 288 LYS B N 1
ATOM 5166 C CA . LYS B 1 288 ? -3.557 27.453 -6.617 1 86.06 288 LYS B CA 1
ATOM 5167 C C . LYS B 1 288 ? -5.031 27.203 -6.922 1 86.06 288 LYS B C 1
ATOM 5169 O O . LYS B 1 288 ? -5.363 26.531 -7.898 1 86.06 288 LYS B O 1
ATOM 5174 N N . THR B 1 289 ? -5.75 27.656 -6.051 1 80.5 289 THR B N 1
ATOM 5175 C CA . THR B 1 289 ? -7.191 27.484 -6.219 1 80.5 289 THR B CA 1
ATOM 5176 C C . THR B 1 289 ? -7.73 28.484 -7.238 1 80.5 289 THR B C 1
ATOM 5178 O O . THR B 1 289 ? -7.496 29.688 -7.121 1 80.5 289 THR B O 1
ATOM 5181 N N . SER B 1 290 ? -8.203 27.953 -8.328 1 77.31 290 SER B N 1
ATOM 5182 C CA . SER B 1 290 ? -8.961 28.766 -9.266 1 77.31 290 SER B CA 1
ATOM 5183 C C . SER B 1 290 ? -10.461 28.656 -9.008 1 77.31 290 SER B C 1
ATOM 5185 O O . SER B 1 290 ? -10.906 27.797 -8.25 1 77.31 290 SER B O 1
ATOM 5187 N N . ASP B 1 291 ? -11.172 29.516 -9.688 1 73.38 291 ASP B N 1
ATOM 5188 C CA . ASP B 1 291 ? -12.625 29.531 -9.523 1 73.38 291 ASP B CA 1
ATOM 5189 C C . ASP B 1 291 ? -13.219 28.141 -9.805 1 73.38 291 ASP B C 1
ATOM 5191 O O . ASP B 1 291 ? -12.789 27.453 -10.734 1 73.38 291 ASP B O 1
ATOM 5195 N N . ASN B 1 292 ? -13.93 27.484 -8.938 1 79.5 292 ASN B N 1
ATOM 5196 C CA . ASN B 1 292 ? -14.734 26.266 -9.086 1 79.5 292 ASN B CA 1
ATOM 5197 C C . ASN B 1 292 ? -13.945 25.016 -8.727 1 79.5 292 ASN B C 1
ATOM 5199 O O . ASN B 1 292 ? -14.414 23.906 -8.93 1 79.5 292 ASN B O 1
ATOM 5203 N N . ASP B 1 293 ? -12.641 25.312 -8.328 1 91.38 293 ASP B N 1
ATOM 5204 C CA . ASP B 1 293 ? -11.867 24.125 -7.949 1 91.38 293 ASP B CA 1
ATOM 5205 C C . ASP B 1 293 ? -12.375 23.547 -6.637 1 91.38 293 ASP B C 1
ATOM 5207 O O . ASP B 1 293 ? -12.703 24.281 -5.707 1 91.38 293 ASP B O 1
ATOM 5211 N N . ILE B 1 294 ? -12.531 22.297 -6.613 1 94.56 294 ILE B N 1
ATOM 5212 C CA . ILE B 1 294 ? -12.891 21.594 -5.391 1 94.56 294 ILE B CA 1
ATOM 5213 C C . ILE B 1 294 ? -11.633 21.062 -4.715 1 94.56 294 ILE B C 1
ATOM 5215 O O . ILE B 1 294 ? -10.867 20.297 -5.324 1 94.56 294 ILE B O 1
ATOM 5219 N N . LYS B 1 295 ? -11.438 21.484 -3.492 1 96.12 295 LYS B N 1
ATOM 5220 C CA . LYS B 1 295 ? -10.227 21.109 -2.764 1 96.12 295 LYS B CA 1
ATOM 5221 C C . LYS B 1 295 ? -10.484 19.922 -1.841 1 96.12 295 LYS B C 1
ATOM 5223 O O . LYS B 1 295 ? -9.547 19.219 -1.453 1 96.12 295 LYS B O 1
ATOM 5228 N N . ALA B 1 296 ? -11.727 19.703 -1.496 1 96.75 296 ALA B N 1
ATOM 5229 C CA . ALA B 1 296 ? -12.062 18.547 -0.654 1 96.75 296 ALA B CA 1
ATOM 5230 C C . ALA B 1 296 ? -13.523 18.156 -0.826 1 96.75 296 ALA B C 1
ATOM 5232 O O . ALA B 1 296 ? -14.359 18.984 -1.18 1 96.75 296 ALA B O 1
ATOM 5233 N N . VAL B 1 297 ? -13.781 16.922 -0.672 1 95.25 297 VAL B N 1
ATOM 5234 C CA . VAL B 1 297 ? -15.125 16.375 -0.517 1 95.25 297 VAL B CA 1
ATOM 5235 C C . VAL B 1 297 ? -15.352 15.953 0.934 1 95.25 297 VAL B C 1
ATOM 5237 O O . VAL B 1 297 ? -14.547 15.203 1.501 1 95.25 297 VAL B O 1
ATOM 5240 N N . VAL B 1 298 ? -16.406 16.484 1.526 1 95.81 298 VAL B N 1
ATOM 5241 C CA . VAL B 1 298 ? -16.766 16.156 2.904 1 95.81 298 VAL B CA 1
ATOM 5242 C C . VAL B 1 298 ? -18.047 15.336 2.932 1 95.81 298 VAL B C 1
ATOM 5244 O O . VAL B 1 298 ? -19.078 15.766 2.408 1 95.81 298 VAL B O 1
ATOM 5247 N N . VAL B 1 299 ? -17.922 14.133 3.475 1 92.69 299 VAL B N 1
ATOM 5248 C CA . VAL B 1 299 ? -19.078 13.258 3.686 1 92.69 299 VAL B CA 1
ATOM 5249 C C . VAL B 1 299 ? -19.531 13.344 5.145 1 92.69 299 VAL B C 1
ATOM 5251 O O . VAL B 1 299 ? -18.828 12.852 6.039 1 92.69 299 VAL B O 1
ATOM 5254 N N . ALA B 1 300 ? -20.688 13.906 5.348 1 91.19 300 ALA B N 1
ATOM 5255 C CA . ALA B 1 300 ? -21.219 14 6.707 1 91.19 300 ALA B CA 1
ATOM 5256 C C . ALA B 1 300 ? -21.75 12.656 7.184 1 91.19 300 ALA B C 1
ATOM 5258 O O . ALA B 1 300 ? -22.766 12.172 6.676 1 91.19 300 ALA B O 1
ATOM 5259 N N . VAL B 1 301 ? -21.109 12.047 8.148 1 85.88 301 VAL B N 1
ATOM 5260 C CA . VAL B 1 301 ? -21.5 10.734 8.641 1 85.88 301 VAL B CA 1
ATOM 5261 C C . VAL B 1 301 ? -22.578 10.875 9.719 1 85.88 301 VAL B C 1
ATOM 5263 O O . VAL B 1 301 ? -23.562 10.141 9.719 1 85.88 301 VAL B O 1
ATOM 5266 N N . ASN B 1 302 ? -22.406 11.812 10.664 1 87.94 302 ASN B N 1
ATOM 5267 C CA . ASN B 1 302 ? -23.375 12.188 11.68 1 87.94 302 ASN B CA 1
ATOM 5268 C C . ASN B 1 302 ? -23.156 13.625 12.156 1 87.94 302 ASN B C 1
ATOM 5270 O O . ASN B 1 302 ? -22.578 14.438 11.445 1 87.94 302 ASN B O 1
ATOM 5274 N N . GLN B 1 303 ? -23.609 13.93 13.352 1 89.38 303 GLN B N 1
ATOM 5275 C CA . GLN B 1 303 ? -23.625 15.312 13.797 1 89.38 303 GLN B CA 1
ATOM 5276 C C . GLN B 1 303 ? -22.219 15.781 14.18 1 89.38 303 GLN B C 1
ATOM 5278 O O . GLN B 1 303 ? -21.938 16.984 14.195 1 89.38 303 GLN B O 1
ATOM 5283 N N . THR B 1 304 ? -21.328 14.852 14.438 1 94.12 304 THR B N 1
ATOM 5284 C CA . THR B 1 304 ? -20.016 15.281 14.938 1 94.12 304 THR B CA 1
ATOM 5285 C C . THR B 1 304 ? -18.891 14.641 14.117 1 94.12 304 THR B C 1
ATOM 5287 O O . THR B 1 304 ? -17.719 14.914 14.359 1 94.12 304 THR B O 1
ATOM 5290 N N . SER B 1 305 ? -19.266 13.805 13.164 1 94 305 SER B N 1
ATOM 5291 C CA . SER B 1 305 ? -18.219 13.062 12.461 1 94 305 SER B CA 1
ATOM 5292 C C . SER B 1 305 ? -18.391 13.188 10.953 1 94 305 SER B C 1
ATOM 5294 O O . SER B 1 305 ? -19.516 13.227 10.445 1 94 305 SER B O 1
ATOM 5296 N N . ALA B 1 306 ? -17.266 13.234 10.273 1 94.81 306 ALA B N 1
ATOM 5297 C CA . ALA B 1 306 ? -17.25 13.312 8.82 1 94.81 306 ALA B CA 1
ATOM 5298 C C . ALA B 1 306 ? -16.062 12.539 8.25 1 94.81 306 ALA B C 1
ATOM 5300 O O . ALA B 1 306 ? -15.078 12.289 8.953 1 94.81 306 ALA B O 1
ATOM 5301 N N . LEU B 1 307 ? -16.172 12.031 7.031 1 94.75 307 LEU B N 1
ATOM 5302 C CA . LEU B 1 307 ? -15.078 11.578 6.184 1 94.75 307 LEU B CA 1
ATOM 5303 C C . LEU B 1 307 ? -14.68 12.656 5.184 1 94.75 307 LEU B C 1
ATOM 5305 O O . LEU B 1 307 ? -15.547 13.281 4.562 1 94.75 307 LEU B O 1
ATOM 5309 N N . VAL B 1 308 ? -13.43 12.922 5.086 1 96.56 308 VAL B N 1
ATOM 5310 C CA . VAL B 1 308 ? -12.938 13.945 4.172 1 96.56 308 VAL B CA 1
ATOM 5311 C C . VAL B 1 308 ? -11.992 13.32 3.15 1 96.56 308 VAL B C 1
ATOM 5313 O O . VAL B 1 308 ? -11.156 12.484 3.5 1 96.56 308 VAL B O 1
ATOM 5316 N N . ALA B 1 309 ? -12.156 13.656 1.879 1 94.62 309 ALA B N 1
ATOM 5317 C CA . ALA B 1 309 ? -11.25 13.289 0.79 1 94.62 309 ALA B CA 1
ATOM 5318 C C . ALA B 1 309 ? -10.586 14.531 0.197 1 94.62 309 ALA B C 1
ATOM 5320 O O . ALA B 1 309 ? -11.266 15.508 -0.137 1 94.62 309 ALA B O 1
ATOM 5321 N N . GLU B 1 310 ? -9.312 14.547 0.102 1 96.62 310 GLU B N 1
ATOM 5322 C CA . GLU B 1 310 ? -8.57 15.609 -0.577 1 96.62 310 GLU B CA 1
ATOM 5323 C C . GLU B 1 310 ? -7.441 15.031 -1.423 1 96.62 310 GLU B C 1
ATOM 5325 O O . GLU B 1 310 ? -6.949 13.938 -1.148 1 96.62 310 GLU B O 1
ATOM 5330 N N . ALA B 1 311 ? -7.047 15.742 -2.48 1 94.56 311 ALA B N 1
ATOM 5331 C CA . ALA B 1 311 ? -5.922 15.32 -3.311 1 94.56 311 ALA B CA 1
ATOM 5332 C C . ALA B 1 311 ? -4.629 15.984 -2.863 1 94.56 311 ALA B C 1
ATOM 5334 O O . ALA B 1 311 ? -4.605 17.188 -2.586 1 94.56 311 ALA B O 1
ATOM 5335 N N . ARG B 1 312 ? -3.572 15.227 -2.695 1 94.81 312 ARG B N 1
ATOM 5336 C CA . ARG B 1 312 ? -2.256 15.719 -2.295 1 94.81 312 ARG B CA 1
ATOM 5337 C C . ARG B 1 312 ? -1.188 15.297 -3.297 1 94.81 312 ARG B C 1
ATOM 5339 O O . ARG B 1 312 ? -1.188 14.156 -3.77 1 94.81 312 ARG B O 1
ATOM 5346 N N . ILE B 1 313 ? -0.385 16.156 -3.707 1 91.69 313 ILE B N 1
ATOM 5347 C CA . ILE B 1 313 ? 0.741 15.906 -4.598 1 91.69 313 ILE B CA 1
ATOM 5348 C C . ILE B 1 313 ? 1.985 16.609 -4.07 1 91.69 313 ILE B C 1
ATOM 5350 O O . ILE B 1 313 ? 1.884 17.531 -3.246 1 91.69 313 ILE B O 1
ATOM 5354 N N . PRO B 1 314 ? 3.201 16.141 -4.473 1 91.81 314 PRO B N 1
ATOM 5355 C CA . PRO B 1 314 ? 4.391 16.891 -4.074 1 91.81 314 PRO B CA 1
ATOM 5356 C C . PRO B 1 314 ? 4.422 18.312 -4.66 1 91.81 314 PRO B C 1
ATOM 5358 O O . PRO B 1 314 ? 4.215 18.484 -5.863 1 91.81 314 PRO B O 1
ATOM 5361 N N . GLY B 1 315 ? 4.516 19.328 -3.834 1 91.94 315 GLY B N 1
ATOM 5362 C CA . GLY B 1 315 ? 4.602 20.719 -4.258 1 91.94 315 GLY B CA 1
ATOM 5363 C C . GLY B 1 315 ? 4.504 21.703 -3.109 1 91.94 315 GLY B C 1
ATOM 5364 O O . GLY B 1 315 ? 3.846 21.422 -2.104 1 91.94 315 GLY B O 1
ATOM 5365 N N . GLY B 1 316 ? 5.129 22.844 -3.273 1 92.69 316 GLY B N 1
ATOM 5366 C CA . GLY B 1 316 ? 5.066 23.875 -2.248 1 92.69 316 GLY B CA 1
ATOM 5367 C C . GLY B 1 316 ? 5.531 23.391 -0.888 1 92.69 316 GLY B C 1
ATOM 5368 O O . GLY B 1 316 ? 6.629 22.859 -0.759 1 92.69 316 GLY B O 1
ATOM 5369 N N . LEU B 1 317 ? 4.594 23.516 0.109 1 94.75 317 LEU B N 1
ATOM 5370 C CA . LEU B 1 317 ? 4.891 23.125 1.483 1 94.75 317 LEU B CA 1
ATOM 5371 C C . LEU B 1 317 ? 4.973 21.594 1.611 1 94.75 317 LEU B C 1
ATOM 5373 O O . LEU B 1 317 ? 5.52 21.078 2.59 1 94.75 317 LEU B O 1
ATOM 5377 N N . ASP B 1 318 ? 4.383 20.953 0.629 1 94.81 318 ASP B N 1
ATOM 5378 C CA . ASP B 1 318 ? 4.262 19.5 0.647 1 94.81 318 ASP B CA 1
ATOM 5379 C C . ASP B 1 318 ? 5.227 18.859 -0.344 1 94.81 318 ASP B C 1
ATOM 5381 O O . ASP B 1 318 ? 4.883 17.859 -0.999 1 94.81 318 ASP B O 1
ATOM 5385 N N . SER B 1 319 ? 6.422 19.391 -0.494 1 92.25 319 SER B N 1
ATOM 5386 C CA . SER B 1 319 ? 7.387 18.906 -1.472 1 92.25 319 SER B CA 1
ATOM 5387 C C . SER B 1 319 ? 7.859 17.5 -1.117 1 92.25 319 SER B C 1
ATOM 5389 O O . SER B 1 319 ? 8.367 16.766 -1.975 1 92.25 319 SER B O 1
ATOM 5391 N N . GLY B 1 320 ? 7.707 17.062 0.128 1 90.06 320 GLY B N 1
ATOM 5392 C CA . GLY B 1 320 ? 8.172 15.75 0.578 1 90.06 320 GLY B CA 1
ATOM 5393 C C . GLY B 1 320 ? 7.164 14.641 0.326 1 90.06 320 GLY B C 1
ATOM 5394 O O . GLY B 1 320 ? 7.434 13.477 0.619 1 90.06 320 GLY B O 1
ATOM 5395 N N . VAL B 1 321 ? 5.953 14.984 -0.197 1 90.69 321 VAL B N 1
ATOM 5396 C CA . VAL B 1 321 ? 4.938 13.969 -0.467 1 90.69 321 VAL B CA 1
ATOM 5397 C C . VAL B 1 321 ? 5.516 12.891 -1.381 1 90.69 321 VAL B C 1
ATOM 5399 O O . VAL B 1 321 ? 6.008 13.188 -2.471 1 90.69 321 VAL B O 1
ATOM 5402 N N . CYS B 1 322 ? 5.449 11.656 -0.917 1 87.12 322 CYS B N 1
ATOM 5403 C CA . CYS B 1 322 ? 6.098 10.547 -1.604 1 87.12 322 CYS B CA 1
ATOM 5404 C C . CYS B 1 322 ? 5.062 9.594 -2.191 1 87.12 322 CYS B C 1
ATOM 5406 O O . CYS B 1 322 ? 5.414 8.656 -2.908 1 87.12 322 CYS B O 1
ATOM 5408 N N . ALA B 1 323 ? 3.826 9.75 -1.887 1 82.88 323 ALA B N 1
ATOM 5409 C CA . ALA B 1 323 ? 2.713 8.992 -2.445 1 82.88 323 ALA B CA 1
ATOM 5410 C C . ALA B 1 323 ? 1.563 9.906 -2.846 1 82.88 323 ALA B C 1
ATOM 5412 O O . ALA B 1 323 ? 0.596 10.062 -2.098 1 82.88 323 ALA B O 1
ATOM 5413 N N . PRO B 1 324 ? 1.693 10.562 -4.004 1 87.31 324 PRO B N 1
ATOM 5414 C CA . PRO B 1 324 ? 0.61 11.438 -4.457 1 87.31 324 PRO B CA 1
ATOM 5415 C C . PRO B 1 324 ? -0.703 10.688 -4.676 1 87.31 324 PRO B C 1
ATOM 5417 O O . PRO B 1 324 ? -0.693 9.516 -5.059 1 87.31 324 PRO B O 1
ATOM 5420 N N . GLY B 1 325 ? -1.867 11.281 -4.422 1 89.31 325 GLY B N 1
ATOM 5421 C CA . GLY B 1 325 ? -3.174 10.656 -4.574 1 89.31 325 GLY B CA 1
ATOM 5422 C C . GLY B 1 325 ? -4.242 11.289 -3.703 1 89.31 325 GLY B C 1
ATOM 5423 O O . GLY B 1 325 ? -4.082 12.422 -3.24 1 89.31 325 GLY B O 1
ATOM 5424 N N . VAL B 1 326 ? -5.355 10.617 -3.59 1 90.06 326 VAL B N 1
ATOM 5425 C CA . VAL B 1 326 ? -6.469 11.086 -2.771 1 90.06 326 VAL B CA 1
ATOM 5426 C C . VAL B 1 326 ? -6.293 10.609 -1.333 1 90.06 326 VAL B C 1
ATOM 5428 O O . VAL B 1 326 ? -6.266 9.406 -1.072 1 90.06 326 VAL B O 1
ATOM 5431 N N . LEU B 1 327 ? -6.102 11.508 -0.418 1 93.81 327 LEU B N 1
ATOM 5432 C CA . LEU B 1 327 ? -5.965 11.242 1.009 1 93.81 327 LEU B CA 1
ATOM 5433 C C . LEU B 1 327 ? -7.328 11.227 1.692 1 93.81 327 LEU B C 1
ATOM 5435 O O . LEU B 1 327 ? -8.117 12.164 1.528 1 93.81 327 LEU B O 1
ATOM 5439 N N . LEU B 1 328 ? -7.656 10.125 2.396 1 92.38 328 LEU B N 1
ATOM 5440 C CA . LEU B 1 328 ? -8.883 10.008 3.176 1 92.38 328 LEU B CA 1
ATOM 5441 C C . LEU B 1 328 ? -8.594 10.148 4.668 1 92.38 328 LEU B C 1
ATOM 5443 O O . LEU B 1 328 ? -7.605 9.602 5.164 1 92.38 328 LEU B O 1
ATOM 5447 N N . TYR B 1 329 ? -9.43 10.898 5.391 1 95.62 329 TYR B N 1
ATOM 5448 C CA . TYR B 1 329 ? -9.32 10.969 6.844 1 95.62 329 TYR B CA 1
ATOM 5449 C C . TYR B 1 329 ? -10.672 11.258 7.484 1 95.62 329 TYR B C 1
ATOM 5451 O O . TYR B 1 329 ? -11.57 11.789 6.828 1 95.62 329 TYR B O 1
ATOM 5459 N N . THR B 1 330 ? -10.805 10.883 8.758 1 95.81 330 THR B N 1
ATOM 5460 C CA . THR B 1 330 ? -12 11.18 9.531 1 95.81 330 THR B CA 1
ATOM 5461 C C . THR B 1 330 ? -11.789 12.406 10.414 1 95.81 330 THR B C 1
ATOM 5463 O O . THR B 1 330 ? -10.656 12.688 10.828 1 95.81 330 THR B O 1
ATOM 5466 N N . VAL B 1 331 ? -12.844 13.117 10.602 1 97.56 331 VAL B N 1
ATOM 5467 C CA . VAL B 1 331 ? -12.938 14.227 11.547 1 97.56 331 VAL B CA 1
ATOM 5468 C C . VAL B 1 331 ? -13.992 13.922 12.609 1 97.56 331 VAL B C 1
ATOM 5470 O O . VAL B 1 331 ? -15.078 13.438 12.289 1 97.56 331 VAL B O 1
ATOM 5473 N N . ASP B 1 332 ? -13.648 14.133 13.844 1 96.69 332 ASP B N 1
ATOM 5474 C CA . ASP B 1 332 ? -14.586 13.977 14.953 1 96.69 332 ASP B CA 1
ATOM 5475 C C . ASP B 1 332 ? -14.508 15.172 15.906 1 96.69 332 ASP B C 1
ATOM 5477 O O . ASP B 1 332 ? -13.555 15.297 16.672 1 96.69 332 ASP B O 1
ATOM 5481 N N . THR B 1 333 ? -15.531 16 15.906 1 97.88 333 THR B N 1
ATOM 5482 C CA . THR B 1 333 ? -15.508 17.25 16.656 1 97.88 333 THR B CA 1
ATOM 5483 C C . THR B 1 333 ? -15.719 17 18.141 1 97.88 333 THR B C 1
ATOM 5485 O O . THR B 1 333 ? -15.508 17.891 18.969 1 97.88 333 THR B O 1
ATOM 5488 N N . SER B 1 334 ? -16.047 15.766 18.5 1 96.75 334 SER B N 1
ATOM 5489 C CA . SER B 1 334 ? -16.266 15.422 19.906 1 96.75 334 SER B CA 1
ATOM 5490 C C . SER B 1 334 ? -14.984 14.906 20.547 1 96.75 334 SER B C 1
ATOM 5492 O O . SER B 1 334 ? -14.969 14.586 21.734 1 96.75 334 SER B O 1
ATOM 5494 N N . VAL B 1 335 ? -13.961 14.789 19.797 1 97.31 335 VAL B N 1
ATOM 5495 C CA . VAL B 1 335 ? -12.688 14.289 20.297 1 97.31 335 VAL B CA 1
ATOM 5496 C C . VAL B 1 335 ? -11.727 15.453 20.516 1 97.31 335 VAL B C 1
ATOM 5498 O O . VAL B 1 335 ? -11.578 16.312 19.641 1 97.31 335 VAL B O 1
ATOM 5501 N N . LYS B 1 336 ? -11.102 15.523 21.625 1 97.44 336 LYS B N 1
ATOM 5502 C CA . LYS B 1 336 ? -10.242 16.656 22 1 97.44 336 LYS B CA 1
ATOM 5503 C C . LYS B 1 336 ? -8.875 16.547 21.328 1 97.44 336 LYS B C 1
ATOM 5505 O O . LYS B 1 336 ? -8.5 15.477 20.828 1 97.44 336 LYS B O 1
ATOM 5510 N N . SER B 1 337 ? -8.156 17.609 21.406 1 97.88 337 SER B N 1
ATOM 5511 C CA . SER B 1 337 ? -6.789 17.703 20.891 1 97.88 337 SER B CA 1
ATOM 5512 C C . SER B 1 337 ? -5.902 16.625 21.484 1 97.88 337 SER B C 1
ATOM 5514 O O . SER B 1 337 ? -6.004 16.312 22.672 1 97.88 337 SER B O 1
ATOM 5516 N N . GLY B 1 338 ? -5.074 15.977 20.656 1 97.19 338 GLY B N 1
ATOM 5517 C CA . GLY B 1 338 ? -4.102 15.008 21.125 1 97.19 338 GLY B CA 1
ATOM 5518 C C . GLY B 1 338 ? -4.664 13.602 21.219 1 97.19 338 GLY B C 1
ATOM 5519 O O . GLY B 1 338 ? -3.936 12.656 21.531 1 97.19 338 GLY B O 1
ATOM 5520 N N . TYR B 1 339 ? -6.004 13.477 20.875 1 96.25 339 TYR B N 1
ATOM 5521 C CA . TYR B 1 339 ? -6.633 12.172 21.016 1 96.25 339 TYR B CA 1
ATOM 5522 C C . TYR B 1 339 ? -7.277 11.727 19.703 1 96.25 339 TYR B C 1
ATOM 5524 O O . TYR B 1 339 ? -8.234 10.945 19.719 1 96.25 339 TYR B O 1
ATOM 5532 N N . GLY B 1 340 ? -6.805 12.289 18.641 1 97.38 340 GLY B N 1
ATOM 5533 C CA . GLY B 1 340 ? -7.148 11.82 17.312 1 97.38 340 GLY B CA 1
ATOM 5534 C C . GLY B 1 340 ? -8.461 12.391 16.797 1 97.38 340 GLY B C 1
ATOM 5535 O O . GLY B 1 340 ? -9.32 11.648 16.328 1 97.38 340 GLY B O 1
ATOM 5536 N N . PRO B 1 341 ? -8.695 13.688 16.984 1 98.44 341 PRO B N 1
ATOM 5537 C CA . PRO B 1 341 ? -9.883 14.289 16.375 1 98.44 341 PRO B CA 1
ATOM 5538 C C . PRO B 1 341 ? -9.859 14.211 14.852 1 98.44 341 PRO B C 1
ATOM 5540 O O . PRO B 1 341 ? -10.906 14.297 14.211 1 98.44 341 PRO B O 1
ATOM 5543 N N . VAL B 1 342 ? -8.656 14.086 14.273 1 98.25 342 VAL B N 1
ATOM 5544 C CA . VAL B 1 342 ? -8.438 13.789 12.867 1 98.25 342 VAL B CA 1
ATOM 5545 C C . VAL B 1 342 ? -7.617 12.508 12.727 1 98.25 342 VAL B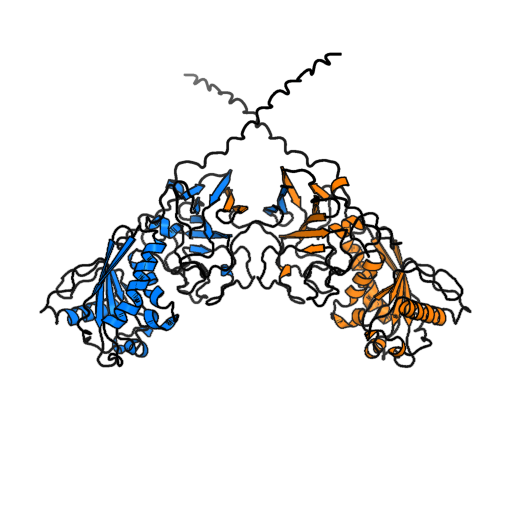 C 1
ATOM 5547 O O . VAL B 1 342 ? -6.602 12.336 13.406 1 98.25 342 VAL B O 1
ATOM 5550 N N . ARG B 1 343 ? -8.078 11.562 11.914 1 96 343 ARG B N 1
ATOM 5551 C CA . ARG B 1 343 ? -7.387 10.297 11.688 1 96 343 ARG B CA 1
ATOM 5552 C C . ARG B 1 343 ? -7.312 9.977 10.203 1 96 343 ARG B C 1
ATOM 5554 O O . ARG B 1 343 ? -8.344 9.852 9.531 1 96 343 ARG B O 1
ATOM 5561 N N . VAL B 1 344 ? -6.098 9.875 9.664 1 95.38 344 VAL B N 1
ATOM 5562 C CA . VAL B 1 344 ? -5.887 9.477 8.273 1 95.38 344 VAL B CA 1
ATOM 5563 C C . VAL B 1 344 ? -6.211 7.988 8.109 1 95.38 344 VAL B C 1
ATOM 5565 O O . VAL B 1 344 ? -5.84 7.172 8.953 1 95.38 344 VAL B O 1
ATOM 5568 N N . LEU B 1 345 ? -6.965 7.637 7.059 1 89.81 345 LEU B N 1
ATOM 5569 C CA . LEU B 1 345 ? -7.273 6.258 6.707 1 89.81 345 LEU B CA 1
ATOM 5570 C C . LEU B 1 345 ? -6.23 5.695 5.746 1 89.81 345 LEU B C 1
ATOM 5572 O O . LEU B 1 345 ? -6.137 6.133 4.598 1 89.81 345 LEU B O 1
ATOM 5576 N N . ASP B 1 346 ? -5.477 4.773 6.281 1 84.94 346 ASP B N 1
ATOM 5577 C CA . ASP B 1 346 ? -4.395 4.148 5.523 1 84.94 346 ASP B CA 1
ATOM 5578 C C . ASP B 1 346 ? -4.938 3.084 4.57 1 84.94 346 ASP B C 1
ATOM 5580 O O . ASP B 1 346 ? -5.371 2.018 5.012 1 84.94 346 ASP B O 1
ATOM 5584 N N . VAL B 1 347 ? -4.824 3.312 3.264 1 76.94 347 VAL B N 1
ATOM 5585 C CA . VAL B 1 347 ? -5.375 2.365 2.301 1 76.94 347 VAL B CA 1
ATOM 5586 C C . VAL B 1 347 ? -4.367 1.245 2.043 1 76.94 347 VAL B C 1
ATOM 5588 O O . VAL B 1 347 ? -4.688 0.255 1.38 1 76.94 347 VAL B O 1
ATOM 5591 N N . THR B 1 348 ? -3.164 1.395 2.516 1 75.56 348 THR B N 1
ATOM 5592 C CA . THR B 1 348 ? -2.135 0.365 2.414 1 75.56 348 THR B CA 1
ATOM 5593 C C . THR B 1 348 ? -1.614 -0.017 3.797 1 75.56 348 THR B C 1
ATOM 5595 O O . THR B 1 348 ? -0.409 0.042 4.051 1 75.56 348 THR B O 1
ATOM 5598 N N . PRO B 1 349 ? -2.498 -0.391 4.656 1 73.75 349 PRO B N 1
ATOM 5599 C CA . PRO B 1 349 ? -2.053 -0.668 6.023 1 73.75 349 PRO B CA 1
ATOM 5600 C C . PRO B 1 349 ? -0.957 -1.729 6.086 1 73.75 349 PRO B C 1
ATOM 5602 O O . PRO B 1 349 ? -1.028 -2.736 5.375 1 73.75 349 PRO B O 1
ATOM 5605 N N . GLY B 1 350 ? 0.13 -1.437 6.895 1 72.5 350 GLY B N 1
ATOM 5606 C CA . GLY B 1 350 ? 1.206 -2.391 7.117 1 72.5 350 GLY B CA 1
ATOM 5607 C C . GLY B 1 350 ? 2.277 -2.34 6.043 1 72.5 350 GLY B C 1
ATOM 5608 O O . GLY B 1 350 ? 3.201 -3.156 6.043 1 72.5 350 GLY B O 1
ATOM 5609 N N . SER B 1 351 ? 2.238 -1.424 5.094 1 72.75 351 SER B N 1
ATOM 5610 C CA . SER B 1 351 ? 3.178 -1.312 3.982 1 72.75 351 SER B CA 1
ATOM 5611 C C . SER B 1 351 ? 4.516 -0.747 4.445 1 72.75 351 SER B C 1
ATOM 5613 O O . SER B 1 351 ? 5.516 -0.832 3.725 1 72.75 351 SER B O 1
ATOM 5615 N N . GLY B 1 352 ? 4.57 -0.139 5.68 1 74.81 352 GLY B N 1
ATOM 5616 C CA . GLY B 1 352 ? 5.781 0.508 6.164 1 74.81 352 GLY B CA 1
ATOM 5617 C C . GLY B 1 352 ? 5.871 1.972 5.773 1 74.81 352 GLY B C 1
ATOM 5618 O O . GLY B 1 352 ? 6.672 2.721 6.336 1 74.81 352 GLY B O 1
ATOM 5619 N N . GLY B 1 353 ? 5.074 2.43 4.852 1 78.19 353 GLY B N 1
ATOM 5620 C CA . GLY B 1 353 ? 5 3.832 4.477 1 78.19 353 GLY B CA 1
ATOM 5621 C C . GLY B 1 353 ? 6.148 4.277 3.59 1 78.19 353 GLY B C 1
ATOM 5622 O O . GLY B 1 353 ? 6.758 3.457 2.9 1 78.19 353 GLY B O 1
ATOM 5623 N N . CYS B 1 354 ? 6.375 5.664 3.4 1 78.75 354 CYS B N 1
ATOM 5624 C CA . CYS B 1 354 ? 7.43 6.254 2.584 1 78.75 354 CYS B CA 1
ATOM 5625 C C . CYS B 1 354 ? 7.906 7.574 3.178 1 78.75 354 CYS B C 1
ATOM 5627 O O . CYS B 1 354 ? 7.344 8.055 4.164 1 78.75 354 CYS B O 1
ATOM 5629 N N . GLY B 1 355 ? 9 8.148 2.709 1 82.06 355 GLY B N 1
ATOM 5630 C CA . GLY B 1 355 ? 9.531 9.43 3.146 1 82.06 355 GLY B CA 1
ATOM 5631 C C . GLY B 1 355 ? 11.016 9.367 3.48 1 82.06 355 GLY B C 1
ATOM 5632 O O . GLY B 1 355 ? 11.594 8.289 3.576 1 82.06 355 GLY B O 1
ATOM 5633 N N . THR B 1 356 ? 11.586 10.586 3.717 1 71.56 356 THR B N 1
ATOM 5634 C CA . THR B 1 356 ? 13.023 10.656 3.971 1 71.56 356 THR B CA 1
ATOM 5635 C C . THR B 1 356 ? 13.297 11.07 5.414 1 71.56 356 THR B C 1
ATOM 5637 O O . THR B 1 356 ? 14.18 10.508 6.066 1 71.56 356 THR B O 1
ATOM 5640 N N . ASP B 1 357 ? 12.562 11.977 5.914 1 73.69 357 ASP B N 1
ATOM 5641 C CA . ASP B 1 357 ? 12.797 12.492 7.258 1 73.69 357 ASP B CA 1
ATOM 5642 C C . ASP B 1 357 ? 12.078 11.648 8.305 1 73.69 357 ASP B C 1
ATOM 5644 O O . ASP B 1 357 ? 12.688 11.18 9.266 1 73.69 357 ASP B O 1
ATOM 5648 N N . THR B 1 358 ? 10.852 11.516 8.125 1 78.38 358 THR B N 1
ATOM 5649 C CA . THR B 1 358 ? 10.031 10.641 8.961 1 78.38 358 THR B CA 1
ATOM 5650 C C . THR B 1 358 ? 9.266 9.641 8.102 1 78.38 358 THR B C 1
ATOM 5652 O O . THR B 1 358 ? 8.688 10 7.078 1 78.38 358 THR B O 1
ATOM 5655 N N . VAL B 1 359 ? 9.367 8.383 8.57 1 79.19 359 VAL B N 1
ATOM 5656 C CA . VAL B 1 359 ? 8.688 7.301 7.863 1 79.19 359 VAL B CA 1
ATOM 5657 C C . VAL B 1 359 ? 7.609 6.695 8.758 1 79.19 359 VAL B C 1
ATOM 5659 O O . VAL B 1 359 ? 7.906 6.156 9.828 1 79.19 359 VAL B O 1
ATOM 5662 N N . TYR B 1 360 ? 6.289 7.016 8.336 1 82.31 360 TYR B N 1
ATOM 5663 C CA . TYR B 1 360 ? 5.129 6.426 9 1 82.31 360 TYR B CA 1
ATOM 5664 C C . TYR B 1 360 ? 4.355 5.531 8.039 1 82.31 360 TYR B C 1
ATOM 5666 O O . TYR B 1 360 ? 4.277 5.812 6.844 1 82.31 360 TYR B O 1
ATOM 5674 N N . ASP B 1 361 ? 3.732 4.469 8.547 1 82 361 ASP B N 1
ATOM 5675 C CA . ASP B 1 361 ? 2.926 3.559 7.742 1 82 361 ASP B CA 1
ATOM 5676 C C . ASP B 1 361 ? 1.88 4.32 6.93 1 82 361 ASP B C 1
ATOM 5678 O O . ASP B 1 361 ? 1.612 3.98 5.777 1 82 361 ASP B O 1
ATOM 5682 N N . LYS B 1 362 ? 1.398 5.477 7.422 1 84.31 362 LYS B N 1
ATOM 5683 C CA . LYS B 1 362 ? 0.312 6.227 6.801 1 84.31 362 LYS B CA 1
ATOM 5684 C C . LYS B 1 362 ? 0.842 7.176 5.727 1 84.31 362 LYS B C 1
ATOM 5686 O O . LYS B 1 362 ? 0.067 7.734 4.949 1 84.31 362 LYS B O 1
ATOM 5691 N N . ASN B 1 363 ? 2.195 7.328 5.535 1 86.12 363 ASN B N 1
ATOM 5692 C CA . ASN B 1 363 ? 2.77 8.297 4.605 1 86.12 363 ASN B CA 1
ATOM 5693 C C . ASN B 1 363 ? 2.463 7.934 3.156 1 86.12 363 ASN B C 1
ATOM 5695 O O . ASN B 1 363 ? 2.6 8.766 2.26 1 86.12 363 ASN B O 1
ATOM 5699 N N . ASP B 1 364 ? 2.062 6.645 2.867 1 78.5 364 ASP B N 1
ATOM 5700 C CA . ASP B 1 364 ? 1.689 6.203 1.526 1 78.5 364 ASP B CA 1
ATOM 5701 C C . ASP B 1 364 ? 0.237 5.734 1.487 1 78.5 364 ASP B C 1
ATOM 5703 O O . ASP B 1 364 ? -0.123 4.883 0.672 1 78.5 364 ASP B O 1
ATOM 5707 N N . GLY B 1 365 ? -0.586 6.355 2.33 1 77.25 365 GLY B N 1
ATOM 5708 C CA . GLY B 1 365 ? -1.95 5.887 2.514 1 77.25 365 GLY B CA 1
ATOM 5709 C C . GLY B 1 365 ? -2.928 6.492 1.523 1 77.25 365 GLY B C 1
ATOM 5710 O O . GLY B 1 365 ? -4.145 6.379 1.693 1 77.25 365 GLY B O 1
ATOM 5711 N N . THR B 1 366 ? -2.488 7.051 0.388 1 84.31 366 THR B N 1
ATOM 5712 C CA . THR B 1 366 ? -3.373 7.73 -0.553 1 84.31 366 THR B CA 1
ATOM 5713 C C . THR B 1 366 ? -3.945 6.742 -1.564 1 84.31 366 THR B C 1
ATOM 5715 O O . THR B 1 366 ? -3.316 5.727 -1.875 1 84.31 366 THR B O 1
ATOM 5718 N N . LEU B 1 367 ? -5.113 7.02 -1.995 1 80.44 367 LEU B N 1
ATOM 5719 C CA . LEU B 1 367 ? -5.75 6.293 -3.088 1 80.44 367 LEU B CA 1
ATOM 5720 C C . LEU B 1 367 ? -5.266 6.809 -4.438 1 80.44 367 LEU B C 1
ATOM 5722 O O . LEU B 1 367 ? -5.113 8.023 -4.625 1 80.44 367 LEU B O 1
ATOM 5726 N N . SER B 1 368 ? -4.93 5.961 -5.375 1 77.12 368 SER B N 1
ATOM 5727 C CA . SER B 1 368 ? -4.629 6.301 -6.758 1 77.12 368 SER B CA 1
ATOM 5728 C C . SER B 1 368 ? -5.422 5.434 -7.73 1 77.12 368 SER B C 1
ATOM 5730 O O . SER B 1 368 ? -6.082 4.48 -7.32 1 77.12 368 SER B O 1
ATOM 5732 N N . LEU B 1 369 ? -5.445 5.984 -8.977 1 73.88 369 LEU B N 1
ATOM 5733 C CA . LEU B 1 369 ? -6.129 5.215 -10.016 1 73.88 369 LEU B CA 1
ATOM 5734 C C . LEU B 1 369 ? -5.457 3.861 -10.219 1 73.88 369 LEU B C 1
ATOM 5736 O O . LEU B 1 369 ? -4.242 3.791 -10.414 1 73.88 369 LEU B O 1
ATOM 5740 N N . ALA B 1 370 ? -6.297 2.834 -10.055 1 76.62 370 ALA B N 1
ATOM 5741 C CA . ALA B 1 370 ? -5.766 1.497 -10.32 1 76.62 370 ALA B CA 1
ATOM 5742 C C . ALA B 1 370 ? -5.418 1.325 -11.797 1 76.62 370 ALA B C 1
ATOM 5744 O O . ALA B 1 370 ? -6.148 1.804 -12.672 1 76.62 370 ALA B O 1
ATOM 5745 N N . PRO B 1 371 ? -4.355 0.667 -12.039 1 71 371 PRO B N 1
ATOM 5746 C CA . PRO B 1 371 ? -4.004 0.438 -13.438 1 71 371 PRO B CA 1
ATOM 5747 C C . PRO B 1 371 ? -5.117 -0.25 -14.227 1 71 371 PRO B C 1
ATOM 5749 O O . PRO B 1 371 ? -5.816 -1.11 -13.68 1 71 371 PRO B O 1
ATOM 5752 N N . GLY B 1 372 ? -5.375 0.2 -15.469 1 73.94 372 GLY B N 1
ATOM 5753 C CA . GLY B 1 372 ? -6.309 -0.438 -16.375 1 73.94 372 GLY B CA 1
ATOM 5754 C C . GLY B 1 372 ? -7.75 -0.024 -16.141 1 73.94 372 GLY B C 1
ATOM 5755 O O . GLY B 1 372 ? -8.672 -0.578 -16.75 1 73.94 372 GLY B O 1
ATOM 5756 N N . GLY B 1 373 ? -7.941 0.927 -15.227 1 75.75 373 GLY B N 1
ATOM 5757 C CA . GLY B 1 373 ? -9.289 1.425 -15.008 1 75.75 373 GLY B CA 1
ATOM 5758 C C . GLY B 1 373 ? -10.141 0.498 -14.156 1 75.75 373 GLY B C 1
ATOM 5759 O O . GLY B 1 373 ? -11.352 0.398 -14.359 1 75.75 373 GLY B O 1
ATOM 5760 N N . VAL B 1 374 ? -9.539 -0.343 -13.352 1 81.44 374 VAL B N 1
ATOM 5761 C CA . VAL B 1 374 ? -10.281 -1.262 -12.492 1 81.44 374 VAL B CA 1
ATOM 5762 C C . VAL B 1 374 ? -10.453 -0.647 -11.109 1 81.44 374 VAL B C 1
ATOM 5764 O O . VAL B 1 374 ? -9.516 -0.059 -10.562 1 81.44 374 VAL B O 1
ATOM 5767 N N . THR B 1 375 ? -11.648 -0.684 -10.578 1 83.06 375 THR B N 1
ATOM 5768 C CA . THR B 1 375 ? -11.953 -0.183 -9.242 1 83.06 375 THR B CA 1
ATOM 5769 C C . THR B 1 375 ? -12.797 -1.189 -8.461 1 83.06 375 THR B C 1
ATOM 5771 O O . THR B 1 375 ? -13.711 -1.798 -9.016 1 83.06 375 THR B O 1
ATOM 5774 N N . VAL B 1 376 ? -12.438 -1.447 -7.203 1 79.38 376 VAL B N 1
ATOM 5775 C CA . VAL B 1 376 ? -13.305 -2.236 -6.336 1 79.38 376 VAL B CA 1
ATOM 5776 C C . VAL B 1 376 ? -14.43 -1.356 -5.793 1 79.38 376 VAL B C 1
ATOM 5778 O O . VAL B 1 376 ? -14.18 -0.304 -5.203 1 79.38 376 VAL B O 1
ATOM 5781 N N . VAL B 1 377 ? -15.648 -1.724 -6.008 1 79.56 377 VAL B N 1
ATOM 5782 C CA . VAL B 1 377 ? -16.75 -0.849 -5.621 1 79.56 377 VAL B CA 1
ATOM 5783 C C . VAL B 1 377 ? -17.562 -1.496 -4.5 1 79.56 377 VAL B C 1
ATOM 5785 O O . VAL B 1 377 ? -18.359 -0.829 -3.83 1 79.56 377 VAL B O 1
ATOM 5788 N N . LYS B 1 378 ? -17.5 -2.781 -4.348 1 78.81 378 LYS B N 1
ATOM 5789 C CA . LYS B 1 378 ? -18.109 -3.514 -3.242 1 78.81 378 LYS B CA 1
ATOM 5790 C C . LYS B 1 378 ? -17.234 -4.684 -2.807 1 78.81 378 LYS B C 1
ATOM 5792 O O . LYS B 1 378 ? -16.578 -5.328 -3.637 1 78.81 378 LYS B O 1
ATOM 5797 N N . GLN B 1 379 ? -17.141 -4.953 -1.457 1 81.81 379 GLN B N 1
ATOM 5798 C CA . GLN B 1 379 ? -16.344 -6.043 -0.906 1 81.81 379 GLN B CA 1
ATOM 5799 C C . GLN B 1 379 ? -17.094 -6.758 0.218 1 81.81 379 GLN B C 1
ATOM 5801 O O . GLN B 1 379 ? -17.656 -6.113 1.108 1 81.81 379 GLN B O 1
ATOM 5806 N N . THR B 1 380 ? -17.281 -8 0.06 1 81.38 380 THR B N 1
ATOM 5807 C CA . THR B 1 380 ? -17.75 -8.867 1.141 1 81.38 380 THR B CA 1
ATOM 5808 C C . THR B 1 380 ? -16.703 -9.906 1.497 1 81.38 380 THR B C 1
ATOM 5810 O O . THR B 1 380 ? -15.586 -9.883 0.962 1 81.38 380 THR B O 1
ATOM 5813 N N . GLU B 1 381 ? -17.047 -10.797 2.451 1 76.69 381 GLU B N 1
ATOM 5814 C CA . GLU B 1 381 ? -16.125 -11.875 2.824 1 76.69 381 GLU B CA 1
ATOM 5815 C C . GLU B 1 381 ? -15.922 -12.852 1.671 1 76.69 381 GLU B C 1
ATOM 5817 O O . GLU B 1 381 ? -14.859 -13.477 1.562 1 76.69 381 GLU B O 1
ATOM 5822 N N . LYS B 1 382 ? -16.938 -12.883 0.741 1 80.56 382 LYS B N 1
ATOM 5823 C CA . LYS B 1 382 ? -16.922 -13.953 -0.251 1 80.56 382 LYS B CA 1
ATOM 5824 C C . LYS B 1 382 ? -16.922 -13.391 -1.669 1 80.56 382 LYS B C 1
ATOM 5826 O O . LYS B 1 382 ? -17 -14.148 -2.643 1 80.56 382 LYS B O 1
ATOM 5831 N N . SER B 1 383 ? -16.875 -12.016 -1.721 1 86.44 383 SER B N 1
ATOM 5832 C CA . SER B 1 383 ? -16.953 -11.492 -3.082 1 86.44 383 SER B CA 1
ATOM 5833 C C . SER B 1 383 ? -16.375 -10.086 -3.17 1 86.44 383 SER B C 1
ATOM 5835 O O . SER B 1 383 ? -16.328 -9.359 -2.172 1 86.44 383 SER B O 1
ATOM 5837 N N . TYR B 1 384 ? -15.836 -9.758 -4.328 1 87.69 384 TYR B N 1
ATOM 5838 C CA . TYR B 1 384 ? -15.406 -8.414 -4.707 1 87.69 384 TYR B CA 1
ATOM 5839 C C . TYR B 1 384 ? -16.125 -7.945 -5.965 1 87.69 384 TYR B C 1
ATOM 5841 O O . TYR B 1 384 ? -16.094 -8.625 -6.992 1 87.69 384 TYR B O 1
ATOM 5849 N N . THR B 1 385 ? -16.859 -6.895 -5.895 1 88.5 385 THR B N 1
ATOM 5850 C CA . THR B 1 385 ? -17.438 -6.281 -7.086 1 88.5 385 THR B CA 1
ATOM 5851 C C . THR B 1 385 ? -16.531 -5.176 -7.617 1 88.5 385 THR B C 1
ATOM 5853 O O . THR B 1 385 ? -16.109 -4.293 -6.867 1 88.5 385 THR B O 1
ATOM 5856 N N . ILE B 1 386 ? -16.109 -5.297 -8.891 1 87.62 386 ILE B N 1
ATOM 5857 C CA . ILE B 1 386 ? -15.203 -4.324 -9.5 1 87.62 386 ILE B CA 1
ATOM 5858 C C . ILE B 1 386 ? -15.906 -3.617 -10.656 1 87.62 386 ILE B C 1
ATOM 5860 O O . ILE B 1 386 ? -16.844 -4.156 -11.242 1 87.62 386 ILE B O 1
ATOM 5864 N N . GLN B 1 387 ? -15.609 -2.373 -10.914 1 84.31 387 GLN B N 1
ATOM 5865 C CA . GLN B 1 387 ? -15.914 -1.644 -12.141 1 84.31 387 GLN B CA 1
ATOM 5866 C C . GLN B 1 387 ? -14.695 -1.563 -13.055 1 84.31 387 GLN B C 1
ATOM 5868 O O . GLN B 1 387 ? -13.578 -1.33 -12.586 1 84.31 387 GLN B O 1
ATOM 5873 N N . VAL B 1 388 ? -14.875 -1.969 -14.305 1 84.31 388 VAL B N 1
ATOM 5874 C CA . VAL B 1 388 ? -13.82 -1.902 -15.312 1 84.31 388 VAL B CA 1
ATOM 5875 C C . VAL B 1 388 ? -14.156 -0.811 -16.328 1 84.31 388 VAL B C 1
ATOM 5877 O O . VAL B 1 388 ? -15.211 -0.845 -16.969 1 84.31 388 VAL B O 1
ATOM 5880 N N . ASP B 1 389 ? -13.289 0.194 -16.438 1 80.56 389 ASP B N 1
ATOM 5881 C CA . ASP B 1 389 ? -13.406 1.237 -17.453 1 80.56 389 ASP B CA 1
ATOM 5882 C C . ASP B 1 389 ? -12.43 0.991 -18.609 1 80.56 389 ASP B C 1
ATOM 5884 O O . ASP B 1 389 ? -11.273 1.405 -18.547 1 80.56 389 ASP B O 1
ATOM 5888 N N . ALA B 1 390 ? -12.922 0.322 -19.594 1 76.5 390 ALA B N 1
ATOM 5889 C CA . ALA B 1 390 ? -12.102 -0.006 -20.766 1 76.5 390 ALA B CA 1
ATOM 5890 C C . ALA B 1 390 ? -12.078 1.148 -21.766 1 76.5 390 ALA B C 1
ATOM 5892 O O . ALA B 1 390 ? -13.109 1.484 -22.359 1 76.5 390 ALA B O 1
ATOM 5893 N N . GLU B 1 391 ? -10.852 1.944 -21.938 1 69.81 391 GLU B N 1
ATOM 5894 C CA . GLU B 1 391 ? -10.742 3.107 -22.812 1 69.81 391 GLU B CA 1
ATOM 5895 C C . GLU B 1 391 ? -10.016 2.756 -24.125 1 69.81 391 GLU B C 1
ATOM 5897 O O . GLU B 1 391 ? -9.758 3.631 -24.953 1 69.81 391 GLU B O 1
ATOM 5902 N N . PHE B 1 392 ? -9.703 1.56 -24.484 1 62.56 392 PHE B N 1
ATOM 5903 C CA . PHE B 1 392 ? -8.977 1.269 -25.719 1 62.56 392 PHE B CA 1
ATOM 5904 C C . PHE B 1 392 ? -9.93 1.083 -26.875 1 62.56 392 PHE B C 1
ATOM 5906 O O . PHE B 1 392 ? -11.109 0.783 -26.688 1 62.56 392 PHE B O 1
#

Organism: Fusarium solani (NCBI:txid169388)

pLDDT: mean 88.77, std 16.64, range [21.48, 98.88]

InterPro domains:
  IPR008757 Peptidase M6-like, domain [TIGR03296] (61-330)